Protein AF-A0A7C6BJ25-F1 (afdb_monomer)

Mean predicted aligned error: 17.71 Å

Foldseek 3Di:
DVVVVVVVCCVVCVPPPDDPVNVVVVVPVVVDDDDDDDDDDPVVVVVVVVVVVPDDPPPPQCPFLLSLLVVQLLVVLQVDPDQKDALVSLVVSQVVCVVNVHHFDLLVNLACNQVSMGGSLVSSLRRLCVPQNNDLQLGALVSLQSSLVSVCSSPVLFDRFRDAQDPPFDHPVRLVVLQLVVCCVVVVDNDPLVPVQFWRKGKTWTWFDAFLVDIATKMWIKTQTLDLLDKIWIFIAHSRNHTPDIDICVCCSPPNQLQSSLVSSVVSLCVNCCVVQPDPLLDDLVSLQVNQVVNVVSVDPAYPPLQNRLSVQKHQDDDPLFDDQVLLQLLLLVVQCVPVVDDSVVLQPLSYDDDHSSQQWGWTWIDHPHFTWIWIDGHQFWTWTAGRRPRDTDDTDTHDCDQDVCPSPGPPVSPDPSSVDDDDDPPPPQPPVRVVVCQVPDDQQDDDVLAHNRVQSVLLVVVVDTPVCVSSVVSVCRRNTNDDLLNGDLSVQQSCCCVPVVDDRWDKGFTDDDPLWADPVLLQVVLLVVQVVDPPPPDDPVNSVQWDWRWTWMAQPVTHRWIKIKTFTWHCPPPVVTDGQKIWIAGRNVRHTPDIDGDDPDDPDPPQPPPAWAPADPLQFHPCQPPPLDDPVFNVVCCVQVVHDVSLVVVLVVQCVVPNPDLQAGPQVSVQSCCRTHPHYPVVDDPPDDDKGFTDQDPQWDDPVRLVVLLVVVLCVVCPPVDDPVQQVQWDKGWTWIQDPLAPRRIKIKIFGAGVVVVRQWTQKIWIARGRPRHTSDIDRDIDRD

Sequence (786 aa):
MRKHIERAIDNNLSSLSVTGTLHQRILNDIQGGTPVKKKMSLALVIALSLLLITAVALAAVILGGKDVVEQVIAPMAVKTDTDRFTKEEVEEILELAKKHGITLDPHFESRVRAEGSYFKDELAMLFAKDQLGGQPGTWDVEDQHWLARLWHQMNPELPIYAALPEEGELSQQEIEQAAAQYIKQQTGQDEDLFNLEAYRIYRSFRQIRQNPYHVIREWSVSFDPRKPDLPMFRLSLTPQGEVTDYWTDLRTLLHGTKEEKARLLTGRFHNIHGNIYGSQDAWAQETWQDLKDRLNALGLQQSELREIKYILQQNYTPPESAITKEEAIRIAAQAVSTHFKVDKDSLLDTSVGKFAPETKVFAIYLASGGQQRYKVSFEYDYLVEVDAITGDVLITDVYSPGNDFFRRYALDSLIPADKRAYATPRPTPMSDEEMFEKAQNTEFFPVNEELAPAWFFEKLQAIGYNGNTATGIFNMLYSQYGDDSRYWPILYQAMYEVKEHRPEPGTTFAGLPADSDMQQEEAVQLAFTSARQIPGSHLTDADWEQLKPIISFYFNLYGEGSRTWQIDLTDFQENHHGTQVAAVRIDAITGKVRSASLTREREETPVRDEDAWSTMGADGRPVVWRHKNAPDSFWELMEAKYNDRETVEKALKKWAEEYGEREGFWPPEPAAVVALWRYHDTESFGEEYVPSFEGIPGPDDLTQERAEEIAWQAVKEAAGDKYTQADYDSVRLKFIFRYDQRGSDGTLWWIEFSDERLNYNTSLADIMLDGKTGEILEINTDVGNG

pLDDT: mean 82.42, std 17.03, range [29.67, 98.31]

Structure (mmCIF, N/CA/C/O backbone):
data_AF-A0A7C6BJ25-F1
#
_entry.id   AF-A0A7C6BJ25-F1
#
loop_
_atom_site.group_PDB
_atom_site.id
_atom_site.type_symbol
_atom_site.label_atom_id
_atom_site.label_alt_id
_atom_site.label_comp_id
_atom_site.label_asym_id
_atom_site.label_entity_id
_atom_site.label_seq_id
_atom_site.pdbx_PDB_ins_code
_atom_site.Cartn_x
_atom_site.Cartn_y
_atom_site.Cartn_z
_atom_site.occupancy
_atom_site.B_iso_or_equiv
_atom_site.auth_seq_id
_atom_site.auth_comp_id
_atom_site.auth_asym_id
_atom_site.auth_atom_id
_atom_site.pdbx_PDB_model_num
ATOM 1 N N . MET A 1 1 ? 45.507 12.149 5.063 1.00 33.41 1 MET A N 1
ATOM 2 C CA . MET A 1 1 ? 44.063 12.462 5.125 1.00 33.41 1 MET A CA 1
ATOM 3 C C . MET A 1 1 ? 43.559 13.029 3.799 1.00 33.41 1 MET A C 1
ATOM 5 O O . MET A 1 1 ? 42.909 12.287 3.085 1.00 33.41 1 MET A O 1
ATOM 9 N N . ARG A 1 2 ? 43.972 14.237 3.374 1.00 29.67 2 ARG A N 1
ATOM 10 C CA . ARG A 1 2 ? 43.554 14.846 2.087 1.00 29.67 2 ARG A CA 1
ATOM 11 C C . ARG A 1 2 ? 43.805 13.962 0.845 1.00 29.67 2 ARG A C 1
ATOM 13 O O . ARG A 1 2 ? 42.877 13.696 0.102 1.00 29.67 2 ARG A O 1
ATOM 20 N N . LYS A 1 3 ? 45.002 13.366 0.730 1.00 33.84 3 LYS A N 1
ATOM 21 C CA . LYS A 1 3 ? 45.358 12.423 -0.356 1.00 33.84 3 LYS A CA 1
ATOM 22 C C . LYS A 1 3 ? 44.654 11.054 -0.310 1.00 33.84 3 LYS A C 1
ATOM 24 O O . LYS A 1 3 ? 44.718 10.317 -1.284 1.00 33.84 3 LYS A O 1
ATOM 29 N N . HIS A 1 4 ? 44.054 10.672 0.822 1.00 34.69 4 HIS A N 1
ATOM 30 C CA . HIS A 1 4 ? 43.279 9.424 0.928 1.00 34.69 4 HIS A CA 1
ATOM 31 C C . HIS A 1 4 ? 41.813 9.647 0.572 1.00 34.69 4 HIS A C 1
ATOM 33 O O . HIS A 1 4 ? 41.214 8.777 -0.042 1.00 34.69 4 HIS A O 1
ATOM 39 N N . ILE A 1 5 ? 41.286 10.831 0.885 1.00 37.81 5 ILE A N 1
ATOM 40 C CA . ILE A 1 5 ? 39.953 11.267 0.467 1.00 37.81 5 ILE A CA 1
ATOM 41 C C . ILE A 1 5 ? 39.932 11.512 -1.047 1.00 37.81 5 ILE A C 1
ATOM 43 O O . ILE A 1 5 ? 39.062 10.977 -1.714 1.00 37.81 5 ILE A O 1
ATOM 47 N N . GLU A 1 6 ? 40.938 12.194 -1.612 1.00 37.59 6 GLU A N 1
ATOM 48 C CA . GLU A 1 6 ? 41.074 12.356 -3.075 1.00 37.59 6 GLU A CA 1
ATOM 49 C C . GLU A 1 6 ? 41.108 11.002 -3.797 1.00 37.59 6 GLU A C 1
ATOM 51 O O . GLU A 1 6 ? 40.376 10.794 -4.751 1.00 37.59 6 GLU A O 1
ATOM 56 N N . ARG A 1 7 ? 41.866 10.027 -3.279 1.00 38.62 7 ARG A N 1
ATOM 57 C CA . ARG A 1 7 ? 41.973 8.694 -3.892 1.00 38.62 7 ARG A CA 1
ATOM 58 C C . ARG A 1 7 ? 40.698 7.846 -3.740 1.00 38.62 7 ARG A C 1
ATOM 60 O O . ARG A 1 7 ? 40.426 7.014 -4.595 1.00 38.62 7 ARG A O 1
ATOM 67 N N . ALA A 1 8 ? 39.928 8.039 -2.668 1.00 37.03 8 ALA A N 1
ATOM 68 C CA . ALA A 1 8 ? 38.633 7.383 -2.473 1.00 37.03 8 ALA A CA 1
ATOM 69 C C . ALA A 1 8 ? 37.533 8.011 -3.344 1.00 37.03 8 ALA A C 1
ATOM 71 O O . ALA A 1 8 ? 36.640 7.305 -3.796 1.00 37.03 8 ALA A O 1
ATOM 72 N N . ILE A 1 9 ? 37.617 9.315 -3.608 1.00 40.06 9 ILE A N 1
ATOM 73 C CA . ILE A 1 9 ? 36.724 10.031 -4.523 1.00 40.06 9 ILE A CA 1
ATOM 74 C C . ILE A 1 9 ? 37.043 9.648 -5.976 1.00 40.06 9 ILE A C 1
ATOM 76 O O . ILE A 1 9 ? 36.138 9.261 -6.705 1.00 40.06 9 ILE A O 1
ATOM 80 N N . ASP A 1 10 ? 38.319 9.638 -6.371 1.00 43.12 10 ASP A N 1
ATOM 81 C CA . ASP A 1 10 ? 38.740 9.255 -7.728 1.00 43.12 10 ASP A CA 1
ATOM 82 C C . ASP A 1 10 ? 38.404 7.788 -8.057 1.00 43.12 10 ASP A C 1
ATOM 84 O O . ASP A 1 10 ? 38.044 7.479 -9.188 1.00 43.12 10 ASP A O 1
ATOM 88 N N . ASN A 1 11 ? 38.465 6.882 -7.071 1.00 41.06 11 ASN A N 1
ATOM 89 C CA . ASN A 1 11 ? 38.101 5.472 -7.255 1.00 41.06 11 ASN A CA 1
ATOM 90 C C . ASN A 1 11 ? 36.584 5.234 -7.349 1.00 41.06 11 ASN A C 1
ATOM 92 O O . ASN A 1 11 ? 36.181 4.259 -7.972 1.00 41.06 11 ASN A O 1
ATOM 96 N N . ASN A 1 12 ? 35.762 6.089 -6.729 1.00 36.06 12 ASN A N 1
ATOM 97 C CA . ASN A 1 12 ? 34.299 5.951 -6.717 1.00 36.06 12 ASN A CA 1
ATOM 98 C C . ASN A 1 12 ? 33.595 6.808 -7.785 1.00 36.06 12 ASN A C 1
ATOM 100 O O . ASN A 1 12 ? 32.400 6.642 -8.005 1.00 36.06 12 ASN A O 1
ATOM 104 N N . LEU A 1 13 ? 34.315 7.721 -8.445 1.00 39.12 13 LEU A N 1
ATOM 105 C CA . LEU A 1 13 ? 33.793 8.581 -9.515 1.00 39.12 13 LEU A CA 1
ATOM 106 C C . LEU A 1 13 ? 34.434 8.294 -10.884 1.00 39.12 13 LEU A C 1
ATOM 108 O O . LEU A 1 13 ? 34.168 9.015 -11.842 1.00 39.12 13 LEU A O 1
ATOM 112 N N . SER A 1 14 ? 35.266 7.253 -10.999 1.00 40.41 14 SER A N 1
ATOM 113 C CA . SER A 1 14 ? 35.984 6.893 -12.234 1.00 40.41 14 SER A CA 1
ATOM 114 C C . SER A 1 14 ? 35.070 6.476 -13.394 1.00 40.41 14 SER A C 1
ATOM 116 O O . SER A 1 14 ? 35.494 6.549 -14.546 1.00 40.41 14 SER A O 1
ATOM 118 N N . SER A 1 15 ? 33.822 6.096 -13.108 1.00 34.25 15 SER A N 1
ATOM 119 C CA . SER A 1 15 ? 32.786 5.754 -14.093 1.00 34.25 15 SER A CA 1
ATOM 120 C C . SER A 1 15 ? 31.959 6.956 -14.571 1.00 34.25 15 SER A C 1
ATOM 122 O O . SER A 1 15 ? 31.152 6.830 -15.492 1.00 34.25 15 SER A O 1
ATOM 124 N N . LEU A 1 16 ? 32.158 8.147 -13.994 1.00 34.97 16 LEU A N 1
ATOM 125 C CA . LEU A 1 16 ? 31.485 9.370 -14.422 1.00 34.97 16 LEU A CA 1
ATOM 126 C C . LEU A 1 16 ? 32.414 10.160 -15.348 1.00 34.97 16 LEU A C 1
ATOM 128 O O . LEU A 1 16 ? 33.453 10.673 -14.934 1.00 34.97 16 LEU A O 1
ATOM 132 N N . SER A 1 17 ? 32.019 10.313 -16.612 1.00 35.66 17 SER A N 1
ATOM 133 C CA . SER A 1 17 ? 32.631 11.263 -17.548 1.00 35.66 17 SER A CA 1
ATOM 134 C C . SER A 1 17 ? 32.393 12.704 -17.060 1.00 35.66 17 SER A C 1
ATOM 136 O O . SER A 1 17 ? 31.491 13.409 -17.517 1.00 35.66 17 SER A O 1
ATOM 138 N N . VAL A 1 18 ? 33.198 13.161 -16.102 1.00 42.47 18 VAL A N 1
ATOM 139 C CA . VAL A 1 18 ? 33.156 14.529 -15.580 1.00 42.47 18 VAL A CA 1
ATOM 140 C C . VAL A 1 18 ? 34.075 15.397 -16.434 1.00 42.47 18 VAL A C 1
ATOM 142 O O . VAL A 1 18 ? 35.299 15.349 -16.326 1.00 42.47 18 VAL A O 1
ATOM 145 N N . THR A 1 19 ? 33.489 16.230 -17.294 1.00 46.78 19 THR A N 1
ATOM 146 C CA . THR A 1 19 ? 34.237 17.293 -17.987 1.00 46.78 19 THR A CA 1
ATOM 147 C C . THR A 1 19 ? 34.972 18.195 -16.981 1.00 46.78 19 THR A C 1
ATOM 149 O O . THR A 1 19 ? 34.449 18.499 -15.905 1.00 46.78 19 THR A O 1
ATOM 152 N N . GLY A 1 20 ? 36.170 18.684 -17.332 1.00 40.09 20 GLY A N 1
ATOM 153 C CA . GLY A 1 20 ? 36.996 19.511 -16.433 1.00 40.09 20 GLY A CA 1
ATOM 154 C C . GLY A 1 20 ? 36.301 20.777 -15.902 1.00 40.09 20 GLY A C 1
ATOM 155 O O . GLY A 1 20 ? 36.655 21.287 -14.840 1.00 40.09 20 GLY A O 1
ATOM 156 N N . THR A 1 21 ? 35.263 21.250 -16.593 1.00 45.22 21 THR A N 1
ATOM 157 C CA . THR A 1 21 ? 34.435 22.397 -16.199 1.00 45.22 21 THR A CA 1
ATOM 158 C C . THR A 1 21 ? 33.518 22.088 -15.009 1.00 45.22 21 THR A C 1
ATOM 160 O O . THR A 1 21 ? 33.310 22.950 -14.156 1.00 45.22 21 THR A O 1
ATOM 163 N N . LEU A 1 22 ? 33.001 20.858 -14.911 1.00 45.00 22 LEU A N 1
ATOM 164 C CA . LEU A 1 22 ? 32.114 20.429 -13.825 1.00 45.00 22 LEU A CA 1
ATOM 165 C C . LEU A 1 22 ? 32.900 20.183 -12.525 1.00 45.00 22 LEU A C 1
ATOM 167 O O . LEU A 1 22 ? 32.455 20.580 -11.450 1.00 45.00 22 LEU A O 1
ATOM 171 N N . HIS A 1 23 ? 34.126 19.660 -12.635 1.00 44.62 23 HIS A N 1
ATOM 172 C CA . HIS A 1 23 ? 35.048 19.500 -11.503 1.00 44.62 23 HIS A CA 1
ATOM 173 C C . HIS A 1 23 ? 35.429 20.852 -10.863 1.00 44.62 23 HIS A C 1
ATOM 175 O O . HIS A 1 23 ? 35.451 20.994 -9.641 1.00 44.62 23 HIS A O 1
ATOM 181 N N . GLN A 1 24 ? 35.666 21.881 -11.685 1.00 44.00 24 GLN A N 1
ATOM 182 C CA . GLN A 1 24 ? 35.935 23.251 -11.224 1.00 44.00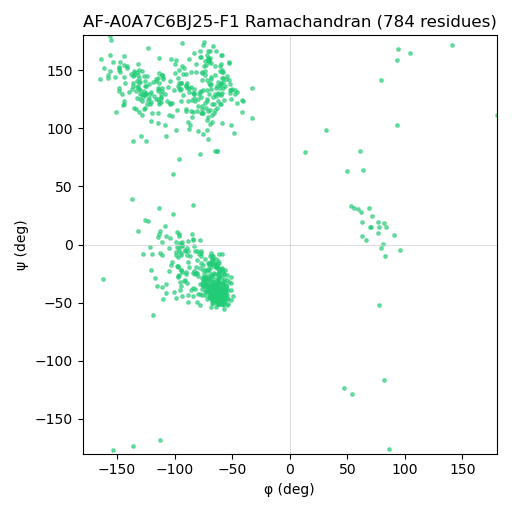 24 GLN A CA 1
ATOM 183 C C . GLN A 1 24 ? 34.725 23.904 -10.539 1.00 44.00 24 GLN A C 1
ATOM 185 O O . GLN A 1 24 ? 34.904 24.650 -9.578 1.00 44.00 24 GLN A O 1
ATOM 190 N N . ARG A 1 25 ? 33.498 23.617 -10.996 1.00 47.53 25 ARG A N 1
ATOM 191 C CA . ARG A 1 25 ? 32.269 24.154 -10.389 1.00 47.53 25 ARG A CA 1
ATOM 192 C C . ARG A 1 25 ? 32.031 23.559 -8.995 1.00 47.53 25 ARG A C 1
ATOM 194 O O . ARG A 1 25 ? 31.865 24.315 -8.046 1.00 47.53 25 ARG A O 1
ATOM 201 N N . ILE A 1 26 ? 32.172 22.241 -8.852 1.00 47.72 26 ILE A N 1
ATOM 202 C CA . ILE A 1 26 ? 32.041 21.538 -7.563 1.00 47.72 26 ILE A CA 1
ATOM 203 C C . ILE A 1 26 ? 33.111 22.003 -6.560 1.00 47.72 26 ILE A C 1
ATOM 205 O O . ILE A 1 26 ? 32.815 22.229 -5.388 1.00 47.72 26 ILE A O 1
ATOM 209 N N . LEU A 1 27 ? 34.354 22.217 -7.009 1.00 46.28 27 LEU A N 1
ATOM 210 C CA . LEU A 1 27 ? 35.414 22.741 -6.139 1.00 46.28 27 LEU A CA 1
ATOM 211 C C . LEU A 1 27 ? 35.181 24.195 -5.700 1.00 46.28 27 LEU A C 1
ATOM 213 O O . LEU A 1 27 ? 35.548 24.540 -4.576 1.00 46.28 27 LEU A O 1
ATOM 217 N N . ASN A 1 28 ? 34.575 25.032 -6.545 1.00 46.69 28 ASN A N 1
ATOM 218 C CA . ASN A 1 28 ? 34.230 26.410 -6.186 1.00 46.69 28 ASN A CA 1
ATOM 219 C C . ASN A 1 28 ? 33.046 26.477 -5.206 1.00 46.69 28 ASN A C 1
ATOM 221 O O . ASN A 1 28 ? 33.070 27.317 -4.304 1.00 46.69 28 ASN A O 1
ATOM 225 N N . ASP A 1 29 ? 32.079 25.562 -5.312 1.00 45.84 29 ASP A N 1
ATOM 226 C CA . ASP A 1 29 ? 30.949 25.470 -4.376 1.00 45.84 29 ASP A CA 1
ATOM 227 C C . ASP A 1 29 ? 31.395 24.960 -2.993 1.00 45.84 29 ASP A C 1
ATOM 229 O O . ASP A 1 29 ? 30.975 25.491 -1.965 1.00 45.84 29 ASP A O 1
ATOM 233 N N . ILE A 1 30 ? 32.342 24.013 -2.945 1.00 42.34 30 ILE A N 1
ATOM 234 C CA . ILE A 1 30 ? 32.931 23.505 -1.690 1.00 42.34 30 ILE A CA 1
ATOM 235 C C . ILE A 1 30 ? 33.822 24.555 -0.997 1.00 42.34 30 ILE A C 1
ATOM 237 O O . ILE A 1 30 ? 33.950 24.550 0.228 1.00 42.34 30 ILE A O 1
ATOM 241 N N . GLN A 1 31 ? 34.459 25.459 -1.750 1.00 40.81 31 GLN A N 1
ATOM 242 C CA . GLN A 1 31 ? 35.381 26.464 -1.196 1.00 40.81 31 GLN A CA 1
ATOM 243 C C . GLN A 1 31 ? 34.730 27.814 -0.864 1.00 40.81 31 GLN A C 1
ATOM 245 O O . GLN A 1 31 ? 35.428 28.707 -0.383 1.00 40.81 31 GLN A O 1
ATOM 250 N N . GLY A 1 32 ? 33.415 27.957 -1.052 1.00 42.34 32 GLY A N 1
ATOM 251 C CA . GLY A 1 32 ? 32.649 29.116 -0.597 1.00 42.34 32 GLY A CA 1
ATOM 252 C C . GLY A 1 32 ? 33.095 30.446 -1.217 1.00 42.34 32 GLY A C 1
ATOM 253 O O . GLY A 1 32 ? 33.762 31.255 -0.571 1.00 42.34 32 GLY A O 1
ATOM 254 N N . GLY A 1 33 ? 32.665 30.732 -2.447 1.00 32.44 33 GLY A N 1
ATOM 255 C CA . GLY A 1 33 ? 32.721 32.082 -3.028 1.00 32.44 33 GLY A CA 1
ATOM 256 C C . GLY A 1 33 ? 31.401 32.411 -3.722 1.00 32.44 33 GLY A C 1
ATOM 257 O O . GLY A 1 33 ? 31.032 31.753 -4.681 1.00 32.44 33 GLY A O 1
ATOM 258 N N . THR A 1 34 ? 30.628 33.420 -3.304 1.00 32.03 34 THR A N 1
ATOM 259 C CA . THR A 1 34 ? 30.928 34.854 -3.511 1.00 32.03 34 THR A CA 1
ATOM 260 C C . THR A 1 34 ? 30.167 35.724 -2.472 1.00 32.03 34 THR A C 1
ATOM 262 O O . THR A 1 34 ? 29.058 35.367 -2.084 1.00 32.03 34 THR A O 1
ATOM 265 N N . PRO A 1 35 ? 30.722 36.855 -1.978 1.00 38.44 35 PRO A N 1
ATOM 266 C CA . PRO A 1 35 ? 30.342 37.447 -0.687 1.00 38.44 35 PRO A CA 1
ATOM 267 C C . PRO A 1 35 ? 29.178 38.452 -0.736 1.00 38.44 35 PRO A C 1
ATOM 269 O O . PRO A 1 35 ? 29.148 39.362 -1.569 1.00 38.44 35 PRO A O 1
ATOM 272 N N . VAL A 1 36 ? 28.285 38.388 0.258 1.00 29.80 36 VAL A N 1
ATOM 273 C CA . VAL A 1 36 ? 27.239 39.399 0.488 1.00 29.80 36 VAL A CA 1
ATOM 274 C C . VAL A 1 36 ? 27.824 40.625 1.203 1.00 29.80 36 VAL A C 1
ATOM 276 O O . VAL A 1 36 ? 28.327 40.559 2.326 1.00 29.80 36 VAL A O 1
ATOM 279 N N . LYS A 1 37 ? 27.755 41.793 0.555 1.00 36.16 37 LYS A N 1
ATOM 280 C CA . LYS A 1 37 ? 28.080 43.093 1.163 1.00 36.16 37 LYS A CA 1
ATOM 281 C C . LYS A 1 37 ? 26.997 43.486 2.177 1.00 36.16 37 LYS A C 1
ATOM 283 O O . LYS A 1 37 ? 25.911 43.857 1.744 1.00 36.16 37 LYS A O 1
ATOM 288 N N . LYS A 1 38 ? 27.338 43.570 3.474 1.00 34.91 38 LYS A N 1
ATOM 289 C CA . LYS A 1 38 ? 27.071 44.740 4.356 1.00 34.91 38 LYS A CA 1
ATOM 290 C C . LYS A 1 38 ? 27.573 44.536 5.802 1.00 34.91 38 LYS A C 1
ATOM 292 O O . LYS A 1 38 ? 27.041 43.758 6.574 1.00 34.91 38 LYS A O 1
ATOM 297 N N . LYS A 1 39 ? 28.603 45.323 6.132 1.00 38.75 39 LYS A N 1
ATOM 298 C CA . LYS A 1 39 ? 29.008 45.914 7.426 1.00 38.75 39 LYS A CA 1
ATOM 299 C C . LYS A 1 39 ? 28.349 45.389 8.727 1.00 38.75 39 LYS A C 1
ATOM 301 O O . LYS A 1 39 ? 27.590 46.110 9.362 1.00 38.75 39 LYS A O 1
ATOM 306 N N . MET A 1 40 ? 28.812 44.248 9.223 1.00 35.94 40 MET A N 1
ATOM 307 C CA . MET A 1 40 ? 29.115 44.061 10.651 1.00 35.94 40 MET A CA 1
ATOM 308 C C . MET A 1 40 ? 30.555 43.558 10.723 1.00 35.94 40 MET A C 1
ATOM 310 O O . MET A 1 40 ? 30.952 42.723 9.912 1.00 35.94 40 MET A O 1
ATOM 314 N N . SER A 1 41 ? 31.392 44.140 11.587 1.00 41.78 41 SER A N 1
ATOM 315 C CA . SER A 1 41 ? 32.805 43.764 11.621 1.00 41.78 41 SER A CA 1
ATOM 316 C C . SER A 1 41 ? 32.920 42.298 12.039 1.00 41.78 41 SER A C 1
ATOM 318 O O . SER A 1 41 ? 32.384 41.888 13.064 1.00 41.78 41 SER A O 1
ATOM 320 N N . LEU A 1 42 ? 33.643 41.506 11.247 1.00 44.59 42 LEU A N 1
ATOM 321 C CA . LEU A 1 42 ? 33.992 40.115 11.551 1.00 44.59 42 LEU A CA 1
ATOM 322 C C . LEU A 1 42 ? 34.603 39.983 12.960 1.00 44.59 42 LEU A C 1
ATOM 324 O O . LEU A 1 42 ? 34.422 38.974 13.623 1.00 44.59 42 LEU A O 1
ATOM 328 N N . ALA A 1 43 ? 35.245 41.044 13.457 1.00 45.06 43 ALA A N 1
ATOM 329 C CA . ALA A 1 43 ? 35.744 41.138 14.824 1.00 45.06 43 ALA A CA 1
ATOM 330 C C . ALA A 1 43 ? 34.637 41.123 15.898 1.00 45.06 43 ALA A C 1
ATOM 332 O O . ALA A 1 43 ? 34.867 40.571 16.965 1.00 45.06 43 ALA A O 1
ATOM 333 N N . LEU A 1 44 ? 33.448 41.684 15.640 1.00 45.50 44 LEU A N 1
ATOM 334 C CA . LEU A 1 44 ? 32.308 41.630 16.565 1.00 45.50 44 LEU A CA 1
ATOM 335 C C . LEU A 1 44 ? 31.629 40.256 16.534 1.00 45.50 44 LEU A C 1
ATOM 337 O O . LEU A 1 44 ? 31.249 39.756 17.585 1.00 45.50 44 LEU A O 1
ATOM 341 N N . VAL A 1 45 ? 31.524 39.632 15.355 1.00 51.97 45 VAL A N 1
ATOM 342 C CA . VAL A 1 45 ? 31.011 38.256 15.219 1.00 51.97 45 VAL A CA 1
ATOM 343 C C . VAL A 1 45 ? 31.952 37.285 15.921 1.00 51.97 45 VAL A C 1
ATOM 345 O O . VAL A 1 45 ? 31.506 36.513 16.753 1.00 51.97 45 VAL A O 1
ATOM 348 N N . ILE A 1 46 ? 33.262 37.402 15.695 1.00 54.81 46 ILE A N 1
ATOM 349 C CA . ILE A 1 46 ? 34.268 36.591 16.385 1.00 54.81 46 ILE A CA 1
ATOM 350 C C . ILE A 1 46 ? 34.308 36.913 17.886 1.00 54.81 46 ILE A C 1
ATOM 352 O O . ILE A 1 46 ? 34.486 35.997 18.675 1.00 54.81 46 ILE A O 1
ATOM 356 N N . ALA A 1 47 ? 34.088 38.160 18.318 1.00 46.59 47 ALA A N 1
ATOM 357 C CA . ALA A 1 47 ? 33.999 38.494 19.743 1.00 46.59 47 ALA A CA 1
ATOM 358 C C . ALA A 1 47 ? 32.727 37.937 20.408 1.00 46.59 47 ALA A C 1
ATOM 360 O O . ALA A 1 47 ? 32.811 37.465 21.535 1.00 46.59 47 ALA A O 1
ATOM 361 N N . LEU A 1 48 ? 31.579 37.934 19.720 1.00 49.75 48 LEU A N 1
ATOM 362 C CA . LEU A 1 48 ? 30.345 37.282 20.179 1.00 49.75 48 LEU A CA 1
ATOM 363 C C . LEU A 1 48 ? 30.506 35.759 20.211 1.00 49.75 48 LEU A C 1
ATOM 365 O O . LEU A 1 48 ? 30.137 35.132 21.197 1.00 49.75 48 LEU A O 1
ATOM 369 N N . SER A 1 49 ? 31.134 35.173 19.190 1.00 47.75 49 SER A N 1
ATOM 370 C CA . SER A 1 49 ? 31.461 33.747 19.147 1.00 47.75 49 SER A CA 1
ATOM 371 C C . SER A 1 49 ? 32.482 33.358 20.222 1.00 47.75 49 SER A C 1
ATOM 373 O O . SER A 1 49 ? 32.323 32.326 20.855 1.00 47.75 49 SER A O 1
ATOM 375 N N . LEU A 1 50 ? 33.492 34.186 20.507 1.00 44.09 50 LEU A N 1
ATOM 376 C CA . LEU A 1 50 ? 34.484 33.917 21.556 1.00 44.09 50 LEU A CA 1
ATOM 377 C C . LEU A 1 50 ? 33.933 34.157 22.970 1.00 44.09 50 LEU A C 1
ATOM 379 O O . LEU A 1 50 ? 34.323 33.436 23.890 1.00 44.09 50 LEU A O 1
ATOM 383 N N . LEU A 1 51 ? 32.995 35.097 23.146 1.00 39.81 51 LEU A N 1
ATOM 384 C CA . LEU A 1 51 ? 32.242 35.267 24.395 1.00 39.81 51 LEU A CA 1
ATOM 385 C C . LEU A 1 51 ? 31.253 34.114 24.633 1.00 39.81 51 LEU A C 1
ATOM 387 O O . LEU A 1 51 ? 31.043 33.746 25.783 1.00 39.81 51 LEU A O 1
ATOM 391 N N . LEU A 1 52 ? 30.716 33.498 23.572 1.00 44.66 52 LEU A N 1
ATOM 392 C CA . LEU A 1 52 ? 29.895 32.280 23.655 1.00 44.66 52 LEU A CA 1
ATOM 393 C C . LEU A 1 52 ? 30.718 31.005 23.915 1.00 44.66 52 LEU A C 1
ATOM 395 O O . LEU A 1 52 ? 30.176 30.031 24.421 1.00 44.66 52 LEU A O 1
ATOM 399 N N . ILE A 1 53 ? 32.021 30.999 23.606 1.00 40.38 53 ILE A N 1
ATOM 400 C CA . ILE A 1 53 ? 32.872 29.798 23.704 1.00 40.38 53 ILE A CA 1
ATOM 401 C C . ILE A 1 53 ? 33.625 29.688 25.047 1.00 40.38 53 ILE A C 1
ATOM 403 O O . ILE A 1 53 ? 34.194 28.639 25.338 1.00 40.38 53 ILE A O 1
ATOM 407 N N . THR A 1 54 ? 33.625 30.710 25.915 1.00 40.53 54 THR A N 1
ATOM 408 C CA . THR A 1 54 ? 34.494 30.709 27.117 1.00 40.53 54 THR A CA 1
ATOM 409 C C . THR A 1 54 ? 33.834 30.583 28.492 1.00 40.53 54 THR A C 1
ATOM 411 O O . THR A 1 54 ? 34.567 30.500 29.474 1.00 40.53 54 THR A O 1
ATOM 414 N N . ALA A 1 55 ? 32.513 30.439 28.621 1.00 34.97 55 ALA A N 1
ATOM 415 C CA . ALA A 1 55 ? 31.917 29.926 29.861 1.00 34.97 55 ALA A CA 1
ATOM 416 C C . ALA A 1 55 ? 30.458 29.508 29.665 1.00 34.97 55 ALA A C 1
ATOM 418 O O . ALA A 1 55 ? 29.690 30.233 29.047 1.00 34.97 55 ALA A O 1
ATOM 419 N N . VAL A 1 56 ? 30.093 28.417 30.345 1.00 38.41 56 VAL A N 1
ATOM 420 C CA . VAL A 1 56 ? 28.770 27.783 30.464 1.00 38.41 56 VAL A CA 1
ATOM 421 C C . VAL A 1 56 ? 28.552 26.678 29.430 1.00 38.41 56 VAL A C 1
ATOM 423 O O . VAL A 1 56 ? 28.238 26.915 28.271 1.00 38.41 56 VAL A O 1
ATOM 426 N N . ALA A 1 57 ? 28.671 25.435 29.909 1.00 42.56 57 ALA A N 1
ATOM 427 C CA . ALA A 1 57 ? 27.830 24.352 29.435 1.00 42.56 57 ALA A CA 1
ATOM 428 C C . ALA A 1 57 ? 26.388 24.869 29.472 1.00 42.56 57 ALA A C 1
ATOM 430 O O . ALA A 1 57 ? 25.776 24.907 30.542 1.00 42.56 57 ALA A O 1
ATOM 431 N N . LEU A 1 58 ? 25.875 25.367 28.342 1.00 39.28 58 LEU A N 1
ATOM 432 C CA . LEU A 1 58 ? 24.440 25.494 28.186 1.00 39.28 58 LEU A CA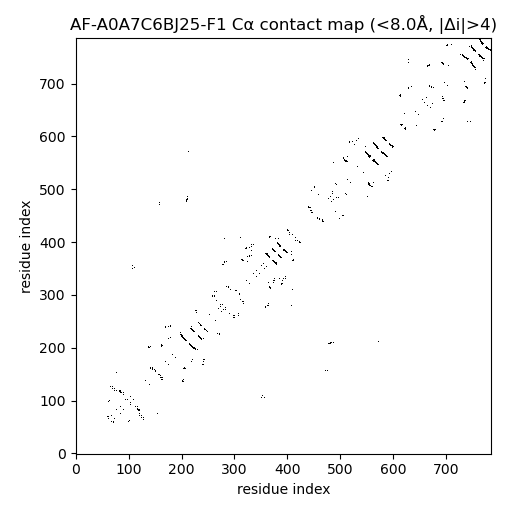 1
ATOM 433 C C . LEU A 1 58 ? 23.938 24.064 28.349 1.00 39.28 58 LEU A C 1
ATOM 435 O O . LEU A 1 58 ? 24.113 23.238 27.458 1.00 39.28 58 LEU A O 1
ATOM 439 N N . ALA A 1 59 ? 23.352 23.759 29.506 1.00 46.22 59 ALA A N 1
ATOM 440 C CA . ALA A 1 59 ? 22.251 22.822 29.508 1.00 46.22 59 ALA A CA 1
ATOM 441 C C . ALA A 1 59 ? 21.309 23.373 28.438 1.00 46.22 59 ALA A C 1
ATOM 443 O O . ALA A 1 59 ? 20.730 24.446 28.633 1.00 46.22 59 ALA A O 1
ATOM 444 N N . ALA A 1 60 ? 21.305 22.752 27.258 1.00 56.19 60 ALA A N 1
ATOM 445 C CA . ALA A 1 60 ? 20.340 23.091 26.237 1.00 56.19 60 ALA A CA 1
ATOM 446 C C . ALA A 1 60 ? 18.976 23.030 26.934 1.00 56.19 60 ALA A C 1
ATOM 448 O O . ALA A 1 60 ? 18.704 22.118 27.720 1.00 56.19 60 ALA A O 1
ATOM 449 N N . VAL A 1 61 ? 18.222 24.123 26.842 1.00 67.12 61 VAL A N 1
ATOM 450 C CA . VAL A 1 61 ? 16.984 24.241 27.602 1.00 67.12 61 VAL A CA 1
ATOM 451 C C . VAL A 1 61 ? 16.022 23.242 26.979 1.00 67.12 61 VAL A C 1
ATOM 453 O O . VAL A 1 61 ? 15.525 23.480 25.886 1.00 67.12 61 VAL A O 1
ATOM 456 N N . ILE A 1 62 ? 15.815 22.112 27.649 1.00 74.19 62 ILE A N 1
ATOM 457 C CA . ILE A 1 62 ? 14.775 21.155 27.291 1.00 74.19 62 ILE A CA 1
ATOM 458 C C . ILE A 1 62 ? 13.442 21.818 27.660 1.00 74.19 62 ILE A C 1
ATOM 460 O O . ILE A 1 62 ? 13.189 22.055 28.845 1.00 74.19 62 ILE A O 1
ATOM 464 N N . LEU A 1 63 ? 12.653 22.200 26.653 1.00 76.56 63 LEU A N 1
ATOM 465 C CA . LEU A 1 63 ? 11.389 22.928 26.806 1.00 76.56 63 LEU A CA 1
ATOM 466 C C . LEU A 1 63 ? 10.166 22.031 26.573 1.00 76.56 63 LEU A C 1
ATOM 468 O O . LEU A 1 63 ? 9.091 22.352 27.076 1.00 76.56 63 LEU A O 1
ATOM 472 N N . GLY A 1 64 ? 10.318 20.920 25.847 1.00 84.69 64 GLY A N 1
ATOM 473 C CA . GLY A 1 64 ? 9.237 19.965 25.596 1.00 84.69 64 GLY A CA 1
ATOM 474 C C . GLY A 1 64 ? 9.711 18.549 25.263 1.00 84.69 64 GLY A C 1
ATOM 475 O O . GLY A 1 64 ? 10.908 18.265 25.206 1.00 84.69 64 GLY A O 1
ATOM 476 N N . GLY A 1 65 ? 8.754 17.646 25.038 1.00 85.12 65 GLY A N 1
ATOM 477 C CA . GLY A 1 65 ? 9.006 16.244 24.700 1.00 85.12 65 GLY A CA 1
ATOM 478 C C . GLY A 1 65 ? 9.909 16.054 23.476 1.00 85.12 65 GLY A C 1
ATOM 479 O O . GLY A 1 65 ? 10.785 15.195 23.506 1.00 85.12 65 GLY A O 1
ATOM 480 N N . LYS A 1 66 ? 9.797 16.902 22.443 1.00 88.81 66 LYS A N 1
ATOM 481 C CA . LYS A 1 66 ? 10.719 16.886 21.291 1.00 88.81 66 LYS A CA 1
ATOM 482 C C . LYS A 1 66 ? 12.174 17.114 21.699 1.00 88.81 66 LYS A C 1
ATOM 484 O O . LYS A 1 66 ? 13.054 16.407 21.219 1.00 88.81 66 LYS A O 1
ATOM 489 N N . ASP A 1 67 ? 12.424 18.057 22.608 1.00 87.50 67 ASP A N 1
ATOM 490 C CA . ASP A 1 67 ? 13.780 18.353 23.079 1.00 87.50 67 ASP A CA 1
ATOM 491 C C . ASP A 1 67 ? 14.347 17.190 23.898 1.00 87.50 67 ASP A C 1
ATOM 493 O O . ASP A 1 67 ? 15.531 16.880 23.780 1.00 87.50 67 ASP A O 1
ATOM 497 N N . VAL A 1 68 ? 13.510 16.512 24.698 1.00 89.19 68 VAL A N 1
ATOM 498 C CA . VAL A 1 68 ? 13.910 15.276 25.399 1.00 89.19 68 VAL A CA 1
ATOM 499 C C . VAL A 1 68 ? 14.339 14.227 24.378 1.00 89.19 68 VAL A C 1
ATOM 501 O O . VAL A 1 68 ? 15.389 13.601 24.526 1.00 89.19 68 VAL A O 1
ATOM 504 N N . VAL A 1 69 ? 13.556 14.065 23.313 1.00 89.88 69 VAL A N 1
ATOM 505 C CA . VAL A 1 69 ? 13.842 13.097 22.260 1.00 89.88 69 VAL A CA 1
ATOM 506 C C . VAL A 1 69 ? 15.161 13.415 21.546 1.00 89.88 69 VAL A C 1
ATOM 508 O O . VAL A 1 69 ? 16.026 12.546 21.454 1.00 89.88 69 VAL A O 1
ATOM 511 N N . GLU A 1 70 ? 15.359 14.651 21.087 1.00 87.31 70 GLU A N 1
ATOM 512 C CA . GLU A 1 70 ? 16.560 15.050 20.338 1.00 87.31 70 GLU A CA 1
ATOM 513 C C . GLU A 1 70 ? 17.833 15.100 21.186 1.00 87.31 70 GLU A C 1
ATOM 515 O O . GLU A 1 70 ? 18.909 14.737 20.714 1.00 87.31 70 GLU A O 1
ATOM 520 N N . GLN A 1 71 ? 17.738 15.606 22.416 1.00 86.44 71 GLN A N 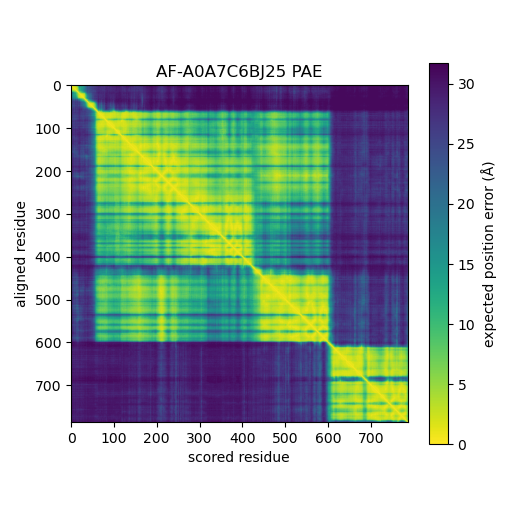1
ATOM 521 C CA . GLN A 1 71 ? 18.914 15.951 23.220 1.00 86.44 71 GLN A CA 1
ATOM 522 C C . GLN A 1 71 ? 19.293 14.850 24.213 1.00 86.44 71 GLN A C 1
ATOM 524 O O . GLN A 1 71 ? 20.434 14.825 24.678 1.00 86.44 71 GLN A O 1
ATOM 529 N N . VAL A 1 72 ? 18.362 13.942 24.533 1.00 88.88 72 VAL A N 1
ATOM 530 C CA . VAL A 1 72 ? 18.576 12.853 25.498 1.00 88.88 72 VAL A CA 1
ATOM 531 C C . VAL A 1 72 ? 18.407 11.492 24.830 1.00 88.88 72 VAL A C 1
ATOM 533 O O . VAL A 1 72 ? 19.368 10.724 24.779 1.00 88.88 72 VAL A O 1
ATOM 536 N N . ILE A 1 73 ? 17.222 11.202 24.279 1.00 89.19 73 ILE A N 1
ATOM 537 C CA . ILE A 1 73 ? 16.873 9.852 23.806 1.00 89.19 73 ILE A CA 1
ATOM 538 C C . ILE A 1 73 ? 17.700 9.457 22.583 1.00 89.19 73 ILE A C 1
ATOM 540 O O . ILE A 1 73 ? 18.355 8.422 22.623 1.00 89.19 73 ILE A O 1
ATOM 544 N N . ALA A 1 74 ? 17.731 10.259 21.516 1.00 87.50 74 ALA A N 1
ATOM 545 C CA . ALA A 1 74 ? 18.481 9.917 20.304 1.00 87.50 74 ALA A CA 1
ATOM 546 C C . ALA A 1 74 ? 20.000 9.766 20.543 1.00 87.50 74 ALA A C 1
ATOM 548 O O . ALA A 1 74 ? 20.566 8.756 20.121 1.00 87.50 74 ALA A O 1
ATOM 549 N N . PRO A 1 75 ? 20.687 10.676 21.266 1.00 87.75 75 PRO A N 1
ATOM 550 C CA . PRO A 1 75 ? 22.105 10.508 21.584 1.00 87.75 75 PRO A CA 1
ATOM 551 C C . PRO A 1 75 ? 22.407 9.272 22.436 1.00 87.75 75 PRO A C 1
ATOM 553 O O . PRO A 1 75 ? 23.511 8.733 22.349 1.00 87.75 75 PRO A O 1
ATOM 556 N N . MET A 1 76 ? 21.465 8.848 23.282 1.00 88.06 76 MET A N 1
ATOM 557 C CA . MET A 1 76 ? 21.577 7.613 24.056 1.00 88.06 76 MET A CA 1
ATOM 558 C C . MET A 1 76 ? 21.309 6.393 23.166 1.00 88.06 76 MET A C 1
ATOM 560 O O . MET A 1 76 ? 22.101 5.460 23.166 1.00 88.06 76 MET A O 1
ATOM 564 N N . ALA A 1 77 ? 20.282 6.451 22.315 1.00 85.88 77 ALA A N 1
ATOM 565 C CA . ALA A 1 77 ? 19.911 5.390 21.385 1.00 85.88 77 ALA A CA 1
ATOM 566 C C . ALA A 1 77 ? 21.052 5.003 20.435 1.00 85.88 77 ALA A C 1
ATOM 568 O O . ALA A 1 77 ? 21.222 3.825 20.145 1.00 85.88 77 ALA A O 1
ATOM 569 N N . VAL A 1 78 ? 21.854 5.969 19.981 1.00 83.50 78 VAL A N 1
ATOM 570 C CA . VAL A 1 78 ? 23.006 5.721 19.092 1.00 83.50 78 VAL A CA 1
ATOM 571 C C . VAL A 1 78 ? 24.168 5.010 19.807 1.00 83.50 78 VAL A C 1
ATOM 573 O O . VAL A 1 78 ? 25.021 4.420 19.151 1.00 83.50 78 VAL A O 1
ATOM 576 N N . LYS A 1 79 ? 24.242 5.061 21.144 1.00 82.62 79 LYS A N 1
ATOM 577 C CA . LYS A 1 79 ? 25.334 4.437 21.920 1.00 82.62 79 LYS A CA 1
ATOM 578 C C . LYS A 1 79 ? 25.069 2.981 22.289 1.00 82.62 79 LYS A C 1
ATOM 580 O O . LYS A 1 79 ? 25.997 2.300 22.719 1.00 82.62 79 LYS A O 1
ATOM 585 N N . THR A 1 80 ? 23.826 2.538 22.169 1.00 76.31 80 THR A N 1
ATOM 586 C CA . THR A 1 80 ? 23.379 1.216 22.603 1.00 76.31 80 THR A CA 1
ATOM 587 C C . THR A 1 80 ? 23.150 0.368 21.361 1.00 76.31 80 THR A C 1
ATOM 589 O O . THR A 1 80 ? 22.359 0.751 20.511 1.00 76.31 80 THR A O 1
ATOM 592 N N . ASP A 1 81 ? 23.799 -0.788 21.237 1.00 70.81 81 ASP A N 1
ATOM 593 C CA . ASP A 1 81 ? 23.715 -1.598 20.006 1.00 70.81 81 ASP A CA 1
ATOM 594 C C . ASP A 1 81 ? 22.397 -2.393 19.872 1.00 70.81 81 ASP A C 1
ATOM 596 O O . ASP A 1 81 ? 22.154 -3.024 18.849 1.00 70.81 81 ASP A O 1
ATOM 600 N N . THR A 1 82 ? 21.529 -2.381 20.890 1.00 77.75 82 THR A N 1
ATOM 601 C CA . THR A 1 82 ? 20.245 -3.107 20.902 1.00 77.75 82 THR A CA 1
ATOM 602 C C . THR A 1 82 ? 19.066 -2.203 20.572 1.00 77.75 82 THR A C 1
ATOM 604 O O . THR A 1 82 ? 19.105 -1.025 20.898 1.00 77.75 82 THR A O 1
ATOM 607 N N . ASP A 1 83 ? 17.952 -2.733 20.061 1.00 75.69 83 ASP A N 1
ATOM 608 C CA . ASP A 1 83 ? 16.734 -1.936 19.779 1.00 75.69 83 ASP A CA 1
ATOM 609 C C . ASP A 1 83 ? 16.018 -1.414 21.035 1.00 75.69 83 ASP A C 1
ATOM 611 O O . ASP A 1 83 ? 15.081 -0.616 20.960 1.00 75.69 83 ASP A O 1
ATOM 615 N N . ARG A 1 84 ? 16.468 -1.855 22.211 1.00 83.31 84 ARG A N 1
ATOM 616 C CA . ARG A 1 84 ? 15.929 -1.486 23.516 1.00 83.31 84 ARG A CA 1
ATOM 617 C C . ARG A 1 84 ? 16.939 -0.685 24.328 1.00 83.31 84 ARG A C 1
ATOM 619 O O . ARG A 1 84 ? 18.140 -0.932 24.246 1.00 83.31 84 ARG A O 1
ATOM 626 N N . PHE A 1 85 ? 16.426 0.221 25.149 1.00 86.75 85 PHE A N 1
ATOM 627 C CA . PHE A 1 85 ? 17.144 0.791 26.281 1.00 86.75 85 PHE A CA 1
ATOM 628 C C . PHE A 1 85 ? 17.196 -0.193 27.450 1.00 86.75 85 PHE A C 1
ATOM 630 O O . PHE A 1 85 ? 16.257 -0.957 27.688 1.00 86.75 85 PHE A O 1
ATOM 637 N N . THR A 1 86 ? 18.277 -0.127 28.214 1.00 87.62 86 THR A N 1
ATOM 638 C CA . THR A 1 86 ? 18.416 -0.758 29.529 1.00 87.62 86 THR A CA 1
ATOM 639 C C . THR A 1 86 ? 17.551 -0.056 30.577 1.00 87.62 86 THR A C 1
ATOM 641 O O . THR A 1 86 ? 17.056 1.053 30.372 1.00 87.62 86 THR A O 1
ATOM 644 N N . LYS A 1 87 ? 17.375 -0.699 31.734 1.00 87.62 87 LYS A N 1
ATOM 645 C CA . LYS A 1 87 ? 16.605 -0.126 32.843 1.00 87.62 87 LYS A CA 1
ATOM 646 C C . LYS A 1 87 ? 17.207 1.156 33.391 1.00 87.62 87 LYS A C 1
ATOM 648 O O . LYS A 1 87 ? 16.484 2.089 33.730 1.00 87.62 87 LYS A O 1
ATOM 653 N N . GLU A 1 88 ? 18.524 1.194 33.463 1.00 89.00 88 GLU A N 1
ATOM 654 C CA . GLU A 1 88 ? 19.284 2.335 33.945 1.00 89.00 88 GLU A CA 1
ATOM 655 C C . GLU A 1 88 ? 19.154 3.525 32.985 1.00 89.00 88 GLU A C 1
ATOM 657 O O . GLU A 1 88 ? 18.920 4.643 33.435 1.00 89.00 88 GLU A O 1
ATOM 662 N N . GLU A 1 89 ? 19.217 3.276 31.674 1.00 90.06 89 GLU A N 1
ATOM 663 C CA . GLU A 1 89 ? 19.014 4.298 30.636 1.00 90.06 89 GLU A CA 1
ATOM 664 C C . GLU A 1 89 ? 17.593 4.870 30.660 1.00 90.06 89 GLU A C 1
ATOM 666 O O . GLU A 1 89 ? 17.409 6.085 30.602 1.00 90.06 89 GLU A O 1
ATOM 671 N N . VAL A 1 90 ? 16.579 4.010 30.796 1.00 90.81 90 VAL A N 1
ATOM 672 C CA . VAL A 1 90 ? 15.182 4.445 30.928 1.00 90.81 90 VAL A CA 1
ATOM 673 C C . VAL A 1 90 ? 14.997 5.338 32.158 1.00 90.81 90 VAL A C 1
ATOM 675 O O . VAL A 1 90 ? 14.361 6.389 32.059 1.00 90.81 90 VAL A O 1
ATOM 678 N N . GLU A 1 91 ? 15.563 4.962 33.308 1.00 90.62 91 GLU A N 1
ATOM 679 C CA . GLU A 1 91 ? 15.495 5.787 34.519 1.00 90.62 91 GLU A CA 1
ATOM 680 C C . GLU A 1 91 ? 16.197 7.135 34.323 1.00 90.62 91 GLU A C 1
ATOM 682 O O . GLU A 1 91 ? 15.629 8.172 34.661 1.00 90.62 91 GLU A O 1
ATOM 687 N N . GLU A 1 92 ? 17.388 7.138 33.718 1.00 90.38 92 GLU A N 1
ATOM 688 C CA . GLU A 1 92 ? 18.135 8.363 33.420 1.00 90.38 92 GLU A CA 1
ATOM 689 C C . GLU A 1 92 ? 17.324 9.310 32.521 1.00 90.38 92 GLU A C 1
ATOM 691 O O . GLU A 1 92 ? 17.230 10.506 32.810 1.00 90.38 92 GLU A O 1
ATOM 696 N N . ILE A 1 93 ? 16.674 8.787 31.474 1.00 91.06 93 ILE A N 1
ATOM 697 C CA . ILE A 1 93 ? 15.797 9.569 30.590 1.00 91.06 93 ILE A CA 1
ATOM 698 C C . ILE A 1 93 ? 14.640 10.194 31.384 1.00 91.06 93 ILE A C 1
ATOM 700 O O . ILE A 1 93 ? 14.384 11.395 31.252 1.00 91.06 93 ILE A O 1
ATOM 704 N N . LEU A 1 94 ? 13.952 9.410 32.223 1.00 90.88 94 LEU A N 1
ATOM 705 C CA . LEU A 1 94 ? 12.821 9.889 33.028 1.00 90.88 94 LEU A CA 1
ATOM 706 C C . LEU A 1 94 ? 13.252 10.940 34.062 1.00 90.88 94 LEU A C 1
ATOM 708 O O . LEU A 1 94 ? 12.572 11.956 34.234 1.00 90.88 94 LEU A O 1
ATOM 712 N N . GLU A 1 95 ? 14.383 10.735 34.741 1.00 89.38 95 GLU A N 1
ATOM 713 C CA . GLU A 1 95 ? 14.932 11.691 35.707 1.00 89.38 95 GLU A CA 1
ATOM 714 C C . GLU A 1 95 ? 15.348 13.007 35.036 1.00 89.38 95 GLU A C 1
ATOM 716 O O . GLU A 1 95 ? 15.051 14.090 35.560 1.00 89.38 95 GLU A O 1
ATOM 721 N N . LEU A 1 96 ? 15.992 12.932 33.866 1.00 88.31 96 LEU A N 1
ATOM 722 C CA . LEU A 1 96 ? 16.374 14.106 33.082 1.00 88.31 96 LEU A CA 1
ATOM 723 C C . LEU A 1 96 ? 15.140 14.875 32.604 1.00 88.31 96 LEU A C 1
ATOM 725 O O . LEU A 1 96 ? 15.070 16.082 32.832 1.00 88.31 96 LEU A O 1
ATOM 729 N N . ALA A 1 97 ? 14.137 14.208 32.031 1.00 88.75 97 ALA A N 1
ATOM 730 C CA . ALA A 1 97 ? 12.893 14.862 31.622 1.00 88.75 97 ALA A CA 1
ATOM 731 C C . ALA A 1 97 ? 12.211 15.568 32.811 1.00 88.75 97 ALA A C 1
ATOM 733 O O . ALA A 1 97 ? 11.905 16.765 32.752 1.00 88.75 97 ALA A O 1
ATOM 734 N N . LYS A 1 98 ? 12.088 14.871 33.947 1.00 89.38 98 LYS A N 1
ATOM 735 C CA . LYS A 1 98 ? 11.460 15.401 35.164 1.00 89.38 98 LYS A CA 1
ATOM 736 C C . LYS A 1 98 ? 12.202 16.603 35.742 1.00 89.38 98 LYS A C 1
ATOM 738 O O . LYS A 1 98 ? 11.565 17.551 36.204 1.00 89.38 98 LYS A O 1
ATOM 743 N N . LYS A 1 99 ? 13.540 16.611 35.697 1.00 87.12 99 LYS A N 1
ATOM 744 C CA . LYS A 1 99 ? 14.367 17.757 36.122 1.00 87.12 99 LYS A CA 1
ATOM 745 C C . LYS A 1 99 ? 14.065 19.024 35.314 1.00 87.12 99 LYS A C 1
ATOM 747 O O . LYS A 1 99 ? 14.227 20.127 35.835 1.00 87.12 99 LYS A O 1
ATOM 752 N N . HIS A 1 100 ? 13.610 18.858 34.077 1.00 85.06 100 HIS A N 1
ATOM 753 C CA . HIS A 1 100 ? 13.198 19.933 33.180 1.00 85.06 100 HIS A CA 1
ATOM 754 C C . HIS A 1 100 ? 11.680 20.196 33.198 1.00 85.06 100 HIS A C 1
ATOM 756 O O . HIS A 1 100 ? 11.189 21.003 32.417 1.00 85.06 100 HIS A O 1
ATOM 762 N N . GLY A 1 101 ? 10.940 19.582 34.130 1.00 85.75 101 GLY A N 1
ATOM 763 C CA . GLY A 1 101 ? 9.498 19.785 34.290 1.00 85.75 101 GLY A CA 1
ATOM 764 C C . GLY A 1 101 ? 8.640 19.038 33.269 1.00 85.75 101 GLY A C 1
ATOM 765 O O . GLY A 1 101 ? 7.459 19.349 33.146 1.00 85.75 101 GLY A O 1
ATOM 766 N N . ILE A 1 102 ? 9.216 18.069 32.556 1.00 87.06 102 ILE A N 1
ATOM 767 C CA . ILE A 1 102 ? 8.531 17.255 31.551 1.00 87.06 102 ILE A CA 1
ATOM 768 C C . ILE A 1 102 ? 8.261 15.887 32.169 1.00 87.06 102 ILE A C 1
ATOM 770 O O . ILE A 1 102 ? 9.181 15.197 32.605 1.00 87.06 102 ILE A O 1
ATOM 774 N N . THR A 1 103 ? 6.993 15.502 32.234 1.00 84.50 103 THR A N 1
ATOM 775 C CA . THR A 1 103 ? 6.556 14.224 32.805 1.00 84.50 103 THR A CA 1
ATOM 776 C C . THR A 1 103 ? 5.606 13.547 31.840 1.00 84.50 103 THR A C 1
ATOM 778 O O . THR A 1 103 ? 4.753 14.217 31.271 1.00 84.50 103 THR A O 1
ATOM 781 N N . LEU A 1 104 ? 5.730 12.230 31.696 1.00 83.06 104 LEU A N 1
ATOM 782 C CA . LEU A 1 104 ? 4.744 11.433 30.976 1.00 83.06 104 LEU A CA 1
ATOM 783 C C . LEU A 1 104 ? 3.456 11.315 31.800 1.00 83.06 104 LEU A C 1
ATOM 785 O O . LEU A 1 104 ? 3.463 11.515 33.018 1.00 83.06 104 LEU A O 1
ATOM 789 N N . ASP A 1 105 ? 2.364 10.928 31.142 1.00 79.44 105 ASP A N 1
ATOM 790 C CA . ASP A 1 105 ? 1.160 10.484 31.843 1.00 79.44 105 ASP A CA 1
ATOM 791 C C . ASP A 1 105 ? 1.511 9.382 32.873 1.00 79.44 105 ASP A C 1
ATOM 793 O O . ASP A 1 105 ? 2.308 8.486 32.553 1.00 79.44 105 ASP A O 1
ATOM 797 N N . PRO A 1 106 ? 0.934 9.406 34.095 1.00 79.38 106 PRO A N 1
ATOM 798 C CA . PRO A 1 106 ? 1.253 8.443 35.148 1.00 79.38 106 PRO A CA 1
ATOM 799 C C . PRO A 1 106 ? 1.138 6.976 34.721 1.00 79.38 106 PRO A C 1
ATOM 801 O O . PRO A 1 106 ? 1.896 6.136 35.213 1.00 79.38 106 PRO A O 1
ATOM 804 N N . HIS A 1 107 ? 0.221 6.653 33.804 1.00 73.69 107 HIS A N 1
ATOM 805 C CA . HIS A 1 107 ? 0.104 5.305 33.265 1.00 73.69 107 HIS A CA 1
ATOM 806 C C . HIS A 1 107 ? 1.331 4.922 32.425 1.00 73.69 107 HIS A C 1
ATOM 808 O O . HIS A 1 107 ? 1.931 3.871 32.665 1.00 73.69 107 HIS A O 1
ATOM 814 N N . PHE A 1 108 ? 1.735 5.772 31.474 1.00 78.06 108 PHE A N 1
ATOM 815 C CA . PHE A 1 108 ? 2.902 5.503 30.628 1.00 78.06 108 PHE A CA 1
ATOM 816 C C . PHE A 1 108 ? 4.195 5.484 31.440 1.00 78.06 108 PHE A C 1
ATOM 818 O O . PHE A 1 108 ? 5.014 4.589 31.238 1.00 78.06 108 PHE A O 1
ATOM 825 N N . GLU A 1 109 ? 4.356 6.397 32.403 1.00 82.12 109 GLU A N 1
ATOM 826 C CA . GLU A 1 109 ? 5.509 6.376 33.308 1.00 82.12 109 GLU A CA 1
ATOM 827 C C . GLU A 1 109 ? 5.565 5.061 34.104 1.00 82.12 109 GLU A C 1
ATOM 829 O O . GLU A 1 109 ? 6.616 4.417 34.163 1.00 82.12 109 GLU A O 1
ATOM 834 N N . SER A 1 110 ? 4.438 4.615 34.675 1.00 75.88 110 SER A N 1
ATOM 835 C CA . SER A 1 110 ? 4.389 3.349 35.420 1.00 75.88 110 SER A CA 1
ATOM 836 C C . SER A 1 110 ? 4.708 2.147 34.534 1.00 75.88 110 SER A C 1
ATOM 838 O O . SER A 1 110 ? 5.410 1.239 34.981 1.00 75.88 110 SER A O 1
ATOM 840 N N . ARG A 1 111 ? 4.224 2.131 33.285 1.00 74.88 111 ARG A N 1
ATOM 841 C CA . ARG A 1 111 ? 4.490 1.036 32.340 1.00 74.88 111 ARG A CA 1
ATOM 842 C C . ARG A 1 111 ? 5.976 0.940 32.023 1.00 74.88 111 ARG A C 1
ATOM 844 O O . ARG A 1 111 ? 6.574 -0.122 32.176 1.00 74.88 111 ARG A O 1
ATOM 851 N N . VAL A 1 112 ? 6.569 2.070 31.646 1.00 80.62 112 VAL A N 1
ATOM 852 C CA . VAL A 1 112 ? 7.988 2.171 31.293 1.00 80.62 112 VAL A CA 1
ATOM 853 C C . VAL A 1 112 ? 8.876 1.709 32.462 1.00 80.62 112 VAL A C 1
ATOM 855 O O . VAL A 1 112 ? 9.819 0.945 32.262 1.00 80.62 112 VAL A O 1
ATOM 858 N N . ARG A 1 113 ? 8.529 2.072 33.706 1.00 79.62 113 ARG A N 1
ATOM 859 C CA . ARG A 1 113 ? 9.258 1.640 34.916 1.00 79.62 113 ARG A CA 1
ATOM 860 C C . ARG A 1 113 ? 9.066 0.162 35.269 1.00 79.62 113 ARG A C 1
ATOM 862 O O . ARG A 1 113 ? 9.996 -0.456 35.789 1.00 79.62 113 ARG A O 1
ATOM 869 N N . ALA A 1 114 ? 7.876 -0.395 35.037 1.00 70.44 114 ALA A N 1
ATOM 870 C CA . ALA A 1 114 ? 7.555 -1.781 35.377 1.00 70.44 114 ALA A CA 1
ATOM 871 C C . ALA A 1 114 ? 8.288 -2.786 34.476 1.00 70.44 114 ALA A C 1
ATOM 873 O O . ALA A 1 114 ? 8.793 -3.793 34.972 1.00 70.44 114 ALA A O 1
ATOM 874 N N . GLU A 1 115 ? 8.376 -2.502 33.175 1.00 69.00 115 GLU A N 1
ATOM 875 C CA . GLU A 1 115 ? 9.090 -3.355 32.214 1.00 69.00 115 GLU A CA 1
ATOM 876 C C . GLU A 1 115 ? 10.613 -3.218 32.343 1.00 69.00 115 GLU A C 1
ATOM 878 O O . GLU A 1 115 ? 11.359 -4.162 32.081 1.00 69.00 115 GLU A O 1
ATOM 883 N N . GLY A 1 116 ? 11.084 -2.050 32.786 1.00 66.38 116 GLY A N 1
ATOM 884 C CA . GLY A 1 116 ? 12.497 -1.739 32.953 1.00 66.38 116 GLY A CA 1
ATOM 885 C C . GLY A 1 116 ? 13.181 -1.415 31.628 1.00 66.38 116 GLY A C 1
ATOM 886 O O . GLY A 1 116 ? 13.788 -0.365 31.523 1.00 66.38 116 GLY A O 1
ATOM 887 N N . SER A 1 117 ? 13.067 -2.254 30.600 1.00 73.19 117 SER A N 1
ATOM 888 C CA . SER A 1 117 ? 13.721 -2.044 29.297 1.00 73.19 117 SER A CA 1
ATOM 889 C C . SER A 1 117 ? 12.704 -1.820 28.184 1.00 73.19 117 SER A C 1
ATOM 891 O O . SER A 1 117 ? 11.762 -2.597 28.043 1.00 73.19 117 SER A O 1
ATOM 893 N N . TYR A 1 118 ? 12.905 -0.785 27.365 1.00 79.88 118 TYR A N 1
ATOM 894 C CA . TYR A 1 118 ? 11.890 -0.307 26.420 1.00 79.88 118 TYR A CA 1
ATOM 895 C C . TYR A 1 118 ? 12.459 -0.110 25.017 1.00 79.88 118 TYR A C 1
ATOM 897 O O . TYR A 1 118 ? 13.621 0.270 24.882 1.00 79.88 118 TYR A O 1
ATOM 905 N N . PHE A 1 119 ? 11.657 -0.360 23.980 1.00 82.00 119 PHE A N 1
ATOM 906 C CA . PHE A 1 119 ? 12.085 -0.107 22.605 1.00 82.00 119 PHE A CA 1
ATOM 907 C C . PHE A 1 119 ? 12.350 1.388 22.389 1.00 82.00 119 PHE A C 1
ATOM 909 O O . PHE A 1 119 ? 11.616 2.251 22.884 1.00 82.00 119 PHE A O 1
ATOM 916 N N . LYS A 1 120 ? 13.450 1.697 21.698 1.00 85.00 120 LYS A N 1
ATOM 917 C CA . LYS A 1 120 ? 13.951 3.070 21.552 1.00 85.00 120 LYS A CA 1
ATOM 918 C C . LYS A 1 120 ? 12.953 3.984 20.849 1.00 85.00 120 LYS A C 1
ATOM 920 O O . LYS A 1 120 ? 12.733 5.118 21.276 1.00 85.00 120 LYS A O 1
ATOM 925 N N . ASP A 1 121 ? 12.350 3.474 19.785 1.00 82.69 121 ASP A N 1
ATOM 926 C CA . ASP A 1 121 ? 11.318 4.138 18.997 1.00 82.69 121 ASP A CA 1
ATOM 927 C C . ASP A 1 121 ? 10.044 4.368 19.816 1.00 82.69 121 ASP A C 1
ATOM 929 O O . ASP A 1 121 ? 9.514 5.480 19.819 1.00 82.69 121 ASP A O 1
ATOM 933 N N . GLU A 1 122 ? 9.586 3.371 20.571 1.00 83.62 122 GLU A N 1
ATOM 934 C CA . GLU A 1 122 ? 8.392 3.509 21.395 1.00 83.62 122 GLU A CA 1
ATOM 935 C C . GLU A 1 122 ? 8.584 4.569 22.496 1.00 83.62 122 GLU A C 1
ATOM 937 O O . GLU A 1 122 ? 7.687 5.391 22.703 1.00 83.62 122 GLU A O 1
ATOM 942 N N . LEU A 1 123 ? 9.745 4.610 23.174 1.00 87.00 123 LEU A N 1
ATOM 943 C CA . LEU A 1 123 ? 10.010 5.624 24.209 1.00 87.00 123 LEU A CA 1
ATOM 944 C C . LEU A 1 123 ? 10.081 7.028 23.603 1.00 87.00 123 LEU A C 1
ATOM 946 O O . LEU A 1 123 ? 9.486 7.962 24.143 1.00 87.00 123 LEU A O 1
ATOM 950 N N . ALA A 1 124 ? 10.766 7.175 22.463 1.00 88.62 124 ALA A N 1
ATOM 951 C CA . ALA A 1 124 ? 10.827 8.441 21.739 1.00 88.62 124 ALA A CA 1
ATOM 952 C C . ALA A 1 124 ? 9.423 8.926 21.338 1.00 88.62 124 ALA A C 1
ATOM 954 O O . ALA A 1 124 ? 9.076 10.094 21.535 1.00 88.62 124 ALA A O 1
ATOM 955 N N . MET A 1 125 ? 8.582 8.015 20.838 1.00 88.62 125 MET A N 1
ATOM 956 C CA . MET A 1 125 ? 7.213 8.329 20.436 1.00 88.62 125 MET A CA 1
ATOM 957 C C . MET A 1 125 ? 6.311 8.716 21.607 1.00 88.62 125 MET A C 1
ATOM 959 O O . MET A 1 125 ? 5.420 9.538 21.403 1.00 88.62 125 MET A O 1
ATOM 963 N N . LEU A 1 126 ? 6.518 8.172 22.811 1.00 87.31 126 LEU A N 1
ATOM 964 C CA . LEU A 1 126 ? 5.751 8.573 23.996 1.00 87.31 126 LEU A CA 1
ATOM 965 C C . LEU A 1 126 ? 5.954 10.060 24.317 1.00 87.31 126 LEU A C 1
ATOM 967 O O . LEU A 1 126 ? 4.974 10.790 24.449 1.00 87.31 126 LEU A O 1
ATOM 971 N N . PHE A 1 127 ? 7.205 10.525 24.357 1.00 88.69 127 PHE A N 1
ATOM 972 C CA . PHE A 1 127 ? 7.511 11.939 24.605 1.00 88.69 127 PHE A CA 1
ATOM 973 C C . PHE A 1 127 ? 7.063 12.851 23.458 1.00 88.69 127 PHE A C 1
ATOM 975 O O . PHE A 1 127 ? 6.530 13.933 23.703 1.00 88.69 127 PHE A O 1
ATOM 982 N N . ALA A 1 128 ? 7.248 12.427 22.205 1.00 89.56 128 ALA A N 1
ATOM 983 C CA . ALA A 1 128 ? 6.815 13.219 21.056 1.00 89.56 128 ALA A CA 1
ATOM 984 C C . ALA A 1 128 ? 5.283 13.384 21.014 1.00 89.56 128 ALA A C 1
ATOM 986 O O . ALA A 1 128 ? 4.791 14.488 20.789 1.00 89.56 128 ALA A O 1
ATOM 987 N N . LYS A 1 129 ? 4.522 12.312 21.284 1.00 87.25 129 LYS A N 1
ATOM 988 C CA . LYS A 1 129 ? 3.047 12.329 21.285 1.00 87.25 129 LYS A CA 1
ATOM 989 C C . LYS A 1 129 ? 2.444 13.145 22.423 1.00 87.25 129 LYS A C 1
ATOM 991 O O . LYS A 1 129 ? 1.380 13.721 22.221 1.00 87.25 129 LYS A O 1
ATOM 996 N N . ASP A 1 130 ? 3.099 13.199 23.580 1.00 82.50 130 ASP A N 1
ATOM 997 C CA . ASP A 1 130 ? 2.656 14.034 24.704 1.00 82.50 130 ASP A CA 1
ATOM 998 C C . ASP A 1 130 ? 2.617 15.523 24.314 1.00 82.50 130 ASP A C 1
ATOM 1000 O O . ASP A 1 130 ? 1.652 16.227 24.600 1.00 82.50 130 ASP A O 1
ATOM 1004 N N . GLN A 1 131 ? 3.618 15.979 23.550 1.00 85.19 131 GLN A N 1
ATOM 1005 C CA . GLN A 1 131 ? 3.693 17.362 23.079 1.00 85.19 131 GLN A CA 1
ATOM 1006 C C . GLN A 1 131 ? 2.877 17.626 21.802 1.00 85.19 131 GLN A C 1
ATOM 1008 O O . GLN A 1 131 ? 2.224 18.662 21.696 1.00 85.19 131 GLN A O 1
ATOM 1013 N N . LEU A 1 132 ? 2.960 16.737 20.808 1.00 87.44 132 LEU A N 1
ATOM 1014 C CA . LEU A 1 132 ? 2.453 16.976 19.447 1.00 87.44 132 LEU A CA 1
ATOM 1015 C C . LEU A 1 132 ? 1.069 16.363 19.187 1.00 87.44 132 LEU A C 1
ATOM 1017 O O . LEU A 1 132 ? 0.466 16.572 18.134 1.00 87.44 132 LEU A O 1
ATOM 1021 N N . GLY A 1 133 ? 0.547 15.597 20.143 1.00 84.62 133 GLY A N 1
ATOM 1022 C CA . GLY A 1 133 ? -0.689 14.836 20.014 1.00 84.62 133 GLY A CA 1
ATOM 1023 C C . GLY A 1 133 ? -0.455 13.398 19.547 1.00 84.62 133 GLY A C 1
ATOM 1024 O O . GLY A 1 133 ? 0.559 13.052 18.944 1.00 84.62 133 GLY A O 1
ATOM 1025 N N . GLY A 1 134 ? -1.429 12.526 19.819 1.00 81.44 134 GLY A N 1
ATOM 1026 C CA . GLY A 1 134 ? -1.262 11.072 19.699 1.00 81.44 134 GLY A CA 1
ATOM 1027 C C . GLY A 1 134 ? -1.074 10.511 18.282 1.00 81.44 134 GLY A C 1
ATOM 1028 O O . GLY A 1 134 ? -0.686 9.347 18.153 1.00 81.44 134 GLY A O 1
ATOM 1029 N N . GLN A 1 135 ? -1.342 11.293 17.230 1.00 85.00 135 GLN A N 1
ATOM 1030 C CA . GLN A 1 135 ? -1.375 10.819 15.842 1.00 85.00 135 GLN A CA 1
ATOM 1031 C C . GLN A 1 135 ? -0.357 11.553 14.956 1.00 85.00 135 GLN A C 1
ATOM 1033 O O . GLN A 1 135 ? -0.611 12.685 14.558 1.00 85.00 135 GLN A O 1
ATOM 1038 N N . PRO A 1 136 ? 0.760 10.905 14.575 1.00 89.69 136 PRO A N 1
ATOM 1039 C CA . PRO A 1 136 ? 1.821 11.564 13.811 1.00 89.69 136 PRO A CA 1
ATOM 1040 C C . PRO A 1 136 ? 1.386 12.152 12.467 1.00 89.69 136 PRO A C 1
ATOM 1042 O O . PRO A 1 136 ? 1.851 13.218 12.086 1.00 89.69 136 PRO A O 1
ATOM 1045 N N . GLY A 1 137 ? 0.439 11.514 11.771 1.00 90.19 137 GLY A N 1
ATOM 1046 C CA . GLY A 1 137 ? -0.089 12.043 10.508 1.00 90.19 137 GLY A CA 1
ATOM 1047 C C . GLY A 1 137 ? -0.930 13.319 10.659 1.00 90.19 137 GLY A C 1
ATOM 1048 O O . GLY A 1 137 ? -1.276 13.942 9.658 1.00 90.19 137 GLY A O 1
ATOM 1049 N N . THR A 1 138 ? -1.277 13.722 11.888 1.00 92.56 138 THR A N 1
ATOM 1050 C CA . THR A 1 138 ? -1.929 15.011 12.150 1.00 92.56 138 THR A CA 1
ATOM 1051 C C . THR A 1 138 ? -0.942 16.100 12.552 1.00 92.56 138 THR A C 1
ATOM 1053 O O . THR A 1 138 ? -1.388 17.229 12.731 1.00 92.56 138 THR A O 1
ATOM 1056 N N . TRP A 1 139 ? 0.341 15.790 12.739 1.00 94.50 139 TRP A N 1
ATOM 1057 C CA . TRP A 1 139 ? 1.359 16.795 13.052 1.00 94.50 139 TRP A CA 1
ATOM 1058 C C . TRP A 1 139 ? 1.645 17.668 11.830 1.00 94.50 139 TRP A C 1
ATOM 1060 O O . TRP A 1 139 ? 1.354 17.263 10.699 1.00 94.50 139 TRP A O 1
ATOM 1070 N N . ASP A 1 140 ? 2.229 18.842 12.054 1.00 95.19 140 ASP A N 1
ATOM 1071 C CA . ASP A 1 140 ? 2.703 19.695 10.965 1.00 95.19 140 ASP A CA 1
ATOM 1072 C C . ASP A 1 140 ? 3.844 19.005 10.200 1.00 95.19 140 ASP A C 1
ATOM 1074 O O . ASP A 1 140 ? 4.557 18.148 10.741 1.00 95.19 140 ASP A O 1
ATOM 1078 N N . VAL A 1 141 ? 4.024 19.342 8.922 1.00 96.44 141 VAL A N 1
ATOM 1079 C CA . VAL A 1 141 ? 5.032 18.675 8.077 1.00 96.44 141 VAL A CA 1
ATOM 1080 C C . VAL A 1 141 ? 6.460 18.878 8.584 1.00 96.44 141 VAL A C 1
ATOM 1082 O O . VAL A 1 141 ? 7.294 17.983 8.433 1.00 96.44 141 VAL A O 1
ATOM 1085 N N . GLU A 1 142 ? 6.737 19.989 9.270 1.00 95.31 142 GLU A N 1
ATOM 1086 C CA . GLU A 1 142 ? 7.996 20.235 9.973 1.00 95.31 142 GLU A CA 1
ATOM 1087 C C . GLU A 1 142 ? 8.272 19.194 11.058 1.00 95.31 142 GLU A C 1
ATOM 1089 O O . GLU A 1 142 ? 9.403 18.713 11.187 1.00 95.31 142 GLU A O 1
ATOM 1094 N N . ASP A 1 143 ? 7.244 18.808 11.811 1.00 95.25 143 ASP A N 1
ATOM 1095 C CA . ASP A 1 143 ? 7.346 17.808 12.869 1.00 95.25 143 ASP A CA 1
ATOM 1096 C C . ASP A 1 143 ? 7.455 16.391 12.302 1.00 95.25 143 ASP A C 1
ATOM 1098 O O . ASP A 1 143 ? 8.215 15.569 12.818 1.00 95.25 143 ASP A O 1
ATOM 1102 N N . GLN A 1 144 ? 6.767 16.103 11.198 1.00 95.12 144 GLN A N 1
ATOM 1103 C CA . GLN A 1 144 ? 6.912 14.822 10.500 1.00 95.12 144 GLN A CA 1
ATOM 1104 C C . GLN A 1 144 ? 8.314 14.663 9.899 1.00 95.12 144 GLN A C 1
ATOM 1106 O O . GLN A 1 144 ? 8.942 13.611 10.045 1.00 95.12 144 GLN A O 1
ATOM 1111 N N . HIS A 1 145 ? 8.841 15.715 9.268 1.00 94.69 145 HIS A N 1
ATOM 1112 C CA . HIS A 1 145 ? 10.202 15.726 8.734 1.00 94.69 145 HIS A CA 1
ATOM 1113 C C . HIS A 1 145 ? 11.250 15.621 9.848 1.00 94.69 145 HIS A C 1
ATOM 1115 O O . HIS A 1 145 ? 12.234 14.888 9.718 1.00 94.69 145 HIS A O 1
ATOM 1121 N N . TRP A 1 146 ? 11.035 16.314 10.968 1.00 94.00 146 TRP A N 1
ATOM 1122 C CA . TRP A 1 146 ? 11.849 16.169 12.172 1.00 94.00 146 TRP A CA 1
ATOM 1123 C C . TRP A 1 146 ? 11.917 14.712 12.645 1.00 94.00 146 TRP A C 1
ATOM 1125 O O . TRP A 1 146 ? 13.017 14.178 12.805 1.00 94.00 146 TRP A O 1
ATOM 1135 N N . LEU A 1 147 ? 10.762 14.061 12.801 1.00 91.19 147 LEU A N 1
ATOM 1136 C CA . LEU A 1 147 ? 10.673 12.678 13.259 1.00 91.19 147 LEU A CA 1
ATOM 1137 C C . LEU A 1 147 ? 11.381 11.713 12.296 1.00 91.19 147 LEU A C 1
ATOM 1139 O O . LEU A 1 147 ? 12.142 10.852 12.732 1.00 91.19 147 LEU A O 1
ATOM 1143 N N . ALA A 1 148 ? 11.201 11.898 10.985 1.00 90.88 148 ALA A N 1
ATOM 1144 C CA . ALA A 1 148 ? 11.873 11.081 9.977 1.00 90.88 148 ALA A CA 1
ATOM 1145 C C . ALA A 1 148 ? 13.405 11.221 10.038 1.00 90.88 148 ALA A C 1
ATOM 1147 O O . ALA A 1 148 ? 14.120 10.218 9.985 1.00 90.88 148 ALA A O 1
ATOM 1148 N N . ARG A 1 149 ? 13.927 12.446 10.212 1.00 90.50 149 ARG A N 1
ATOM 1149 C CA . ARG A 1 149 ? 15.373 12.668 10.395 1.00 90.50 149 ARG A CA 1
ATOM 1150 C C . ARG A 1 149 ? 15.894 12.025 11.673 1.00 90.50 149 ARG A C 1
ATOM 1152 O O . ARG A 1 149 ? 16.981 11.456 11.654 1.00 90.50 149 ARG A O 1
ATOM 1159 N N . LEU A 1 150 ? 15.139 12.110 12.763 1.00 87.50 150 LEU A N 1
ATOM 1160 C CA . LEU A 1 150 ? 15.497 11.488 14.034 1.00 87.50 150 LEU A CA 1
ATOM 1161 C C . LEU A 1 150 ? 15.587 9.960 13.901 1.00 87.50 150 LEU A C 1
ATOM 1163 O O . LEU A 1 150 ? 16.564 9.359 14.344 1.00 87.50 150 LEU A O 1
ATOM 1167 N N . TRP A 1 151 ? 14.604 9.325 13.261 1.00 86.69 151 TRP A N 1
ATOM 1168 C CA . TRP A 1 151 ? 14.642 7.882 13.021 1.00 86.69 151 TRP A CA 1
ATOM 1169 C C . TRP A 1 151 ? 15.819 7.469 12.150 1.00 86.69 151 TRP A C 1
ATOM 1171 O O . TRP A 1 151 ? 16.485 6.497 12.483 1.00 86.69 151 TRP A O 1
ATOM 1181 N N . HIS A 1 152 ? 16.127 8.232 11.102 1.00 86.06 152 HIS A N 1
ATOM 1182 C CA . HIS A 1 152 ? 17.316 7.995 10.287 1.00 86.06 152 HIS A CA 1
ATOM 1183 C C . HIS A 1 152 ? 18.620 8.172 11.084 1.00 86.06 152 HIS A C 1
ATOM 1185 O O . HIS A 1 152 ? 19.571 7.423 10.897 1.00 86.06 152 HIS A O 1
ATOM 1191 N N . GLN A 1 153 ? 18.683 9.129 12.014 1.00 83.75 153 GLN A N 1
ATOM 1192 C CA . GLN A 1 153 ? 19.850 9.290 12.891 1.00 83.75 153 GLN A CA 1
ATOM 1193 C C . GLN A 1 153 ? 20.053 8.091 13.823 1.00 83.75 153 GLN A C 1
ATOM 1195 O O . GLN A 1 153 ? 21.194 7.702 14.063 1.00 83.75 153 GLN A O 1
ATOM 1200 N N . MET A 1 154 ? 18.968 7.521 14.354 1.00 80.25 154 MET A N 1
ATOM 1201 C CA . MET A 1 154 ? 19.033 6.331 15.209 1.00 80.25 154 MET A CA 1
ATOM 1202 C C . MET A 1 154 ? 19.274 5.051 14.398 1.00 80.25 154 MET A C 1
ATOM 1204 O O . MET A 1 154 ? 19.973 4.164 14.872 1.00 80.25 154 MET A O 1
ATOM 1208 N N . ASN A 1 155 ? 18.734 4.985 13.180 1.00 78.56 155 ASN A N 1
ATOM 1209 C CA . ASN A 1 155 ? 18.805 3.850 12.267 1.00 78.56 155 ASN A CA 1
ATOM 1210 C C . ASN A 1 155 ? 19.111 4.356 10.842 1.00 78.56 155 ASN A C 1
ATOM 1212 O O . ASN A 1 155 ? 18.176 4.617 10.079 1.00 78.56 155 ASN A O 1
ATOM 1216 N N . PRO A 1 156 ? 20.395 4.483 10.454 1.00 81.19 156 PRO A N 1
ATOM 1217 C CA . PRO A 1 156 ? 20.799 5.044 9.154 1.00 81.19 156 PRO A CA 1
ATOM 1218 C C . PRO A 1 156 ? 20.243 4.305 7.931 1.00 81.19 156 PRO A C 1
ATOM 1220 O O . PRO A 1 156 ? 20.162 4.869 6.844 1.00 81.19 156 PRO A O 1
ATOM 1223 N N . GLU A 1 157 ? 19.830 3.054 8.119 1.00 78.12 157 GLU A N 1
ATOM 1224 C CA . GLU A 1 157 ? 19.186 2.220 7.106 1.00 78.12 157 GLU A CA 1
ATOM 1225 C C . GLU A 1 157 ? 17.731 2.630 6.810 1.00 78.12 157 GLU A C 1
ATOM 1227 O O . GLU A 1 157 ? 17.137 2.142 5.852 1.00 78.12 157 GLU A O 1
ATOM 1232 N N . LEU A 1 158 ? 17.103 3.484 7.630 1.00 82.50 158 LEU A N 1
ATOM 1233 C CA . LEU A 1 158 ? 15.734 3.947 7.393 1.00 82.50 158 LEU A CA 1
ATOM 1234 C C . LEU A 1 158 ? 15.715 5.119 6.402 1.00 82.50 158 LEU A C 1
ATOM 1236 O O . LEU A 1 158 ? 16.431 6.100 6.602 1.00 82.50 158 LEU A O 1
ATOM 1240 N N . PRO A 1 159 ? 14.873 5.083 5.361 1.00 83.69 159 PRO A N 1
ATOM 1241 C CA . PRO A 1 159 ? 14.764 6.174 4.404 1.00 83.69 159 PRO A CA 1
ATOM 1242 C C . PRO A 1 159 ? 14.020 7.374 5.006 1.00 83.69 159 PRO A C 1
ATOM 1244 O O . PRO A 1 159 ? 13.104 7.230 5.817 1.00 83.69 159 PRO A O 1
ATOM 1247 N N . ILE A 1 160 ? 14.376 8.580 4.558 1.00 88.56 160 ILE A N 1
ATOM 1248 C CA . ILE A 1 160 ? 13.662 9.813 4.907 1.00 88.56 160 ILE A CA 1
ATOM 1249 C C . ILE A 1 160 ? 12.726 10.165 3.752 1.00 88.56 160 ILE A C 1
ATOM 1251 O O . ILE A 1 160 ? 13.154 10.757 2.764 1.00 88.56 160 ILE A O 1
ATOM 1255 N N . TYR A 1 161 ? 11.448 9.807 3.882 1.00 89.75 161 TYR A N 1
ATOM 1256 C CA . TYR A 1 161 ? 10.427 10.171 2.893 1.00 89.75 161 TYR A CA 1
ATOM 1257 C C . TYR A 1 161 ? 9.732 11.495 3.200 1.00 89.75 161 TYR A C 1
ATOM 1259 O O . TYR A 1 161 ? 9.309 12.180 2.275 1.00 89.75 161 TYR A O 1
ATOM 1267 N N . ALA A 1 162 ? 9.594 11.864 4.476 1.00 93.94 162 ALA A N 1
ATOM 1268 C CA . ALA A 1 162 ? 9.002 13.144 4.850 1.00 93.94 162 ALA A CA 1
ATOM 1269 C C . ALA A 1 162 ? 9.921 14.284 4.392 1.00 93.94 162 ALA A C 1
ATOM 1271 O O . ALA A 1 162 ? 11.111 14.288 4.716 1.00 93.94 162 ALA A O 1
ATOM 1272 N N . ALA A 1 163 ? 9.371 15.243 3.659 1.00 94.81 163 ALA A N 1
ATOM 1273 C CA . ALA A 1 163 ? 10.089 16.380 3.096 1.00 94.81 163 ALA A CA 1
ATOM 1274 C C . ALA A 1 163 ? 9.465 17.698 3.565 1.00 94.81 163 ALA A C 1
ATOM 1276 O O . ALA A 1 163 ? 8.375 17.716 4.135 1.00 94.81 163 ALA A O 1
ATOM 1277 N N . LEU A 1 164 ? 10.166 18.802 3.309 1.00 96.12 164 LEU A N 1
ATOM 1278 C CA . LEU A 1 164 ? 9.637 20.150 3.494 1.00 96.12 164 LEU A CA 1
ATOM 1279 C C . LEU A 1 164 ? 9.446 20.823 2.135 1.00 96.12 164 LEU A C 1
ATOM 1281 O O . LEU A 1 164 ? 10.271 20.583 1.245 1.00 96.12 164 LEU A O 1
ATOM 1285 N N . PRO A 1 165 ? 8.410 21.667 1.983 1.00 95.25 165 PRO A N 1
ATOM 1286 C CA . PRO A 1 165 ? 8.242 22.489 0.793 1.00 95.25 165 PRO A CA 1
ATOM 1287 C C . PRO A 1 165 ? 9.468 23.369 0.542 1.00 95.25 165 PRO A C 1
ATOM 1289 O O . PRO A 1 165 ? 10.035 23.955 1.467 1.00 95.25 165 PRO A O 1
ATOM 1292 N N . GLU A 1 166 ? 9.881 23.442 -0.715 1.00 94.00 166 GLU A N 1
ATOM 1293 C CA . GLU A 1 166 ? 10.983 24.272 -1.195 1.00 94.00 166 GLU A CA 1
ATOM 1294 C C . GLU A 1 166 ? 10.484 25.634 -1.706 1.00 94.00 166 GLU A C 1
ATOM 1296 O O . GLU A 1 166 ? 9.286 25.908 -1.787 1.00 94.00 166 GLU A O 1
ATOM 1301 N N . GLU A 1 167 ? 11.416 26.532 -2.038 1.00 91.62 167 GLU A N 1
ATOM 1302 C CA . GLU A 1 167 ? 11.072 27.840 -2.597 1.00 91.62 167 GLU A CA 1
ATOM 1303 C C . GLU A 1 167 ? 10.282 27.678 -3.909 1.00 91.62 167 GLU A C 1
ATOM 1305 O O . GLU A 1 167 ? 10.774 27.098 -4.874 1.00 91.62 167 GLU A O 1
ATOM 1310 N N . GLY A 1 168 ? 9.059 28.218 -3.947 1.00 92.19 168 GLY A N 1
ATOM 1311 C CA . GLY A 1 168 ? 8.153 28.116 -5.097 1.00 92.19 168 GLY A CA 1
ATOM 1312 C C . GLY A 1 168 ? 7.126 26.980 -5.014 1.00 92.19 168 GLY A C 1
ATOM 1313 O O . GLY A 1 168 ? 6.254 26.903 -5.880 1.00 92.19 168 GLY A O 1
ATOM 1314 N N . GLU A 1 169 ? 7.186 26.135 -3.985 1.00 96.88 169 GLU A N 1
ATOM 1315 C CA . GLU A 1 169 ? 6.141 25.161 -3.654 1.00 96.88 169 GLU A CA 1
ATOM 1316 C C . GLU A 1 169 ? 5.169 25.749 -2.620 1.00 96.88 169 GLU A C 1
ATOM 1318 O O . GLU A 1 169 ? 5.522 26.647 -1.851 1.00 96.88 169 GLU A O 1
ATOM 1323 N N . LEU A 1 170 ? 3.928 25.260 -2.606 1.00 97.44 170 LEU A N 1
ATOM 1324 C CA . LEU A 1 170 ? 2.920 25.725 -1.660 1.00 97.44 170 LEU A CA 1
ATOM 1325 C C . LEU A 1 170 ? 3.217 25.228 -0.240 1.00 97.44 170 LEU A C 1
ATOM 1327 O O . LEU A 1 170 ? 3.618 24.083 -0.018 1.00 97.44 170 LEU A O 1
ATOM 1331 N N . SER A 1 171 ? 2.963 26.098 0.734 1.00 97.25 171 SER A N 1
ATOM 1332 C CA . SER A 1 171 ? 3.013 25.765 2.157 1.00 97.25 171 SER A CA 1
ATOM 1333 C C . SER A 1 171 ? 1.874 24.826 2.571 1.00 97.25 171 SER A C 1
ATOM 1335 O O . SER A 1 171 ? 0.868 24.688 1.871 1.00 97.25 171 SER A O 1
ATOM 1337 N N . GLN A 1 172 ? 1.986 24.234 3.767 1.00 96.75 172 GLN A N 1
ATOM 1338 C CA . GLN A 1 172 ? 0.933 23.391 4.349 1.00 96.75 172 GLN A CA 1
ATOM 1339 C C . GLN A 1 172 ? -0.435 24.090 4.340 1.00 96.75 172 GLN A C 1
ATOM 1341 O O . GLN A 1 172 ? -1.423 23.510 3.898 1.00 96.75 172 GLN A O 1
ATOM 1346 N N . GLN A 1 173 ? -0.494 25.348 4.786 1.00 96.38 173 GLN A N 1
ATOM 1347 C CA . GLN A 1 173 ? -1.750 26.093 4.863 1.00 96.38 173 GLN A CA 1
ATOM 1348 C C . GLN A 1 173 ? -2.359 26.343 3.476 1.00 96.38 173 GLN A C 1
ATOM 1350 O O . GLN A 1 173 ? -3.574 26.238 3.307 1.00 96.38 173 GLN A O 1
ATOM 1355 N N . GLU A 1 174 ? -1.531 26.671 2.484 1.00 97.88 174 GLU A N 1
ATOM 1356 C CA . GLU A 1 174 ? -1.984 26.907 1.110 1.00 97.88 174 GLU A CA 1
ATOM 1357 C C . GLU A 1 174 ? -2.518 25.620 0.469 1.00 97.88 174 GLU A C 1
ATOM 1359 O O . GLU A 1 174 ? -3.549 25.653 -0.201 1.00 97.88 174 GLU A O 1
ATOM 1364 N N . ILE A 1 175 ? -1.883 24.475 0.733 1.00 97.88 175 ILE A N 1
ATOM 1365 C CA . ILE A 1 175 ? -2.327 23.166 0.238 1.00 97.88 175 ILE A CA 1
ATOM 1366 C C . ILE A 1 175 ? -3.624 22.710 0.898 1.00 97.88 175 ILE A C 1
ATOM 1368 O O . ILE A 1 175 ? -4.527 22.240 0.206 1.00 97.88 175 ILE A O 1
ATOM 1372 N N . GLU A 1 176 ? -3.764 22.875 2.215 1.00 97.38 176 GLU A N 1
ATOM 1373 C CA . GLU A 1 176 ? -5.018 22.554 2.903 1.00 97.38 176 GLU A CA 1
ATOM 1374 C C . GLU A 1 176 ? -6.177 23.417 2.368 1.00 97.38 176 GLU A C 1
ATOM 1376 O O . GLU A 1 176 ? -7.289 22.919 2.175 1.00 97.38 176 GLU A O 1
ATOM 1381 N N . GLN A 1 177 ? -5.920 24.696 2.062 1.00 96.94 177 GLN A N 1
ATOM 1382 C CA . GLN A 1 177 ? -6.899 25.585 1.426 1.00 96.94 177 GLN A CA 1
ATOM 1383 C C . GLN A 1 177 ? -7.225 25.167 -0.012 1.00 96.94 177 GLN A C 1
ATOM 1385 O O . GLN A 1 177 ? -8.404 25.145 -0.375 1.00 96.94 177 GLN A O 1
ATOM 1390 N N . ALA A 1 178 ? -6.221 24.807 -0.816 1.00 97.25 178 ALA A N 1
ATOM 1391 C CA . ALA A 1 178 ? -6.418 24.310 -2.177 1.00 97.25 178 ALA A CA 1
ATOM 1392 C C . ALA A 1 178 ? -7.271 23.029 -2.184 1.00 97.25 178 ALA A C 1
ATOM 1394 O O . ALA A 1 178 ? -8.237 22.930 -2.944 1.00 97.25 178 ALA A O 1
ATOM 1395 N N . ALA A 1 179 ? -6.989 22.096 -1.269 1.00 97.56 179 ALA A N 1
ATOM 1396 C CA . ALA A 1 179 ? -7.766 20.874 -1.089 1.00 97.56 179 ALA A CA 1
ATOM 1397 C C . ALA A 1 179 ? -9.221 21.174 -0.690 1.00 97.56 179 ALA A C 1
ATOM 1399 O O . ALA A 1 179 ? -10.153 20.649 -1.304 1.00 97.56 179 ALA A O 1
ATOM 1400 N N . ALA A 1 180 ? -9.440 22.063 0.285 1.00 96.19 180 ALA A N 1
ATOM 1401 C CA . ALA A 1 180 ? -10.783 22.470 0.702 1.00 96.19 180 ALA A CA 1
ATOM 1402 C C . ALA A 1 180 ? -11.569 23.146 -0.436 1.00 96.19 180 ALA A C 1
ATOM 1404 O O . ALA A 1 180 ? -12.751 22.859 -0.647 1.00 96.19 180 ALA A O 1
ATOM 1405 N N . GLN A 1 181 ? -10.911 24.010 -1.213 1.00 95.75 181 GLN A N 1
ATOM 1406 C CA . GLN A 1 181 ? -11.513 24.659 -2.375 1.00 95.75 181 GLN A CA 1
ATOM 1407 C C . GLN A 1 181 ? -11.885 23.643 -3.462 1.00 95.75 181 GLN A C 1
ATOM 1409 O O . GLN A 1 181 ? -12.974 23.744 -4.033 1.00 95.75 181 GLN A O 1
ATOM 1414 N N . TYR A 1 182 ? -11.024 22.660 -3.727 1.00 96.75 182 TYR A N 1
ATOM 1415 C CA . TYR A 1 182 ? -11.314 21.582 -4.669 1.00 96.75 182 TYR A CA 1
ATOM 1416 C C . TYR A 1 182 ? -12.523 20.753 -4.215 1.00 96.75 182 TYR A C 1
ATOM 1418 O O . TYR A 1 182 ? -13.454 20.557 -4.994 1.00 96.75 182 TYR A O 1
ATOM 1426 N N . ILE A 1 183 ? -12.579 20.349 -2.939 1.00 96.25 183 ILE A N 1
ATOM 1427 C CA . ILE A 1 183 ? -13.726 19.615 -2.373 1.00 96.25 183 ILE A CA 1
ATOM 1428 C C . ILE A 1 183 ? -15.024 20.411 -2.552 1.00 96.25 183 ILE A C 1
ATOM 1430 O O . ILE A 1 183 ? -16.029 19.855 -3.000 1.00 96.25 183 ILE A O 1
ATOM 1434 N N . LYS A 1 184 ? -15.010 21.716 -2.258 1.00 94.81 184 LYS A N 1
ATOM 1435 C CA . LYS A 1 184 ? -16.176 22.589 -2.445 1.00 94.81 184 LYS A CA 1
ATOM 1436 C C . LYS A 1 184 ? -16.637 22.635 -3.903 1.00 94.81 184 LYS A C 1
ATOM 1438 O O . LYS A 1 184 ? -17.837 22.611 -4.165 1.00 94.81 184 LYS A O 1
ATOM 1443 N N . GLN A 1 185 ? -15.703 22.680 -4.854 1.00 94.25 185 GLN A N 1
ATOM 1444 C CA . GLN A 1 185 ? -16.018 22.657 -6.286 1.00 94.25 185 GLN A CA 1
ATOM 1445 C C . GLN A 1 185 ? -16.603 21.312 -6.731 1.00 94.25 185 GLN A C 1
ATOM 1447 O O . GLN A 1 185 ? -17.587 21.307 -7.467 1.00 94.25 185 GLN A O 1
ATOM 1452 N N . GLN A 1 186 ? -16.040 20.191 -6.269 1.00 93.00 186 GLN A N 1
ATOM 1453 C CA . GLN A 1 186 ? -16.491 18.849 -6.656 1.00 93.00 186 GLN A CA 1
ATOM 1454 C C . GLN A 1 186 ? -17.842 18.469 -6.045 1.00 93.00 186 GLN A C 1
ATOM 1456 O O . GLN A 1 186 ? -18.676 17.847 -6.697 1.00 93.00 186 GLN A O 1
ATOM 1461 N N . THR A 1 187 ? -18.068 18.828 -4.782 1.00 90.38 187 THR A N 1
ATOM 1462 C CA . THR A 1 187 ? -19.262 18.399 -4.036 1.00 90.38 187 THR A CA 1
ATOM 1463 C C . THR A 1 187 ? -20.401 19.414 -4.092 1.00 90.38 187 THR A C 1
ATOM 1465 O O . THR A 1 187 ? -21.552 19.061 -3.837 1.00 90.38 187 THR A O 1
ATOM 1468 N N . GLY A 1 188 ? -20.096 20.686 -4.373 1.00 86.56 188 GLY A N 1
ATOM 1469 C CA . GLY A 1 188 ? -21.030 21.803 -4.220 1.00 86.56 188 GLY A CA 1
ATOM 1470 C C . GLY A 1 188 ? -21.426 22.095 -2.765 1.00 86.56 188 GLY A C 1
ATOM 1471 O O . GLY A 1 188 ? -22.271 22.961 -2.536 1.00 86.56 188 GLY A O 1
ATOM 1472 N N . GLN A 1 189 ? -20.848 21.386 -1.788 1.00 80.12 189 GLN A N 1
ATOM 1473 C CA . GLN A 1 189 ? -21.112 21.557 -0.361 1.00 80.12 189 GLN A CA 1
ATOM 1474 C C . GLN A 1 189 ? -20.076 22.499 0.259 1.00 80.12 189 GLN A C 1
ATOM 1476 O O . GLN A 1 189 ? -18.889 22.436 -0.056 1.00 80.12 189 GLN A O 1
ATOM 1481 N N . ASP A 1 190 ? -20.535 23.384 1.144 1.00 81.19 190 ASP A N 1
ATOM 1482 C CA . ASP A 1 190 ? -19.686 24.322 1.887 1.00 81.19 190 ASP A CA 1
ATOM 1483 C C . ASP A 1 190 ? -19.470 23.803 3.313 1.00 81.19 190 ASP A C 1
ATOM 1485 O O . ASP A 1 190 ? -19.921 24.399 4.292 1.00 81.19 190 ASP A O 1
ATOM 1489 N N . GLU A 1 191 ? -18.868 22.618 3.409 1.00 83.44 191 GLU A N 1
ATOM 1490 C CA . GLU A 1 191 ? -18.486 22.015 4.685 1.00 83.44 191 GLU A CA 1
ATOM 1491 C C . GLU A 1 191 ? -17.350 22.826 5.325 1.00 83.44 191 GLU A C 1
ATOM 1493 O O . GLU A 1 191 ? -16.360 23.156 4.668 1.00 83.44 191 GLU A O 1
ATOM 1498 N N . ASP A 1 192 ? -17.454 23.119 6.624 1.00 91.88 192 ASP A N 1
ATOM 1499 C CA . ASP A 1 192 ? -16.362 23.744 7.379 1.00 91.88 192 ASP A CA 1
ATOM 1500 C C . ASP A 1 192 ? -15.301 22.689 7.731 1.00 91.88 192 ASP A C 1
ATOM 1502 O O . ASP A 1 192 ? -15.242 22.163 8.845 1.00 91.88 192 ASP A O 1
ATOM 1506 N N . LEU A 1 193 ? -14.476 22.345 6.739 1.00 93.94 193 LEU A N 1
ATOM 1507 C CA . LEU A 1 193 ? -13.431 21.319 6.833 1.00 93.94 193 LEU A CA 1
ATOM 1508 C C . LEU A 1 193 ? -12.336 21.650 7.863 1.00 93.94 193 LEU A C 1
ATOM 1510 O O . LEU A 1 193 ? -11.608 20.758 8.297 1.00 93.94 193 LEU A O 1
ATOM 1514 N N . PHE A 1 194 ? -12.239 22.914 8.283 1.00 95.00 194 PHE A N 1
ATOM 1515 C CA . PHE A 1 194 ? -11.290 23.380 9.297 1.00 95.00 194 PHE A CA 1
ATOM 1516 C C . PHE A 1 194 ? -11.876 23.384 10.716 1.00 95.00 194 PHE A C 1
ATOM 1518 O O . PHE A 1 194 ? -11.173 23.701 11.679 1.00 95.00 194 PHE A O 1
ATOM 1525 N N . ASN A 1 195 ? -13.139 22.980 10.883 1.00 95.44 195 ASN A N 1
ATOM 1526 C CA . ASN A 1 195 ? -13.715 22.725 12.193 1.00 95.44 195 ASN A CA 1
ATOM 1527 C C . ASN A 1 195 ? -13.128 21.438 12.794 1.00 95.44 195 ASN A C 1
ATOM 1529 O O . ASN A 1 195 ? -13.595 20.334 12.513 1.00 95.44 195 ASN A O 1
ATOM 1533 N N . LEU A 1 196 ? -12.141 21.586 13.678 1.00 91.50 196 LEU A N 1
ATOM 1534 C CA . LEU A 1 196 ? -11.416 20.462 14.286 1.00 91.50 196 LEU A CA 1
ATOM 1535 C C . LEU A 1 196 ? -12.264 19.576 15.223 1.00 91.50 196 LEU A C 1
ATOM 1537 O O . LEU A 1 196 ? -11.847 18.469 15.571 1.00 91.50 196 LEU A O 1
ATOM 1541 N N . GLU A 1 197 ? -13.463 20.025 15.611 1.00 91.50 197 GLU A N 1
ATOM 1542 C CA . GLU A 1 197 ? -14.452 19.202 16.326 1.00 91.50 197 GLU A CA 1
ATOM 1543 C C . GLU A 1 197 ? -15.248 18.296 15.372 1.00 91.50 197 GLU A C 1
ATOM 1545 O O . GLU A 1 197 ? -15.790 17.266 15.776 1.00 91.50 197 GLU A O 1
ATOM 1550 N N . ALA A 1 198 ? -15.341 18.679 14.097 1.00 92.69 198 ALA A N 1
ATOM 1551 C CA . ALA A 1 198 ? -16.025 17.929 13.049 1.00 92.69 198 ALA A CA 1
ATOM 1552 C C . ALA A 1 198 ? -15.057 17.042 12.259 1.00 92.69 198 ALA A C 1
ATOM 1554 O O . ALA A 1 198 ? -15.393 15.896 11.964 1.00 92.69 198 ALA A O 1
ATOM 1555 N N . TYR A 1 199 ? -13.853 17.540 11.983 1.00 94.00 199 TYR A N 1
ATOM 1556 C CA . TYR A 1 199 ? -12.847 16.875 11.168 1.00 94.00 199 TYR A CA 1
ATOM 1557 C C . TYR A 1 199 ? -11.509 16.766 11.889 1.00 94.00 199 TYR A C 1
ATOM 1559 O O . TYR A 1 199 ? -11.076 17.628 12.648 1.00 94.00 199 TYR A O 1
ATOM 1567 N N . ARG A 1 200 ? -10.820 15.668 11.628 1.00 93.25 200 ARG A N 1
ATOM 1568 C CA . ARG A 1 200 ? -9.402 15.501 11.878 1.00 93.25 200 ARG A CA 1
ATOM 1569 C C . ARG A 1 200 ? -8.703 15.604 10.534 1.00 93.25 200 ARG A C 1
ATOM 1571 O O . ARG A 1 200 ? -8.983 14.831 9.626 1.00 93.25 200 ARG A O 1
ATOM 1578 N N . ILE A 1 201 ? -7.787 16.550 10.433 1.00 95.56 201 ILE A N 1
ATOM 1579 C CA . ILE A 1 201 ? -6.990 16.721 9.229 1.00 95.56 201 ILE A CA 1
ATOM 1580 C C . ILE A 1 201 ? -5.766 15.809 9.365 1.00 95.56 201 ILE A C 1
ATOM 1582 O O . ILE A 1 201 ? -5.129 15.789 10.416 1.00 95.56 201 ILE A O 1
ATOM 1586 N N . TYR A 1 202 ? -5.462 15.024 8.343 1.00 96.38 202 TYR A N 1
ATOM 1587 C CA . TYR A 1 202 ? -4.165 14.381 8.180 1.00 96.38 202 TYR A CA 1
ATOM 1588 C C . TYR A 1 202 ? -3.462 15.043 7.013 1.00 96.38 202 TYR A C 1
ATOM 1590 O O . TYR A 1 202 ? -4.096 15.379 6.013 1.00 96.38 202 TYR A O 1
ATOM 1598 N N . ARG A 1 203 ? -2.152 15.203 7.139 1.00 96.62 203 ARG A N 1
ATOM 1599 C CA . ARG A 1 203 ? -1.322 15.775 6.089 1.00 96.62 203 ARG A CA 1
ATOM 1600 C C . ARG A 1 203 ? 0.005 15.052 6.029 1.00 96.62 203 ARG A C 1
ATOM 1602 O O . ARG A 1 203 ? 0.463 14.528 7.037 1.00 96.62 203 ARG A O 1
ATOM 1609 N N . SER A 1 204 ? 0.637 15.055 4.872 1.00 97.19 204 SER A N 1
ATOM 1610 C CA . SER A 1 204 ? 2.051 14.721 4.739 1.00 97.19 204 SER A CA 1
ATOM 1611 C C . SER A 1 204 ? 2.578 15.322 3.452 1.00 97.19 204 SER A C 1
ATOM 1613 O O . SER A 1 204 ? 1.876 15.285 2.440 1.00 97.19 204 SER A O 1
ATOM 1615 N N . PHE A 1 205 ? 3.817 15.795 3.475 1.00 97.75 205 PHE A N 1
ATOM 1616 C CA . PHE A 1 205 ? 4.552 16.135 2.267 1.00 97.75 205 PHE A CA 1
ATOM 1617 C C . PHE A 1 205 ? 5.719 15.169 2.122 1.00 97.75 205 PHE A C 1
ATOM 1619 O O . PHE A 1 205 ? 6.521 15.003 3.048 1.00 97.75 205 PHE A O 1
ATOM 1626 N N . ARG A 1 206 ? 5.767 14.459 0.996 1.00 95.06 206 ARG A N 1
ATOM 1627 C CA . ARG A 1 206 ? 6.716 13.365 0.792 1.00 95.06 206 ARG A CA 1
ATOM 1628 C C . ARG A 1 206 ? 7.549 13.598 -0.448 1.00 95.06 206 ARG A C 1
ATOM 1630 O O . ARG A 1 206 ? 7.051 14.093 -1.451 1.00 95.06 206 ARG A O 1
ATOM 1637 N N . GLN A 1 207 ? 8.801 13.168 -0.368 1.00 92.94 207 GLN A N 1
ATOM 1638 C CA . GLN A 1 207 ? 9.685 13.018 -1.508 1.00 92.94 207 GLN A CA 1
ATOM 1639 C C . GLN A 1 207 ? 10.008 11.534 -1.678 1.00 92.94 207 GLN A C 1
ATOM 1641 O O . GLN A 1 207 ? 10.666 10.931 -0.828 1.00 92.94 207 GLN A O 1
ATOM 1646 N N . ILE A 1 208 ? 9.542 10.945 -2.774 1.00 88.81 208 ILE A N 1
ATOM 1647 C CA . ILE A 1 208 ? 9.672 9.515 -3.051 1.00 88.81 208 ILE A CA 1
ATOM 1648 C C . ILE A 1 208 ? 10.390 9.346 -4.380 1.00 88.81 208 ILE A C 1
ATOM 1650 O O . ILE A 1 208 ? 9.972 9.864 -5.415 1.00 88.81 208 ILE A O 1
ATOM 1654 N N . ARG A 1 209 ? 11.488 8.595 -4.355 1.00 88.12 209 ARG A N 1
ATOM 1655 C CA . ARG A 1 209 ? 12.149 8.164 -5.578 1.00 88.12 209 ARG A CA 1
ATOM 1656 C C . ARG A 1 209 ? 11.338 7.030 -6.200 1.00 88.12 209 ARG A C 1
ATOM 1658 O O . ARG A 1 209 ? 11.227 5.975 -5.594 1.00 88.12 209 ARG A O 1
ATOM 1665 N N . GLN A 1 210 ? 10.803 7.257 -7.395 1.00 85.44 210 GLN A N 1
ATOM 1666 C CA . GLN A 1 210 ? 10.127 6.216 -8.178 1.00 85.44 210 GLN A CA 1
ATOM 1667 C C . GLN A 1 210 ? 11.140 5.364 -8.941 1.00 85.44 210 GLN A C 1
ATOM 1669 O O . GLN A 1 210 ? 10.990 4.158 -9.057 1.00 85.44 210 GLN A O 1
ATOM 1674 N N . ASN A 1 211 ? 12.194 6.004 -9.452 1.00 88.44 211 ASN A N 1
ATOM 1675 C CA . ASN A 1 211 ? 13.308 5.346 -10.127 1.00 88.44 211 ASN A CA 1
ATOM 1676 C C . ASN A 1 211 ? 14.579 6.224 -10.034 1.00 88.44 211 ASN A C 1
ATOM 1678 O O . ASN A 1 211 ? 14.526 7.348 -9.519 1.00 88.44 211 ASN A O 1
ATOM 1682 N N . PRO A 1 212 ? 15.754 5.779 -10.515 1.00 88.44 212 PRO A N 1
ATOM 1683 C CA . PRO A 1 212 ? 16.991 6.560 -10.435 1.00 88.44 212 PRO A CA 1
ATOM 1684 C C . PRO A 1 212 ? 16.905 7.938 -11.105 1.00 88.44 212 PRO A C 1
ATOM 1686 O O . PRO A 1 212 ? 17.661 8.845 -10.750 1.00 88.44 212 PRO A O 1
ATOM 1689 N N . TYR A 1 213 ? 15.975 8.111 -12.044 1.00 87.06 213 TYR A N 1
ATOM 1690 C CA . TYR A 1 213 ? 15.846 9.292 -12.893 1.00 87.06 213 TYR A CA 1
ATOM 1691 C C . TYR A 1 213 ? 14.708 10.223 -12.470 1.00 87.06 213 TYR A C 1
ATOM 1693 O O . TYR A 1 213 ? 14.722 11.392 -12.850 1.00 87.06 213 TYR A O 1
ATOM 1701 N N . HIS A 1 214 ? 13.763 9.741 -11.659 1.00 85.06 214 HIS A N 1
ATOM 1702 C CA . HIS A 1 214 ? 12.578 10.491 -11.274 1.00 85.06 214 HIS A CA 1
ATOM 1703 C C . HIS A 1 214 ? 12.290 10.426 -9.770 1.00 85.06 214 HIS A C 1
ATOM 1705 O O . HIS A 1 214 ? 12.257 9.362 -9.142 1.00 85.06 214 HIS A O 1
ATOM 1711 N N . VAL A 1 215 ? 12.034 11.602 -9.201 1.00 87.75 215 VAL A N 1
ATOM 1712 C CA . VAL A 1 215 ? 11.642 11.794 -7.807 1.00 87.75 215 VAL A CA 1
ATOM 1713 C C . VAL A 1 215 ? 10.323 12.552 -7.797 1.00 87.75 215 VAL A C 1
ATOM 1715 O O . VAL A 1 215 ? 10.252 13.670 -8.302 1.00 87.75 215 VAL A O 1
ATOM 1718 N N . ILE A 1 216 ? 9.301 11.947 -7.199 1.00 88.19 216 ILE A N 1
ATOM 1719 C CA . ILE A 1 216 ? 8.011 12.587 -6.966 1.00 88.19 216 ILE A CA 1
ATOM 1720 C C . ILE A 1 216 ? 8.091 13.360 -5.657 1.00 88.19 216 ILE A C 1
ATOM 1722 O O . ILE A 1 216 ? 8.583 12.852 -4.646 1.00 88.19 216 ILE A O 1
ATOM 1726 N N . ARG A 1 217 ? 7.572 14.585 -5.679 1.00 93.38 217 ARG A N 1
ATOM 1727 C CA . ARG A 1 217 ? 7.248 15.364 -4.488 1.00 93.38 217 ARG A CA 1
ATOM 1728 C C . ARG A 1 217 ? 5.748 15.580 -4.491 1.00 93.38 217 ARG A C 1
ATOM 1730 O O . ARG A 1 217 ? 5.210 16.054 -5.485 1.00 93.38 217 ARG A O 1
ATOM 1737 N N . GLU A 1 218 ? 5.074 15.200 -3.419 1.00 95.56 218 GLU A N 1
ATOM 1738 C CA . GLU A 1 218 ? 3.614 15.243 -3.370 1.00 95.56 218 GLU A CA 1
ATOM 1739 C C . GLU A 1 218 ? 3.096 15.527 -1.965 1.00 95.56 218 GLU A C 1
ATOM 1741 O O . GLU A 1 218 ? 3.692 15.151 -0.948 1.00 95.56 218 GLU A O 1
ATOM 1746 N N . TRP A 1 219 ? 1.939 16.171 -1.936 1.00 98.06 219 TRP A N 1
ATOM 1747 C CA . TRP A 1 219 ? 1.113 16.342 -0.760 1.00 98.06 219 TRP A CA 1
ATOM 1748 C C . TRP A 1 219 ? 0.055 15.252 -0.703 1.00 98.06 219 TRP A C 1
ATOM 1750 O O . TRP A 1 219 ? -0.583 14.950 -1.703 1.00 98.06 219 TRP A O 1
ATOM 1760 N N . SER A 1 220 ? -0.192 14.729 0.492 1.00 97.81 220 SER A N 1
ATOM 1761 C CA . SER A 1 220 ? -1.399 13.967 0.805 1.00 97.81 220 SER A CA 1
ATOM 1762 C C . SER A 1 220 ? -2.152 14.715 1.894 1.00 97.81 220 SER A C 1
ATOM 1764 O O . SER A 1 220 ? -1.568 15.022 2.934 1.00 97.81 220 SER A O 1
ATOM 1766 N N . VAL A 1 221 ? -3.442 14.977 1.683 1.00 98.31 221 VAL A N 1
ATOM 1767 C CA . VAL A 1 221 ? -4.332 15.626 2.658 1.00 98.31 221 VAL A CA 1
ATOM 1768 C C . VAL A 1 221 ? -5.591 14.782 2.828 1.00 98.31 221 VAL A C 1
ATOM 1770 O O . VAL A 1 221 ? -6.233 14.409 1.849 1.00 98.31 221 VAL A O 1
ATOM 1773 N N . SER A 1 222 ? -5.960 14.483 4.073 1.00 97.62 222 SER A N 1
ATOM 1774 C CA . SER A 1 222 ? -7.215 13.807 4.409 1.00 97.62 222 SER A CA 1
ATOM 1775 C C . SER A 1 222 ? -8.014 14.624 5.410 1.00 97.62 222 SER A C 1
ATOM 1777 O O . SER A 1 222 ? -7.465 15.093 6.403 1.00 97.62 222 SER A O 1
ATOM 1779 N N . PHE A 1 223 ? -9.317 14.737 5.188 1.00 96.88 223 PHE A N 1
ATOM 1780 C CA . PHE A 1 223 ? -10.278 15.256 6.153 1.00 96.88 223 PHE A CA 1
ATOM 1781 C C . PHE A 1 223 ? -11.106 14.075 6.661 1.00 96.88 223 PHE A C 1
ATOM 1783 O O . PHE A 1 223 ? -12.099 13.676 6.048 1.00 96.88 223 PHE A O 1
ATOM 1790 N N . ASP A 1 224 ? -10.666 13.489 7.773 1.00 94.00 224 ASP A N 1
ATOM 1791 C CA . ASP A 1 224 ? -11.322 12.354 8.417 1.00 94.00 224 ASP A CA 1
ATOM 1792 C C . ASP A 1 224 ? -12.376 12.871 9.401 1.00 94.00 224 ASP A C 1
ATOM 1794 O O . ASP A 1 224 ? -12.049 13.623 10.322 1.00 94.00 224 ASP A O 1
ATOM 1798 N N . PRO A 1 225 ? -13.645 12.479 9.279 1.00 93.31 225 PRO A N 1
ATOM 1799 C CA . PRO A 1 225 ? -14.673 13.005 10.153 1.00 93.31 225 PRO A CA 1
ATOM 1800 C C . PRO A 1 225 ? -14.610 12.383 11.547 1.00 93.31 225 PRO A C 1
ATOM 1802 O O . PRO A 1 225 ? -14.419 11.180 11.734 1.00 93.31 225 PRO A O 1
ATOM 1805 N N . ARG A 1 226 ? -14.865 13.224 12.546 1.00 90.88 226 ARG A N 1
ATOM 1806 C CA . ARG A 1 226 ? -15.027 12.849 13.957 1.00 90.88 226 ARG A CA 1
ATOM 1807 C C . ARG A 1 226 ? -16.472 12.513 14.319 1.00 90.88 226 ARG A C 1
ATOM 1809 O O . ARG A 1 226 ? -16.744 12.128 15.453 1.00 90.88 226 ARG A O 1
ATOM 1816 N N . LYS A 1 227 ? -17.394 12.663 13.366 1.00 90.12 227 LYS A N 1
ATOM 1817 C CA . LYS A 1 227 ? -18.816 12.346 13.511 1.00 90.12 227 LYS A CA 1
ATOM 1818 C C . LYS A 1 227 ? -19.247 11.380 12.405 1.00 90.12 227 LYS A C 1
ATOM 1820 O O . LYS A 1 227 ? -18.784 11.512 11.274 1.00 90.12 227 LYS A O 1
ATOM 1825 N N . PRO A 1 228 ? -20.108 10.395 12.705 1.00 89.25 228 PRO A N 1
ATOM 1826 C CA . PRO A 1 228 ? -20.421 9.309 11.775 1.00 89.25 228 PRO A CA 1
ATOM 1827 C C . PRO A 1 228 ? -21.215 9.747 10.534 1.00 89.25 228 PRO A C 1
ATOM 1829 O O . PRO A 1 228 ? -21.250 9.018 9.548 1.00 89.25 228 PRO A O 1
ATOM 1832 N N . ASP A 1 229 ? -21.867 10.905 10.588 1.00 89.31 229 ASP A N 1
ATOM 1833 C CA . ASP A 1 229 ? -22.730 11.477 9.553 1.00 89.31 229 ASP A CA 1
ATOM 1834 C C . ASP A 1 229 ? -22.002 12.399 8.565 1.00 89.31 229 ASP A C 1
ATOM 1836 O O . ASP A 1 229 ? -22.599 12.817 7.574 1.00 89.31 229 ASP A O 1
ATOM 1840 N N . LEU A 1 230 ? -20.721 12.684 8.800 1.00 92.81 230 LEU A N 1
ATOM 1841 C CA . LEU A 1 230 ? -19.915 13.528 7.925 1.00 92.81 230 LEU A CA 1
ATOM 1842 C C . LEU A 1 230 ? -19.144 12.695 6.875 1.00 92.81 230 LEU A C 1
ATOM 1844 O O . LEU A 1 230 ? -18.737 11.553 7.153 1.00 92.81 230 LEU A O 1
ATOM 1848 N N . PRO A 1 231 ? -18.934 13.245 5.664 1.00 93.81 231 PRO A N 1
ATOM 1849 C CA . PRO A 1 231 ? -18.103 12.627 4.632 1.00 93.81 231 PRO A CA 1
ATOM 1850 C C . PRO A 1 231 ? -16.619 12.621 4.999 1.00 93.81 231 PRO A C 1
ATOM 1852 O O . PRO A 1 231 ? -16.176 13.364 5.861 1.00 93.81 231 PRO A O 1
ATOM 1855 N N . MET A 1 232 ? -15.846 11.760 4.344 1.00 94.56 232 MET A N 1
ATOM 1856 C CA . MET A 1 232 ? -14.384 11.769 4.368 1.00 94.56 232 MET A CA 1
ATOM 1857 C C . MET A 1 232 ? -13.877 12.175 3.000 1.00 94.56 232 MET A C 1
ATOM 1859 O O . MET A 1 232 ? -14.464 11.817 1.975 1.00 94.56 232 MET A O 1
ATOM 1863 N N . PHE A 1 233 ? -12.762 12.891 2.999 1.00 96.44 233 PHE A N 1
ATOM 1864 C CA . PHE A 1 233 ? -12.096 13.335 1.784 1.00 96.44 233 PHE A CA 1
ATOM 1865 C C . PHE A 1 233 ? -10.620 12.991 1.871 1.00 96.44 233 PHE A C 1
ATOM 1867 O O . PHE A 1 233 ? -10.005 13.254 2.898 1.00 96.44 233 PHE A O 1
ATOM 1874 N N . ARG A 1 234 ? -10.060 12.423 0.804 1.00 97.62 234 ARG A N 1
ATOM 1875 C CA . ARG A 1 234 ? -8.629 12.142 0.652 1.00 97.62 234 ARG A CA 1
ATOM 1876 C C . ARG A 1 234 ? -8.165 12.676 -0.686 1.00 97.62 234 ARG A C 1
ATOM 1878 O O . ARG A 1 234 ? -8.841 12.459 -1.689 1.00 97.62 234 ARG A O 1
ATOM 1885 N N . LEU A 1 235 ? -7.050 13.390 -0.673 1.00 98.12 235 LEU A N 1
ATOM 1886 C CA . LEU A 1 235 ? -6.488 14.041 -1.842 1.00 98.12 235 LEU A CA 1
ATOM 1887 C C . LEU A 1 235 ? -4.984 13.821 -1.885 1.00 98.12 235 LEU A C 1
ATOM 1889 O O . LEU A 1 235 ? -4.316 13.984 -0.860 1.00 98.12 235 LEU A O 1
ATOM 1893 N N . SER A 1 236 ? -4.481 13.552 -3.083 1.00 97.38 236 SER A N 1
ATOM 1894 C CA . SER A 1 236 ? -3.070 13.718 -3.424 1.00 97.38 236 SER A CA 1
ATOM 1895 C C . SER A 1 236 ? -2.932 14.952 -4.309 1.00 97.38 236 SER A C 1
ATOM 1897 O O . SER A 1 236 ? -3.751 15.170 -5.206 1.00 97.38 236 SER A O 1
ATOM 1899 N N . LEU A 1 237 ? -1.937 15.793 -4.030 1.00 97.62 237 LEU A N 1
ATOM 1900 C CA . LEU A 1 237 ? -1.692 17.029 -4.767 1.00 97.62 237 LEU A CA 1
ATOM 1901 C C . LEU A 1 237 ? -0.215 17.168 -5.142 1.00 97.62 237 LEU A C 1
ATOM 1903 O O . LEU A 1 237 ? 0.675 16.762 -4.391 1.00 97.62 237 LEU A O 1
ATOM 1907 N N . THR A 1 238 ? 0.051 17.811 -6.276 1.00 95.88 238 THR A N 1
ATOM 1908 C CA . THR A 1 238 ? 1.400 18.263 -6.640 1.00 95.88 238 THR A CA 1
ATOM 1909 C C . THR A 1 238 ? 1.904 19.322 -5.646 1.00 95.88 238 THR A C 1
ATOM 1911 O O . THR A 1 238 ? 1.109 19.904 -4.896 1.00 95.88 238 THR A O 1
ATOM 1914 N N . PRO A 1 239 ? 3.207 19.662 -5.643 1.00 96.50 239 PRO A N 1
ATOM 1915 C CA . PRO A 1 239 ? 3.730 20.738 -4.800 1.00 96.50 239 PRO A CA 1
ATOM 1916 C C . PRO A 1 239 ? 3.115 22.117 -5.103 1.00 96.50 239 PRO A C 1
ATOM 1918 O O . PRO A 1 239 ? 3.216 23.029 -4.286 1.00 96.50 239 PRO A O 1
ATOM 1921 N N . GLN A 1 240 ? 2.461 22.273 -6.259 1.00 97.06 240 GLN A N 1
ATOM 1922 C CA . GLN A 1 240 ? 1.761 23.486 -6.694 1.00 97.06 240 GLN A CA 1
ATOM 1923 C C . GLN A 1 240 ? 0.253 23.458 -6.382 1.00 97.06 240 GLN A C 1
ATOM 1925 O O . GLN A 1 240 ? -0.451 24.415 -6.698 1.00 97.06 240 GLN A O 1
ATOM 1930 N N . GLY A 1 241 ? -0.248 22.391 -5.748 1.00 95.69 241 GLY A N 1
ATOM 1931 C CA . GLY A 1 241 ? -1.651 22.261 -5.347 1.00 95.69 241 GLY A CA 1
ATOM 1932 C C . GLY A 1 241 ? -2.593 21.758 -6.439 1.00 95.69 241 GLY A C 1
ATOM 1933 O O . GLY A 1 241 ? -3.809 21.867 -6.285 1.00 95.69 241 GLY A O 1
ATOM 1934 N N . GLU A 1 242 ? -2.067 21.198 -7.529 1.00 96.00 242 GLU A N 1
ATOM 1935 C CA . GLU A 1 242 ? -2.891 20.509 -8.526 1.00 96.00 242 GLU A CA 1
ATOM 1936 C C . GLU A 1 242 ? -3.278 19.129 -7.990 1.00 96.00 242 GLU A C 1
ATOM 1938 O O . GLU A 1 242 ? -2.414 18.366 -7.566 1.00 96.00 242 GLU A O 1
ATOM 1943 N N . VAL A 1 243 ? -4.571 18.806 -7.983 1.00 95.25 243 VAL A N 1
ATOM 1944 C CA . VAL A 1 243 ? -5.065 17.522 -7.465 1.00 95.25 243 VAL A CA 1
ATOM 1945 C C . VAL A 1 243 ? -4.787 16.415 -8.477 1.00 95.25 243 VAL A C 1
ATOM 1947 O O . VAL A 1 243 ? -5.293 16.465 -9.597 1.00 95.25 243 VAL A O 1
ATOM 1950 N N . THR A 1 244 ? -4.005 15.416 -8.069 1.00 93.00 244 THR A N 1
ATOM 1951 C CA . THR A 1 244 ? -3.661 14.237 -8.879 1.00 93.00 244 THR A CA 1
ATOM 1952 C C . THR A 1 244 ? -4.542 13.033 -8.561 1.00 93.00 244 THR A C 1
ATOM 1954 O O . THR A 1 244 ? -4.787 12.217 -9.444 1.00 93.00 244 THR A O 1
ATOM 1957 N N . ASP A 1 245 ? -5.052 12.940 -7.330 1.00 95.62 245 ASP A N 1
ATOM 1958 C CA . ASP A 1 245 ? -5.998 11.905 -6.906 1.00 95.62 245 ASP A CA 1
ATOM 1959 C C . ASP A 1 245 ? -7.022 12.472 -5.911 1.00 95.62 245 ASP A C 1
ATOM 1961 O O . ASP A 1 245 ? -6.698 13.334 -5.087 1.00 95.62 245 ASP A O 1
ATOM 1965 N N . TYR A 1 246 ? -8.264 11.992 -5.990 1.00 95.75 246 TYR A N 1
ATOM 1966 C CA . TYR A 1 246 ? -9.380 12.417 -5.145 1.00 95.75 246 TYR A CA 1
ATOM 1967 C C . TYR A 1 246 ? -10.293 11.239 -4.815 1.00 95.75 246 TYR A C 1
ATOM 1969 O O . TYR A 1 246 ? -10.893 10.616 -5.692 1.00 95.75 246 TYR A O 1
ATOM 1977 N N . TRP A 1 247 ? -10.490 11.005 -3.521 1.00 96.38 247 TRP A N 1
ATOM 1978 C CA . TRP A 1 247 ? -11.405 9.992 -3.020 1.00 96.38 247 TRP A CA 1
ATOM 1979 C C . TRP A 1 247 ? -12.348 10.568 -1.960 1.00 96.38 247 TRP A C 1
ATOM 1981 O O . TRP A 1 247 ? -11.949 11.340 -1.082 1.00 96.38 247 TRP A O 1
ATOM 1991 N N . THR A 1 248 ? -13.616 10.155 -2.009 1.00 94.94 248 THR A N 1
ATOM 1992 C CA . THR A 1 248 ? -14.619 10.476 -0.989 1.00 94.94 248 THR A CA 1
ATOM 1993 C C . THR A 1 248 ? -15.655 9.366 -0.835 1.00 94.94 248 THR A C 1
ATOM 1995 O O . THR A 1 248 ? -15.995 8.673 -1.794 1.00 94.94 248 THR A O 1
ATOM 1998 N N . ASP A 1 249 ? -16.224 9.242 0.364 1.00 94.44 249 ASP A N 1
ATOM 1999 C CA . ASP A 1 249 ? -17.384 8.386 0.642 1.00 94.44 249 ASP A CA 1
ATOM 2000 C C . ASP A 1 249 ? -18.732 9.132 0.599 1.00 94.44 249 ASP A C 1
ATOM 2002 O O . ASP A 1 249 ? -19.778 8.535 0.877 1.00 94.44 249 ASP A O 1
ATOM 2006 N N . LEU A 1 250 ? -18.747 10.405 0.181 1.00 92.94 250 LEU A N 1
ATOM 2007 C CA . LEU A 1 250 ? -19.962 11.224 0.105 1.00 92.94 250 LEU A CA 1
ATOM 2008 C C . LEU A 1 250 ? -21.061 10.574 -0.752 1.00 92.94 250 LEU A C 1
ATOM 2010 O O . LEU A 1 250 ? -22.231 10.557 -0.363 1.00 92.94 250 LEU A O 1
ATOM 2014 N N . ARG A 1 251 ? -20.697 9.975 -1.896 1.00 91.50 251 ARG A N 1
ATOM 2015 C CA . ARG A 1 251 ? -21.656 9.253 -2.752 1.00 91.50 251 ARG A CA 1
ATOM 2016 C C . ARG A 1 251 ? -22.318 8.103 -1.995 1.00 91.50 251 ARG A C 1
ATOM 2018 O O . ARG A 1 251 ? -23.528 7.926 -2.111 1.00 91.50 251 ARG A O 1
ATOM 2025 N N . THR A 1 252 ? -21.555 7.354 -1.205 1.00 93.56 252 THR A N 1
ATOM 2026 C CA . THR A 1 252 ? -22.078 6.252 -0.391 1.00 93.56 252 THR A CA 1
ATOM 2027 C C . THR A 1 252 ? -22.996 6.775 0.712 1.00 93.56 252 THR A C 1
ATOM 2029 O O . THR A 1 252 ? -24.087 6.236 0.895 1.00 93.56 252 THR A O 1
ATOM 2032 N N . LEU A 1 253 ? -22.627 7.866 1.392 1.00 91.12 253 LEU A N 1
ATOM 2033 C CA . LEU A 1 253 ? -23.471 8.501 2.415 1.00 91.12 253 LEU A CA 1
ATOM 2034 C C . LEU A 1 253 ? -24.823 8.960 1.860 1.00 91.12 253 LEU A C 1
ATOM 2036 O O . LEU A 1 253 ? -25.869 8.705 2.467 1.00 91.12 253 LEU A O 1
ATOM 2040 N N . LEU A 1 254 ? -24.824 9.601 0.691 1.00 89.69 254 LEU A N 1
ATOM 2041 C CA . LEU A 1 254 ? -26.035 10.159 0.091 1.00 89.69 254 LEU A CA 1
ATOM 2042 C C . LEU A 1 254 ? -26.858 9.088 -0.636 1.00 89.69 254 LEU A C 1
ATOM 2044 O O . LEU A 1 254 ? -28.051 8.926 -0.361 1.00 89.69 254 LEU A O 1
ATOM 2048 N N . HIS A 1 255 ? -26.218 8.299 -1.494 1.00 91.75 255 HIS A N 1
ATOM 2049 C CA . HIS A 1 255 ? -26.875 7.455 -2.498 1.00 91.75 255 HIS A CA 1
ATOM 2050 C C . HIS A 1 255 ? -26.570 5.959 -2.377 1.00 91.75 255 HIS A C 1
ATOM 2052 O O . HIS A 1 255 ? -27.120 5.180 -3.151 1.00 91.75 255 HIS A O 1
ATOM 2058 N N . GLY A 1 256 ? -25.729 5.546 -1.425 1.00 92.81 256 GLY A N 1
ATOM 2059 C CA . GLY A 1 256 ? -25.423 4.134 -1.208 1.00 92.81 256 GLY A CA 1
ATOM 2060 C C . GLY A 1 256 ? -26.662 3.308 -0.858 1.00 92.81 256 GLY A C 1
ATOM 2061 O O . GLY A 1 256 ? -27.648 3.796 -0.292 1.00 92.81 256 GLY A O 1
ATOM 2062 N N . THR A 1 257 ? -26.605 2.021 -1.165 1.00 94.25 257 THR A N 1
ATOM 2063 C CA . THR A 1 257 ? -27.556 1.033 -0.659 1.00 94.25 257 THR A CA 1
ATOM 2064 C C . THR A 1 257 ? -27.515 0.981 0.872 1.00 94.25 257 THR A C 1
ATOM 2066 O O . THR A 1 257 ? -26.571 1.442 1.519 1.00 94.25 257 THR A O 1
ATOM 2069 N N . LYS A 1 258 ? -28.544 0.389 1.487 1.00 94.06 258 LYS A N 1
ATOM 2070 C CA . LYS A 1 258 ? -28.586 0.215 2.949 1.00 94.06 258 LYS A CA 1
ATOM 2071 C C . LYS A 1 258 ? -27.366 -0.545 3.477 1.00 94.06 258 LYS A C 1
ATOM 2073 O O . LYS A 1 258 ? -26.844 -0.175 4.521 1.00 94.06 258 LYS A O 1
ATOM 2078 N N . GLU A 1 259 ? -26.910 -1.561 2.744 1.00 93.88 259 GLU A N 1
ATOM 2079 C CA . GLU A 1 259 ? -25.749 -2.375 3.117 1.00 93.88 259 GLU A CA 1
ATOM 2080 C C . GLU A 1 259 ? -24.445 -1.570 3.026 1.00 93.88 259 GLU A C 1
ATOM 2082 O O . GLU A 1 259 ? -23.636 -1.589 3.952 1.00 93.88 259 GLU A O 1
ATOM 2087 N N . GLU A 1 260 ? -24.256 -0.794 1.954 1.00 94.50 260 GLU A N 1
ATOM 2088 C CA . GLU A 1 260 ? -23.073 0.065 1.800 1.00 94.50 260 GLU A CA 1
ATOM 2089 C C . GLU A 1 260 ? -23.017 1.152 2.879 1.00 94.50 260 GLU A C 1
ATOM 2091 O O . GLU A 1 260 ? -21.966 1.368 3.486 1.00 94.50 260 GLU A O 1
ATOM 2096 N N . LYS A 1 261 ? -24.156 1.792 3.181 1.00 95.00 261 LYS A N 1
ATOM 2097 C CA . LYS A 1 261 ? -24.260 2.777 4.269 1.00 95.00 261 LYS A CA 1
ATOM 2098 C C . LYS A 1 261 ? -23.984 2.150 5.632 1.00 95.00 261 LYS A C 1
ATOM 2100 O O . LYS A 1 261 ? -23.317 2.768 6.456 1.00 95.00 261 LYS A O 1
ATOM 2105 N N . ALA A 1 262 ? -24.460 0.929 5.866 1.00 95.19 262 ALA A N 1
ATOM 2106 C CA . ALA A 1 262 ? -24.210 0.203 7.104 1.00 95.19 262 ALA A CA 1
ATOM 2107 C C . ALA A 1 262 ? -22.724 -0.145 7.265 1.00 95.19 262 ALA A C 1
ATOM 2109 O O . ALA A 1 262 ? -22.151 0.107 8.322 1.00 95.19 262 ALA A O 1
ATOM 2110 N N . ARG A 1 263 ? -22.070 -0.625 6.200 1.00 94.88 263 ARG A N 1
ATOM 2111 C CA . ARG A 1 263 ? -20.622 -0.888 6.187 1.00 94.88 263 ARG A CA 1
ATOM 2112 C C . ARG A 1 263 ? -19.811 0.371 6.479 1.00 94.88 263 ARG A C 1
ATOM 2114 O O . ARG A 1 263 ? -18.889 0.330 7.293 1.00 94.88 263 ARG A O 1
ATOM 2121 N N . LEU A 1 264 ? -20.168 1.483 5.836 1.00 94.81 264 LEU A N 1
ATOM 2122 C CA . LEU A 1 264 ? -19.521 2.772 6.057 1.00 94.81 264 LEU A CA 1
ATOM 2123 C C . LEU A 1 264 ? -19.699 3.248 7.504 1.00 94.81 264 LEU A C 1
ATOM 2125 O O . LEU A 1 264 ? -18.725 3.635 8.145 1.00 94.81 264 LEU A O 1
ATOM 2129 N N . LEU A 1 265 ? -20.919 3.168 8.038 1.00 95.00 265 LEU A N 1
ATOM 2130 C CA . LEU A 1 265 ? -21.239 3.548 9.413 1.00 95.00 265 LEU A CA 1
ATOM 2131 C C . LEU A 1 265 ? -20.454 2.717 10.439 1.00 95.00 265 LEU A C 1
ATOM 2133 O O . LEU A 1 265 ? -19.859 3.280 11.356 1.00 95.00 265 LEU A O 1
ATOM 2137 N N . THR A 1 266 ? -20.404 1.394 10.278 1.00 93.06 266 THR A N 1
ATOM 2138 C CA . THR A 1 266 ? -19.611 0.519 11.153 1.00 93.06 266 THR A CA 1
ATOM 2139 C C . THR A 1 266 ? -18.123 0.882 11.087 1.00 93.06 266 THR A C 1
ATOM 2141 O O . THR A 1 266 ? -17.489 1.078 12.123 1.00 93.06 266 THR A O 1
ATOM 2144 N N . GLY A 1 267 ? -17.580 1.102 9.882 1.00 91.94 267 GLY A N 1
ATOM 2145 C CA . GLY A 1 267 ? -16.203 1.576 9.702 1.00 91.94 267 GLY A CA 1
ATOM 2146 C C . GLY A 1 267 ? -15.927 2.942 10.349 1.00 91.94 267 GLY A C 1
ATOM 2147 O O . GLY A 1 267 ? -14.863 3.143 10.937 1.00 91.94 267 GLY A O 1
ATOM 2148 N N . ARG A 1 268 ? -16.892 3.872 10.313 1.00 91.06 268 ARG A N 1
ATOM 2149 C CA . ARG A 1 268 ? -16.810 5.175 10.998 1.00 91.06 268 ARG A CA 1
ATOM 2150 C C . ARG A 1 268 ? -16.703 5.016 12.504 1.00 91.06 268 ARG A C 1
ATOM 2152 O O . ARG A 1 268 ? -15.840 5.643 13.110 1.00 91.06 268 ARG A O 1
ATOM 2159 N N . PHE A 1 269 ? -17.529 4.161 13.098 1.00 92.31 269 PHE A N 1
ATOM 2160 C CA . PHE A 1 269 ? -17.443 3.878 14.527 1.00 92.31 269 PHE A CA 1
ATOM 2161 C C . PHE A 1 269 ? -16.087 3.256 14.892 1.00 92.31 269 PHE A C 1
ATOM 2163 O O . PHE A 1 269 ? -15.497 3.663 15.892 1.00 92.31 269 PHE A O 1
ATOM 2170 N N . HIS A 1 270 ? -15.534 2.368 14.052 1.00 88.38 270 HIS A N 1
ATOM 2171 C CA . HIS A 1 270 ? -14.169 1.845 14.240 1.00 88.38 270 HIS A CA 1
ATOM 2172 C C . HIS A 1 270 ? -13.125 2.954 14.260 1.00 88.38 270 HIS A C 1
ATOM 2174 O O . HIS A 1 270 ? -12.303 2.995 15.170 1.00 88.38 270 HIS A O 1
ATOM 2180 N N . ASN A 1 271 ? -13.172 3.880 13.305 1.00 85.38 271 ASN A N 1
ATOM 2181 C CA . ASN A 1 271 ? -12.209 4.975 13.250 1.00 85.38 271 ASN A CA 1
ATOM 2182 C C . ASN A 1 271 ? -12.375 5.949 14.438 1.00 85.38 271 ASN A C 1
ATOM 2184 O O . ASN A 1 271 ? -11.397 6.273 15.116 1.00 85.38 271 ASN A O 1
ATOM 2188 N N . ILE A 1 272 ? -13.606 6.374 14.736 1.00 86.12 272 ILE A N 1
ATOM 2189 C CA . ILE A 1 272 ? -13.893 7.372 15.778 1.00 86.12 272 ILE A CA 1
ATOM 2190 C C . ILE A 1 272 ? -13.582 6.812 17.170 1.00 86.12 272 ILE A C 1
ATOM 2192 O O . ILE A 1 272 ? -12.866 7.449 17.942 1.00 86.12 272 ILE A O 1
ATOM 2196 N N . HIS A 1 273 ? -14.086 5.617 17.487 1.00 83.50 273 HIS A N 1
ATOM 2197 C CA . HIS A 1 273 ? -14.020 5.053 18.837 1.00 83.50 273 HIS A CA 1
ATOM 2198 C C . HIS A 1 273 ? -12.846 4.103 19.050 1.00 83.50 273 HIS A C 1
ATOM 2200 O O . HIS A 1 273 ? -12.356 4.012 20.174 1.00 83.50 273 HIS A O 1
ATOM 2206 N N . GLY A 1 274 ? -12.339 3.450 18.000 1.00 72.62 274 GLY A N 1
ATOM 2207 C CA . GLY A 1 274 ? -11.136 2.620 18.107 1.00 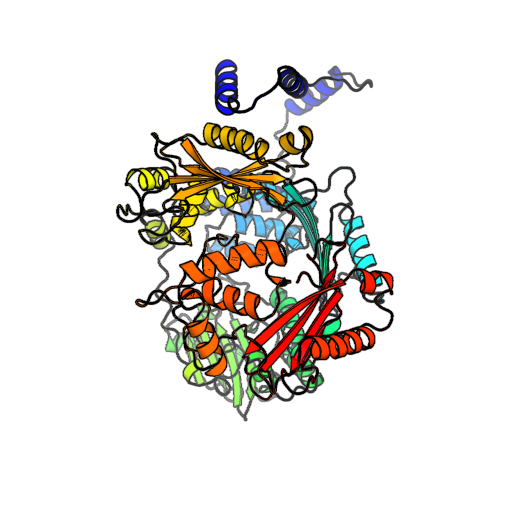72.62 274 GLY A CA 1
ATOM 2208 C C . GLY A 1 274 ? -9.906 3.429 18.525 1.00 72.62 274 GLY A C 1
ATOM 2209 O O . GLY A 1 274 ? -9.080 2.960 19.297 1.00 72.62 274 GLY A O 1
ATOM 2210 N N . ASN A 1 275 ? -9.834 4.698 18.118 1.00 63.12 275 ASN A N 1
ATOM 2211 C CA . ASN A 1 275 ? -8.781 5.615 18.561 1.00 63.12 275 ASN A CA 1
ATOM 2212 C C . ASN A 1 275 ? -8.913 6.058 20.031 1.00 63.12 275 ASN A C 1
ATOM 2214 O O . ASN A 1 275 ? -7.926 6.501 20.608 1.00 63.12 275 ASN A O 1
ATOM 2218 N N . ILE A 1 276 ? -10.115 5.994 20.614 1.00 62.31 276 ILE A N 1
ATOM 2219 C CA . ILE A 1 276 ? -10.393 6.467 21.981 1.00 62.31 276 ILE A CA 1
ATOM 2220 C C . ILE A 1 276 ? -10.268 5.319 22.984 1.00 62.31 276 ILE A C 1
ATOM 2222 O O . ILE A 1 276 ? -9.679 5.494 24.042 1.00 62.31 276 ILE A O 1
ATOM 2226 N N . TYR A 1 277 ? -10.823 4.154 22.648 1.00 57.66 277 TYR A N 1
ATOM 2227 C CA . TYR A 1 277 ? -10.933 3.015 23.561 1.00 57.66 277 TYR A CA 1
ATOM 2228 C C . TYR A 1 277 ? -10.038 1.827 23.163 1.00 57.66 277 TYR A C 1
ATOM 2230 O O . TYR A 1 277 ? -9.909 0.874 23.923 1.00 57.66 277 TYR A O 1
ATOM 2238 N N . GLY A 1 278 ? -9.416 1.843 21.979 1.00 69.38 278 GLY A N 1
ATOM 2239 C CA . GLY A 1 278 ? -8.672 0.701 21.446 1.00 69.38 278 GLY A CA 1
ATOM 2240 C C . GLY A 1 278 ? -9.589 -0.328 20.778 1.00 69.38 278 GLY A C 1
ATOM 2241 O O . GLY A 1 278 ? -10.222 -0.047 19.761 1.00 69.38 278 GLY A O 1
ATOM 2242 N N . SER A 1 279 ? -9.640 -1.546 21.319 1.00 71.25 279 SER A N 1
ATOM 2243 C CA . SER A 1 279 ? -10.469 -2.632 20.775 1.00 71.25 279 SER A CA 1
ATOM 2244 C C . SER A 1 279 ? -11.972 -2.373 20.985 1.00 71.25 279 SER A C 1
ATOM 2246 O O . SER A 1 279 ? -12.373 -1.608 21.856 1.00 71.25 279 SER A O 1
ATOM 2248 N N . GLN A 1 280 ? -12.840 -2.985 20.176 1.00 79.56 280 GLN A N 1
ATOM 2249 C CA . GLN A 1 280 ? -14.286 -2.699 20.186 1.00 79.56 280 GLN A CA 1
ATOM 2250 C C . GLN A 1 280 ? -14.990 -3.152 21.478 1.00 79.56 280 GLN A C 1
ATOM 2252 O O . GLN A 1 280 ? -16.009 -2.593 21.877 1.00 79.56 280 GLN A O 1
ATOM 2257 N N . ASP A 1 281 ? -14.444 -4.152 22.167 1.00 74.69 281 ASP A N 1
ATOM 2258 C CA . ASP A 1 281 ? -14.897 -4.585 23.495 1.00 74.69 281 ASP A CA 1
ATOM 2259 C C . ASP A 1 281 ? -14.622 -3.547 24.597 1.00 74.69 281 ASP A C 1
ATOM 2261 O O . ASP A 1 281 ? -15.266 -3.589 25.646 1.00 74.69 281 ASP A O 1
ATOM 2265 N N . ALA A 1 282 ? -13.740 -2.581 24.333 1.00 75.38 282 ALA A N 1
ATOM 2266 C CA . ALA A 1 282 ? -13.487 -1.430 25.192 1.00 75.38 282 ALA A CA 1
ATOM 2267 C C . ALA A 1 282 ? -14.512 -0.307 25.051 1.00 75.38 282 ALA A C 1
ATOM 2269 O O . ALA A 1 282 ? -14.526 0.626 25.856 1.00 75.38 282 ALA A O 1
ATOM 2270 N N . TRP A 1 283 ? -15.349 -0.348 24.016 1.00 85.25 283 TRP A N 1
ATOM 2271 C CA . TRP A 1 283 ? -16.309 0.717 23.786 1.00 85.25 283 TRP A CA 1
ATOM 2272 C C . TRP A 1 283 ? -17.333 0.792 24.911 1.00 85.25 283 TRP A C 1
ATOM 2274 O O . TRP A 1 283 ? -17.774 -0.218 25.466 1.00 85.25 283 TRP A O 1
ATOM 2284 N N . ALA A 1 284 ? -17.760 2.018 25.205 1.00 86.06 284 ALA A N 1
ATOM 2285 C CA . ALA A 1 284 ? -18.858 2.255 26.122 1.00 86.06 284 ALA A CA 1
ATOM 2286 C C . ALA A 1 284 ? -20.145 1.561 25.636 1.00 86.06 284 ALA A C 1
ATOM 2288 O O . ALA A 1 284 ? -20.378 1.397 24.432 1.00 86.06 284 ALA A O 1
ATOM 2289 N N . GLN A 1 285 ? -21.003 1.167 26.579 1.00 89.00 285 GLN A N 1
ATOM 2290 C CA . GLN A 1 285 ? -22.257 0.474 26.277 1.00 89.00 285 GLN A CA 1
ATOM 2291 C C . GLN A 1 285 ? -23.168 1.344 25.393 1.00 89.00 285 GLN A C 1
ATOM 2293 O O . GLN A 1 285 ? -23.833 0.850 24.482 1.00 89.00 285 GLN A O 1
ATOM 2298 N N . GLU A 1 286 ? -23.149 2.654 25.635 1.00 91.75 286 GLU A N 1
ATOM 2299 C CA . GLU A 1 286 ? -23.889 3.671 24.895 1.00 91.75 286 GLU A CA 1
ATOM 2300 C C . GLU A 1 286 ? -23.405 3.784 23.446 1.00 91.75 286 GLU A C 1
ATOM 2302 O O . GLU A 1 286 ? -24.221 3.978 22.552 1.00 91.75 286 GLU A O 1
ATOM 2307 N N . THR A 1 287 ? -22.105 3.598 23.192 1.00 91.88 287 THR A N 1
ATOM 2308 C CA . THR A 1 287 ? -21.531 3.611 21.838 1.00 91.88 287 THR A CA 1
ATOM 2309 C C . THR A 1 287 ? -22.048 2.441 21.006 1.00 91.88 287 THR A C 1
ATOM 2311 O O . THR A 1 287 ? -22.449 2.620 19.857 1.00 91.88 287 THR A O 1
ATOM 2314 N N . TRP A 1 288 ? -22.084 1.239 21.588 1.00 92.62 288 TRP A N 1
ATOM 2315 C CA . TRP A 1 288 ? -22.665 0.071 20.926 1.00 92.62 288 TRP A CA 1
ATOM 2316 C C . TRP A 1 288 ? -24.160 0.242 20.657 1.00 92.62 288 TRP A C 1
ATOM 2318 O O . TRP A 1 288 ? -24.645 -0.122 19.582 1.00 92.62 288 TRP A O 1
ATOM 2328 N N . GLN A 1 289 ? -24.884 0.819 21.618 1.00 94.31 289 GLN A N 1
ATOM 2329 C CA . GLN A 1 289 ? -26.304 1.108 21.465 1.00 94.31 289 GLN A CA 1
ATOM 2330 C C . GLN A 1 289 ? -26.554 2.155 20.364 1.00 94.31 289 GLN A C 1
ATOM 2332 O O . GLN A 1 289 ? -27.421 1.928 19.524 1.00 94.31 289 GLN A O 1
ATOM 2337 N N . ASP A 1 290 ? -25.755 3.226 20.284 1.00 94.50 290 ASP A N 1
ATOM 2338 C CA . ASP A 1 290 ? -25.855 4.239 19.218 1.00 94.50 290 ASP A CA 1
ATOM 2339 C C . ASP A 1 290 ? -25.575 3.638 17.832 1.00 94.50 290 ASP A C 1
ATOM 2341 O O . ASP A 1 290 ? -26.343 3.854 16.891 1.00 94.50 290 ASP A O 1
ATOM 2345 N N . LEU A 1 291 ? -24.532 2.806 17.698 1.00 94.31 291 LEU A N 1
ATOM 2346 C CA . LEU A 1 291 ? -24.259 2.097 16.443 1.00 94.31 291 LEU A CA 1
ATOM 2347 C C . LEU A 1 291 ? -25.459 1.240 16.026 1.00 94.31 291 LEU A C 1
ATOM 2349 O O . LEU A 1 291 ? -25.904 1.310 14.877 1.00 94.31 291 LEU A O 1
ATOM 2353 N N . LYS A 1 292 ? -26.020 0.462 16.960 1.00 93.94 292 LYS A N 1
ATOM 2354 C CA . LYS A 1 292 ? -27.207 -0.355 16.699 1.00 93.94 292 LYS A CA 1
ATOM 2355 C C . LYS A 1 292 ? -28.401 0.492 16.259 1.00 93.94 292 LYS A C 1
ATOM 2357 O O . LYS A 1 292 ? -29.065 0.144 15.281 1.00 93.94 292 LYS A O 1
ATOM 2362 N N . ASP A 1 293 ? -28.694 1.577 16.965 1.00 94.81 293 ASP A N 1
ATOM 2363 C CA . ASP A 1 293 ? -29.858 2.417 16.679 1.00 94.81 293 ASP A CA 1
ATOM 2364 C C . ASP A 1 293 ? -29.742 3.087 15.309 1.00 94.81 293 ASP A C 1
ATOM 2366 O O . ASP A 1 293 ? -30.712 3.124 14.546 1.00 94.81 293 ASP A O 1
ATOM 2370 N N . ARG A 1 294 ? -28.535 3.513 14.930 1.00 95.06 294 ARG A N 1
ATOM 2371 C CA . ARG A 1 294 ? -28.257 4.057 13.596 1.00 95.06 294 ARG A CA 1
ATOM 2372 C C . ARG A 1 294 ? -28.356 2.999 12.499 1.00 95.06 294 ARG A C 1
ATOM 2374 O O . ARG A 1 294 ? -28.946 3.277 11.457 1.00 95.06 294 ARG A O 1
ATOM 2381 N N . LEU A 1 295 ? -27.857 1.782 12.728 1.00 94.50 295 LEU A N 1
ATOM 2382 C CA . LEU A 1 295 ? -28.028 0.666 11.788 1.00 94.50 295 LEU A CA 1
ATOM 2383 C C . LEU A 1 295 ? -29.515 0.318 11.591 1.00 94.50 295 LEU A C 1
ATOM 2385 O O . LEU A 1 295 ? -29.963 0.132 10.458 1.00 94.50 295 LEU A O 1
ATOM 2389 N N . ASN A 1 296 ? -30.305 0.313 12.669 1.00 93.38 296 ASN A N 1
ATOM 2390 C CA . ASN A 1 296 ? -31.758 0.138 12.596 1.00 93.38 296 ASN A CA 1
ATOM 2391 C C . ASN A 1 296 ? -32.439 1.278 11.822 1.00 93.38 296 ASN A C 1
ATOM 2393 O O . ASN A 1 296 ? -33.351 1.023 11.033 1.00 93.38 296 ASN A O 1
ATOM 2397 N N . ALA A 1 297 ? -31.990 2.525 12.004 1.00 94.69 297 ALA A N 1
ATOM 2398 C CA . ALA A 1 297 ? -32.535 3.695 11.313 1.00 94.69 297 ALA A CA 1
ATOM 2399 C C . ALA A 1 297 ? -32.307 3.665 9.789 1.00 94.69 297 ALA A C 1
ATOM 2401 O O . ALA A 1 297 ? -33.118 4.213 9.043 1.00 94.69 297 ALA A O 1
ATOM 2402 N N . LEU A 1 298 ? -31.278 2.956 9.303 1.00 93.31 298 LEU A N 1
ATOM 2403 C CA . LEU A 1 298 ? -31.103 2.669 7.868 1.00 93.31 298 LEU A CA 1
ATOM 2404 C C . LEU A 1 298 ? -32.191 1.724 7.314 1.00 93.31 298 LEU A C 1
ATOM 2406 O O . LEU A 1 298 ? -32.303 1.526 6.100 1.00 93.31 298 LEU A O 1
ATOM 2410 N N . GLY A 1 299 ? -33.006 1.124 8.185 1.00 89.38 299 GLY A N 1
ATOM 2411 C CA . GLY A 1 299 ? -34.029 0.151 7.822 1.00 89.38 299 GLY A CA 1
ATOM 2412 C C . GLY A 1 299 ? -33.428 -1.163 7.326 1.00 89.38 299 GLY A C 1
ATOM 2413 O O . GLY A 1 299 ? -34.016 -1.794 6.437 1.00 89.38 299 GLY A O 1
ATOM 2414 N N . LEU A 1 300 ? -32.251 -1.529 7.843 1.00 83.69 300 LEU A N 1
ATOM 2415 C CA . LEU A 1 300 ? -31.572 -2.792 7.576 1.00 83.69 300 LEU A CA 1
ATOM 2416 C C . LEU A 1 300 ? -32.134 -3.865 8.519 1.00 83.69 300 LEU A C 1
ATOM 2418 O O . LEU A 1 300 ? -32.004 -3.763 9.731 1.00 83.69 300 LEU A O 1
ATOM 2422 N N . GLN A 1 301 ? -32.813 -4.871 7.965 1.00 76.44 301 GLN A N 1
ATOM 2423 C CA . GLN A 1 301 ? -33.420 -5.957 8.755 1.00 76.44 301 GLN A CA 1
ATOM 2424 C C . GLN A 1 301 ? -32.458 -7.136 8.958 1.00 76.44 301 GLN A C 1
ATOM 2426 O O . GLN A 1 301 ? -32.590 -7.905 9.905 1.00 76.44 301 GLN A O 1
ATOM 2431 N N . GLN A 1 302 ? -31.508 -7.293 8.039 1.00 80.50 302 GLN A N 1
ATOM 2432 C CA . GLN A 1 302 ? -30.510 -8.355 7.997 1.00 80.50 302 GLN A CA 1
ATOM 2433 C C . GLN A 1 302 ? -29.364 -7.897 7.089 1.00 80.50 302 GLN A C 1
ATOM 2435 O O . GLN A 1 302 ? -29.585 -7.074 6.203 1.00 80.50 302 GLN A O 1
ATOM 2440 N N . SER A 1 303 ? -28.162 -8.408 7.348 1.00 88.06 303 SER A N 1
ATOM 2441 C CA . SER A 1 303 ? -26.925 -8.062 6.645 1.00 88.06 303 SER A CA 1
ATOM 2442 C C . SER A 1 303 ? -26.147 -9.339 6.338 1.00 88.06 303 SER A C 1
ATOM 2444 O O . SER A 1 303 ? -26.164 -10.285 7.135 1.00 88.06 303 SER A O 1
ATOM 2446 N N . GLU A 1 304 ? -25.457 -9.349 5.199 1.00 86.69 304 GLU A N 1
ATOM 2447 C CA . GLU A 1 304 ? -24.527 -10.423 4.825 1.00 86.69 304 GLU A CA 1
ATOM 2448 C C . GLU A 1 304 ? -23.185 -10.273 5.568 1.00 86.69 304 GLU A C 1
ATOM 2450 O O . GLU A 1 304 ? -22.435 -11.238 5.751 1.00 86.69 304 GLU A O 1
ATOM 2455 N N . LEU A 1 305 ? -22.890 -9.070 6.074 1.00 88.31 305 LEU A N 1
ATOM 2456 C CA . LEU A 1 305 ? -21.730 -8.804 6.917 1.00 88.31 305 LEU A CA 1
ATOM 2457 C C . LEU A 1 305 ? -21.979 -9.327 8.337 1.00 88.31 305 LEU A C 1
ATOM 2459 O O . LEU A 1 305 ? -22.810 -8.812 9.086 1.00 88.31 305 LEU A O 1
ATOM 2463 N N . ARG A 1 306 ? -21.207 -10.350 8.727 1.00 88.50 306 ARG A N 1
ATOM 2464 C CA . ARG A 1 306 ? -21.327 -11.043 10.027 1.00 88.50 306 ARG A CA 1
ATOM 2465 C C . ARG A 1 306 ? -21.367 -10.097 11.226 1.00 88.50 306 ARG A C 1
ATOM 2467 O O . ARG A 1 306 ? -22.202 -10.276 12.102 1.00 88.50 306 ARG A O 1
ATOM 2474 N N . GLU A 1 307 ? -20.497 -9.095 11.241 1.00 90.19 307 GLU A N 1
ATOM 2475 C CA . GLU A 1 307 ? -20.438 -8.086 12.299 1.00 90.19 307 GLU A CA 1
ATOM 2476 C C . GLU A 1 307 ? -21.769 -7.351 12.475 1.00 90.19 307 GLU A C 1
ATOM 2478 O O . GLU A 1 307 ? -22.364 -7.362 13.551 1.00 90.19 307 GLU A O 1
ATOM 2483 N N . ILE A 1 308 ? -22.270 -6.766 11.386 1.00 93.31 308 ILE A N 1
ATOM 2484 C CA . ILE A 1 308 ? -23.510 -5.988 11.364 1.00 93.31 308 ILE A CA 1
ATOM 2485 C C . ILE A 1 308 ? -24.692 -6.883 11.725 1.00 93.31 308 ILE A C 1
ATOM 2487 O O . ILE A 1 308 ? -25.562 -6.489 12.503 1.00 93.31 308 ILE A O 1
ATOM 2491 N N . LYS A 1 309 ? -24.696 -8.121 11.221 1.00 91.94 309 LYS A N 1
ATOM 2492 C CA . LYS A 1 309 ? -25.685 -9.133 11.588 1.00 91.94 309 LYS A CA 1
ATOM 2493 C C . LYS A 1 309 ? -25.717 -9.372 13.099 1.00 91.94 309 LYS A C 1
ATOM 2495 O O . LYS A 1 309 ? -26.805 -9.354 13.671 1.00 91.94 309 LYS A O 1
ATOM 2500 N N . TYR A 1 310 ? -24.569 -9.570 13.747 1.00 91.94 310 TYR A N 1
ATOM 2501 C CA . TYR A 1 310 ? -24.522 -9.769 15.197 1.00 91.94 310 TYR A CA 1
ATOM 2502 C C . TYR A 1 310 ? -25.030 -8.534 15.949 1.00 91.94 310 TYR A C 1
ATOM 2504 O O . TYR A 1 310 ? -25.882 -8.681 16.824 1.00 91.94 310 TYR A O 1
ATOM 2512 N N . ILE A 1 311 ? -24.605 -7.328 15.551 1.00 93.06 311 ILE A N 1
ATOM 2513 C CA . ILE A 1 311 ? -25.033 -6.061 16.170 1.00 93.06 311 ILE A CA 1
ATOM 2514 C C . ILE A 1 311 ? -26.558 -5.887 16.104 1.00 93.06 311 ILE A C 1
ATOM 2516 O O . ILE A 1 311 ? -27.198 -5.568 17.108 1.00 93.06 311 ILE A O 1
ATOM 2520 N N . LEU A 1 312 ? -27.168 -6.139 14.943 1.00 92.88 312 LEU A N 1
ATOM 2521 C CA . LEU A 1 312 ? -28.620 -6.029 14.765 1.00 92.88 312 LEU A CA 1
ATOM 2522 C C . LEU A 1 312 ? -29.394 -7.063 15.603 1.00 92.88 312 LEU A C 1
ATOM 2524 O O . LEU A 1 312 ? -30.469 -6.762 16.129 1.00 92.88 312 LEU A O 1
ATOM 2528 N N . GLN A 1 313 ? -28.840 -8.268 15.770 1.00 92.81 313 GLN A N 1
ATOM 2529 C CA . GLN A 1 313 ? -29.487 -9.391 16.458 1.00 92.81 313 GLN A CA 1
ATOM 2530 C C . GLN A 1 313 ? -29.440 -9.323 17.989 1.00 92.81 313 GLN A C 1
ATOM 2532 O O . GLN A 1 313 ? -30.106 -10.131 18.643 1.00 92.81 313 GLN A O 1
ATOM 2537 N N . GLN A 1 314 ? -28.698 -8.386 18.581 1.00 93.12 314 GLN A N 1
ATOM 2538 C CA . GLN A 1 314 ? -28.495 -8.324 20.031 1.00 93.12 314 GLN A CA 1
ATOM 2539 C C . GLN A 1 314 ? -28.746 -6.932 20.610 1.00 93.12 314 GLN A C 1
ATOM 2541 O O . GLN A 1 314 ? -28.574 -5.930 19.932 1.00 93.12 314 GLN A O 1
ATOM 2546 N N . ASN A 1 315 ? -29.190 -6.849 21.860 1.00 93.00 315 ASN A N 1
ATOM 2547 C CA . ASN A 1 315 ? -29.431 -5.607 22.592 1.00 93.00 315 ASN A CA 1
ATOM 2548 C C . ASN A 1 315 ? -28.278 -5.290 23.536 1.00 93.00 315 ASN A C 1
ATOM 2550 O O . ASN A 1 315 ? -27.698 -6.200 24.127 1.00 93.00 315 ASN A O 1
ATOM 2554 N N . TYR A 1 316 ? -28.037 -3.995 23.720 1.00 94.00 316 TYR A N 1
ATOM 2555 C CA . TYR A 1 316 ? -26.937 -3.471 24.521 1.00 94.00 316 TYR A CA 1
ATOM 2556 C C . TYR A 1 316 ? -27.422 -2.765 25.796 1.00 94.00 316 TYR A C 1
ATOM 2558 O O . TYR A 1 316 ? -26.616 -2.443 26.655 1.00 94.00 316 TYR A O 1
ATOM 2566 N N . THR A 1 317 ? -28.722 -2.550 25.990 1.00 92.50 317 THR A N 1
ATOM 2567 C CA . THR A 1 317 ? -29.232 -1.927 27.223 1.00 92.50 317 THR A CA 1
ATOM 2568 C C . THR A 1 317 ? -29.546 -2.976 28.301 1.00 92.50 317 THR A C 1
ATOM 2570 O O . THR A 1 317 ? -30.445 -3.798 28.082 1.00 92.50 317 THR A O 1
ATOM 2573 N N . PRO A 1 318 ? -28.862 -2.965 29.463 1.00 92.12 318 PRO A N 1
ATOM 2574 C CA . PRO A 1 318 ? -29.198 -3.847 30.577 1.00 92.12 318 PRO A CA 1
ATOM 2575 C C . PRO A 1 318 ? -30.537 -3.446 31.227 1.00 92.12 318 PRO A C 1
ATOM 2577 O O . PRO A 1 318 ? -30.797 -2.253 31.396 1.00 92.12 318 PRO A O 1
ATOM 2580 N N . PRO A 1 319 ? -31.406 -4.404 31.606 1.00 92.12 319 PRO A N 1
ATOM 2581 C CA . PRO A 1 319 ? -32.600 -4.114 32.399 1.00 92.12 319 PRO A CA 1
ATOM 2582 C C . PRO A 1 319 ? -32.224 -3.731 33.837 1.00 92.12 319 PRO A C 1
ATOM 2584 O O . PRO A 1 319 ? -31.176 -4.133 34.332 1.00 92.12 319 PRO A O 1
ATOM 2587 N N . GLU A 1 320 ? -33.121 -3.046 34.556 1.00 92.12 320 GLU A N 1
ATOM 2588 C CA . GLU A 1 320 ? -32.910 -2.682 35.974 1.00 92.12 320 GLU A CA 1
ATOM 2589 C C . GLU A 1 320 ? -32.641 -3.889 36.887 1.00 92.12 320 GLU A C 1
ATOM 2591 O O . GLU A 1 320 ? -32.018 -3.755 37.935 1.00 92.12 320 GLU A O 1
ATOM 2596 N N . SER A 1 321 ? -33.120 -5.074 36.499 1.00 92.88 321 SER A N 1
ATOM 2597 C CA . SER A 1 321 ? -32.915 -6.323 37.232 1.00 92.88 321 SER A CA 1
ATOM 2598 C C . SER A 1 321 ? -31.550 -6.972 36.992 1.00 92.88 321 SER A C 1
ATOM 2600 O O . SER A 1 321 ? -31.285 -8.014 37.587 1.00 92.88 321 SER A O 1
ATOM 2602 N N . ALA A 1 322 ? -30.730 -6.439 36.084 1.00 95.62 322 ALA A N 1
ATOM 2603 C CA . ALA A 1 322 ? -29.411 -6.991 35.825 1.00 95.62 322 ALA A CA 1
ATOM 2604 C C . ALA A 1 322 ? -28.441 -6.675 36.972 1.00 95.62 322 ALA A C 1
ATOM 2606 O O . ALA A 1 322 ? -28.500 -5.604 37.579 1.00 95.62 322 ALA A O 1
ATOM 2607 N N . ILE A 1 323 ? -27.517 -7.596 37.249 1.00 96.94 323 ILE A N 1
ATOM 2608 C CA . ILE A 1 323 ? -26.358 -7.319 38.099 1.00 96.94 323 ILE A CA 1
ATOM 2609 C C . ILE A 1 323 ? -25.530 -6.182 37.492 1.00 96.94 323 ILE A C 1
ATOM 2611 O O . ILE A 1 323 ? -25.570 -5.943 36.287 1.00 96.94 323 ILE A O 1
ATOM 2615 N N . THR A 1 324 ? -24.763 -5.473 38.317 1.00 94.75 324 THR A N 1
ATOM 2616 C CA . THR A 1 324 ? -23.935 -4.376 37.807 1.00 94.75 324 THR A CA 1
ATOM 2617 C C . THR A 1 324 ? -22.764 -4.904 36.978 1.00 94.75 324 THR A C 1
ATOM 2619 O O . THR A 1 324 ? -22.319 -6.045 37.146 1.00 94.75 324 THR A O 1
ATOM 2622 N N . LYS A 1 325 ? -22.216 -4.041 36.113 1.00 91.44 325 LYS A N 1
ATOM 2623 C CA . LYS A 1 325 ? -21.005 -4.329 35.333 1.00 91.44 325 LYS A CA 1
ATOM 2624 C C . LYS A 1 325 ? -19.848 -4.758 36.244 1.00 91.44 325 LYS A C 1
ATOM 2626 O O . LYS A 1 325 ? -19.158 -5.732 35.954 1.00 91.44 325 LYS A O 1
ATOM 2631 N N . GLU A 1 326 ? -19.667 -4.065 37.364 1.00 92.50 326 GLU A N 1
ATOM 2632 C CA . GLU A 1 326 ? -18.602 -4.326 38.336 1.00 92.50 326 GLU A CA 1
ATOM 2633 C C . GLU A 1 326 ? -18.781 -5.688 39.011 1.00 92.50 326 GLU A C 1
ATOM 2635 O O . GLU A 1 326 ? -17.802 -6.406 39.216 1.00 92.50 326 GLU A O 1
ATOM 2640 N N . GLU A 1 327 ? -20.020 -6.081 39.321 1.00 95.62 327 GLU A N 1
ATOM 2641 C CA . GLU A 1 327 ? -20.278 -7.391 39.915 1.00 95.62 327 GLU A CA 1
ATOM 2642 C C . GLU A 1 327 ? -20.044 -8.519 38.905 1.00 95.62 327 GLU A C 1
ATOM 2644 O O . GLU A 1 327 ? -19.409 -9.518 39.249 1.00 95.62 327 GLU A O 1
ATOM 2649 N N . ALA A 1 328 ? -20.448 -8.336 37.644 1.00 96.06 328 ALA A N 1
ATOM 2650 C CA . ALA A 1 328 ? -20.152 -9.288 36.574 1.00 96.06 328 ALA A CA 1
ATOM 2651 C C . ALA A 1 328 ? -18.637 -9.486 36.383 1.00 96.06 328 ALA A C 1
ATOM 2653 O O . ALA A 1 328 ? -18.174 -10.625 36.299 1.00 96.06 328 ALA A O 1
ATOM 2654 N N . ILE A 1 329 ? -17.853 -8.401 36.397 1.00 94.81 329 ILE A N 1
ATOM 2655 C CA . ILE A 1 329 ? -16.381 -8.452 36.346 1.00 94.81 329 ILE A CA 1
ATOM 2656 C C . ILE A 1 329 ? -15.819 -9.272 37.511 1.00 94.81 329 ILE A C 1
ATOM 2658 O O . ILE A 1 329 ? -14.961 -10.138 37.328 1.00 94.81 329 ILE A O 1
ATOM 2662 N N . ARG A 1 330 ? -16.318 -9.030 38.724 1.00 95.38 330 ARG A N 1
ATOM 2663 C CA . ARG A 1 330 ? -15.826 -9.677 39.944 1.00 95.38 330 ARG A CA 1
ATOM 2664 C C . ARG A 1 330 ? -16.138 -11.178 39.973 1.00 95.38 330 ARG A C 1
ATOM 2666 O O . ARG A 1 330 ? -15.300 -11.966 40.426 1.00 95.38 330 ARG A O 1
ATOM 2673 N N . ILE A 1 331 ? -17.316 -11.563 39.475 1.00 97.38 331 ILE A N 1
ATOM 2674 C CA . ILE A 1 331 ? -17.733 -12.957 39.261 1.00 97.38 331 ILE A CA 1
ATOM 2675 C C . ILE A 1 331 ? -16.842 -13.616 38.204 1.00 97.38 331 ILE A C 1
ATOM 2677 O O . ILE A 1 331 ? -16.309 -14.702 38.436 1.00 97.38 331 ILE A O 1
ATOM 2681 N N . ALA A 1 332 ? -16.618 -12.941 37.077 1.00 96.12 332 ALA A N 1
ATOM 2682 C CA . ALA A 1 332 ? -15.787 -13.451 35.996 1.00 96.12 332 ALA A CA 1
ATOM 2683 C C . ALA A 1 332 ? -14.328 -13.668 36.428 1.00 96.12 332 ALA A C 1
ATOM 2685 O O . ALA A 1 332 ? -13.767 -14.733 36.173 1.00 96.12 332 ALA A O 1
ATOM 2686 N N . ALA A 1 333 ? -13.739 -12.730 37.173 1.00 95.25 333 ALA A N 1
ATOM 2687 C CA . ALA A 1 333 ? -12.378 -12.869 37.695 1.00 95.25 333 ALA A CA 1
ATOM 2688 C C . ALA A 1 333 ? -12.268 -14.064 38.655 1.00 95.25 333 ALA A C 1
ATOM 2690 O O . ALA A 1 333 ? -11.306 -14.832 38.609 1.00 95.25 333 ALA A O 1
ATOM 2691 N N . GLN A 1 334 ? -13.291 -14.278 39.495 1.00 96.62 334 GLN A N 1
ATOM 2692 C CA . GLN A 1 334 ? -13.362 -15.462 40.353 1.00 96.62 334 GLN A CA 1
ATOM 2693 C C . GLN A 1 334 ? -13.435 -16.756 39.533 1.00 96.62 334 GLN A C 1
ATOM 2695 O O . GLN A 1 334 ? -12.799 -17.748 39.900 1.00 96.62 334 GLN A O 1
ATOM 2700 N N . ALA A 1 335 ? -14.197 -16.759 38.439 1.00 95.94 335 ALA A N 1
ATOM 2701 C CA . ALA A 1 335 ? -14.337 -17.914 37.565 1.00 95.94 335 ALA A CA 1
ATOM 2702 C C . ALA A 1 335 ? -13.012 -18.280 36.885 1.00 95.94 335 ALA A C 1
ATOM 2704 O O . ALA A 1 335 ? -12.593 -19.436 36.967 1.00 95.94 335 ALA A O 1
ATOM 2705 N N . VAL A 1 336 ? -12.326 -17.296 36.293 1.00 93.94 336 VAL A N 1
ATOM 2706 C CA . VAL A 1 336 ? -11.007 -17.469 35.658 1.00 93.94 336 VAL A CA 1
ATOM 2707 C C . VAL A 1 336 ? -9.988 -17.966 36.677 1.00 93.94 336 VAL A C 1
ATOM 2709 O O . VAL A 1 336 ? -9.351 -18.993 36.449 1.00 93.94 336 VAL A O 1
ATOM 2712 N N . SER A 1 337 ? -9.895 -17.314 37.840 1.00 94.31 337 SER A N 1
ATOM 2713 C CA . SER A 1 337 ? -8.981 -17.727 38.911 1.00 94.31 337 SER A CA 1
ATOM 2714 C C . SER A 1 337 ? -9.240 -19.168 39.367 1.00 94.31 337 SER A C 1
ATOM 2716 O O . SER A 1 337 ? -8.321 -19.976 39.511 1.00 94.31 337 SER A O 1
ATOM 2718 N N . THR A 1 338 ? -10.511 -19.551 39.512 1.00 93.69 338 THR A N 1
ATOM 2719 C CA . THR A 1 338 ? -10.885 -20.910 39.928 1.00 93.69 338 THR A CA 1
ATOM 2720 C C . THR A 1 338 ? -10.552 -21.948 38.858 1.00 93.69 338 THR A C 1
ATOM 2722 O O . THR A 1 338 ? -10.055 -23.030 39.197 1.00 93.69 338 THR A O 1
ATOM 2725 N N . HIS A 1 339 ? -10.829 -21.636 37.590 1.00 91.06 339 HIS A N 1
ATOM 2726 C CA . HIS A 1 339 ? -10.696 -22.560 36.467 1.00 91.06 339 HIS A CA 1
ATOM 2727 C C . HIS A 1 339 ? -9.235 -22.722 36.024 1.00 91.06 339 HIS A C 1
ATOM 2729 O O . HIS A 1 339 ? -8.729 -23.842 35.992 1.00 91.06 339 HIS A O 1
ATOM 2735 N N . PHE A 1 340 ? -8.542 -21.610 35.768 1.00 89.88 340 PHE A N 1
ATOM 2736 C CA . PHE A 1 340 ? -7.181 -21.578 35.220 1.00 89.88 340 PHE A CA 1
ATOM 2737 C C . PHE A 1 340 ? -6.080 -21.432 36.278 1.00 89.88 340 PHE A C 1
ATOM 2739 O O . PHE A 1 340 ? -4.903 -21.483 35.939 1.00 89.88 340 PHE A O 1
ATOM 2746 N N . LYS A 1 341 ? -6.439 -21.293 37.563 1.00 90.81 341 LYS A N 1
ATOM 2747 C CA . LYS A 1 341 ? -5.490 -21.132 38.686 1.00 90.81 341 LYS A CA 1
ATOM 2748 C C . LYS A 1 341 ? -4.621 -19.874 38.591 1.00 90.81 341 LYS A C 1
ATOM 2750 O O . LYS A 1 341 ? -3.520 -19.846 39.132 1.00 90.81 341 LYS A O 1
ATOM 2755 N N . VAL A 1 342 ? -5.139 -18.838 37.937 1.00 87.94 342 VAL A N 1
ATOM 2756 C CA . VAL A 1 342 ? -4.534 -17.501 37.885 1.00 87.94 342 VAL A CA 1
ATOM 2757 C C . VAL A 1 342 ? -4.887 -16.739 39.162 1.00 87.94 342 VAL A C 1
ATOM 2759 O O . VAL A 1 342 ? -5.953 -16.960 39.748 1.00 87.94 342 VAL A O 1
ATOM 2762 N N . ASP A 1 343 ? -4.001 -15.856 39.615 1.00 89.38 343 ASP A N 1
ATOM 2763 C CA . ASP A 1 343 ? -4.307 -14.981 40.742 1.00 89.38 343 ASP A CA 1
ATOM 2764 C C . ASP A 1 343 ? -5.466 -14.030 40.397 1.00 89.38 343 ASP A C 1
ATOM 2766 O O . ASP A 1 343 ? -5.546 -13.471 39.305 1.00 89.38 343 ASP A O 1
ATOM 2770 N N . LYS A 1 344 ? -6.421 -13.891 41.319 1.00 90.31 344 LYS A N 1
ATOM 2771 C CA . LYS A 1 344 ? -7.614 -13.073 41.075 1.00 90.31 344 LYS A CA 1
ATOM 2772 C C . LYS A 1 344 ? -7.277 -11.590 41.111 1.00 90.31 344 LYS A C 1
ATOM 2774 O O . LYS A 1 344 ? -7.819 -10.831 40.310 1.00 90.31 344 LYS A O 1
ATOM 2779 N N . ASP A 1 345 ? -6.423 -11.195 42.048 1.00 87.44 345 ASP A N 1
ATOM 2780 C CA . ASP A 1 345 ? -6.069 -9.795 42.230 1.00 87.44 345 ASP A CA 1
ATOM 2781 C C . ASP A 1 345 ? -5.252 -9.313 41.028 1.00 87.44 345 ASP A C 1
ATOM 2783 O O . ASP A 1 345 ? -5.529 -8.232 40.518 1.00 87.44 345 ASP A O 1
ATOM 2787 N N . SER A 1 346 ? -4.384 -10.158 40.460 1.00 83.44 346 SER A N 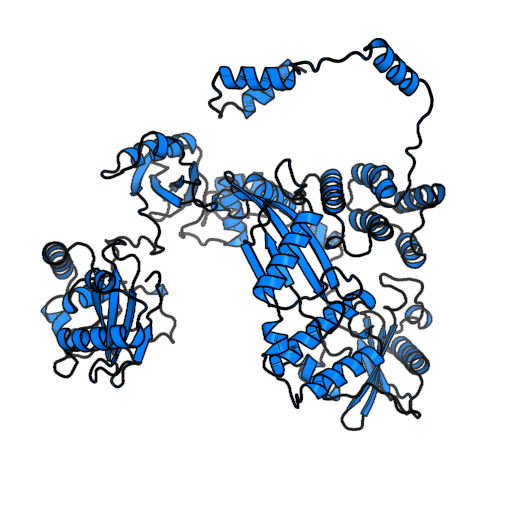1
ATOM 2788 C CA . SER A 1 346 ? -3.672 -9.838 39.218 1.00 83.44 346 SER A CA 1
ATOM 2789 C C . SER A 1 346 ? -4.586 -9.629 38.003 1.00 83.44 346 SER A C 1
ATOM 2791 O O . SER A 1 346 ? -4.248 -8.841 37.131 1.00 83.44 346 SER A O 1
ATOM 2793 N N . LEU A 1 347 ? -5.735 -10.316 37.915 1.00 85.00 347 LEU A N 1
ATOM 2794 C CA . LEU A 1 347 ? -6.710 -10.111 36.826 1.00 85.00 347 LEU A CA 1
ATOM 2795 C C . LEU A 1 347 ? -7.448 -8.770 36.939 1.00 85.00 347 LEU A C 1
ATOM 2797 O O . LEU A 1 347 ? -7.949 -8.252 35.944 1.00 85.00 347 LEU A O 1
ATOM 2801 N N . LEU A 1 348 ? -7.572 -8.246 38.159 1.00 87.00 348 LEU A N 1
ATOM 2802 C CA . LEU A 1 348 ? -8.270 -6.994 38.457 1.00 87.00 348 LEU A CA 1
ATOM 2803 C C . LEU A 1 348 ? -7.311 -5.810 38.613 1.00 87.00 348 LEU A C 1
ATOM 2805 O O . LEU A 1 348 ? -7.763 -4.667 38.702 1.00 87.00 348 LEU A O 1
ATOM 2809 N N . ASP A 1 349 ? -6.006 -6.067 38.657 1.00 80.44 349 ASP A N 1
ATOM 2810 C CA . ASP A 1 349 ? -4.991 -5.039 38.799 1.00 80.44 349 ASP A CA 1
ATOM 2811 C C . ASP A 1 349 ? -4.793 -4.287 37.481 1.00 80.44 349 ASP A C 1
ATOM 2813 O O . ASP A 1 349 ? -4.017 -4.659 36.599 1.00 80.44 349 ASP A O 1
ATOM 2817 N N . THR A 1 350 ? -5.488 -3.160 37.354 1.00 74.00 350 THR A N 1
ATOM 2818 C CA . THR A 1 350 ? -5.357 -2.308 36.176 1.00 74.00 350 THR A CA 1
ATOM 2819 C C . THR A 1 350 ? -4.080 -1.457 36.191 1.00 74.00 350 THR A C 1
ATOM 2821 O O . THR A 1 350 ? -3.772 -0.820 35.180 1.00 74.00 350 THR A O 1
ATOM 2824 N N . SER A 1 351 ? -3.310 -1.448 37.289 1.00 66.94 351 SER A N 1
ATOM 2825 C CA . SER A 1 351 ? -2.127 -0.590 37.472 1.00 66.94 351 SER A CA 1
ATOM 2826 C C . SER A 1 351 ? -0.846 -1.130 36.817 1.00 66.94 351 SER A C 1
ATOM 2828 O O . SER A 1 351 ? 0.056 -0.353 36.513 1.00 66.94 351 SER A O 1
ATOM 2830 N N . VAL A 1 352 ? -0.788 -2.431 36.510 1.00 58.59 352 VAL A N 1
ATOM 2831 C CA . VAL A 1 352 ? 0.388 -3.118 35.928 1.00 58.59 352 VAL A CA 1
ATOM 2832 C C . VAL A 1 352 ? 0.020 -3.882 34.662 1.00 58.59 352 VAL A C 1
ATOM 2834 O O . VAL A 1 352 ? -0.982 -4.584 34.648 1.00 58.59 352 VAL A O 1
ATOM 2837 N N . GLY A 1 353 ? 0.756 -3.692 33.560 1.00 57.66 353 GLY A N 1
ATOM 2838 C CA . GLY A 1 353 ? 0.516 -4.371 32.271 1.00 57.66 353 GLY A CA 1
ATOM 2839 C C . GLY A 1 353 ? 0.718 -3.473 31.041 1.00 57.66 353 GLY A C 1
ATOM 2840 O O . GLY A 1 353 ? 0.907 -2.265 31.183 1.00 57.66 353 GLY A O 1
ATOM 2841 N N . LYS A 1 354 ? 0.675 -4.072 29.839 1.00 55.41 354 LYS A N 1
ATOM 2842 C CA . LYS A 1 354 ? 1.032 -3.417 28.559 1.00 55.41 354 LYS A CA 1
ATOM 2843 C C . LYS A 1 354 ? 0.002 -2.392 28.073 1.00 55.41 354 LYS A C 1
ATOM 2845 O O . LYS A 1 354 ? 0.358 -1.425 27.395 1.00 55.41 354 LYS A O 1
ATOM 2850 N N . PHE A 1 355 ? -1.264 -2.615 28.414 1.00 60.97 355 PHE A N 1
ATOM 2851 C CA . PHE A 1 355 ? -2.397 -1.818 27.955 1.00 60.97 355 PHE A CA 1
ATOM 2852 C C . PHE A 1 355 ? -2.843 -0.779 28.995 1.00 60.97 355 PHE A C 1
ATOM 2854 O O . PHE A 1 355 ? -2.570 -0.928 30.191 1.00 60.97 355 PHE A O 1
ATOM 2861 N N . ALA A 1 356 ? -3.549 0.259 28.537 1.00 61.44 356 ALA A N 1
ATOM 2862 C CA . ALA A 1 356 ? -4.129 1.280 29.405 1.00 61.44 356 ALA A CA 1
ATOM 2863 C C . ALA A 1 356 ? -5.107 0.657 30.421 1.00 61.44 356 ALA A C 1
ATOM 2865 O O . ALA A 1 356 ? -5.729 -0.362 30.099 1.00 61.44 356 ALA A O 1
ATOM 2866 N N . PRO A 1 357 ? -5.261 1.203 31.643 1.00 65.56 357 PRO A N 1
ATOM 2867 C CA . PRO A 1 357 ? -6.077 0.600 32.700 1.00 65.56 357 PRO A CA 1
ATOM 2868 C C . PRO A 1 357 ? -7.516 0.297 32.257 1.00 65.56 357 PRO A C 1
ATOM 2870 O O . PRO A 1 357 ? -8.052 -0.770 32.555 1.00 65.56 357 PRO A O 1
ATOM 2873 N N . GLU A 1 358 ? -8.107 1.199 31.475 1.00 62.34 358 GLU A N 1
ATOM 2874 C CA . GLU A 1 358 ? -9.440 1.091 30.877 1.00 62.34 358 GLU A CA 1
ATOM 2875 C C . GLU A 1 358 ? -9.556 -0.006 29.809 1.00 62.34 358 GLU A C 1
ATOM 2877 O O . GLU A 1 358 ? -10.665 -0.375 29.428 1.00 62.34 358 GLU A O 1
ATOM 2882 N N . THR A 1 359 ? -8.422 -0.551 29.359 1.00 64.94 359 THR A N 1
ATOM 2883 C CA . THR A 1 359 ? -8.332 -1.577 28.314 1.00 64.94 359 THR A CA 1
ATOM 2884 C C . THR A 1 359 ? -7.961 -2.980 28.803 1.00 64.94 359 THR A C 1
ATOM 2886 O O . THR A 1 359 ? -7.727 -3.881 28.000 1.00 64.94 359 THR A O 1
ATOM 2889 N N . LYS A 1 360 ? -7.901 -3.189 30.123 1.00 74.19 360 LYS A N 1
ATOM 2890 C CA . LYS A 1 360 ? -7.517 -4.489 30.700 1.00 74.19 360 LYS A CA 1
ATOM 2891 C C . LYS A 1 360 ? -8.681 -5.388 31.047 1.00 74.19 360 LYS A C 1
ATOM 2893 O O . LYS A 1 360 ? -8.580 -6.604 30.913 1.00 74.19 360 LYS A O 1
ATOM 2898 N N . VAL A 1 361 ? -9.780 -4.799 31.497 1.00 85.06 361 VAL A N 1
ATOM 2899 C CA . VAL A 1 361 ? -10.973 -5.549 31.870 1.00 85.06 361 VAL A CA 1
ATOM 2900 C C . VAL A 1 361 ? -12.164 -4.956 31.153 1.00 85.06 361 VAL A C 1
ATOM 2902 O O . VAL A 1 361 ? -12.605 -3.842 31.437 1.00 85.06 361 VAL A O 1
ATOM 2905 N N . PHE A 1 362 ? -12.700 -5.734 30.225 1.00 85.25 362 PHE A N 1
ATOM 2906 C CA . PHE A 1 362 ? -13.856 -5.355 29.437 1.00 85.25 362 PHE A CA 1
ATOM 2907 C C . PHE A 1 362 ? -15.075 -6.083 29.936 1.00 85.25 362 PHE A C 1
ATOM 2909 O O . PHE A 1 362 ? -15.000 -7.260 30.263 1.00 85.25 362 PHE A O 1
ATOM 2916 N N . ALA A 1 363 ? -16.204 -5.390 29.974 1.00 89.81 363 ALA A N 1
ATOM 2917 C CA . ALA A 1 363 ? -17.484 -6.010 30.242 1.00 89.81 363 ALA A CA 1
ATOM 2918 C C . ALA A 1 363 ? -18.558 -5.310 29.421 1.00 89.81 363 ALA A C 1
ATOM 2920 O O . ALA A 1 363 ? -18.772 -4.105 29.582 1.00 89.81 363 ALA A O 1
ATOM 2921 N N . ILE A 1 364 ? -19.225 -6.083 28.567 1.00 91.38 364 ILE A N 1
ATOM 2922 C CA . ILE A 1 364 ? -20.315 -5.626 27.710 1.00 91.38 364 ILE A CA 1
ATOM 2923 C C . ILE A 1 364 ? -21.574 -6.433 28.007 1.00 91.38 364 ILE A C 1
ATOM 2925 O O . ILE A 1 364 ? -21.550 -7.666 28.046 1.00 91.38 364 ILE A O 1
ATOM 2929 N N . TYR A 1 365 ? -22.683 -5.733 28.228 1.00 94.81 365 TYR A N 1
ATOM 2930 C CA . TYR A 1 365 ? -23.993 -6.364 28.306 1.00 94.81 365 TYR A CA 1
ATOM 2931 C C . TYR A 1 365 ? -24.498 -6.687 26.899 1.00 94.81 365 TYR A C 1
ATOM 2933 O O . TYR A 1 365 ? -24.504 -5.817 26.026 1.00 94.81 365 TYR A O 1
ATOM 2941 N N . LEU A 1 366 ? -24.965 -7.918 26.706 1.00 95.19 366 LEU A N 1
ATOM 2942 C CA . LEU A 1 366 ? -25.519 -8.422 25.458 1.00 95.19 366 LEU A CA 1
ATOM 2943 C C . LEU A 1 366 ? -26.793 -9.227 25.735 1.00 95.19 366 LEU A C 1
ATOM 2945 O O . LEU A 1 366 ? -26.823 -10.079 26.626 1.00 95.19 366 LEU A O 1
ATOM 2949 N N . ALA A 1 367 ? -27.837 -9.019 24.932 1.00 94.81 367 ALA A N 1
ATOM 2950 C CA . ALA A 1 367 ? -29.051 -9.827 25.019 1.00 94.81 367 ALA A CA 1
ATOM 2951 C C . ALA A 1 367 ? -29.646 -10.198 23.659 1.00 94.81 367 ALA A C 1
ATOM 2953 O O . ALA A 1 367 ? -29.870 -9.338 22.815 1.00 94.81 367 ALA A O 1
ATOM 2954 N N . SER A 1 368 ? -29.968 -11.475 23.463 1.00 93.81 368 SER A N 1
ATOM 2955 C CA . SER A 1 368 ? -30.650 -11.977 22.265 1.00 93.81 368 SER A CA 1
ATOM 2956 C C . SER A 1 368 ? -31.383 -13.280 22.570 1.00 93.81 368 SER A C 1
ATOM 2958 O O . SER A 1 368 ? -30.969 -14.037 23.446 1.00 93.81 368 SER A O 1
ATOM 2960 N N . GLY A 1 369 ? -32.496 -13.545 21.879 1.00 87.56 369 GLY A N 1
ATOM 2961 C CA . GLY A 1 369 ? -33.222 -14.817 22.003 1.00 87.56 369 GLY A CA 1
ATOM 2962 C C . GLY A 1 369 ? -33.644 -15.185 23.435 1.00 87.56 369 GLY A C 1
ATOM 2963 O O . GLY A 1 369 ? -33.667 -16.362 23.778 1.00 87.56 369 GLY A O 1
ATOM 2964 N N . GLY A 1 370 ? -33.927 -14.191 24.287 1.00 86.69 370 GLY A N 1
ATOM 2965 C CA . GLY A 1 370 ? -34.276 -14.391 25.702 1.00 86.69 370 GLY A CA 1
ATOM 2966 C C . GLY A 1 370 ? -33.087 -14.613 26.646 1.00 86.69 370 GLY A C 1
ATOM 2967 O O . GLY A 1 370 ? -33.297 -14.759 27.844 1.00 86.69 370 GLY A O 1
ATOM 2968 N N . GLN A 1 371 ? -31.855 -14.609 26.137 1.00 91.19 371 GLN A N 1
ATOM 2969 C CA . GLN A 1 371 ? -30.632 -14.673 26.937 1.00 91.19 371 GLN A CA 1
ATOM 2970 C C . GLN A 1 371 ? -30.170 -13.256 27.283 1.00 91.19 371 GLN A C 1
ATOM 2972 O O . GLN A 1 371 ? -30.169 -12.391 26.407 1.00 91.19 371 GLN A O 1
ATOM 2977 N N . GLN A 1 372 ? -29.756 -13.030 28.532 1.00 94.81 372 GLN A N 1
ATOM 2978 C CA . GLN A 1 372 ? -29.072 -11.809 28.963 1.00 94.81 372 GLN A CA 1
ATOM 2979 C C . GLN A 1 372 ? -27.715 -12.182 29.565 1.00 94.81 372 GLN A C 1
ATOM 2981 O O . GLN A 1 372 ? -27.637 -13.038 30.454 1.00 94.81 372 GLN A O 1
ATOM 2986 N N . ARG A 1 373 ? -26.639 -11.579 29.057 1.00 95.19 373 ARG A N 1
ATOM 2987 C CA . ARG A 1 373 ? -25.263 -11.916 29.434 1.00 95.19 373 ARG A CA 1
ATOM 2988 C C . ARG A 1 373 ? -24.422 -10.664 29.612 1.00 95.19 373 ARG A C 1
ATOM 2990 O O . ARG A 1 373 ? -24.568 -9.710 28.855 1.00 95.19 373 ARG A O 1
ATOM 2997 N N . TYR A 1 374 ? -23.484 -10.723 30.544 1.00 94.81 374 TYR A N 1
ATOM 2998 C CA . TYR A 1 374 ? -22.263 -9.935 30.470 1.00 94.81 374 TYR A CA 1
ATOM 2999 C C . TYR A 1 374 ? -21.175 -10.782 29.816 1.00 94.81 374 TYR A C 1
ATOM 3001 O O . TYR A 1 374 ? -20.871 -11.873 30.304 1.00 94.81 374 TYR A O 1
ATOM 3009 N N . LYS A 1 375 ? -20.586 -10.279 28.728 1.00 92.12 375 LYS A N 1
ATOM 3010 C CA . LYS A 1 375 ? -19.315 -10.786 28.202 1.00 92.12 375 LYS A CA 1
ATOM 3011 C C . LYS A 1 375 ? -18.183 -10.018 28.849 1.00 92.12 375 LYS A C 1
ATOM 3013 O O . LYS A 1 375 ? -18.086 -8.811 28.646 1.00 92.12 375 LYS A O 1
ATOM 3018 N N . VAL A 1 376 ? -17.375 -10.719 29.639 1.00 91.38 376 VAL A N 1
ATOM 3019 C CA . VAL A 1 376 ? -16.243 -10.149 30.365 1.00 91.38 376 VAL A CA 1
ATOM 3020 C C . VAL A 1 376 ? -14.941 -10.687 29.790 1.00 91.38 376 VAL A C 1
ATOM 3022 O O . VAL A 1 376 ? -14.738 -11.899 29.783 1.00 91.38 376 VAL A O 1
ATOM 3025 N N . SER A 1 377 ? -14.060 -9.799 29.342 1.00 87.81 377 SER A N 1
ATOM 3026 C CA . SER A 1 377 ? -12.732 -10.154 28.836 1.00 87.81 377 SER A CA 1
ATOM 3027 C C . SER A 1 377 ? -11.652 -9.612 29.764 1.00 87.81 377 SER A C 1
ATOM 3029 O O . SER A 1 377 ? -11.741 -8.468 30.211 1.00 87.81 377 SER A O 1
ATOM 3031 N N . PHE A 1 378 ? -10.619 -10.415 30.007 1.00 85.38 378 PHE A N 1
ATOM 3032 C CA . PHE A 1 378 ? -9.392 -9.998 30.685 1.00 85.38 378 PHE A CA 1
ATOM 3033 C C . PHE A 1 378 ? -8.277 -9.951 29.638 1.00 85.38 378 PHE A C 1
ATOM 3035 O O . PHE A 1 378 ? -7.800 -10.993 29.182 1.00 85.38 378 PHE A O 1
ATOM 3042 N N . GLU A 1 379 ? -7.945 -8.735 29.206 1.00 77.75 379 GLU A N 1
ATOM 3043 C CA . GLU A 1 379 ? -7.019 -8.430 28.113 1.00 77.75 379 GLU A CA 1
ATOM 3044 C C . GLU A 1 379 ? -7.284 -9.279 26.848 1.00 77.75 379 GLU A C 1
ATOM 3046 O O . GLU A 1 379 ? -8.386 -9.284 26.279 1.00 77.75 379 GLU A O 1
ATOM 3051 N N . TYR A 1 380 ? -6.260 -10.007 26.390 1.00 70.25 380 TYR A N 1
ATOM 3052 C CA . TYR A 1 380 ? -6.317 -10.976 25.302 1.00 70.25 380 TYR A CA 1
ATOM 3053 C C . TYR A 1 380 ? -6.216 -12.429 25.748 1.00 70.25 380 TYR A C 1
ATOM 3055 O O . TYR A 1 380 ? -6.069 -13.306 24.901 1.00 70.25 380 TYR A O 1
ATOM 3063 N N . ASP A 1 381 ? -6.407 -12.689 27.040 1.00 78.19 381 ASP A N 1
ATOM 3064 C CA . ASP A 1 381 ? -6.108 -13.997 27.614 1.00 78.19 381 ASP A CA 1
ATOM 3065 C C . ASP A 1 381 ? -7.366 -14.790 27.954 1.00 78.19 381 ASP A C 1
ATOM 3067 O O . ASP A 1 381 ? -7.434 -15.985 27.670 1.00 78.19 381 ASP A O 1
ATOM 3071 N N . TYR A 1 382 ? -8.393 -14.143 28.516 1.00 86.31 382 TYR A N 1
ATOM 3072 C CA . TYR A 1 382 ? -9.575 -14.848 29.021 1.00 86.31 382 TYR A CA 1
ATOM 3073 C C . TYR A 1 382 ? -10.884 -14.171 28.626 1.00 86.31 382 TYR A C 1
ATOM 3075 O O . TYR A 1 382 ? -10.967 -12.945 28.543 1.00 86.31 382 TYR A O 1
ATOM 3083 N N . LEU A 1 383 ? -11.921 -14.988 28.431 1.00 88.44 383 LEU A N 1
ATOM 3084 C CA . LEU A 1 383 ? -13.294 -14.568 28.158 1.00 88.44 383 LEU A CA 1
ATOM 3085 C C . LEU A 1 383 ? -14.259 -15.341 29.064 1.00 88.44 383 LEU A C 1
ATOM 3087 O O . LEU A 1 383 ? -14.152 -16.559 29.211 1.00 88.44 383 LEU A O 1
ATOM 3091 N N . VAL A 1 384 ? -15.230 -14.641 29.643 1.00 91.25 384 VAL A N 1
ATOM 3092 C CA . VAL A 1 384 ? -16.270 -15.220 30.497 1.00 91.25 384 VAL A CA 1
ATOM 3093 C C . VAL A 1 384 ? -17.641 -14.709 30.066 1.00 91.25 384 VAL A C 1
ATOM 3095 O O . VAL A 1 384 ? -17.815 -13.513 29.837 1.00 91.25 384 VAL A O 1
ATOM 3098 N N . GLU A 1 385 ? -18.632 -15.599 29.999 1.00 93.00 385 GLU A N 1
ATOM 3099 C CA . GLU A 1 385 ? -20.046 -15.208 29.944 1.00 93.00 385 GLU A CA 1
ATOM 3100 C C . GLU A 1 385 ? -20.696 -15.406 31.315 1.00 93.00 385 GLU A C 1
ATOM 3102 O O . GLU A 1 385 ? -20.739 -16.523 31.842 1.00 93.00 385 GLU A O 1
ATOM 3107 N N . VAL A 1 386 ? -21.236 -14.319 31.865 1.00 96.38 386 VAL A N 1
ATOM 3108 C CA . VAL A 1 386 ? -21.987 -14.300 33.126 1.00 96.38 386 VAL A CA 1
ATOM 3109 C C . VAL A 1 386 ? -23.454 -14.013 32.819 1.00 96.38 386 VAL A C 1
ATOM 3111 O O . VAL A 1 386 ? -23.758 -13.091 32.060 1.00 96.38 386 VAL A O 1
ATOM 3114 N N . ASP A 1 387 ? -24.379 -14.788 33.384 1.00 96.56 387 ASP A N 1
ATOM 3115 C CA . ASP A 1 387 ? -25.812 -14.499 33.320 1.00 96.56 387 ASP A CA 1
ATOM 3116 C C . ASP A 1 387 ? -26.085 -13.141 33.973 1.00 96.56 387 ASP A C 1
ATOM 3118 O O . ASP A 1 387 ? -25.770 -12.925 35.143 1.00 96.56 387 ASP A O 1
ATOM 3122 N N . ALA A 1 388 ? -26.655 -12.210 33.210 1.00 96.12 388 ALA A N 1
ATOM 3123 C CA . ALA A 1 388 ? -26.827 -10.848 33.691 1.00 96.12 388 ALA A CA 1
ATOM 3124 C C . ALA A 1 388 ? -27.899 -10.726 34.785 1.00 96.12 388 ALA A C 1
ATOM 3126 O O . ALA A 1 388 ? -27.926 -9.708 35.461 1.00 96.12 388 ALA A O 1
ATOM 3127 N N . ILE A 1 389 ? -28.778 -11.714 34.971 1.00 96.19 389 ILE A N 1
ATOM 3128 C CA . ILE A 1 389 ? -29.847 -11.682 35.978 1.00 96.19 389 ILE A CA 1
ATOM 3129 C C . ILE A 1 389 ? -29.446 -12.463 37.227 1.00 96.19 389 ILE A C 1
ATOM 3131 O O . ILE A 1 389 ? -29.657 -11.986 38.341 1.00 96.19 389 ILE A O 1
ATOM 3135 N N . THR A 1 390 ? -28.889 -13.664 37.062 1.00 95.69 390 THR A N 1
ATOM 3136 C CA . THR A 1 390 ? -28.570 -14.543 38.200 1.00 95.69 390 THR A CA 1
ATOM 3137 C C . THR A 1 390 ? -27.140 -14.385 38.704 1.00 95.69 390 THR A C 1
ATOM 3139 O O . THR A 1 390 ? -26.872 -14.693 39.864 1.00 95.69 390 THR A O 1
ATOM 3142 N N . GLY A 1 391 ? -26.223 -13.905 37.858 1.00 95.12 391 GLY A N 1
ATOM 3143 C CA . GLY A 1 391 ? -24.787 -13.916 38.130 1.00 95.12 391 GLY A CA 1
ATOM 3144 C C . GLY A 1 391 ? -24.130 -15.286 37.942 1.00 95.12 391 GLY A C 1
ATOM 3145 O O . GLY A 1 391 ? -22.967 -15.458 38.305 1.00 95.12 391 GLY A O 1
ATOM 3146 N N . ASP A 1 392 ? -24.838 -16.268 37.379 1.00 96.88 392 ASP A N 1
ATOM 3147 C CA . ASP A 1 392 ? -24.261 -17.585 37.109 1.00 96.88 392 ASP A CA 1
ATOM 3148 C C . ASP A 1 392 ? -23.197 -17.507 36.010 1.00 96.88 392 ASP A C 1
ATOM 3150 O O . ASP A 1 392 ? -23.374 -16.856 34.980 1.00 96.88 392 ASP A O 1
ATOM 3154 N N . VAL A 1 393 ? -22.089 -18.217 36.207 1.00 95.31 393 VAL A N 1
ATOM 3155 C CA . VAL A 1 393 ? -21.034 -18.345 35.198 1.00 95.31 393 VAL A CA 1
ATOM 3156 C C . VAL A 1 393 ? -21.415 -19.449 34.223 1.00 95.31 393 VAL A C 1
ATOM 3158 O O . VAL A 1 393 ? -21.665 -20.585 34.626 1.00 95.31 393 VAL A O 1
ATOM 3161 N N . LEU A 1 394 ? -21.429 -19.123 32.937 1.00 91.44 394 LEU A N 1
ATOM 3162 C CA . LEU A 1 394 ? -21.920 -20.018 31.887 1.00 91.44 394 LEU A CA 1
ATOM 3163 C C . LEU A 1 394 ? -20.793 -20.512 30.997 1.00 91.44 394 LEU A C 1
ATOM 3165 O O . LEU A 1 394 ? -20.806 -21.658 30.551 1.00 91.44 394 LEU A O 1
ATOM 3169 N N . ILE A 1 395 ? -19.830 -19.629 30.740 1.00 88.19 395 ILE A N 1
ATOM 3170 C CA . ILE A 1 395 ? -18.644 -19.895 29.936 1.00 88.19 395 ILE A CA 1
ATOM 3171 C C . ILE A 1 395 ? -17.462 -19.272 30.664 1.00 88.19 395 ILE A C 1
ATOM 3173 O O . ILE A 1 395 ? -17.545 -18.117 31.067 1.00 88.19 395 ILE A O 1
ATOM 3177 N N . THR A 1 396 ? -16.374 -20.025 30.782 1.00 89.38 396 THR A N 1
ATOM 3178 C CA . THR A 1 396 ? -15.053 -19.541 31.195 1.00 89.38 396 THR A CA 1
ATOM 3179 C C . THR A 1 396 ? -14.060 -20.131 30.210 1.00 89.38 396 THR A C 1
ATOM 3181 O O . THR A 1 396 ? -13.963 -21.354 30.119 1.00 89.38 396 THR A O 1
ATOM 3184 N N . ASP A 1 397 ? -13.373 -19.288 29.448 1.00 83.69 397 ASP A N 1
ATOM 3185 C CA . ASP A 1 397 ? -12.586 -19.728 28.295 1.00 83.69 397 ASP A CA 1
ATOM 3186 C C . ASP A 1 397 ? -11.296 -18.909 28.128 1.00 83.69 397 ASP A C 1
ATOM 3188 O O . ASP A 1 397 ? -11.164 -17.811 28.679 1.00 83.69 397 ASP A O 1
ATOM 3192 N N . VAL A 1 398 ? -10.350 -19.453 27.357 1.00 79.75 398 VAL A N 1
ATOM 3193 C CA . VAL A 1 398 ? -9.147 -18.736 26.903 1.00 79.75 398 VAL A CA 1
ATOM 3194 C C . VAL A 1 398 ? -9.483 -18.005 25.610 1.00 79.75 398 VAL A C 1
ATOM 3196 O O . VAL A 1 398 ? -10.081 -18.577 24.695 1.00 79.75 398 VAL A O 1
ATOM 3199 N N . TYR A 1 399 ? -9.084 -16.742 25.499 1.00 67.56 399 TYR A N 1
ATOM 3200 C CA . TYR A 1 399 ? -9.251 -16.004 24.260 1.00 67.56 399 TYR A CA 1
ATOM 3201 C C . TYR A 1 399 ? -8.117 -16.322 23.276 1.00 67.56 399 TYR A C 1
ATOM 3203 O O . TYR A 1 399 ? -6.946 -16.108 23.561 1.00 67.56 399 TYR A O 1
ATOM 3211 N N . SER A 1 400 ? -8.471 -16.793 22.076 1.00 58.56 400 SER A N 1
ATOM 3212 C CA . SER A 1 400 ? -7.539 -16.915 20.952 1.00 58.56 400 SER A CA 1
ATOM 3213 C C . SER A 1 400 ? -8.104 -16.172 19.735 1.00 58.56 400 SER A C 1
ATOM 3215 O O . SER A 1 400 ? -9.183 -16.536 19.250 1.00 58.56 400 SER A O 1
ATOM 3217 N N . PRO A 1 401 ? -7.427 -15.124 19.224 1.00 50.81 401 PRO A N 1
ATOM 3218 C CA . PRO A 1 401 ? -7.827 -14.447 17.995 1.00 50.81 401 PRO A CA 1
ATOM 3219 C C . PRO A 1 401 ? -7.545 -15.382 16.811 1.00 50.81 401 PRO A C 1
ATOM 3221 O O . PRO A 1 401 ? -6.431 -15.420 16.288 1.00 50.81 401 PRO A O 1
ATOM 3224 N N . GLY A 1 402 ? -8.541 -16.190 16.442 1.00 49.59 402 GLY A N 1
ATOM 3225 C CA . GLY A 1 402 ? -8.413 -17.180 15.369 1.00 49.59 402 GLY A CA 1
ATOM 3226 C C . GLY A 1 402 ? -9.721 -17.727 14.789 1.00 49.59 402 GLY A C 1
ATOM 3227 O O . GLY A 1 402 ? -9.738 -18.031 13.602 1.00 49.59 402 GLY A O 1
ATOM 3228 N N . ASN A 1 403 ? -10.824 -17.806 15.555 1.00 63.59 403 ASN A N 1
ATOM 3229 C CA . ASN A 1 403 ? -11.993 -18.600 15.116 1.00 63.59 403 ASN A CA 1
ATOM 3230 C C . ASN A 1 403 ? -13.288 -17.807 14.846 1.00 63.59 403 ASN A C 1
ATOM 3232 O O . ASN A 1 403 ? -13.975 -18.078 13.861 1.00 63.59 403 ASN A O 1
ATOM 3236 N N . ASP A 1 404 ? -13.582 -16.756 15.612 1.00 73.75 404 ASP A N 1
ATOM 3237 C CA . ASP A 1 404 ? -14.470 -15.674 15.171 1.00 73.75 404 ASP A CA 1
ATOM 3238 C C . ASP A 1 404 ? -14.040 -14.379 15.873 1.00 73.75 404 ASP A C 1
ATOM 3240 O O . ASP A 1 404 ? -14.119 -14.271 17.098 1.00 73.75 404 ASP A O 1
ATOM 3244 N N . PHE A 1 405 ? -13.549 -13.409 15.096 1.00 74.50 405 PHE A N 1
ATOM 3245 C CA . PHE A 1 405 ? -13.054 -12.124 15.603 1.00 74.50 405 PHE A CA 1
ATOM 3246 C C . PHE A 1 405 ? -14.124 -11.368 16.412 1.00 74.50 405 PHE A C 1
ATOM 3248 O O . PHE A 1 405 ? -13.800 -10.679 17.376 1.00 74.50 405 PHE A O 1
ATOM 3255 N N . PHE A 1 406 ? -15.406 -11.572 16.086 1.00 83.31 406 PHE A N 1
ATOM 3256 C CA . PHE A 1 406 ? -16.529 -10.879 16.715 1.00 83.31 406 PHE A CA 1
ATOM 3257 C C . PHE A 1 406 ? -16.957 -11.512 18.057 1.00 83.31 406 PHE A C 1
ATOM 3259 O O . PHE A 1 406 ? -17.803 -10.958 18.761 1.00 83.31 406 PHE A O 1
ATOM 3266 N N . ARG A 1 407 ? -16.376 -12.656 18.466 1.00 83.06 407 ARG A N 1
ATOM 3267 C CA . ARG A 1 407 ? -16.793 -13.410 19.671 1.00 83.06 407 ARG A CA 1
ATOM 3268 C C . ARG A 1 407 ? -16.691 -12.614 20.973 1.00 83.06 407 ARG A C 1
ATOM 3270 O O . ARG A 1 407 ? -17.380 -12.946 21.928 1.00 83.06 407 ARG A O 1
ATOM 3277 N N . ARG A 1 408 ? -15.891 -11.551 21.048 1.00 81.06 408 ARG A N 1
ATOM 3278 C CA . ARG A 1 408 ? -15.780 -10.712 22.261 1.00 81.06 408 ARG A CA 1
ATOM 3279 C C . ARG A 1 408 ? -17.015 -9.871 22.547 1.00 81.06 408 ARG A C 1
ATOM 3281 O O . ARG A 1 408 ? -17.303 -9.575 23.699 1.00 81.06 408 ARG A O 1
ATOM 3288 N N . TYR A 1 409 ? -17.740 -9.506 21.501 1.00 86.25 409 TYR A N 1
ATOM 3289 C CA . TYR A 1 409 ? -18.851 -8.564 21.575 1.00 86.25 409 TYR A CA 1
ATOM 3290 C C . TYR A 1 409 ? -20.101 -9.083 20.861 1.00 86.25 409 TYR A C 1
ATOM 3292 O O . TYR A 1 409 ? -21.055 -8.335 20.694 1.00 86.25 409 TYR A O 1
ATOM 3300 N N . ALA A 1 410 ? -20.133 -10.363 20.487 1.00 89.62 410 ALA A N 1
ATOM 3301 C CA . ALA A 1 410 ? -21.323 -11.079 20.039 1.00 89.62 410 ALA A CA 1
ATOM 3302 C C . ALA A 1 410 ? -21.608 -12.254 20.976 1.00 89.62 410 ALA A C 1
ATOM 3304 O O . ALA A 1 410 ? -20.675 -12.933 21.392 1.00 89.62 410 ALA A O 1
ATOM 3305 N N . LEU A 1 411 ? -22.872 -12.526 21.306 1.00 89.06 411 LEU A N 1
ATOM 3306 C CA . LEU A 1 411 ? -23.241 -13.698 22.118 1.00 89.06 411 LEU A CA 1
ATOM 3307 C C . LEU A 1 411 ? -22.804 -15.004 21.442 1.00 89.06 411 LEU A C 1
ATOM 3309 O O . LEU A 1 411 ? -23.029 -15.172 20.242 1.00 89.06 411 LEU A O 1
ATOM 3313 N N . ASP A 1 412 ? -22.266 -15.968 22.202 1.00 85.31 412 ASP A N 1
ATOM 3314 C CA . ASP A 1 412 ? -21.864 -17.263 21.627 1.00 85.31 412 ASP A CA 1
ATOM 3315 C C . ASP A 1 412 ? -23.041 -17.973 20.938 1.00 85.31 412 ASP A C 1
ATOM 3317 O O . ASP A 1 412 ? -22.856 -18.638 19.919 1.00 85.31 412 ASP A O 1
ATOM 3321 N N . SER A 1 413 ? -24.273 -17.782 21.424 1.00 85.50 413 SER A N 1
ATOM 3322 C CA . SER A 1 413 ? -25.485 -18.340 20.812 1.00 85.50 413 SER A CA 1
ATOM 3323 C C . SER A 1 413 ? -25.751 -17.859 19.379 1.00 85.50 413 SER A C 1
ATOM 3325 O O . SER A 1 413 ? -26.403 -18.586 18.629 1.00 85.50 413 SER A O 1
ATOM 3327 N N . LEU A 1 414 ? -25.212 -16.702 18.977 1.00 88.69 414 LEU A N 1
ATOM 3328 C CA . LEU A 1 414 ? -25.329 -16.150 17.620 1.00 88.69 414 LEU A CA 1
ATOM 3329 C C . LEU A 1 414 ? -24.230 -16.647 16.667 1.00 88.69 414 LEU A C 1
ATOM 3331 O O . LEU A 1 414 ? -24.396 -16.589 15.448 1.00 88.69 414 LEU A O 1
ATOM 3335 N N . ILE A 1 415 ? -23.124 -17.162 17.203 1.00 87.31 415 ILE A N 1
ATOM 3336 C CA . ILE A 1 415 ? -21.953 -17.599 16.433 1.00 87.31 415 ILE A CA 1
ATOM 3337 C C . ILE A 1 415 ? -22.123 -19.078 16.055 1.00 87.31 415 ILE A C 1
ATOM 3339 O O . ILE A 1 415 ? -22.547 -19.854 16.907 1.00 87.31 415 ILE A O 1
ATOM 3343 N N . PRO A 1 416 ? -21.815 -19.533 14.828 1.00 84.31 416 PRO A N 1
ATOM 3344 C CA . PRO A 1 416 ? -21.855 -20.958 14.471 1.00 84.31 416 PRO A CA 1
ATOM 3345 C C . PRO A 1 416 ? -20.945 -21.825 15.358 1.00 84.31 416 PRO A C 1
ATOM 3347 O O . PRO A 1 416 ? -19.840 -21.412 15.694 1.00 84.31 416 PRO A O 1
ATOM 3350 N N . ALA A 1 417 ? -21.389 -23.025 15.753 1.00 80.44 417 ALA A N 1
ATOM 3351 C CA . ALA A 1 417 ? -20.678 -23.858 16.734 1.00 80.44 417 ALA A CA 1
ATOM 3352 C C . ALA A 1 417 ? -19.256 -24.265 16.298 1.00 80.44 417 ALA A C 1
ATOM 3354 O O . ALA A 1 417 ? -18.350 -24.306 17.127 1.00 80.44 417 ALA A O 1
ATOM 3355 N N . ASP A 1 418 ? -19.051 -24.499 15.003 1.00 75.75 418 ASP A N 1
ATOM 3356 C CA . ASP A 1 418 ? -17.750 -24.756 14.371 1.00 75.75 418 ASP A CA 1
ATOM 3357 C C . ASP A 1 418 ? -16.783 -23.568 14.493 1.00 75.75 418 ASP A C 1
ATOM 3359 O O . ASP A 1 418 ? -15.571 -23.761 14.546 1.00 75.75 418 ASP A O 1
ATOM 3363 N N . LYS A 1 419 ? -17.316 -22.348 14.629 1.00 73.12 419 LYS A N 1
ATOM 3364 C CA . LYS A 1 419 ? -16.552 -21.107 14.829 1.00 73.12 419 LYS A CA 1
ATOM 3365 C C . LYS A 1 419 ? -16.382 -20.718 16.300 1.00 73.12 419 LYS A C 1
ATOM 3367 O O . LYS A 1 419 ? -15.639 -19.790 16.602 1.00 73.12 419 LYS A O 1
ATOM 3372 N N . ARG A 1 420 ? -17.051 -21.426 17.222 1.00 72.88 420 ARG A N 1
ATOM 3373 C CA . ARG A 1 420 ? -16.883 -21.258 18.681 1.00 72.88 420 ARG A CA 1
ATOM 3374 C C . ARG A 1 420 ? -15.691 -22.044 19.233 1.00 72.88 420 ARG A C 1
ATOM 3376 O O . ARG A 1 420 ? -15.222 -21.720 20.318 1.00 72.88 420 ARG A O 1
ATOM 3383 N N . ALA A 1 421 ? -15.251 -23.095 18.532 1.00 59.56 421 ALA A N 1
ATOM 3384 C CA . ALA A 1 421 ? -14.165 -23.970 18.973 1.00 59.56 421 ALA A CA 1
ATOM 3385 C C . ALA A 1 421 ? -12.807 -23.243 19.003 1.00 59.56 421 ALA A C 1
ATOM 3387 O O . ALA A 1 421 ? -12.693 -22.117 18.531 1.00 59.56 421 ALA A O 1
ATOM 3388 N N . TYR A 1 422 ? -11.782 -23.888 19.558 1.00 58.09 422 TYR A N 1
ATOM 3389 C CA . TYR A 1 422 ? -10.439 -23.343 19.770 1.00 58.09 422 TYR A CA 1
ATOM 3390 C C . TYR A 1 422 ? -9.660 -23.136 18.468 1.00 58.09 422 TYR A C 1
ATOM 3392 O O . TYR A 1 422 ? -9.606 -24.032 17.625 1.00 58.09 422 TYR A O 1
ATOM 3400 N N . ALA A 1 423 ? -8.956 -22.011 18.339 1.00 48.47 423 ALA A N 1
ATOM 3401 C CA . ALA A 1 423 ? -7.633 -22.101 17.743 1.00 48.47 423 ALA A CA 1
ATOM 3402 C C . ALA A 1 423 ? -6.779 -22.779 18.816 1.00 48.47 423 ALA A C 1
ATOM 3404 O O . ALA A 1 423 ? -6.793 -22.338 19.969 1.00 48.47 423 ALA A O 1
ATOM 3405 N N . THR A 1 424 ? -6.112 -23.880 18.463 1.00 48.00 424 THR A N 1
ATOM 3406 C CA . THR A 1 424 ? -5.029 -24.492 19.247 1.00 48.00 424 THR A CA 1
ATOM 3407 C C . THR A 1 424 ? -4.268 -23.380 19.972 1.00 48.00 424 THR A C 1
ATOM 3409 O O . THR A 1 424 ? -4.021 -22.359 19.314 1.00 48.00 424 THR A O 1
ATOM 3412 N N . PRO A 1 425 ? -3.930 -23.519 21.277 1.00 46.25 425 PRO A N 1
ATOM 3413 C CA . PRO A 1 425 ? -3.092 -22.538 21.963 1.00 46.25 425 PRO A CA 1
ATOM 3414 C C . PRO A 1 425 ? -1.998 -22.138 20.992 1.00 46.25 425 PRO A C 1
ATOM 3416 O O . PRO A 1 425 ? -1.380 -23.045 20.417 1.00 46.25 425 PRO A O 1
ATOM 3419 N N . ARG A 1 426 ? -1.864 -20.832 20.701 1.00 43.41 426 ARG A N 1
ATOM 3420 C CA . ARG A 1 426 ? -0.814 -20.379 19.784 1.00 43.41 426 ARG A CA 1
ATOM 3421 C C . ARG A 1 426 ? 0.445 -21.111 20.242 1.00 43.41 426 ARG A C 1
ATOM 3423 O O . ARG A 1 426 ? 0.723 -21.037 21.445 1.00 43.41 426 ARG A O 1
ATOM 3430 N N . PRO A 1 427 ? 1.109 -21.903 19.373 1.00 48.38 427 PRO A N 1
ATOM 3431 C CA . PRO A 1 427 ? 2.346 -22.554 19.776 1.00 48.38 427 PRO A CA 1
ATOM 3432 C C . PRO A 1 427 ? 3.185 -21.471 20.427 1.00 48.38 427 PRO A C 1
ATOM 3434 O O . PRO A 1 427 ? 3.183 -20.353 19.899 1.00 48.38 427 PRO A O 1
ATOM 3437 N N . THR A 1 428 ? 3.761 -21.763 21.600 1.00 53.34 428 THR A N 1
ATOM 3438 C CA . THR A 1 428 ? 4.566 -20.793 22.343 1.00 53.34 428 THR A CA 1
ATOM 3439 C C . THR A 1 428 ? 5.419 -20.075 21.311 1.00 53.34 428 THR A C 1
ATOM 3441 O O . THR A 1 428 ? 6.168 -20.767 20.609 1.00 53.34 428 THR A O 1
ATOM 3444 N N . PRO A 1 429 ? 5.200 -18.762 21.088 1.00 55.09 429 PRO A N 1
ATOM 3445 C CA . PRO A 1 429 ? 5.986 -18.037 20.113 1.00 55.09 429 PRO A CA 1
ATOM 3446 C C . PRO A 1 429 ? 7.436 -18.342 20.440 1.00 55.09 429 PRO A C 1
ATOM 3448 O O . PRO A 1 429 ? 7.786 -18.345 21.625 1.00 55.09 429 PRO A O 1
ATOM 3451 N N . MET A 1 430 ? 8.236 -18.664 19.420 1.00 57.97 430 MET A N 1
ATOM 3452 C CA . MET A 1 430 ? 9.681 -18.691 19.613 1.00 57.97 430 MET A CA 1
ATOM 3453 C C . MET A 1 430 ? 10.034 -17.413 20.370 1.00 57.97 430 MET A C 1
ATOM 3455 O O . MET A 1 430 ? 9.509 -16.345 20.027 1.00 57.97 430 MET A O 1
ATOM 3459 N N . SER A 1 431 ? 10.818 -17.530 21.439 1.00 67.06 431 SER A N 1
ATOM 3460 C CA . SER A 1 431 ? 11.264 -16.343 22.165 1.00 67.06 431 SER A CA 1
ATOM 3461 C C . SER A 1 431 ? 11.911 -15.365 21.176 1.00 67.06 431 SER A C 1
ATOM 3463 O O . SER A 1 431 ? 12.381 -15.780 20.115 1.00 67.06 431 SER A O 1
ATOM 3465 N N . ASP A 1 432 ? 11.950 -14.068 21.493 1.00 56.97 432 ASP A N 1
ATOM 3466 C CA . ASP A 1 432 ? 12.642 -13.092 20.636 1.00 56.97 432 ASP A CA 1
ATOM 3467 C C . ASP A 1 432 ? 14.080 -13.561 20.325 1.00 56.97 432 ASP A C 1
ATOM 3469 O O . ASP A 1 432 ? 14.564 -13.390 19.211 1.00 56.97 432 ASP A O 1
ATOM 3473 N N . GLU A 1 433 ? 14.713 -14.254 21.279 1.00 64.38 433 GLU A N 1
ATOM 3474 C CA . GLU A 1 433 ? 16.024 -14.893 21.149 1.00 64.38 433 GLU A CA 1
ATOM 3475 C C . GLU A 1 433 ? 16.012 -16.096 20.187 1.00 64.38 433 GLU A C 1
ATOM 3477 O O . GLU A 1 433 ? 16.856 -16.165 19.304 1.00 64.38 433 GLU A O 1
ATOM 3482 N N . GLU A 1 434 ? 15.028 -16.998 20.258 1.00 70.69 434 GLU A N 1
ATOM 3483 C CA . GLU A 1 434 ? 14.884 -18.132 19.327 1.00 70.69 434 GLU A CA 1
ATOM 3484 C C . GLU A 1 434 ? 14.510 -17.681 17.902 1.00 70.69 434 GLU A C 1
ATOM 3486 O O . GLU A 1 434 ? 14.992 -18.245 16.917 1.00 70.69 434 GLU A O 1
ATOM 3491 N N . MET A 1 435 ? 13.657 -16.658 17.770 1.00 63.81 435 MET A N 1
ATOM 3492 C CA . MET A 1 435 ? 13.331 -16.010 16.493 1.00 63.81 435 MET A CA 1
ATOM 3493 C C . MET A 1 435 ? 14.585 -15.395 15.877 1.00 63.81 435 MET A C 1
ATOM 3495 O O . MET A 1 435 ? 14.852 -15.601 14.691 1.00 63.81 435 MET A O 1
ATOM 3499 N N . PHE A 1 436 ? 15.356 -14.671 16.689 1.00 64.69 436 PHE A N 1
ATOM 3500 C CA . PHE A 1 436 ? 16.609 -14.047 16.292 1.00 64.69 436 PHE A CA 1
ATOM 3501 C C . PHE A 1 436 ? 17.658 -15.093 15.900 1.00 64.69 436 PHE A C 1
ATOM 3503 O O . PHE A 1 436 ? 18.205 -15.016 14.802 1.00 64.69 436 PHE A O 1
ATOM 3510 N N . GLU A 1 437 ? 17.873 -16.131 16.711 1.00 68.38 437 GLU A N 1
ATOM 3511 C CA . GLU A 1 437 ? 18.785 -17.237 16.397 1.00 68.38 437 GLU A CA 1
ATOM 3512 C C . GLU A 1 437 ? 18.371 -17.966 15.116 1.00 68.38 437 GLU A C 1
ATOM 3514 O O . GLU A 1 437 ? 19.209 -18.268 14.266 1.00 68.38 437 GLU A O 1
ATOM 3519 N N . LYS A 1 438 ? 17.077 -18.236 14.923 1.00 70.12 438 LYS A N 1
ATOM 3520 C CA . LYS A 1 438 ? 16.585 -18.869 13.695 1.00 70.12 438 LYS A CA 1
ATOM 3521 C C . LYS A 1 438 ? 16.795 -17.972 12.476 1.00 70.12 438 LYS A C 1
ATOM 3523 O O . LYS A 1 438 ? 17.200 -18.469 11.426 1.00 70.12 438 LYS A O 1
ATOM 3528 N N . ALA A 1 439 ? 16.539 -16.673 12.601 1.00 63.34 439 ALA A N 1
ATOM 3529 C CA . ALA A 1 439 ? 16.766 -15.704 11.533 1.00 63.34 439 ALA A CA 1
ATOM 3530 C C . ALA A 1 439 ? 18.261 -15.562 11.190 1.00 63.34 439 ALA A C 1
ATOM 3532 O O . ALA A 1 439 ? 18.601 -15.431 10.014 1.00 63.34 439 ALA A O 1
ATOM 3533 N N . GLN A 1 440 ? 19.147 -15.652 12.188 1.00 64.12 440 GLN A N 1
ATOM 3534 C CA . GLN A 1 440 ? 20.601 -15.651 12.003 1.00 64.12 440 GLN A CA 1
ATOM 3535 C C . GLN A 1 440 ? 21.126 -16.935 11.352 1.00 64.12 440 GLN A C 1
ATOM 3537 O O . GLN A 1 440 ? 22.063 -16.878 10.560 1.00 64.12 440 GLN A O 1
ATOM 3542 N N . ASN A 1 441 ? 20.526 -18.081 11.676 1.00 64.88 441 ASN A N 1
ATOM 3543 C CA . ASN A 1 441 ? 20.978 -19.395 11.214 1.00 64.88 441 ASN A CA 1
ATOM 3544 C C . ASN A 1 441 ? 20.274 -19.879 9.936 1.00 64.88 441 ASN A C 1
ATOM 3546 O O . ASN A 1 441 ? 20.562 -20.975 9.457 1.00 64.88 441 ASN A O 1
ATOM 3550 N N . THR A 1 442 ? 19.332 -19.105 9.388 1.00 71.00 442 THR A N 1
ATOM 3551 C CA . THR A 1 442 ? 18.701 -19.438 8.107 1.00 71.00 442 THR A CA 1
ATOM 3552 C C . THR A 1 442 ? 19.705 -19.183 6.988 1.00 71.00 442 THR A C 1
ATOM 3554 O O . THR A 1 442 ? 20.133 -18.052 6.780 1.00 71.00 442 THR A O 1
ATOM 3557 N N . GLU A 1 443 ? 20.083 -20.233 6.260 1.00 69.44 443 GLU A N 1
ATOM 3558 C CA . GLU A 1 443 ? 20.911 -20.098 5.065 1.00 69.44 443 GLU A CA 1
ATOM 3559 C C . GLU A 1 443 ? 20.074 -19.471 3.944 1.00 69.44 443 GLU A C 1
ATOM 3561 O O . GLU A 1 443 ? 19.159 -20.089 3.394 1.00 69.44 443 GLU A O 1
ATOM 3566 N N . PHE A 1 444 ? 20.360 -18.208 3.636 1.00 76.88 444 PHE A N 1
ATOM 3567 C CA . PHE A 1 444 ? 19.765 -17.518 2.501 1.00 76.88 444 PHE A CA 1
ATOM 3568 C C . PHE A 1 444 ? 20.569 -17.855 1.241 1.00 76.88 444 PHE A C 1
ATOM 3570 O O . PHE A 1 444 ? 21.794 -17.756 1.239 1.00 76.88 444 PHE A O 1
ATOM 3577 N N . PHE A 1 445 ? 19.866 -18.252 0.176 1.00 87.94 445 PHE A N 1
ATOM 3578 C CA . PHE A 1 445 ? 20.444 -18.693 -1.103 1.00 87.94 445 PHE A CA 1
ATOM 3579 C C . PHE A 1 445 ? 21.289 -19.978 -0.998 1.00 87.94 445 PHE A C 1
ATOM 3581 O O . PHE A 1 445 ? 22.497 -19.943 -1.254 1.00 87.94 445 PHE A O 1
ATOM 3588 N N . PRO A 1 446 ? 20.678 -21.126 -0.639 1.00 87.81 446 PRO A N 1
ATOM 3589 C CA . PRO A 1 446 ? 21.375 -22.407 -0.700 1.00 87.81 446 PRO A CA 1
ATOM 3590 C C . PRO A 1 446 ? 21.828 -22.691 -2.138 1.00 87.81 446 PRO A C 1
ATOM 3592 O O . PRO A 1 446 ? 21.088 -22.435 -3.092 1.00 87.81 446 PRO A O 1
ATOM 3595 N N . VAL A 1 447 ? 23.042 -23.223 -2.293 1.00 91.81 447 VAL A N 1
ATOM 3596 C CA . VAL A 1 447 ? 23.611 -23.538 -3.611 1.00 91.81 447 VAL A CA 1
ATOM 3597 C C . VAL A 1 447 ? 22.747 -24.587 -4.314 1.00 91.81 447 VAL A C 1
ATOM 3599 O O . VAL A 1 447 ? 22.555 -25.687 -3.796 1.00 91.81 447 VAL A O 1
ATOM 3602 N N . ASN A 1 448 ? 22.261 -24.258 -5.513 1.00 92.19 448 ASN A N 1
ATOM 3603 C CA . ASN A 1 448 ? 21.527 -25.172 -6.385 1.00 92.19 448 ASN A CA 1
ATOM 3604 C C . ASN A 1 448 ? 22.130 -25.162 -7.799 1.00 92.19 448 ASN A C 1
ATOM 3606 O O . ASN A 1 448 ? 21.752 -24.347 -8.641 1.00 92.19 448 ASN A O 1
ATOM 3610 N N . GLU A 1 449 ? 23.053 -26.088 -8.062 1.00 93.06 449 GLU A N 1
ATOM 3611 C CA . GLU A 1 449 ? 23.755 -26.189 -9.351 1.00 93.06 449 GLU A CA 1
ATOM 3612 C C . GLU A 1 449 ? 22.857 -26.599 -10.530 1.00 93.06 449 GLU A C 1
ATOM 3614 O O . GLU A 1 449 ? 23.247 -26.399 -11.678 1.00 93.06 449 GLU A O 1
ATOM 3619 N N . GLU A 1 450 ? 21.653 -27.124 -10.272 1.00 92.19 450 GLU A N 1
ATOM 3620 C CA . GLU A 1 450 ? 20.660 -27.373 -11.327 1.00 92.19 450 GLU A CA 1
ATOM 3621 C C . GLU A 1 450 ? 20.037 -26.064 -11.831 1.00 92.19 450 GLU A C 1
ATOM 3623 O O . GLU A 1 450 ? 19.640 -25.970 -12.989 1.00 92.19 450 GLU A O 1
ATOM 3628 N N . LEU A 1 451 ? 19.974 -25.040 -10.975 1.00 92.56 451 LEU A N 1
ATOM 3629 C CA . LEU A 1 451 ? 19.417 -23.733 -11.314 1.00 92.56 451 LEU A CA 1
ATOM 3630 C C . LEU A 1 451 ? 20.472 -22.794 -11.918 1.00 92.56 451 LEU A C 1
ATOM 3632 O O . LEU A 1 451 ? 20.226 -22.158 -12.943 1.00 92.56 451 LEU A O 1
ATOM 3636 N N . ALA A 1 452 ? 21.634 -22.672 -11.270 1.00 94.69 452 ALA A N 1
ATOM 3637 C CA . ALA A 1 452 ? 22.710 -21.775 -11.690 1.00 94.69 452 ALA A CA 1
ATOM 3638 C C . ALA A 1 452 ? 24.088 -22.273 -11.215 1.00 94.69 452 ALA A C 1
ATOM 3640 O O . ALA A 1 452 ? 24.176 -22.989 -10.221 1.00 94.69 452 ALA A O 1
ATOM 3641 N N . PRO A 1 453 ? 25.198 -21.867 -11.858 1.00 94.06 453 PRO A N 1
ATOM 3642 C CA . PRO A 1 453 ? 26.538 -22.243 -11.404 1.00 94.06 453 PRO A CA 1
ATOM 3643 C C . PRO A 1 453 ? 26.830 -21.814 -9.956 1.00 94.06 453 PRO A C 1
ATOM 3645 O O . PRO A 1 453 ? 26.400 -20.746 -9.535 1.00 94.06 453 PRO A O 1
ATOM 3648 N N . ALA A 1 454 ? 27.651 -22.570 -9.219 1.00 94.62 454 ALA A N 1
ATOM 3649 C CA . ALA A 1 454 ? 27.964 -22.281 -7.810 1.00 94.62 454 ALA A CA 1
ATOM 3650 C C . ALA A 1 454 ? 28.417 -20.826 -7.543 1.00 94.62 454 ALA A C 1
ATOM 3652 O O . ALA A 1 454 ? 27.961 -20.202 -6.587 1.00 94.62 454 ALA A O 1
ATOM 3653 N N . TRP A 1 455 ? 29.225 -20.240 -8.437 1.00 95.19 455 TRP A N 1
ATOM 3654 C CA . TRP A 1 455 ? 29.702 -18.855 -8.309 1.00 95.19 455 TRP A CA 1
ATOM 3655 C C . TRP A 1 455 ? 28.572 -17.809 -8.308 1.00 95.19 455 TRP A C 1
ATOM 3657 O O . TRP A 1 455 ? 28.749 -16.713 -7.779 1.00 95.19 455 TRP A O 1
ATOM 3667 N N . PHE A 1 456 ? 27.410 -18.113 -8.897 1.00 96.50 456 PHE A N 1
ATOM 3668 C CA . PHE A 1 456 ? 26.242 -17.232 -8.861 1.00 96.50 456 PHE A CA 1
ATOM 3669 C C . PHE A 1 456 ? 25.725 -17.102 -7.425 1.00 96.50 456 PHE A C 1
ATOM 3671 O O . PHE A 1 456 ? 25.545 -15.989 -6.932 1.00 96.50 456 PHE A O 1
ATOM 3678 N N . PHE A 1 457 ? 25.576 -18.230 -6.726 1.00 95.38 457 PHE A N 1
ATOM 3679 C CA . PHE A 1 457 ? 25.151 -18.250 -5.327 1.00 95.38 457 PHE A CA 1
ATOM 3680 C C . PHE A 1 457 ? 26.208 -17.649 -4.404 1.00 95.38 457 PHE A C 1
ATOM 3682 O O . PHE A 1 457 ? 25.846 -16.917 -3.491 1.00 95.38 457 PHE A O 1
ATOM 3689 N N . GLU A 1 458 ? 27.500 -17.853 -4.678 1.00 93.75 458 GLU A N 1
ATOM 3690 C CA . GLU A 1 458 ? 28.576 -17.176 -3.937 1.00 93.75 458 GLU A CA 1
ATOM 3691 C C . GLU A 1 458 ? 28.448 -15.644 -4.022 1.00 93.75 458 GLU A C 1
ATOM 3693 O O . GLU A 1 458 ? 28.591 -14.954 -3.010 1.00 93.75 458 GLU A O 1
ATOM 3698 N N . LYS A 1 459 ? 28.115 -15.096 -5.205 1.00 94.75 459 LYS A N 1
ATOM 3699 C CA . LYS A 1 459 ? 27.861 -13.654 -5.379 1.00 94.75 459 LYS A CA 1
ATOM 3700 C C . LYS A 1 459 ? 26.626 -13.191 -4.593 1.00 94.75 459 LYS A C 1
ATOM 3702 O O . LYS A 1 459 ? 26.682 -12.123 -3.986 1.00 94.75 459 LYS A O 1
ATOM 3707 N N . LEU A 1 460 ? 25.545 -13.978 -4.554 1.00 94.75 460 LEU A N 1
ATOM 3708 C CA . LEU A 1 460 ? 24.353 -13.653 -3.753 1.00 94.75 460 LEU A CA 1
ATOM 3709 C C . LEU A 1 460 ? 24.631 -13.716 -2.245 1.00 94.75 460 LEU A C 1
ATOM 3711 O O . LEU A 1 460 ? 24.243 -12.818 -1.502 1.00 94.75 460 LEU A O 1
ATOM 3715 N N . GLN A 1 461 ? 25.348 -14.738 -1.786 1.00 91.94 461 GLN A N 1
ATOM 3716 C CA . GLN A 1 461 ? 25.739 -14.889 -0.384 1.00 91.94 461 GLN A CA 1
ATOM 3717 C C . GLN A 1 461 ? 26.672 -13.754 0.068 1.00 91.94 461 GLN A C 1
ATOM 3719 O O . GLN A 1 461 ? 26.563 -13.280 1.199 1.00 91.94 461 GLN A O 1
ATOM 3724 N N . ALA A 1 462 ? 27.532 -13.248 -0.824 1.00 92.62 462 ALA A N 1
ATOM 3725 C CA . ALA A 1 462 ? 28.416 -12.114 -0.552 1.00 92.62 462 ALA A CA 1
ATOM 3726 C C . ALA A 1 462 ? 27.681 -10.781 -0.304 1.00 92.62 462 ALA A C 1
ATOM 3728 O O . ALA A 1 462 ? 28.276 -9.873 0.276 1.00 92.62 462 ALA A O 1
ATOM 3729 N N . ILE A 1 463 ? 26.397 -10.666 -0.676 1.00 91.25 463 ILE A N 1
ATOM 3730 C CA . ILE A 1 463 ? 25.538 -9.529 -0.288 1.00 91.25 463 ILE A CA 1
ATOM 3731 C C . ILE A 1 463 ? 25.397 -9.466 1.242 1.00 91.25 463 ILE A C 1
ATOM 3733 O O . ILE A 1 463 ? 25.185 -8.398 1.811 1.00 91.25 463 ILE A O 1
ATOM 3737 N N . GLY A 1 464 ? 25.510 -10.614 1.919 1.00 88.50 464 GLY A N 1
ATOM 3738 C CA . GLY A 1 464 ? 25.270 -10.722 3.351 1.00 88.50 464 GLY A CA 1
ATOM 3739 C C . GLY A 1 464 ? 23.792 -10.598 3.707 1.00 88.50 464 GLY A C 1
ATOM 3740 O O . GLY A 1 464 ? 23.485 -10.208 4.831 1.00 88.50 464 GLY A O 1
ATOM 3741 N N . TYR A 1 465 ? 22.884 -10.902 2.771 1.00 88.00 465 TYR A N 1
ATOM 3742 C CA . TYR A 1 465 ? 21.438 -10.896 2.995 1.00 88.00 465 TYR A CA 1
ATOM 3743 C C . TYR A 1 465 ? 21.052 -11.952 4.039 1.00 88.00 465 TYR A C 1
ATOM 3745 O O . TYR A 1 465 ? 21.256 -13.149 3.841 1.00 88.00 465 TYR A O 1
ATOM 3753 N N . ASN A 1 466 ? 20.499 -11.498 5.158 1.00 84.00 466 ASN A N 1
ATOM 3754 C CA . ASN A 1 466 ? 19.988 -12.328 6.241 1.00 84.00 466 ASN A CA 1
ATOM 3755 C C . ASN A 1 466 ? 18.881 -11.585 7.002 1.00 84.00 466 ASN A C 1
ATOM 3757 O O . ASN A 1 466 ? 18.527 -10.460 6.645 1.00 84.00 466 ASN A O 1
ATOM 3761 N N . GLY A 1 467 ? 18.346 -12.184 8.069 1.00 74.75 467 GLY A N 1
ATOM 3762 C CA . GLY A 1 467 ? 17.286 -11.565 8.872 1.00 74.75 467 GLY A CA 1
ATOM 3763 C C . GLY A 1 467 ? 17.612 -10.165 9.418 1.00 74.75 467 GLY A C 1
ATOM 3764 O O . GLY A 1 467 ? 16.694 -9.372 9.596 1.00 74.75 467 GLY A O 1
ATOM 3765 N N . ASN A 1 468 ? 18.892 -9.832 9.619 1.00 74.69 468 ASN A N 1
ATOM 3766 C CA . ASN A 1 468 ? 19.325 -8.541 10.163 1.00 74.69 468 ASN A CA 1
ATOM 3767 C C . ASN A 1 468 ? 19.606 -7.493 9.077 1.00 74.69 468 ASN A C 1
ATOM 3769 O O . ASN A 1 468 ? 19.439 -6.301 9.313 1.00 74.69 468 ASN A O 1
ATOM 3773 N N . THR A 1 469 ? 20.053 -7.912 7.893 1.00 82.31 469 THR A N 1
ATOM 3774 C CA . THR A 1 469 ? 20.446 -6.993 6.809 1.00 82.31 469 THR A CA 1
ATOM 3775 C C . THR A 1 469 ? 19.347 -6.781 5.773 1.00 82.31 469 THR A C 1
ATOM 3777 O O . THR A 1 469 ? 19.390 -5.785 5.053 1.00 82.31 469 THR A O 1
ATOM 3780 N N . ALA A 1 470 ? 18.348 -7.670 5.703 1.00 85.44 470 ALA A N 1
ATOM 3781 C CA . ALA A 1 470 ? 17.295 -7.631 4.689 1.00 85.44 470 ALA A CA 1
ATOM 3782 C C . ALA A 1 470 ? 16.587 -6.270 4.628 1.00 85.44 470 ALA A C 1
ATOM 3784 O O . ALA A 1 470 ? 16.506 -5.671 3.558 1.00 85.44 470 ALA A O 1
ATOM 3785 N N . THR A 1 471 ? 16.128 -5.751 5.771 1.00 84.44 471 THR A N 1
ATOM 3786 C CA . THR A 1 471 ? 15.428 -4.459 5.839 1.00 84.44 471 THR A CA 1
ATOM 3787 C C . THR A 1 471 ? 16.304 -3.307 5.350 1.00 84.44 471 THR A C 1
ATOM 3789 O O . THR A 1 471 ? 15.838 -2.487 4.564 1.00 84.44 471 THR A O 1
ATOM 3792 N N . GLY A 1 472 ? 17.576 -3.256 5.763 1.00 86.62 472 GLY A N 1
ATOM 3793 C CA . GLY A 1 472 ? 18.492 -2.196 5.333 1.00 86.62 472 GLY A CA 1
ATOM 3794 C C . GLY A 1 472 ? 18.806 -2.255 3.841 1.00 86.62 472 GLY A C 1
ATOM 3795 O O . GLY A 1 472 ? 18.736 -1.237 3.156 1.00 86.62 472 GLY A O 1
ATOM 3796 N N . ILE A 1 473 ? 19.017 -3.460 3.300 1.00 90.31 473 ILE A N 1
ATOM 3797 C CA . ILE A 1 473 ? 19.206 -3.668 1.859 1.00 90.31 473 ILE A CA 1
ATOM 3798 C C . ILE A 1 473 ? 17.987 -3.167 1.074 1.00 90.31 473 ILE A C 1
ATOM 3800 O O . ILE A 1 473 ? 18.150 -2.379 0.148 1.00 90.31 473 ILE A O 1
ATOM 3804 N N . PHE A 1 474 ? 16.766 -3.564 1.443 1.00 91.25 474 PHE A N 1
ATOM 3805 C CA . PHE A 1 474 ? 15.565 -3.112 0.729 1.00 91.25 474 PHE A CA 1
ATOM 3806 C C . PHE A 1 474 ? 15.340 -1.604 0.851 1.00 91.25 474 PHE A C 1
ATOM 3808 O O . PHE A 1 474 ? 15.066 -0.947 -0.147 1.00 91.25 474 PHE A O 1
ATOM 3815 N N . ASN A 1 475 ? 15.518 -1.023 2.036 1.00 90.12 475 ASN A N 1
ATOM 3816 C CA . ASN A 1 475 ? 15.385 0.422 2.223 1.00 90.12 475 ASN A CA 1
ATOM 3817 C C . ASN A 1 475 ? 16.408 1.222 1.405 1.00 90.12 475 ASN A C 1
ATOM 3819 O O . ASN A 1 475 ? 16.081 2.259 0.816 1.00 90.12 475 ASN A O 1
ATOM 3823 N N . MET A 1 476 ? 17.649 0.738 1.341 1.00 90.19 476 MET A N 1
ATOM 3824 C CA . MET A 1 476 ? 18.686 1.287 0.474 1.00 90.19 476 MET A CA 1
ATOM 3825 C C . MET A 1 476 ? 18.255 1.211 -0.996 1.00 90.19 476 MET A C 1
ATOM 3827 O O . MET A 1 476 ? 18.343 2.215 -1.703 1.00 90.19 476 MET A O 1
ATOM 3831 N N . LEU A 1 477 ? 17.729 0.068 -1.441 1.00 92.31 477 LEU A N 1
ATOM 3832 C CA . LEU A 1 477 ? 17.257 -0.111 -2.813 1.00 92.31 477 LEU A CA 1
ATOM 3833 C C . LEU A 1 477 ? 16.098 0.832 -3.147 1.00 92.31 477 LEU A C 1
ATOM 3835 O O . LEU A 1 477 ? 16.187 1.580 -4.118 1.00 92.31 477 LEU A O 1
ATOM 3839 N N . TYR A 1 478 ? 15.075 0.899 -2.295 1.00 90.56 478 TYR A N 1
ATOM 3840 C CA . TYR A 1 478 ? 13.934 1.795 -2.481 1.00 90.56 478 TYR A CA 1
ATOM 3841 C C . TYR A 1 478 ? 14.343 3.271 -2.494 1.00 90.56 478 TYR A C 1
ATOM 3843 O O . TYR A 1 478 ? 13.872 4.046 -3.323 1.00 90.56 478 TYR A O 1
ATOM 3851 N N . SER A 1 479 ? 15.253 3.684 -1.609 1.00 86.69 479 SER A N 1
ATOM 3852 C CA . SER A 1 479 ? 15.696 5.084 -1.541 1.00 86.69 479 SER A CA 1
ATOM 3853 C C . SER A 1 479 ? 16.583 5.507 -2.719 1.00 86.69 479 SER A C 1
ATOM 3855 O O . SER A 1 479 ? 16.522 6.665 -3.149 1.00 86.69 479 SER A O 1
ATOM 3857 N N . GLN A 1 480 ? 17.401 4.595 -3.253 1.00 88.88 480 GLN A N 1
ATOM 3858 C CA . GLN A 1 480 ? 18.364 4.896 -4.319 1.00 88.88 480 GLN A CA 1
ATOM 3859 C C . GLN A 1 480 ? 17.840 4.598 -5.724 1.00 88.88 480 GLN A C 1
ATOM 3861 O O . GLN A 1 480 ? 18.192 5.317 -6.661 1.00 88.88 480 GLN A O 1
ATOM 3866 N N . TYR A 1 481 ? 16.985 3.588 -5.867 1.00 91.38 481 TYR A N 1
ATOM 3867 C CA . TYR A 1 481 ? 16.556 3.062 -7.161 1.00 91.38 481 TYR A CA 1
ATOM 3868 C C . TYR A 1 481 ? 15.037 2.979 -7.332 1.00 91.38 481 TYR A C 1
ATOM 3870 O O . TYR A 1 481 ? 14.606 2.755 -8.455 1.00 91.38 481 TYR A O 1
ATOM 3878 N N . GLY A 1 482 ? 14.236 3.211 -6.288 1.00 89.81 482 GLY A N 1
ATOM 3879 C CA . GLY A 1 482 ? 12.777 3.075 -6.348 1.00 89.81 482 GLY A CA 1
ATOM 3880 C C . GLY A 1 482 ? 12.278 1.655 -6.077 1.00 89.81 482 GLY A C 1
ATOM 3881 O O . GLY A 1 482 ? 13.057 0.772 -5.714 1.00 89.81 482 GLY A O 1
ATOM 3882 N N . ASP A 1 483 ? 10.969 1.450 -6.191 1.00 87.75 483 ASP A N 1
ATOM 3883 C CA . ASP A 1 483 ? 10.272 0.197 -5.860 1.00 87.75 483 ASP A CA 1
ATOM 3884 C C . ASP A 1 483 ? 10.281 -0.843 -6.986 1.00 87.75 483 ASP A C 1
ATOM 3886 O O . ASP A 1 483 ? 10.216 -2.041 -6.713 1.00 87.75 483 ASP A O 1
ATOM 3890 N N . ASP A 1 484 ? 10.432 -0.410 -8.232 1.00 89.00 484 ASP A N 1
ATOM 3891 C CA . ASP A 1 484 ? 10.565 -1.301 -9.378 1.00 89.00 484 ASP A CA 1
ATOM 3892 C C . ASP A 1 484 ? 11.983 -1.894 -9.463 1.00 89.00 484 ASP A C 1
ATOM 3894 O O . ASP A 1 484 ? 12.977 -1.209 -9.744 1.00 89.00 484 ASP A O 1
ATOM 3898 N N . SER A 1 485 ? 12.070 -3.211 -9.250 1.00 91.88 485 SER A N 1
ATOM 3899 C CA . SER A 1 485 ? 13.333 -3.945 -9.208 1.00 91.88 485 SER A CA 1
ATOM 3900 C C . SER A 1 485 ? 14.124 -3.878 -10.512 1.00 91.88 485 SER A C 1
ATOM 3902 O O . SER A 1 485 ? 15.339 -4.058 -10.482 1.00 91.88 485 SER A O 1
ATOM 3904 N N . ARG A 1 486 ? 13.500 -3.564 -11.656 1.00 90.56 486 ARG A N 1
ATOM 3905 C CA . ARG A 1 486 ? 14.204 -3.416 -12.947 1.00 90.56 486 ARG A CA 1
ATOM 3906 C C . ARG A 1 486 ? 15.249 -2.300 -12.930 1.00 90.56 486 ARG A C 1
ATOM 3908 O O . ARG A 1 486 ? 16.203 -2.340 -13.705 1.00 90.56 486 ARG A O 1
ATOM 3915 N N . TYR A 1 487 ? 15.099 -1.319 -12.041 1.00 92.50 487 TYR A N 1
ATOM 3916 C CA . TYR A 1 487 ? 16.068 -0.235 -11.870 1.00 92.50 487 TYR A CA 1
ATOM 3917 C C . TYR A 1 487 ? 17.200 -0.564 -10.898 1.00 92.50 487 TYR A C 1
ATOM 3919 O O . TYR A 1 487 ? 18.159 0.206 -10.784 1.00 92.50 487 TYR A O 1
ATOM 3927 N N . TRP A 1 488 ? 17.098 -1.672 -10.165 1.00 95.06 488 TRP A N 1
ATOM 3928 C CA . TRP A 1 488 ? 18.097 -2.046 -9.173 1.00 95.06 488 TRP A CA 1
ATOM 3929 C C . TRP A 1 488 ? 19.370 -2.543 -9.857 1.00 95.06 488 TRP A C 1
ATOM 3931 O O . TRP A 1 488 ? 19.323 -3.015 -10.994 1.00 95.06 488 TRP A O 1
ATOM 3941 N N . PRO A 1 489 ? 20.532 -2.505 -9.186 1.00 96.38 489 PRO A N 1
ATOM 3942 C CA . PRO A 1 489 ? 21.714 -3.185 -9.694 1.00 96.38 489 PRO A CA 1
ATOM 3943 C C . PRO A 1 489 ? 21.420 -4.672 -9.937 1.00 96.38 489 PRO A C 1
ATOM 3945 O O . PRO A 1 489 ? 20.741 -5.307 -9.130 1.00 96.38 489 PRO A O 1
ATOM 3948 N N . ILE A 1 490 ? 21.975 -5.249 -11.006 1.00 97.12 490 ILE A N 1
ATOM 3949 C CA . ILE A 1 490 ? 21.685 -6.633 -11.431 1.00 97.12 490 ILE A CA 1
ATOM 3950 C C . ILE A 1 490 ? 21.904 -7.681 -10.325 1.00 97.12 490 ILE A C 1
ATOM 3952 O O . ILE A 1 490 ? 21.185 -8.673 -10.263 1.00 97.12 490 ILE A O 1
ATOM 3956 N N . LEU A 1 491 ? 22.843 -7.430 -9.401 1.00 97.00 491 LEU A N 1
ATOM 3957 C CA . LEU A 1 491 ? 23.063 -8.261 -8.214 1.00 97.00 491 LEU A CA 1
ATOM 3958 C C . LEU A 1 491 ? 21.804 -8.375 -7.345 1.00 97.00 491 LEU A C 1
ATOM 3960 O O . LEU A 1 491 ? 21.446 -9.464 -6.905 1.00 97.00 491 LEU A O 1
ATOM 3964 N N . TYR A 1 492 ? 21.116 -7.256 -7.133 1.00 97.19 492 TYR A N 1
ATOM 3965 C CA . TYR A 1 492 ? 19.902 -7.192 -6.329 1.00 97.19 492 TYR A CA 1
ATOM 3966 C C . TYR A 1 492 ? 18.653 -7.612 -7.110 1.00 97.19 492 TYR A C 1
ATOM 3968 O O . TYR A 1 492 ? 17.728 -8.135 -6.496 1.00 97.19 492 TYR A O 1
ATOM 3976 N N . GLN A 1 493 ? 18.646 -7.479 -8.444 1.00 96.94 493 GLN A N 1
ATOM 3977 C CA . GLN A 1 493 ? 17.626 -8.110 -9.296 1.00 96.94 493 GLN A CA 1
ATOM 3978 C C . GLN A 1 493 ? 17.656 -9.636 -9.136 1.00 96.94 493 GLN A C 1
ATOM 3980 O O . GLN A 1 493 ? 16.639 -10.242 -8.814 1.00 96.94 493 GLN A O 1
ATOM 3985 N N . ALA A 1 494 ? 18.836 -10.252 -9.272 1.00 96.62 494 ALA A N 1
ATOM 3986 C CA . ALA A 1 494 ? 19.011 -11.695 -9.098 1.00 96.62 494 ALA A CA 1
ATOM 3987 C C . ALA A 1 494 ? 18.693 -12.158 -7.664 1.00 96.62 494 ALA A C 1
ATOM 3989 O O . ALA A 1 494 ? 18.052 -13.190 -7.466 1.00 96.62 494 ALA A O 1
ATOM 3990 N N . MET A 1 495 ? 19.101 -11.378 -6.655 1.00 95.56 495 MET A N 1
ATOM 3991 C CA . MET A 1 495 ? 18.744 -11.622 -5.253 1.00 95.56 495 MET A CA 1
ATOM 3992 C C . MET A 1 495 ? 17.222 -11.662 -5.060 1.00 95.56 495 MET A C 1
ATOM 3994 O O . MET A 1 495 ? 16.708 -12.597 -4.445 1.00 95.56 495 MET A O 1
ATOM 3998 N N . TYR A 1 496 ? 16.515 -10.651 -5.575 1.00 94.50 496 TYR A N 1
ATOM 3999 C CA . TYR A 1 496 ? 15.061 -10.538 -5.474 1.00 94.50 496 TYR A CA 1
ATOM 4000 C C . TYR A 1 496 ? 14.361 -11.707 -6.172 1.00 94.50 496 TYR A C 1
ATOM 4002 O O . TYR A 1 496 ? 13.499 -12.348 -5.576 1.00 94.50 496 TYR A O 1
ATOM 4010 N N . GLU A 1 497 ? 14.810 -12.056 -7.376 1.00 93.38 497 GLU A N 1
ATOM 4011 C CA . GLU A 1 497 ? 14.264 -13.155 -8.171 1.00 93.38 497 GLU A CA 1
ATOM 4012 C C . GLU A 1 497 ? 14.349 -14.506 -7.448 1.00 93.38 497 GLU A C 1
ATOM 4014 O O . GLU A 1 497 ? 13.347 -15.202 -7.279 1.00 93.38 497 GLU A O 1
ATOM 4019 N N . VAL A 1 498 ? 15.530 -14.867 -6.938 1.00 92.62 498 VAL A N 1
ATOM 4020 C CA . VAL A 1 498 ? 15.711 -16.137 -6.215 1.00 92.62 498 VAL A CA 1
ATOM 4021 C C . VAL A 1 498 ? 14.891 -16.163 -4.922 1.00 92.62 498 VAL A C 1
ATOM 4023 O O . VAL A 1 498 ? 14.385 -17.213 -4.519 1.00 92.62 498 VAL A O 1
ATOM 4026 N N . LYS A 1 499 ? 14.750 -15.010 -4.261 1.00 89.06 499 LYS A N 1
ATOM 4027 C CA . LYS A 1 499 ? 14.099 -14.896 -2.955 1.00 89.06 499 LYS A CA 1
ATOM 4028 C C . LYS A 1 499 ? 12.566 -14.886 -3.032 1.00 89.06 499 LYS A C 1
ATOM 4030 O O . LYS A 1 499 ? 11.925 -15.513 -2.177 1.00 89.06 499 LYS A O 1
ATOM 4035 N N . GLU A 1 500 ? 11.999 -14.166 -3.995 1.00 88.62 500 GLU A N 1
ATOM 4036 C CA . GLU A 1 500 ? 10.553 -13.947 -4.122 1.00 88.62 500 GLU A CA 1
ATOM 4037 C C . GLU A 1 500 ? 9.915 -14.851 -5.184 1.00 88.62 500 GLU A C 1
ATOM 4039 O O . GLU A 1 500 ? 8.869 -15.440 -4.912 1.00 88.62 500 GLU A O 1
ATOM 4044 N N . HIS A 1 501 ? 10.565 -15.054 -6.336 1.00 87.81 501 HIS A N 1
ATOM 4045 C CA . HIS A 1 501 ? 9.998 -15.828 -7.450 1.00 87.81 501 HIS A CA 1
ATOM 4046 C C . HIS A 1 501 ? 10.415 -17.302 -7.469 1.00 87.81 501 HIS A C 1
ATOM 4048 O O . HIS A 1 501 ? 9.682 -18.122 -8.013 1.00 87.81 501 HIS A O 1
ATOM 4054 N N . ARG A 1 502 ? 11.533 -17.664 -6.819 1.00 89.12 502 ARG A N 1
ATOM 4055 C CA . ARG A 1 502 ? 12.009 -19.059 -6.661 1.00 89.12 502 ARG A CA 1
ATOM 4056 C C . ARG A 1 502 ? 12.031 -19.828 -7.997 1.00 89.12 502 ARG A C 1
ATOM 4058 O O . ARG A 1 502 ? 11.300 -20.809 -8.142 1.00 89.12 502 ARG A O 1
ATOM 4065 N N . PRO A 1 503 ? 12.854 -19.388 -8.962 1.00 89.88 503 PRO A N 1
ATOM 4066 C CA . PRO A 1 503 ? 12.848 -19.938 -10.311 1.00 89.88 503 PRO A CA 1
ATOM 4067 C C . PRO A 1 503 ? 13.189 -21.433 -10.331 1.00 89.88 503 PRO A C 1
ATOM 4069 O O . PRO A 1 503 ? 13.956 -21.930 -9.498 1.00 89.88 503 PRO A O 1
ATOM 4072 N N . GLU A 1 504 ? 12.627 -22.138 -11.310 1.00 91.00 504 GLU A N 1
ATOM 4073 C CA . GLU A 1 504 ? 12.871 -23.560 -11.540 1.00 91.00 504 GLU A CA 1
ATOM 4074 C C . GLU A 1 504 ? 14.029 -23.769 -12.537 1.00 91.00 504 GLU A C 1
ATOM 4076 O O . GLU A 1 504 ? 14.274 -22.925 -13.404 1.00 91.00 504 GLU A O 1
ATOM 4081 N N . PRO A 1 505 ? 14.769 -24.890 -12.456 1.00 88.19 505 PRO A N 1
ATOM 4082 C CA . PRO A 1 505 ? 15.796 -25.224 -13.438 1.00 88.19 505 PRO A CA 1
ATOM 4083 C C . PRO A 1 505 ? 15.289 -25.147 -14.886 1.00 88.19 505 PRO A C 1
ATOM 4085 O O . PRO A 1 505 ? 14.234 -25.680 -15.223 1.00 88.19 505 PRO A O 1
ATOM 4088 N N . GLY A 1 506 ? 16.063 -24.496 -15.755 1.00 83.94 506 GLY A N 1
ATOM 4089 C CA . GLY A 1 506 ? 15.749 -24.350 -17.180 1.00 83.94 506 GLY A CA 1
ATOM 4090 C C . GLY A 1 506 ? 14.783 -23.213 -17.533 1.00 83.94 506 GLY A C 1
ATOM 4091 O O . GLY A 1 506 ? 14.674 -22.880 -18.714 1.00 83.94 506 GLY A O 1
ATOM 4092 N N . THR A 1 507 ? 14.135 -22.562 -16.559 1.00 88.56 507 THR A N 1
ATOM 4093 C CA . THR A 1 507 ? 13.298 -21.383 -16.836 1.00 88.56 507 THR A CA 1
ATOM 4094 C C . THR A 1 507 ? 14.151 -20.139 -17.076 1.00 88.56 507 THR A C 1
ATOM 4096 O O . THR A 1 507 ? 15.335 -20.089 -16.729 1.00 88.56 507 THR A O 1
ATOM 4099 N N . THR A 1 508 ? 13.553 -19.118 -17.696 1.00 92.50 508 THR A N 1
ATOM 4100 C CA . THR A 1 508 ? 14.169 -17.788 -17.785 1.00 92.50 508 THR A CA 1
ATOM 4101 C C . THR A 1 508 ? 14.045 -17.084 -16.441 1.00 92.50 508 THR A C 1
ATOM 4103 O O . THR A 1 508 ? 12.959 -17.063 -15.870 1.00 92.50 508 THR A O 1
ATOM 4106 N N . PHE A 1 509 ? 15.136 -16.499 -15.949 1.00 93.62 509 PHE A N 1
ATOM 4107 C CA . PHE A 1 509 ? 15.131 -15.712 -14.713 1.00 93.62 509 PHE A CA 1
ATOM 4108 C C . PHE A 1 509 ? 16.292 -14.711 -14.676 1.00 93.62 509 PHE A C 1
ATOM 4110 O O . PHE A 1 509 ? 17.254 -14.827 -15.447 1.00 93.62 509 PHE A O 1
ATOM 4117 N N . ALA A 1 510 ? 16.199 -13.720 -13.783 1.00 96.12 510 ALA A N 1
ATOM 4118 C CA . ALA A 1 510 ? 17.243 -12.718 -13.581 1.00 96.12 510 ALA A CA 1
ATOM 4119 C C . ALA A 1 510 ? 18.531 -13.364 -13.034 1.00 96.12 510 ALA A C 1
ATOM 4121 O O . ALA A 1 510 ? 18.565 -13.908 -11.930 1.00 96.12 510 ALA A O 1
ATOM 4122 N N . GLY A 1 511 ? 19.599 -13.303 -13.828 1.00 95.88 511 GLY A N 1
ATOM 4123 C CA . GLY A 1 511 ? 20.892 -13.919 -13.544 1.00 95.88 511 GLY A CA 1
ATOM 4124 C C . GLY A 1 511 ? 22.002 -12.899 -13.288 1.00 95.88 511 GLY A C 1
ATOM 4125 O O . GLY A 1 511 ? 21.771 -11.698 -13.165 1.00 95.88 511 GLY A O 1
ATOM 4126 N N . LEU A 1 512 ? 23.245 -13.383 -13.270 1.00 97.25 512 LEU A N 1
ATOM 4127 C CA . LEU A 1 512 ? 24.447 -12.543 -13.236 1.00 97.25 512 LEU A CA 1
ATOM 4128 C C . LEU A 1 512 ? 25.409 -12.952 -14.353 1.00 97.25 512 LEU A C 1
ATOM 4130 O O . LEU A 1 512 ? 25.454 -14.134 -14.694 1.00 97.25 512 LEU A O 1
ATOM 4134 N N . PRO A 1 513 ? 26.210 -12.023 -14.903 1.00 96.88 513 PRO A N 1
ATOM 4135 C CA . PRO A 1 513 ? 27.273 -12.377 -15.830 1.00 96.88 513 PRO A CA 1
ATOM 4136 C C . PRO A 1 513 ? 28.388 -13.148 -15.114 1.00 96.88 513 PRO A C 1
ATOM 4138 O O . PRO A 1 513 ? 28.769 -12.842 -13.972 1.00 96.88 513 PRO A O 1
ATOM 4141 N N . ALA A 1 514 ? 28.944 -14.136 -15.811 1.00 94.69 514 ALA A N 1
ATOM 4142 C CA . ALA A 1 514 ? 30.225 -14.713 -15.433 1.00 94.69 514 ALA A CA 1
ATOM 4143 C C . ALA A 1 514 ? 31.347 -13.707 -15.716 1.00 94.69 514 ALA A C 1
ATOM 4145 O O . ALA A 1 514 ? 31.224 -12.838 -16.576 1.00 94.69 514 ALA A O 1
ATOM 4146 N N . ASP A 1 515 ? 32.489 -13.868 -15.054 1.00 93.75 515 ASP A N 1
ATOM 4147 C CA . ASP A 1 515 ? 33.633 -12.965 -15.245 1.00 93.75 515 ASP A CA 1
ATOM 4148 C C . ASP A 1 515 ? 34.221 -13.040 -16.672 1.00 93.75 515 ASP A C 1
ATOM 4150 O O . ASP A 1 515 ? 34.942 -12.143 -17.100 1.00 93.75 515 ASP A O 1
ATOM 4154 N N . SER A 1 516 ? 33.916 -14.111 -17.414 1.00 94.75 516 SER A N 1
ATOM 4155 C CA . SER A 1 516 ? 34.280 -14.291 -18.823 1.00 94.75 516 SER A CA 1
ATOM 4156 C C . SER A 1 516 ? 33.249 -13.755 -19.819 1.00 94.75 516 SER A C 1
ATOM 4158 O O . SER A 1 516 ? 33.538 -13.740 -21.015 1.00 94.75 516 SER A O 1
ATOM 4160 N N . ASP A 1 517 ? 32.065 -13.351 -19.357 1.00 97.44 517 ASP A N 1
ATOM 4161 C CA . ASP A 1 517 ? 31.036 -12.769 -20.216 1.00 97.44 517 ASP A CA 1
ATOM 4162 C C . ASP A 1 517 ? 31.354 -11.303 -20.535 1.00 97.44 517 ASP A C 1
ATOM 4164 O O . ASP A 1 517 ? 32.130 -10.636 -19.842 1.00 97.44 517 ASP A O 1
ATOM 4168 N N . MET A 1 518 ? 30.720 -10.785 -21.588 1.00 97.19 518 MET A N 1
ATOM 4169 C CA . MET A 1 518 ? 30.706 -9.358 -21.902 1.00 97.19 518 MET A CA 1
ATOM 4170 C C . MET A 1 518 ? 30.265 -8.557 -20.675 1.00 97.19 518 MET A C 1
ATOM 4172 O O . MET A 1 518 ? 29.259 -8.881 -20.039 1.00 97.19 518 MET A O 1
ATOM 4176 N N . GLN A 1 519 ? 31.006 -7.496 -20.365 1.00 96.94 519 GLN A N 1
ATOM 4177 C CA . GLN A 1 519 ? 30.748 -6.671 -19.189 1.00 96.94 519 GLN A CA 1
ATOM 4178 C C . GLN A 1 519 ? 29.628 -5.656 -19.447 1.00 96.94 519 GLN A C 1
ATOM 4180 O O . GLN A 1 519 ? 29.382 -5.247 -20.581 1.00 96.94 519 GLN A O 1
ATOM 4185 N N . GLN A 1 520 ? 28.966 -5.217 -18.374 1.00 97.00 520 GLN A N 1
ATOM 4186 C CA . GLN A 1 520 ? 27.790 -4.344 -18.439 1.00 97.00 520 GLN A CA 1
ATOM 4187 C C . GLN A 1 520 ? 28.030 -3.060 -19.252 1.00 97.00 520 GLN A C 1
ATOM 4189 O O . GLN A 1 520 ? 27.208 -2.700 -20.090 1.00 97.00 520 GLN A O 1
ATOM 4194 N N . GLU A 1 521 ? 29.149 -2.365 -19.025 1.00 97.06 521 GLU A N 1
ATOM 4195 C CA . GLU A 1 521 ? 29.462 -1.109 -19.724 1.00 97.06 521 GLU A CA 1
ATOM 4196 C C . GLU A 1 521 ? 29.615 -1.316 -21.238 1.00 97.06 521 GLU A C 1
ATOM 4198 O O . GLU A 1 521 ? 29.112 -0.518 -22.031 1.00 97.06 521 GLU A O 1
ATOM 4203 N N . GLU A 1 522 ? 30.253 -2.417 -21.643 1.00 97.44 522 GLU A N 1
ATOM 4204 C CA . GLU A 1 522 ? 30.412 -2.793 -23.050 1.00 97.44 522 GLU A CA 1
ATOM 4205 C C . GLU A 1 522 ? 29.061 -3.148 -23.682 1.00 97.44 522 GLU A C 1
ATOM 4207 O O . GLU A 1 522 ? 28.763 -2.705 -24.793 1.00 97.44 522 GLU A O 1
ATOM 4212 N N . ALA A 1 523 ? 28.211 -3.884 -22.956 1.00 98.06 523 ALA A N 1
ATOM 4213 C CA . ALA A 1 523 ? 26.865 -4.232 -23.404 1.00 98.06 523 ALA A CA 1
ATOM 4214 C C . ALA A 1 523 ? 25.987 -2.984 -23.604 1.00 98.06 523 ALA A C 1
ATOM 4216 O O . ALA A 1 523 ? 25.308 -2.871 -24.623 1.00 98.06 523 ALA A O 1
ATOM 4217 N N . VAL A 1 524 ? 26.045 -2.009 -22.689 1.00 97.88 524 VAL A N 1
ATOM 4218 C CA . VAL A 1 524 ? 25.313 -0.735 -22.817 1.00 97.88 524 VAL A CA 1
ATOM 4219 C C . VAL A 1 524 ? 25.803 0.063 -24.030 1.00 97.88 524 VAL A C 1
ATOM 4221 O O . VAL A 1 524 ? 24.989 0.542 -24.820 1.00 97.88 524 VAL A O 1
ATOM 4224 N N . GLN A 1 525 ? 27.119 0.183 -24.234 1.00 97.31 525 GLN A N 1
ATOM 4225 C CA . GLN A 1 525 ? 27.671 0.882 -25.404 1.00 97.31 525 GLN A CA 1
ATOM 4226 C C . GLN A 1 525 ? 27.266 0.208 -26.722 1.00 97.31 525 GLN A C 1
ATOM 4228 O O . GLN A 1 525 ? 26.895 0.887 -27.690 1.00 97.31 525 GLN A O 1
ATOM 4233 N N . LEU A 1 526 ? 27.308 -1.126 -26.759 1.00 97.38 526 LEU A N 1
ATOM 4234 C CA . LEU A 1 526 ? 26.870 -1.904 -27.911 1.00 97.38 526 LEU A CA 1
ATOM 4235 C C . LEU A 1 526 ? 25.365 -1.739 -28.153 1.00 97.38 526 LEU A C 1
ATOM 4237 O O . LEU A 1 526 ? 24.961 -1.602 -29.308 1.00 97.38 526 LEU A O 1
ATOM 4241 N N . ALA A 1 527 ? 24.551 -1.675 -27.098 1.00 96.94 527 ALA A N 1
ATOM 4242 C CA . ALA A 1 527 ? 23.118 -1.427 -27.201 1.00 96.94 527 ALA A CA 1
ATOM 4243 C C . ALA A 1 527 ? 22.814 -0.067 -27.840 1.00 96.94 527 ALA A C 1
ATOM 4245 O O . ALA A 1 527 ? 22.116 -0.022 -28.851 1.00 96.94 527 ALA A O 1
ATOM 4246 N N . PHE A 1 528 ? 23.410 1.025 -27.350 1.00 95.62 528 PHE A N 1
ATOM 4247 C CA . PHE A 1 528 ? 23.250 2.353 -27.962 1.00 95.62 528 PHE A CA 1
ATOM 4248 C C . PHE A 1 528 ? 23.705 2.383 -29.425 1.00 95.62 528 PHE A C 1
ATOM 4250 O O . PHE A 1 528 ? 23.022 2.943 -30.283 1.00 95.62 528 PHE A O 1
ATOM 4257 N N . THR A 1 529 ? 24.848 1.762 -29.727 1.00 94.75 529 THR A N 1
ATOM 4258 C CA . THR A 1 529 ? 25.377 1.706 -31.098 1.00 94.75 529 THR A CA 1
ATOM 4259 C C . THR A 1 529 ? 24.435 0.947 -32.029 1.00 94.75 529 THR A C 1
ATOM 4261 O O . THR A 1 529 ? 24.189 1.392 -33.147 1.00 94.75 529 THR A O 1
ATOM 4264 N N . SER A 1 530 ? 23.891 -0.176 -31.563 1.00 93.44 530 SER A N 1
ATOM 4265 C CA . SER A 1 530 ? 23.001 -1.032 -32.351 1.00 93.44 530 SER A CA 1
ATOM 4266 C C . SER A 1 530 ? 21.630 -0.391 -32.541 1.00 93.44 530 SER A C 1
ATOM 4268 O O . SER A 1 530 ? 21.104 -0.406 -33.649 1.00 93.44 530 SER A O 1
ATOM 4270 N N . ALA A 1 531 ? 21.084 0.241 -31.499 1.00 91.44 531 ALA A N 1
ATOM 4271 C CA . ALA A 1 531 ? 19.800 0.931 -31.561 1.00 91.44 531 ALA A CA 1
ATOM 4272 C C . ALA A 1 531 ? 19.823 2.110 -32.552 1.00 91.44 531 ALA A C 1
ATOM 4274 O O . ALA A 1 531 ? 18.905 2.255 -33.356 1.00 91.44 531 ALA A O 1
ATOM 4275 N N . ARG A 1 532 ? 20.917 2.888 -32.588 1.00 90.81 532 ARG A N 1
ATOM 4276 C CA . ARG A 1 532 ? 21.122 3.978 -33.567 1.00 90.81 532 ARG A CA 1
ATOM 4277 C C . ARG A 1 532 ? 21.219 3.507 -35.020 1.00 90.81 532 ARG A C 1
ATOM 4279 O O . ARG A 1 532 ? 21.087 4.315 -35.933 1.00 90.81 532 ARG A O 1
ATOM 4286 N N . GLN A 1 533 ? 21.504 2.226 -35.245 1.00 88.62 533 GLN A N 1
ATOM 4287 C CA . GLN A 1 533 ? 21.607 1.640 -36.582 1.00 88.62 533 GLN A CA 1
ATOM 4288 C C . GLN A 1 533 ? 20.277 1.062 -37.080 1.00 88.62 533 GLN A C 1
ATOM 4290 O O . GLN A 1 533 ? 20.212 0.636 -38.235 1.00 88.62 533 GLN A O 1
ATOM 4295 N N . ILE A 1 534 ? 19.226 1.049 -36.249 1.00 83.38 534 ILE A N 1
ATOM 4296 C CA . ILE A 1 534 ? 17.909 0.552 -36.648 1.00 83.38 534 ILE A CA 1
ATOM 4297 C C . ILE A 1 534 ? 17.316 1.505 -37.704 1.00 83.38 534 ILE A C 1
ATOM 4299 O O . ILE A 1 534 ? 17.139 2.697 -37.432 1.00 83.38 534 ILE A O 1
ATOM 4303 N N . PRO A 1 535 ? 16.996 1.016 -38.917 1.00 68.75 535 PRO A N 1
ATOM 4304 C CA . PRO A 1 535 ? 16.388 1.844 -39.953 1.00 68.75 535 PRO A CA 1
ATOM 4305 C C . PRO A 1 535 ? 15.040 2.414 -39.497 1.00 68.75 535 PRO A C 1
ATOM 4307 O O . PRO A 1 535 ? 14.219 1.695 -38.937 1.00 68.75 535 PRO A O 1
ATOM 4310 N N . GLY A 1 536 ? 14.787 3.694 -39.779 1.00 61.84 536 GLY A N 1
ATOM 4311 C CA . GLY A 1 536 ? 13.505 4.335 -39.463 1.00 61.84 536 GLY A CA 1
ATOM 4312 C C . GLY A 1 536 ? 13.423 5.007 -38.090 1.00 61.84 536 GLY A C 1
ATOM 4313 O O . GLY A 1 536 ? 12.349 5.485 -37.734 1.00 61.84 536 GLY A O 1
ATOM 4314 N N . SER A 1 537 ? 14.524 5.120 -37.333 1.00 64.31 537 SER A N 1
ATOM 4315 C CA . SER A 1 537 ? 14.538 5.997 -36.156 1.00 64.31 537 SER A CA 1
ATOM 4316 C C . SER A 1 537 ? 14.397 7.459 -36.598 1.00 64.31 537 SER A C 1
ATOM 4318 O O . SER A 1 537 ? 15.306 8.013 -37.218 1.00 64.31 537 SER A O 1
ATOM 4320 N N . HIS A 1 538 ? 13.281 8.106 -36.264 1.00 69.31 538 HIS A N 1
ATOM 4321 C CA . HIS A 1 538 ? 13.108 9.555 -36.445 1.00 69.31 538 HIS A CA 1
ATOM 4322 C C . HIS A 1 538 ? 13.814 10.385 -35.354 1.00 69.31 538 HIS A C 1
ATOM 4324 O O . HIS A 1 538 ? 13.703 11.607 -35.347 1.00 69.31 538 HIS A O 1
ATOM 4330 N N . LEU A 1 539 ? 14.544 9.717 -34.455 1.00 79.88 539 LEU A N 1
ATOM 4331 C CA . LEU A 1 539 ? 15.242 10.304 -33.318 1.00 79.88 539 LEU A CA 1
ATOM 4332 C C . LEU A 1 539 ? 16.473 11.096 -33.766 1.00 79.88 539 LEU A C 1
ATOM 4334 O O . LEU A 1 539 ? 17.296 10.618 -34.554 1.00 79.88 539 LEU A O 1
ATOM 4338 N N . THR A 1 540 ? 16.607 12.302 -33.231 1.00 83.56 540 THR A N 1
ATOM 4339 C CA . THR A 1 540 ? 17.780 13.163 -33.380 1.00 83.56 540 THR A CA 1
ATOM 4340 C C . THR A 1 540 ? 18.918 12.716 -32.456 1.00 83.56 540 THR A C 1
ATOM 4342 O O . THR A 1 540 ? 18.719 11.939 -31.524 1.00 83.56 540 THR A O 1
ATOM 4345 N N . ASP A 1 541 ? 20.136 13.226 -32.672 1.00 84.62 541 ASP A N 1
ATOM 4346 C CA . ASP A 1 541 ? 21.265 12.950 -31.768 1.00 84.62 541 ASP A CA 1
ATOM 4347 C C . ASP A 1 541 ? 20.969 13.384 -30.321 1.00 84.62 541 ASP A C 1
ATOM 4349 O O . ASP A 1 541 ? 21.358 12.691 -29.383 1.00 84.62 541 ASP A O 1
ATOM 4353 N N . ALA A 1 542 ? 20.231 14.487 -30.144 1.00 84.19 542 ALA A N 1
ATOM 4354 C CA . ALA A 1 542 ? 19.801 14.964 -28.832 1.00 84.19 542 ALA A CA 1
ATOM 4355 C C . ALA A 1 542 ? 18.826 13.981 -28.158 1.00 84.19 542 ALA A C 1
ATOM 4357 O O . ALA A 1 542 ? 18.982 13.689 -26.971 1.00 84.19 542 ALA A O 1
ATOM 4358 N N . ASP A 1 543 ? 17.894 13.403 -28.925 1.00 85.56 543 ASP A N 1
ATOM 4359 C CA . ASP A 1 543 ? 16.951 12.396 -28.420 1.00 85.56 543 ASP A CA 1
ATOM 4360 C C . ASP A 1 543 ? 17.677 11.114 -27.989 1.00 85.56 543 ASP A C 1
ATOM 4362 O O . ASP A 1 543 ? 17.295 10.466 -27.022 1.00 85.56 543 ASP A O 1
ATOM 4366 N N . TRP A 1 544 ? 18.780 10.748 -28.648 1.00 88.06 544 TRP A N 1
ATOM 4367 C CA . TRP A 1 544 ? 19.594 9.611 -28.210 1.00 88.06 544 TRP A CA 1
ATOM 4368 C C . TRP A 1 544 ? 20.423 9.902 -26.955 1.00 88.06 544 TRP A C 1
ATOM 4370 O O . TRP A 1 544 ? 20.715 8.978 -26.198 1.00 88.06 544 TRP A O 1
ATOM 4380 N N . GLU A 1 545 ? 20.856 11.146 -26.744 1.00 87.50 545 GLU A N 1
ATOM 4381 C CA . GLU A 1 545 ? 21.650 11.541 -25.571 1.00 87.50 545 GLU A CA 1
ATOM 4382 C C . GLU A 1 545 ? 20.813 11.624 -24.283 1.00 87.50 545 GLU A C 1
ATOM 4384 O O . GLU A 1 545 ? 21.354 11.454 -23.183 1.00 87.50 545 GLU A O 1
ATOM 4389 N N . GLN A 1 546 ? 19.501 11.854 -24.392 1.00 88.62 546 GLN A N 1
ATOM 4390 C CA . GLN A 1 546 ? 18.611 11.901 -23.228 1.00 88.62 546 GLN A CA 1
ATOM 4391 C C . GLN A 1 546 ? 18.209 10.518 -22.702 1.00 88.62 546 GLN A C 1
ATOM 4393 O O . GLN A 1 546 ? 17.984 10.401 -21.492 1.00 88.62 546 GLN A O 1
ATOM 4398 N N . LEU A 1 547 ? 18.186 9.483 -23.556 1.00 91.50 547 LEU A N 1
ATOM 4399 C CA . LEU A 1 547 ? 17.767 8.136 -23.156 1.00 91.50 547 LEU A CA 1
ATOM 4400 C C . LEU A 1 547 ? 18.615 7.590 -22.005 1.00 91.50 547 LEU A C 1
ATOM 4402 O O . LEU A 1 547 ? 19.834 7.786 -21.931 1.00 91.50 547 LEU A O 1
ATOM 4406 N N . LYS A 1 548 ? 17.958 6.856 -21.111 1.00 93.88 548 LYS A N 1
ATOM 4407 C CA . LYS A 1 548 ? 18.583 6.166 -19.987 1.00 93.88 548 LYS A CA 1
ATOM 4408 C C . LYS A 1 548 ? 18.474 4.654 -20.172 1.00 93.88 548 LYS A C 1
ATOM 4410 O O . LYS A 1 548 ? 17.398 4.175 -20.528 1.00 93.88 548 LYS A O 1
ATOM 4415 N N . PRO A 1 549 ? 19.564 3.898 -19.958 1.00 95.19 549 PRO A N 1
ATOM 4416 C CA . PRO A 1 549 ? 19.518 2.449 -20.047 1.00 95.19 549 PRO A CA 1
ATOM 4417 C C . PRO A 1 549 ? 18.929 1.855 -18.763 1.00 95.19 549 PRO A C 1
ATOM 4419 O O . PRO A 1 549 ? 19.451 2.085 -17.673 1.00 95.19 549 PRO A O 1
ATOM 4422 N N . ILE A 1 550 ? 17.891 1.041 -18.906 1.00 94.94 550 ILE A N 1
ATOM 4423 C CA . ILE A 1 550 ? 17.451 0.076 -17.896 1.00 94.94 550 ILE A CA 1
ATOM 4424 C C . ILE A 1 550 ? 18.144 -1.245 -18.234 1.00 94.94 550 ILE A C 1
ATOM 4426 O O . ILE A 1 550 ? 18.164 -1.667 -19.391 1.00 94.94 550 ILE A O 1
ATOM 4430 N N . ILE A 1 551 ? 18.799 -1.847 -17.244 1.00 97.19 551 ILE A N 1
ATOM 4431 C CA . ILE A 1 551 ? 19.772 -2.919 -17.459 1.00 97.19 551 ILE A CA 1
ATOM 4432 C C . ILE A 1 551 ? 19.300 -4.165 -16.725 1.00 97.19 551 ILE A C 1
ATOM 4434 O O . ILE A 1 551 ? 19.181 -4.154 -15.501 1.00 97.19 551 ILE A O 1
ATOM 4438 N N . SER A 1 552 ? 19.131 -5.254 -17.467 1.00 97.69 552 SER A N 1
ATOM 4439 C CA . SER A 1 552 ? 18.824 -6.569 -16.913 1.00 97.69 552 SER A CA 1
ATOM 4440 C C . SER A 1 552 ? 19.729 -7.637 -17.514 1.00 97.69 552 SER A C 1
ATOM 4442 O O . SER A 1 552 ? 20.258 -7.503 -18.623 1.00 97.69 552 SER A O 1
ATOM 4444 N N . PHE A 1 553 ? 19.906 -8.721 -16.768 1.00 98.25 553 PHE A N 1
ATOM 4445 C CA . PHE A 1 553 ? 20.660 -9.883 -17.207 1.00 98.25 553 PHE A CA 1
ATOM 4446 C C . PHE A 1 553 ? 19.836 -11.138 -16.958 1.00 98.25 553 PHE A C 1
ATOM 4448 O O . PHE A 1 553 ? 19.354 -11.343 -15.848 1.00 98.25 553 PHE A O 1
ATOM 4455 N N . TYR A 1 554 ? 19.702 -11.987 -17.970 1.00 96.94 554 TYR A N 1
ATOM 4456 C CA . TYR A 1 554 ? 18.874 -13.185 -17.901 1.00 96.94 554 TYR A CA 1
ATOM 4457 C C . TYR A 1 554 ? 19.681 -14.444 -18.194 1.00 96.94 554 TYR A C 1
ATOM 4459 O O . TYR A 1 554 ? 20.480 -14.489 -19.139 1.00 96.94 554 TYR A O 1
ATOM 4467 N N . PHE A 1 555 ? 19.413 -15.489 -17.413 1.00 95.06 555 PHE A N 1
ATOM 4468 C CA . PHE A 1 555 ? 19.702 -16.859 -17.816 1.00 95.06 555 PHE A CA 1
ATOM 4469 C C . PHE A 1 555 ? 18.539 -17.422 -18.631 1.00 95.06 555 PHE A C 1
ATOM 4471 O O . PHE A 1 555 ? 17.387 -17.051 -18.432 1.00 95.06 555 PHE A O 1
ATOM 4478 N N . ASN A 1 556 ? 18.866 -18.309 -19.568 1.00 90.12 556 ASN A N 1
ATOM 4479 C CA . ASN A 1 556 ? 17.943 -19.133 -20.350 1.00 90.12 556 ASN A CA 1
ATOM 4480 C C . ASN A 1 556 ? 16.948 -18.406 -21.281 1.00 90.12 556 ASN A C 1
ATOM 4482 O O . ASN A 1 556 ? 16.140 -19.076 -21.919 1.00 90.12 556 ASN A O 1
ATOM 4486 N N . LEU A 1 557 ? 17.054 -17.080 -21.451 1.00 87.75 557 LEU A N 1
ATOM 4487 C CA . LEU A 1 557 ? 16.141 -16.287 -22.294 1.00 87.75 557 LEU A CA 1
ATOM 4488 C C . LEU A 1 557 ? 16.030 -16.791 -23.748 1.00 87.75 557 LEU A C 1
ATOM 4490 O O . LEU A 1 557 ? 14.966 -16.715 -24.350 1.00 87.75 557 LEU A O 1
ATOM 4494 N N . TYR A 1 558 ? 17.120 -17.311 -24.318 1.00 85.06 558 TYR A N 1
ATOM 4495 C CA . TYR A 1 558 ? 17.165 -17.881 -25.673 1.00 85.06 558 TYR A CA 1
ATOM 4496 C C . TYR A 1 558 ? 17.430 -19.395 -25.660 1.00 85.06 558 TYR A C 1
ATOM 4498 O O . TYR A 1 558 ? 18.074 -19.933 -26.565 1.00 85.06 558 TYR A O 1
ATOM 4506 N N . GLY A 1 559 ? 16.960 -20.075 -24.614 1.00 82.50 559 GLY A N 1
ATOM 4507 C CA . GLY A 1 559 ? 17.163 -21.503 -24.380 1.00 82.50 559 GLY A CA 1
ATOM 4508 C C . GLY A 1 559 ? 18.205 -21.792 -23.303 1.00 82.50 559 GLY A C 1
ATOM 4509 O O . GLY A 1 559 ? 18.986 -20.919 -22.918 1.00 82.50 559 GLY A O 1
ATOM 4510 N N . GLU A 1 560 ? 18.204 -23.034 -22.820 1.00 84.25 560 GLU A N 1
ATOM 4511 C CA . GLU A 1 560 ? 19.023 -23.499 -21.698 1.00 84.25 560 GLU A CA 1
ATOM 4512 C C . GLU A 1 560 ? 20.517 -23.164 -21.873 1.00 84.25 560 GLU A C 1
ATOM 4514 O O . GLU A 1 560 ? 21.116 -23.384 -22.929 1.00 84.25 560 GLU A O 1
ATOM 4519 N N . GLY A 1 561 ? 21.119 -22.584 -20.834 1.00 82.62 561 GLY A N 1
ATOM 4520 C CA . GLY A 1 561 ? 22.517 -22.156 -20.810 1.00 82.62 561 GLY A CA 1
ATOM 4521 C C . GLY A 1 561 ? 22.798 -20.824 -21.516 1.00 82.62 561 GLY A C 1
ATOM 4522 O O . GLY A 1 561 ? 23.942 -20.353 -21.490 1.00 82.62 561 GLY A O 1
ATOM 4523 N N . SER A 1 562 ? 21.795 -20.188 -22.134 1.00 90.06 562 SER A N 1
ATOM 4524 C CA . SER A 1 562 ? 21.961 -18.840 -22.684 1.00 90.06 562 SER A CA 1
ATOM 4525 C C . SER A 1 562 ? 22.143 -17.802 -21.573 1.00 90.06 562 SER A C 1
ATOM 4527 O O . SER A 1 562 ? 21.575 -17.900 -20.486 1.00 90.06 562 SER A O 1
ATOM 4529 N N . ARG A 1 563 ? 22.979 -16.800 -21.854 1.00 96.12 563 ARG A N 1
ATOM 4530 C CA . ARG A 1 563 ? 23.343 -15.709 -20.944 1.00 96.12 563 ARG A CA 1
ATOM 4531 C C . ARG A 1 563 ? 23.190 -14.407 -21.706 1.00 96.12 563 ARG A C 1
ATOM 4533 O O . ARG A 1 563 ? 23.892 -14.209 -22.700 1.00 96.12 563 ARG A O 1
ATOM 4540 N N . THR A 1 564 ? 22.238 -13.574 -21.300 1.00 97.12 564 THR A N 1
ATOM 4541 C CA . THR A 1 564 ? 21.758 -12.474 -22.144 1.00 97.12 564 THR A CA 1
ATOM 4542 C C . THR A 1 564 ? 21.689 -11.167 -21.378 1.00 97.12 564 THR A C 1
ATOM 4544 O O . THR A 1 564 ? 21.006 -11.077 -20.361 1.00 97.12 564 THR A O 1
ATOM 4547 N N . TRP A 1 565 ? 22.336 -10.135 -21.915 1.00 98.25 565 TRP A N 1
ATOM 4548 C CA . TRP A 1 565 ? 22.057 -8.754 -21.539 1.00 98.25 565 TRP A CA 1
ATOM 4549 C C . TRP A 1 565 ? 20.788 -8.290 -22.241 1.00 98.25 565 TRP A C 1
ATOM 4551 O O . TRP A 1 565 ? 20.695 -8.414 -23.463 1.00 98.25 565 TRP A O 1
ATOM 4561 N N . GLN A 1 566 ? 19.848 -7.721 -21.494 1.00 97.19 566 GLN A N 1
ATOM 4562 C CA . GLN A 1 566 ? 18.747 -6.936 -22.041 1.00 97.19 566 GLN A CA 1
ATOM 4563 C C . GLN A 1 566 ? 18.928 -5.484 -21.599 1.00 97.19 566 GLN A C 1
ATOM 4565 O O . GLN A 1 566 ? 18.998 -5.206 -20.402 1.00 97.19 566 GLN A O 1
ATOM 4570 N N . ILE A 1 567 ? 19.038 -4.582 -22.573 1.00 97.94 567 ILE A N 1
ATOM 4571 C CA . ILE A 1 567 ? 19.219 -3.149 -22.353 1.00 97.94 567 ILE A CA 1
ATOM 4572 C C . ILE A 1 567 ? 18.045 -2.410 -22.986 1.00 97.94 567 ILE A C 1
ATOM 4574 O O . ILE A 1 567 ? 17.916 -2.368 -24.213 1.00 97.94 567 ILE A O 1
ATOM 4578 N N . ASP A 1 568 ? 17.229 -1.802 -22.135 1.00 94.88 568 ASP A N 1
ATOM 4579 C CA . ASP A 1 568 ? 16.048 -1.046 -22.530 1.00 94.88 568 ASP A CA 1
ATOM 4580 C C . ASP A 1 568 ? 16.377 0.453 -22.466 1.00 94.88 568 ASP A C 1
ATOM 4582 O O . ASP A 1 568 ? 16.618 1.019 -21.400 1.00 94.88 568 ASP A O 1
ATOM 4586 N N . LEU A 1 569 ? 16.450 1.108 -23.624 1.00 94.31 569 LEU A N 1
ATOM 4587 C CA . LEU A 1 569 ? 16.752 2.533 -23.745 1.00 94.31 569 LEU A CA 1
ATOM 4588 C C . LEU A 1 569 ? 15.455 3.321 -23.605 1.00 94.31 569 LEU A C 1
ATOM 4590 O O . LEU A 1 569 ? 14.565 3.191 -24.441 1.00 94.31 569 LEU A O 1
ATOM 4594 N N . THR A 1 570 ? 15.355 4.119 -22.549 1.00 90.81 570 THR A N 1
ATOM 4595 C CA . THR A 1 570 ? 14.087 4.687 -22.079 1.00 90.81 570 THR A CA 1
ATOM 4596 C C . THR A 1 570 ? 14.172 6.205 -21.972 1.00 90.81 570 THR A C 1
ATOM 4598 O O . THR A 1 570 ? 15.168 6.740 -21.481 1.00 90.81 570 THR A O 1
ATOM 4601 N N . ASP A 1 571 ? 13.131 6.897 -22.424 1.00 88.44 571 ASP A N 1
ATOM 4602 C CA . ASP A 1 571 ? 12.961 8.339 -22.261 1.00 88.44 571 ASP A CA 1
ATOM 4603 C C . ASP A 1 571 ? 12.095 8.643 -21.031 1.00 88.44 571 ASP A C 1
ATOM 4605 O O . ASP A 1 571 ? 11.041 8.047 -20.855 1.00 88.44 571 ASP A O 1
ATOM 4609 N N . PHE A 1 572 ? 12.519 9.580 -20.187 1.00 82.94 572 PHE A N 1
ATOM 4610 C CA . PHE A 1 572 ? 11.822 9.973 -18.957 1.00 82.94 572 PHE A CA 1
ATOM 4611 C C . PHE A 1 572 ? 11.283 11.413 -18.998 1.00 82.94 572 PHE A C 1
ATOM 4613 O O . PHE A 1 572 ? 10.867 11.927 -17.961 1.00 82.94 572 PHE A O 1
ATOM 4620 N N . GLN A 1 573 ? 11.314 12.098 -20.151 1.00 77.44 573 GLN A N 1
ATOM 4621 C CA . GLN A 1 573 ? 10.882 13.500 -20.227 1.00 77.44 573 GLN A CA 1
ATOM 4622 C C . GLN A 1 573 ? 9.375 13.691 -20.008 1.00 77.44 573 GLN A C 1
ATOM 4624 O O . GLN A 1 573 ? 8.981 14.575 -19.252 1.00 77.44 573 GLN A O 1
ATOM 4629 N N . GLU A 1 574 ? 8.538 12.877 -20.655 1.00 64.94 574 GLU A N 1
ATOM 4630 C CA . GLU A 1 574 ? 7.075 13.054 -20.631 1.00 64.94 574 GLU A CA 1
ATOM 4631 C C . GLU A 1 574 ? 6.371 12.172 -19.592 1.00 64.94 574 GLU A C 1
ATOM 4633 O O . GLU A 1 574 ? 5.304 12.519 -19.089 1.00 64.94 574 GLU A O 1
ATOM 4638 N N . ASN A 1 575 ? 6.973 11.031 -19.250 1.00 70.44 575 ASN A N 1
ATOM 4639 C CA . ASN A 1 575 ? 6.402 10.039 -18.349 1.00 70.44 575 ASN A CA 1
ATOM 4640 C C . ASN A 1 575 ? 7.416 9.665 -17.265 1.00 70.44 575 ASN A C 1
ATOM 4642 O O . ASN A 1 575 ? 8.519 9.203 -17.557 1.00 70.44 575 ASN A O 1
ATOM 4646 N N . HIS A 1 576 ? 7.016 9.799 -16.002 1.00 69.38 576 HIS A N 1
ATOM 4647 C CA . HIS A 1 576 ? 7.859 9.463 -14.859 1.00 69.38 576 HIS A CA 1
ATOM 4648 C C . HIS A 1 576 ? 8.182 7.966 -14.757 1.00 69.38 576 HIS A C 1
ATOM 4650 O O . HIS A 1 576 ? 9.229 7.616 -14.213 1.00 69.38 576 HIS A O 1
ATOM 4656 N N . HIS A 1 577 ? 7.343 7.089 -15.320 1.00 69.81 577 HIS A N 1
ATOM 4657 C CA . HIS A 1 577 ? 7.632 5.654 -15.438 1.00 69.81 577 HIS A CA 1
ATOM 4658 C C . HIS A 1 577 ? 8.621 5.320 -16.562 1.00 69.81 577 HIS A C 1
ATOM 4660 O O . HIS A 1 577 ? 9.103 4.191 -16.628 1.00 69.81 577 HIS A O 1
ATOM 4666 N N . GLY A 1 578 ? 8.938 6.297 -17.413 1.00 77.44 578 GLY A N 1
ATOM 4667 C CA . GLY A 1 578 ? 9.744 6.108 -18.604 1.00 77.44 578 GLY A CA 1
ATOM 4668 C C . GLY A 1 578 ? 8.948 5.511 -19.765 1.00 77.44 578 GLY A C 1
ATOM 4669 O O . GLY A 1 578 ? 8.095 4.641 -19.595 1.00 77.44 578 GLY A O 1
ATOM 4670 N N . THR A 1 579 ? 9.237 5.981 -20.969 1.00 83.31 579 THR A N 1
ATOM 4671 C CA . THR A 1 579 ? 8.771 5.410 -22.230 1.00 83.31 579 THR A CA 1
ATOM 4672 C C . THR A 1 579 ? 9.946 4.676 -22.850 1.00 83.31 579 THR A C 1
ATOM 4674 O O . THR A 1 579 ? 10.939 5.297 -23.229 1.00 83.31 579 THR A O 1
ATOM 4677 N N . GLN A 1 580 ? 9.882 3.345 -22.915 1.00 86.25 580 GLN A N 1
ATOM 4678 C CA . GLN A 1 580 ? 10.907 2.577 -23.615 1.00 86.25 580 GLN A CA 1
ATOM 4679 C C . GLN A 1 580 ? 10.899 3.002 -25.088 1.00 86.25 580 GLN A C 1
ATOM 4681 O O . GLN A 1 580 ? 9.845 3.047 -25.712 1.00 86.25 580 GLN A O 1
ATOM 4686 N N . VAL A 1 581 ? 12.070 3.332 -25.619 1.00 87.19 581 VAL A N 1
ATOM 4687 C CA . VAL A 1 581 ? 12.285 3.790 -26.999 1.00 87.19 581 VAL A CA 1
ATOM 4688 C C . VAL A 1 581 ? 12.963 2.707 -27.829 1.00 87.19 581 VAL A C 1
ATOM 4690 O O . VAL A 1 581 ? 12.701 2.575 -29.023 1.00 87.19 581 VAL A O 1
ATOM 4693 N N . ALA A 1 582 ? 13.838 1.915 -27.213 1.00 90.50 582 ALA A N 1
ATOM 4694 C CA . ALA A 1 582 ? 14.452 0.768 -27.861 1.00 90.50 582 ALA A CA 1
ATOM 4695 C C . ALA A 1 582 ? 14.745 -0.348 -26.860 1.00 90.50 582 ALA A C 1
ATOM 4697 O O . ALA A 1 582 ? 15.028 -0.085 -25.692 1.00 90.50 582 ALA A O 1
ATOM 4698 N N . ALA A 1 583 ? 14.761 -1.582 -27.348 1.00 92.94 583 ALA A N 1
ATOM 4699 C CA . ALA A 1 583 ? 15.191 -2.756 -26.601 1.00 92.94 583 ALA A CA 1
ATOM 4700 C C . ALA A 1 583 ? 16.301 -3.464 -27.378 1.00 92.94 583 ALA A C 1
ATOM 4702 O O . ALA A 1 583 ? 16.160 -3.737 -28.575 1.00 92.94 583 ALA A O 1
ATOM 4703 N N . VAL A 1 584 ? 17.411 -3.774 -26.710 1.00 95.50 584 VAL A N 1
ATOM 4704 C CA . VAL A 1 584 ? 18.524 -4.512 -27.316 1.00 95.50 584 VAL A CA 1
ATOM 4705 C C . VAL A 1 584 ? 18.880 -5.709 -26.451 1.00 95.50 584 VAL A C 1
ATOM 4707 O O . VAL A 1 584 ? 19.156 -5.568 -25.261 1.00 95.50 584 VAL A O 1
ATOM 4710 N N . ARG A 1 585 ? 18.912 -6.894 -27.066 1.00 97.31 585 ARG A N 1
ATOM 4711 C CA . ARG A 1 585 ? 19.323 -8.140 -26.415 1.00 97.31 585 ARG A CA 1
ATOM 4712 C C . ARG A 1 585 ? 20.644 -8.617 -26.995 1.00 97.31 585 ARG A C 1
ATOM 4714 O O . ARG A 1 585 ? 20.790 -8.749 -28.212 1.00 97.31 585 ARG A O 1
ATOM 4721 N N . ILE A 1 586 ? 21.614 -8.877 -26.126 1.00 97.81 586 ILE A N 1
ATOM 4722 C CA . ILE A 1 586 ? 22.990 -9.219 -26.495 1.00 97.81 586 ILE A CA 1
ATOM 4723 C C . ILE A 1 586 ? 23.364 -10.534 -25.823 1.00 97.81 586 ILE A C 1
ATOM 4725 O O . ILE A 1 586 ? 23.233 -10.692 -24.611 1.00 97.81 586 ILE A O 1
ATOM 4729 N N . ASP A 1 587 ? 23.869 -11.471 -26.616 1.00 96.81 587 ASP A N 1
ATOM 4730 C CA . ASP A 1 587 ? 24.457 -12.705 -26.116 1.00 96.81 587 ASP A CA 1
ATOM 4731 C C . ASP A 1 587 ? 25.753 -12.380 -25.371 1.00 96.81 587 ASP A C 1
ATOM 4733 O O . ASP A 1 587 ? 26.741 -11.955 -25.975 1.00 96.81 587 ASP A O 1
ATOM 4737 N N . ALA A 1 588 ? 25.746 -12.569 -24.055 1.00 97.75 588 ALA A N 1
ATOM 4738 C CA . ALA A 1 588 ? 26.847 -12.176 -23.190 1.00 97.75 588 ALA A CA 1
ATOM 4739 C C . ALA A 1 588 ? 28.097 -13.050 -23.394 1.00 97.75 588 ALA A C 1
ATOM 4741 O O . ALA A 1 588 ? 29.203 -12.603 -23.111 1.00 97.75 588 ALA A O 1
ATOM 4742 N N . ILE A 1 589 ? 27.947 -14.266 -23.932 1.00 95.56 589 ILE A N 1
ATOM 4743 C CA . ILE A 1 589 ? 29.052 -15.208 -24.166 1.00 95.56 589 ILE A CA 1
ATOM 4744 C C . ILE A 1 589 ? 29.841 -14.809 -25.415 1.00 95.56 589 ILE A C 1
ATOM 4746 O O . ILE A 1 589 ? 31.067 -14.885 -25.455 1.00 95.56 589 ILE A O 1
ATOM 4750 N N . THR A 1 590 ? 29.124 -14.430 -26.472 1.00 95.06 590 THR A N 1
ATOM 4751 C CA . THR A 1 590 ? 29.704 -14.158 -27.796 1.00 95.06 590 THR A CA 1
ATOM 4752 C C . THR A 1 590 ? 29.845 -12.673 -28.108 1.00 95.06 590 THR A C 1
ATOM 4754 O O . THR A 1 590 ? 30.528 -12.323 -29.071 1.00 95.06 590 THR A O 1
ATOM 4757 N N . GLY A 1 591 ? 29.177 -11.810 -27.342 1.00 92.69 591 GLY A N 1
ATOM 4758 C CA . GLY A 1 591 ? 29.085 -10.374 -27.588 1.00 92.69 591 GLY A CA 1
ATOM 4759 C C . GLY A 1 591 ? 28.253 -9.996 -28.814 1.00 92.69 591 GLY A C 1
ATOM 4760 O O . GLY A 1 591 ? 28.365 -8.878 -29.313 1.00 92.69 591 GLY A O 1
ATOM 4761 N N . LYS A 1 592 ? 27.453 -10.924 -29.354 1.00 93.62 592 LYS A N 1
ATOM 4762 C CA . LYS A 1 592 ? 26.628 -10.679 -30.542 1.00 93.62 592 LYS A CA 1
ATOM 4763 C C . LYS A 1 592 ? 25.259 -10.134 -30.157 1.00 93.62 592 LYS A C 1
ATOM 4765 O O . LYS A 1 592 ? 24.582 -10.693 -29.298 1.00 93.62 592 LYS A O 1
ATOM 4770 N N . VAL A 1 593 ? 24.821 -9.097 -30.865 1.00 93.19 593 VAL A N 1
ATOM 4771 C CA . VAL A 1 593 ? 23.443 -8.598 -30.791 1.00 93.19 593 VAL A CA 1
ATOM 4772 C C . VAL A 1 593 ? 22.510 -9.674 -31.341 1.00 93.19 593 VAL A C 1
ATOM 4774 O O . VAL A 1 593 ? 22.669 -10.115 -32.481 1.00 93.19 593 VAL A O 1
ATOM 4777 N N . ARG A 1 594 ? 21.571 -10.127 -30.511 1.00 89.94 594 ARG A N 1
ATOM 4778 C CA . ARG A 1 594 ? 20.541 -11.109 -30.870 1.00 89.94 594 ARG A CA 1
ATOM 4779 C C . ARG A 1 594 ? 19.314 -10.418 -31.446 1.00 89.94 594 ARG A C 1
ATOM 4781 O O . ARG A 1 594 ? 18.805 -10.864 -32.466 1.00 89.94 594 ARG A O 1
ATOM 4788 N N . SER A 1 595 ? 18.895 -9.316 -30.831 1.00 89.56 595 SER A N 1
ATOM 4789 C CA . SER A 1 595 ? 17.818 -8.463 -31.330 1.00 89.56 595 SER A CA 1
ATOM 4790 C C . SER A 1 595 ? 18.074 -7.004 -30.962 1.00 89.56 595 SER A C 1
ATOM 4792 O O . SER A 1 595 ? 18.665 -6.711 -29.922 1.00 89.56 595 SER A O 1
ATOM 4794 N N . ALA A 1 596 ? 17.626 -6.093 -31.820 1.00 89.25 596 ALA A N 1
ATOM 4795 C CA . ALA A 1 596 ? 17.571 -4.661 -31.558 1.00 89.25 596 ALA A CA 1
ATOM 4796 C C . ALA A 1 596 ? 16.306 -4.117 -32.229 1.00 89.25 596 ALA A C 1
ATOM 4798 O O . ALA A 1 596 ? 16.147 -4.267 -33.441 1.00 89.25 596 ALA A O 1
ATOM 4799 N N . SER A 1 597 ? 15.407 -3.525 -31.451 1.00 85.25 597 SER A N 1
ATOM 4800 C CA . SER A 1 597 ? 14.118 -3.022 -31.933 1.00 85.25 597 SER A CA 1
ATOM 4801 C C . SER A 1 597 ? 13.829 -1.642 -31.357 1.00 85.25 597 SER A C 1
ATOM 4803 O O . SER A 1 597 ? 14.186 -1.362 -30.213 1.00 85.25 597 SER A O 1
ATOM 4805 N N . LEU A 1 598 ? 13.175 -0.786 -32.146 1.00 82.75 598 LEU A N 1
ATOM 4806 C CA . LEU A 1 598 ? 12.569 0.443 -31.641 1.00 82.75 598 LEU A CA 1
ATOM 4807 C C . LEU A 1 598 ? 11.198 0.095 -31.073 1.00 82.75 598 LEU A C 1
ATOM 4809 O O . LEU A 1 598 ? 10.390 -0.552 -31.741 1.00 82.75 598 LEU A O 1
ATOM 4813 N N . THR A 1 599 ? 10.943 0.536 -29.854 1.00 70.81 599 THR A N 1
ATOM 4814 C CA . THR A 1 599 ? 9.634 0.448 -29.229 1.00 70.81 599 THR A CA 1
ATOM 4815 C C . THR A 1 599 ? 8.818 1.605 -29.803 1.00 70.81 599 THR A C 1
ATOM 4817 O O . THR A 1 599 ? 9.000 2.759 -29.419 1.00 70.81 599 THR A O 1
ATOM 4820 N N . ARG A 1 600 ? 7.986 1.342 -30.819 1.00 51.59 600 ARG A N 1
ATOM 4821 C CA . ARG A 1 600 ? 6.968 2.323 -31.231 1.00 51.59 600 ARG A CA 1
ATOM 4822 C C . ARG A 1 600 ? 6.059 2.597 -30.031 1.00 51.59 600 ARG A C 1
ATOM 4824 O O . ARG A 1 600 ? 5.804 1.680 -29.257 1.00 51.59 600 ARG A O 1
ATOM 4831 N N . GLU A 1 601 ? 5.633 3.853 -29.889 1.00 38.66 601 GLU A N 1
ATOM 4832 C CA . GLU A 1 601 ? 4.730 4.346 -28.843 1.00 38.66 601 GLU A CA 1
ATOM 4833 C C . GLU A 1 601 ? 3.701 3.289 -28.423 1.00 38.66 601 GLU A C 1
ATOM 4835 O O . GLU A 1 601 ? 2.816 2.934 -29.194 1.00 38.66 601 GLU A O 1
ATOM 4840 N N . ARG A 1 602 ? 3.902 2.784 -27.201 1.00 33.34 602 ARG A N 1
ATOM 4841 C CA . ARG A 1 602 ? 2.931 2.174 -26.292 1.00 33.34 602 ARG A CA 1
ATOM 4842 C C . ARG A 1 602 ? 1.770 1.423 -26.959 1.00 33.34 602 ARG A C 1
ATOM 4844 O O . ARG A 1 602 ? 0.721 1.999 -27.203 1.00 33.34 602 ARG A O 1
ATOM 4851 N N . GLU A 1 603 ? 1.909 0.106 -27.037 1.00 32.31 603 GLU A N 1
ATOM 4852 C CA . GLU A 1 603 ? 0.835 -0.775 -26.586 1.00 32.31 603 GLU A CA 1
ATOM 4853 C C . GLU A 1 603 ? 1.419 -2.074 -26.042 1.00 32.31 603 GLU A C 1
ATOM 4855 O O . GLU A 1 603 ? 2.313 -2.690 -26.624 1.00 32.31 603 GLU A O 1
ATOM 4860 N N . GLU A 1 604 ? 0.928 -2.441 -24.864 1.00 35.12 604 GLU A N 1
ATOM 4861 C CA . GLU A 1 604 ? 1.075 -3.750 -24.255 1.00 35.12 604 GLU A CA 1
ATOM 4862 C C . GLU A 1 604 ? 0.372 -4.776 -25.144 1.00 35.12 604 GLU A C 1
ATOM 4864 O O . GLU A 1 604 ? -0.744 -5.214 -24.900 1.00 35.12 604 GLU A O 1
ATOM 4869 N N . THR A 1 605 ? 1.044 -5.196 -26.199 1.00 30.09 605 THR A N 1
ATOM 4870 C CA . THR A 1 605 ? 0.952 -6.580 -26.636 1.00 30.09 605 THR A CA 1
ATOM 4871 C C . THR A 1 605 ? 2.335 -7.144 -26.355 1.00 30.09 605 THR A C 1
ATOM 4873 O O . THR A 1 605 ? 3.319 -6.492 -26.723 1.00 30.09 605 THR A O 1
ATOM 4876 N N . PRO A 1 606 ? 2.490 -8.296 -25.672 1.00 30.56 606 PRO A N 1
ATOM 4877 C CA . PRO A 1 606 ? 3.784 -8.959 -25.685 1.00 30.56 606 PRO A CA 1
ATOM 4878 C C . PRO A 1 606 ? 4.221 -8.995 -27.149 1.00 30.56 606 PRO A C 1
ATOM 4880 O O . PRO A 1 606 ? 3.411 -9.361 -28.004 1.00 30.56 606 PRO A O 1
ATOM 4883 N N . VAL A 1 607 ? 5.449 -8.553 -27.444 1.00 36.94 607 VAL A N 1
ATOM 4884 C CA . VAL A 1 607 ? 6.077 -8.805 -28.745 1.00 36.94 607 VAL A CA 1
ATOM 4885 C C . VAL A 1 607 ? 6.210 -10.319 -28.827 1.00 36.94 607 VAL A C 1
ATOM 4887 O O . VAL A 1 607 ? 7.218 -10.912 -28.443 1.00 36.94 607 VAL A O 1
ATOM 4890 N N . ARG A 1 608 ? 5.103 -10.954 -29.190 1.00 44.31 608 ARG A N 1
ATOM 4891 C CA . ARG A 1 608 ? 5.006 -12.350 -29.529 1.00 44.31 608 ARG A CA 1
ATOM 4892 C C . ARG A 1 608 ? 5.656 -12.391 -30.891 1.00 44.31 608 ARG A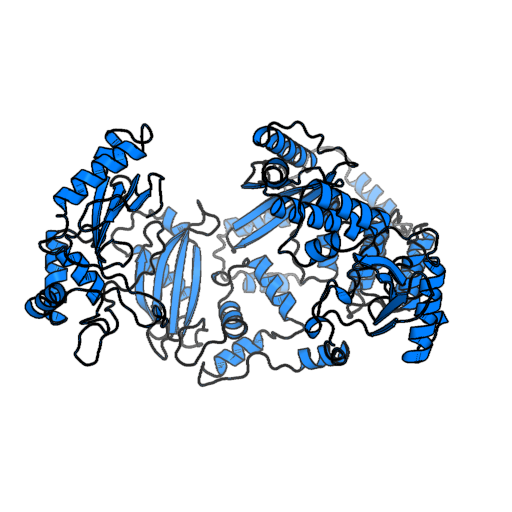 C 1
ATOM 4894 O O . ARG A 1 608 ? 5.299 -11.605 -31.764 1.00 44.31 608 ARG A O 1
ATOM 4901 N N . ASP A 1 609 ? 6.699 -13.203 -30.979 1.00 45.03 609 ASP A N 1
ATOM 4902 C CA . ASP A 1 609 ? 7.485 -13.376 -32.188 1.00 45.03 609 ASP A CA 1
ATOM 4903 C C . ASP A 1 609 ? 6.515 -13.440 -33.377 1.00 45.03 609 ASP A C 1
ATOM 4905 O O . ASP A 1 609 ? 5.584 -14.244 -33.351 1.00 45.03 609 ASP A O 1
ATOM 4909 N N . GLU A 1 610 ? 6.660 -12.583 -34.389 1.00 45.72 610 GLU A N 1
ATOM 4910 C CA . GLU A 1 610 ? 5.802 -12.644 -35.587 1.00 45.72 610 GLU A CA 1
ATOM 4911 C C . GLU A 1 610 ? 5.978 -13.995 -36.320 1.00 45.72 610 GLU A C 1
ATOM 4913 O O . GLU A 1 610 ? 5.215 -14.332 -37.226 1.00 45.72 610 GLU A O 1
ATOM 4918 N N . ASP A 1 611 ? 6.960 -14.795 -35.883 1.00 54.75 611 ASP A N 1
ATOM 4919 C CA . ASP A 1 611 ? 7.229 -16.179 -36.258 1.00 54.75 611 ASP A CA 1
ATOM 4920 C C . ASP A 1 611 ? 6.698 -17.234 -35.256 1.00 54.75 611 ASP A C 1
ATOM 4922 O O . ASP A 1 611 ? 6.905 -18.435 -35.472 1.00 54.75 611 ASP A O 1
ATOM 4926 N N . ALA A 1 612 ? 6.014 -16.838 -34.177 1.00 66.06 612 ALA A 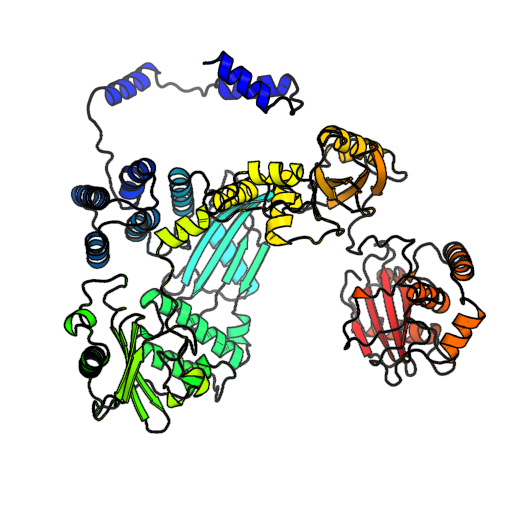N 1
ATOM 4927 C CA . ALA A 1 612 ? 5.433 -17.750 -33.194 1.00 66.06 612 ALA A CA 1
ATOM 4928 C C . ALA A 1 612 ? 4.221 -18.480 -33.785 1.00 66.06 612 ALA A C 1
ATOM 4930 O O . ALA A 1 612 ? 3.247 -17.885 -34.246 1.00 66.06 612 ALA A O 1
ATOM 4931 N N . TRP A 1 613 ? 4.291 -19.807 -33.754 1.00 82.75 613 TRP A N 1
ATOM 4932 C CA . TRP A 1 613 ? 3.194 -20.685 -34.139 1.00 82.75 613 TRP A CA 1
ATOM 4933 C C . TRP A 1 613 ? 2.436 -21.109 -32.893 1.00 82.75 613 TRP A C 1
ATOM 4935 O O . TRP A 1 613 ? 3.030 -21.259 -31.828 1.00 82.75 613 TRP A O 1
ATOM 4945 N N . SER A 1 614 ? 1.141 -21.365 -33.062 1.00 84.56 614 SER A N 1
ATOM 4946 C CA . SER A 1 614 ? 0.324 -22.025 -32.048 1.00 84.56 614 SER A CA 1
ATOM 4947 C C . SER A 1 614 ? 0.971 -23.335 -31.612 1.00 84.56 614 SER A C 1
ATOM 4949 O O . SER A 1 614 ? 1.724 -23.959 -32.367 1.00 84.56 614 SER A O 1
ATOM 4951 N N . THR A 1 615 ? 0.637 -23.804 -30.413 1.00 82.88 615 THR A N 1
ATOM 4952 C CA . THR A 1 615 ? 1.115 -25.107 -29.953 1.00 82.88 615 THR A CA 1
ATOM 4953 C C . THR A 1 615 ? 0.683 -26.195 -30.940 1.00 82.88 615 THR A C 1
ATOM 4955 O O . THR A 1 615 ? -0.501 -26.339 -31.255 1.00 82.88 615 THR A O 1
ATOM 4958 N N . MET A 1 616 ? 1.651 -26.959 -31.448 1.00 85.12 616 MET A N 1
ATOM 4959 C CA . MET A 1 616 ? 1.438 -27.935 -32.517 1.00 85.12 616 MET A CA 1
ATOM 4960 C C . MET A 1 616 ? 1.249 -29.348 -31.954 1.00 85.12 616 MET A C 1
ATOM 4962 O O . MET A 1 616 ? 1.993 -29.793 -31.081 1.00 85.12 616 MET A O 1
ATOM 4966 N N . GLY A 1 617 ? 0.272 -30.078 -32.484 1.00 81.88 617 GLY A N 1
ATOM 4967 C CA . GLY A 1 617 ? 0.065 -31.500 -32.250 1.00 81.88 617 GLY A CA 1
ATOM 4968 C C . GLY A 1 617 ? 1.069 -32.379 -33.002 1.00 81.88 617 GLY A C 1
ATOM 4969 O O . GLY A 1 617 ? 1.833 -31.931 -33.859 1.00 81.88 617 GLY A O 1
ATOM 4970 N N . ALA A 1 618 ? 1.044 -33.679 -32.699 1.00 82.25 618 ALA A N 1
ATOM 4971 C CA . ALA A 1 618 ? 1.941 -34.667 -33.307 1.00 82.25 618 ALA A CA 1
ATOM 4972 C C . ALA A 1 618 ? 1.757 -34.826 -34.831 1.00 82.25 618 ALA A C 1
ATOM 4974 O O . ALA A 1 618 ? 2.639 -35.357 -35.503 1.00 82.25 618 ALA A O 1
ATOM 4975 N N . ASP A 1 619 ? 0.623 -34.383 -35.376 1.00 84.56 619 ASP A N 1
ATOM 4976 C CA . ASP A 1 619 ? 0.316 -34.380 -36.807 1.00 84.56 619 ASP A CA 1
ATOM 4977 C C . ASP A 1 619 ? 0.789 -33.104 -37.530 1.00 84.56 619 ASP A C 1
ATOM 4979 O O . ASP A 1 619 ? 0.581 -32.975 -38.736 1.00 84.56 619 ASP A O 1
ATOM 4983 N N . GLY A 1 620 ? 1.457 -32.185 -36.822 1.00 84.25 620 GLY A N 1
ATOM 4984 C CA . GLY A 1 620 ? 1.984 -30.948 -37.396 1.00 84.25 620 GLY A CA 1
ATOM 4985 C C . GLY A 1 620 ? 0.920 -29.879 -37.646 1.00 84.25 620 GLY A C 1
ATOM 4986 O O . GLY A 1 620 ? 1.173 -28.957 -38.421 1.00 84.25 620 GLY A O 1
ATOM 4987 N N . ARG A 1 621 ? -0.243 -29.980 -36.990 1.00 89.88 621 ARG A N 1
ATOM 4988 C CA . ARG A 1 621 ? -1.320 -28.974 -36.980 1.00 89.88 621 ARG A CA 1
ATOM 4989 C C . ARG A 1 621 ? -1.490 -28.374 -35.578 1.00 89.88 621 ARG A C 1
ATOM 4991 O O . ARG A 1 621 ? -1.046 -29.003 -34.621 1.00 89.88 621 ARG A O 1
ATOM 4998 N N . PRO A 1 622 ? -2.118 -27.197 -35.414 1.00 89.12 622 PRO A N 1
ATOM 4999 C CA . PRO A 1 622 ? -2.430 -26.650 -34.092 1.00 89.12 622 PRO A CA 1
ATOM 5000 C C . PRO A 1 622 ? -3.192 -27.653 -33.211 1.00 89.12 622 PRO A C 1
ATOM 5002 O O . PRO A 1 622 ? -4.078 -28.352 -33.697 1.00 89.12 622 PRO A O 1
ATOM 5005 N N . VAL A 1 623 ? -2.904 -27.718 -31.907 1.00 84.94 623 VAL A N 1
ATOM 5006 C CA . VAL A 1 623 ? -3.548 -28.675 -30.972 1.00 84.94 623 VAL A CA 1
ATOM 5007 C C . VAL A 1 623 ? -5.074 -28.543 -30.905 1.00 84.94 623 VAL A C 1
ATOM 5009 O O . VAL A 1 623 ? -5.763 -29.494 -30.546 1.00 84.94 623 VAL A O 1
ATOM 5012 N N . VAL A 1 624 ? -5.604 -27.379 -31.280 1.00 84.19 624 VAL A N 1
ATOM 5013 C CA . VAL A 1 624 ? -7.040 -27.076 -31.339 1.00 84.19 624 VAL A CA 1
ATOM 5014 C C . VAL A 1 624 ? -7.716 -27.521 -32.647 1.00 84.19 624 VAL A C 1
ATOM 5016 O O . VAL A 1 624 ? -8.891 -27.227 -32.867 1.00 84.19 624 VAL A O 1
ATOM 5019 N N . TRP A 1 625 ? -7.006 -28.214 -33.543 1.00 89.19 625 TRP A N 1
ATOM 5020 C CA . TRP A 1 625 ? -7.567 -28.684 -34.813 1.00 89.19 625 TRP A CA 1
ATOM 5021 C C . TRP A 1 625 ? -8.796 -29.583 -34.597 1.00 89.19 625 TRP A C 1
ATOM 5023 O O . TRP A 1 625 ? -8.774 -30.485 -33.759 1.00 89.19 625 TRP A O 1
ATOM 5033 N N . ARG A 1 626 ? -9.872 -29.366 -35.372 1.00 88.31 626 ARG A N 1
ATOM 5034 C CA . ARG A 1 626 ? -11.175 -30.056 -35.223 1.00 88.31 626 ARG A CA 1
ATOM 5035 C C . ARG A 1 626 ? -11.853 -29.862 -33.859 1.00 88.31 626 ARG A C 1
ATOM 5037 O O . ARG A 1 626 ? -12.608 -30.724 -33.403 1.00 88.31 626 ARG A O 1
ATOM 5044 N N . HIS A 1 627 ? -11.636 -28.722 -33.208 1.00 86.06 627 HIS A N 1
ATOM 5045 C CA . HIS A 1 627 ? -12.385 -28.379 -32.005 1.00 86.06 627 HIS A CA 1
ATOM 5046 C C . HIS A 1 627 ? -13.895 -28.248 -32.287 1.00 86.06 627 HIS A C 1
ATOM 5048 O O . HIS A 1 627 ? -14.317 -27.659 -33.281 1.00 86.06 627 HIS A O 1
ATOM 5054 N N . LYS A 1 628 ? -14.716 -28.745 -31.352 1.00 83.44 628 LYS A N 1
ATOM 5055 C CA . LYS A 1 628 ? -16.185 -28.857 -31.463 1.00 83.44 628 LYS A CA 1
ATOM 5056 C C . LYS A 1 628 ? -16.954 -27.534 -31.610 1.00 83.44 628 LYS A C 1
ATOM 5058 O O . LYS A 1 628 ? -18.146 -27.570 -31.885 1.00 83.44 628 LYS A O 1
ATOM 5063 N N . ASN A 1 629 ? -16.308 -26.397 -31.348 1.00 80.62 629 ASN A N 1
ATOM 5064 C CA . ASN A 1 629 ? -16.954 -25.080 -31.396 1.00 80.62 629 ASN A CA 1
ATOM 5065 C C . ASN A 1 629 ? -17.059 -24.535 -32.826 1.00 80.62 629 ASN A C 1
ATOM 5067 O O . ASN A 1 629 ? -17.939 -23.726 -33.084 1.00 80.62 629 ASN A O 1
ATOM 5071 N N . ALA A 1 630 ? -16.197 -24.978 -33.745 1.00 86.19 630 ALA A N 1
ATOM 5072 C CA . ALA A 1 630 ? -16.284 -24.606 -35.152 1.00 86.19 630 ALA A CA 1
ATOM 5073 C C . ALA A 1 630 ? -17.012 -25.707 -35.953 1.00 86.19 630 ALA A C 1
ATOM 5075 O O . ALA A 1 630 ? -16.825 -26.893 -35.659 1.00 86.19 630 ALA A O 1
ATOM 5076 N N . PRO A 1 631 ? -17.832 -25.345 -36.957 1.00 88.06 631 PRO A N 1
ATOM 5077 C CA . PRO A 1 631 ? -18.607 -26.297 -37.746 1.00 88.06 631 PRO A CA 1
ATOM 5078 C C . PRO A 1 631 ? -17.717 -27.143 -38.666 1.00 88.06 631 PRO A C 1
ATOM 5080 O O . PRO A 1 631 ? -16.635 -26.720 -39.071 1.00 88.06 631 PRO A O 1
ATOM 5083 N N . ASP A 1 632 ? -18.204 -28.316 -39.079 1.00 89.81 632 ASP A N 1
ATOM 5084 C CA . ASP A 1 632 ? -17.469 -29.207 -39.994 1.00 89.81 632 ASP A CA 1
ATOM 5085 C C . ASP A 1 632 ? -17.069 -28.505 -41.301 1.00 89.81 632 ASP A C 1
ATOM 5087 O O . ASP A 1 632 ? -15.961 -28.706 -41.792 1.00 89.81 632 ASP A O 1
ATOM 5091 N N . SER A 1 633 ? -17.912 -27.606 -41.819 1.00 88.81 633 SER A N 1
ATOM 5092 C CA . SER A 1 633 ? -17.624 -26.827 -43.030 1.00 88.81 633 SER A CA 1
ATOM 5093 C C . SER A 1 633 ? -16.387 -25.931 -42.902 1.00 88.81 633 SER A C 1
ATOM 5095 O O . SER A 1 633 ? -15.678 -25.718 -43.885 1.00 88.81 633 SER A O 1
ATOM 5097 N N . PHE A 1 634 ? -16.107 -25.411 -41.702 1.00 91.81 634 PHE A N 1
ATOM 5098 C CA . PHE A 1 634 ? -14.891 -24.645 -41.432 1.00 91.81 634 PHE A CA 1
ATOM 5099 C C . PHE A 1 634 ? -13.662 -25.554 -41.511 1.00 91.81 634 PHE A C 1
ATOM 5101 O O . PHE A 1 634 ? -12.695 -25.246 -42.208 1.00 91.81 634 PHE A O 1
ATOM 5108 N N . TRP A 1 635 ? -13.720 -26.715 -40.856 1.00 92.88 635 TRP A N 1
ATOM 5109 C CA . TRP A 1 635 ? -12.612 -27.669 -40.847 1.00 92.88 635 TRP A CA 1
ATOM 5110 C C . TRP A 1 635 ? -12.341 -28.270 -42.225 1.00 92.88 635 TRP A C 1
ATOM 5112 O O . TRP A 1 635 ? -11.181 -28.400 -42.607 1.00 92.88 635 TRP A O 1
ATOM 5122 N N . GLU A 1 636 ? -13.382 -28.568 -43.004 1.00 93.38 636 GLU A N 1
ATOM 5123 C CA . GLU A 1 636 ? -13.248 -29.021 -44.392 1.00 93.38 636 GLU A CA 1
ATOM 5124 C C . GLU A 1 636 ? -12.506 -27.992 -45.259 1.00 93.38 636 GLU A C 1
ATOM 5126 O O . GLU A 1 636 ? -11.654 -28.367 -46.067 1.00 93.38 636 GLU A O 1
ATOM 5131 N N . LEU A 1 637 ? -12.766 -26.694 -45.064 1.00 92.19 637 LEU A N 1
ATOM 5132 C CA . LEU A 1 637 ? -12.046 -25.627 -45.760 1.00 92.19 637 LEU A CA 1
ATOM 5133 C C . LEU A 1 637 ? -10.575 -25.554 -45.327 1.00 92.19 637 LEU A C 1
ATOM 5135 O O . LEU A 1 637 ? -9.690 -25.483 -46.185 1.00 92.19 637 LEU A O 1
ATOM 5139 N N . MET A 1 638 ? -10.315 -25.588 -44.016 1.00 94.31 638 MET A N 1
ATOM 5140 C CA . MET A 1 638 ? -8.955 -25.546 -43.468 1.00 94.31 638 MET A CA 1
ATOM 5141 C C . MET A 1 638 ? -8.128 -26.744 -43.946 1.00 94.31 638 MET A C 1
ATOM 5143 O O . MET A 1 638 ? -6.986 -26.578 -44.362 1.00 94.31 638 MET A O 1
ATOM 5147 N N . GLU A 1 639 ? -8.715 -27.939 -44.002 1.00 94.62 639 GLU A N 1
ATOM 5148 C CA . GLU A 1 639 ? -8.057 -29.146 -44.519 1.00 94.62 639 GLU A CA 1
ATOM 5149 C C . GLU A 1 639 ? -7.871 -29.129 -46.042 1.00 94.62 639 GLU A C 1
ATOM 5151 O O . GLU A 1 639 ? -6.917 -29.717 -46.554 1.00 94.62 639 GLU A O 1
ATOM 5156 N N . ALA A 1 640 ? -8.749 -28.455 -46.786 1.00 94.50 640 ALA A N 1
ATOM 5157 C CA . ALA A 1 640 ? -8.625 -28.344 -48.236 1.00 94.50 640 ALA A CA 1
ATOM 5158 C C . ALA A 1 640 ? -7.574 -27.311 -48.674 1.00 94.50 640 ALA A C 1
ATOM 5160 O O . ALA A 1 640 ? -6.939 -27.498 -49.715 1.00 94.50 640 ALA A O 1
ATOM 5161 N N . LYS A 1 641 ? -7.408 -26.216 -47.920 1.00 94.31 641 LYS A N 1
ATOM 5162 C CA . LYS A 1 641 ? -6.596 -25.056 -48.334 1.00 94.31 641 LYS A CA 1
ATOM 5163 C C . LYS A 1 641 ? -5.379 -24.763 -47.457 1.00 94.31 641 LYS A C 1
ATOM 5165 O O . LYS A 1 641 ? -4.411 -24.216 -47.970 1.00 94.31 641 LYS A O 1
ATOM 5170 N N . TYR A 1 642 ? -5.419 -25.102 -46.171 1.00 94.81 642 TYR A N 1
ATOM 5171 C CA . TYR A 1 642 ? -4.472 -24.635 -45.147 1.00 94.81 642 TYR A CA 1
ATOM 5172 C C . TYR A 1 642 ? -4.048 -25.776 -44.217 1.00 94.81 642 TYR A C 1
ATOM 5174 O O . TYR A 1 642 ? -3.955 -25.616 -43.007 1.00 94.81 642 TYR A O 1
ATOM 5182 N N . ASN A 1 643 ? -3.848 -26.962 -44.789 1.00 92.44 643 ASN A N 1
ATOM 5183 C CA . ASN A 1 643 ? -3.702 -28.209 -44.042 1.00 92.44 643 ASN A CA 1
ATOM 5184 C C . ASN A 1 643 ? -2.326 -28.404 -43.389 1.00 92.44 643 ASN A C 1
ATOM 5186 O O . ASN A 1 643 ? -2.146 -29.302 -42.564 1.00 92.44 643 ASN A O 1
ATOM 5190 N N . ASP A 1 644 ? -1.346 -27.620 -43.829 1.00 91.62 644 ASP A N 1
ATOM 5191 C CA . ASP A 1 644 ? 0.048 -27.712 -43.435 1.00 91.62 644 ASP A CA 1
ATOM 5192 C C . ASP A 1 644 ? 0.678 -26.319 -43.342 1.00 91.62 644 ASP A C 1
ATOM 5194 O O . ASP A 1 644 ? 0.267 -25.366 -44.013 1.00 91.62 644 ASP A O 1
ATOM 5198 N N . ARG A 1 645 ? 1.722 -26.233 -42.518 1.00 88.75 645 ARG A N 1
ATOM 5199 C CA . ARG A 1 645 ? 2.423 -24.988 -42.213 1.00 88.75 645 ARG A CA 1
ATOM 5200 C C . ARG A 1 645 ? 3.043 -24.319 -43.441 1.00 88.75 645 ARG A C 1
ATOM 5202 O O . ARG A 1 645 ? 2.999 -23.100 -43.535 1.00 88.75 645 ARG A O 1
ATOM 5209 N N . GLU A 1 646 ? 3.610 -25.075 -44.381 1.00 89.38 646 GLU A N 1
ATOM 5210 C CA . GLU A 1 646 ? 4.282 -24.489 -45.552 1.00 89.38 646 GLU A CA 1
ATOM 5211 C C . GLU A 1 646 ? 3.273 -23.762 -46.451 1.00 89.38 646 GLU A C 1
ATOM 5213 O O . GLU A 1 646 ? 3.539 -22.669 -46.964 1.00 89.38 646 GLU A O 1
ATOM 5218 N N . THR A 1 647 ? 2.093 -24.357 -46.626 1.00 92.12 647 THR A N 1
ATOM 5219 C CA . THR A 1 647 ? 0.985 -23.745 -47.359 1.00 92.12 647 THR A CA 1
ATOM 5220 C C . THR A 1 647 ? 0.496 -22.474 -46.663 1.00 92.12 647 THR A C 1
ATOM 5222 O O . THR A 1 647 ? 0.295 -21.455 -47.329 1.00 92.12 647 THR A O 1
ATOM 5225 N N . VAL A 1 648 ? 0.381 -22.495 -45.332 1.00 93.12 648 VAL A N 1
ATOM 5226 C CA . VAL A 1 648 ? -0.012 -21.322 -44.534 1.00 93.12 648 VAL A CA 1
ATOM 5227 C C . VAL A 1 648 ? 1.035 -20.214 -44.612 1.00 93.12 648 VAL A C 1
ATOM 5229 O O . VAL A 1 648 ? 0.684 -19.081 -44.914 1.00 93.12 648 VAL A O 1
ATOM 5232 N N . GLU A 1 649 ? 2.325 -20.513 -44.459 1.00 88.88 649 GLU A N 1
ATOM 5233 C CA . GLU A 1 649 ? 3.407 -19.522 -44.579 1.00 88.88 649 GLU A CA 1
ATOM 5234 C C . GLU A 1 649 ? 3.392 -18.795 -45.932 1.00 88.88 649 GLU A C 1
ATOM 5236 O O . GLU A 1 649 ? 3.613 -17.583 -46.002 1.00 88.88 649 GLU A O 1
ATOM 5241 N N . LYS A 1 650 ? 3.114 -19.519 -47.024 1.00 90.81 650 LYS A N 1
ATOM 5242 C CA . LYS A 1 650 ? 2.964 -18.917 -48.358 1.00 90.81 650 LYS A CA 1
ATOM 5243 C C . LYS A 1 650 ? 1.718 -18.039 -48.449 1.00 90.81 650 LYS A C 1
ATOM 5245 O O . LYS A 1 650 ? 1.780 -16.979 -49.071 1.00 90.81 650 LYS A O 1
ATOM 5250 N N . ALA A 1 651 ? 0.608 -18.472 -47.852 1.00 92.19 651 ALA A N 1
ATOM 5251 C CA . ALA A 1 651 ? -0.636 -17.710 -47.827 1.00 92.19 651 ALA A CA 1
ATOM 5252 C C . ALA A 1 651 ? -0.483 -16.406 -47.029 1.00 92.19 651 ALA A C 1
ATOM 5254 O O . ALA A 1 651 ? -0.830 -15.350 -47.549 1.00 92.19 651 ALA A O 1
ATOM 5255 N N . LEU A 1 652 ? 0.134 -16.459 -45.844 1.00 89.00 652 LEU A N 1
ATOM 5256 C CA . LEU A 1 652 ? 0.393 -15.292 -44.994 1.00 89.00 652 LEU A CA 1
ATOM 5257 C C . LEU A 1 652 ? 1.238 -14.235 -45.713 1.00 89.00 652 LEU A C 1
ATOM 5259 O O . LEU A 1 652 ? 0.875 -13.063 -45.726 1.00 89.00 652 LEU A O 1
ATOM 5263 N N . LYS A 1 653 ? 2.319 -14.647 -46.392 1.00 87.19 653 LYS A N 1
ATOM 5264 C CA . LYS A 1 653 ? 3.150 -13.727 -47.190 1.00 87.19 653 LYS A CA 1
ATOM 5265 C C . LYS A 1 653 ? 2.352 -13.062 -48.307 1.00 87.19 653 LYS A C 1
ATOM 5267 O O . LYS A 1 653 ? 2.444 -11.855 -48.495 1.00 87.19 653 LYS A O 1
ATOM 5272 N N . LYS A 1 654 ? 1.539 -13.845 -49.020 1.00 92.25 654 LYS A N 1
ATOM 5273 C CA . LYS A 1 654 ? 0.674 -13.318 -50.077 1.00 92.25 654 LYS A CA 1
ATOM 5274 C C . LYS A 1 654 ? -0.356 -12.326 -49.520 1.00 92.25 654 LYS A C 1
ATOM 5276 O O . LYS A 1 654 ? -0.590 -11.296 -50.137 1.00 92.25 654 LYS A O 1
ATOM 5281 N N . TRP A 1 655 ? -0.970 -12.614 -48.375 1.00 93.12 655 TRP A N 1
ATOM 5282 C CA . TRP A 1 655 ? -1.967 -11.730 -47.767 1.00 93.12 655 TRP A CA 1
ATOM 5283 C C . TRP A 1 655 ? -1.370 -10.454 -47.192 1.00 93.12 655 TRP A C 1
ATOM 5285 O O . TRP A 1 655 ? -1.985 -9.405 -47.336 1.00 93.12 655 TRP A O 1
ATOM 5295 N N . ALA A 1 656 ? -0.156 -10.503 -46.645 1.00 84.19 656 ALA A N 1
ATOM 5296 C CA . ALA A 1 656 ? 0.566 -9.295 -46.262 1.00 84.19 656 ALA A CA 1
ATOM 5297 C C . ALA A 1 656 ? 0.825 -8.380 -47.477 1.00 84.19 656 ALA A C 1
ATOM 5299 O O . ALA A 1 656 ? 0.665 -7.165 -47.378 1.00 84.19 656 ALA A O 1
ATOM 5300 N N . GLU A 1 657 ? 1.147 -8.953 -48.645 1.00 85.06 657 GLU A N 1
ATOM 5301 C CA . GLU A 1 657 ? 1.273 -8.201 -49.905 1.00 85.06 657 GLU A CA 1
ATOM 5302 C C . GLU A 1 657 ? -0.079 -7.667 -50.421 1.00 85.06 657 GLU A C 1
ATOM 5304 O O . GLU A 1 657 ? -0.132 -6.582 -51.000 1.00 85.06 657 GLU A O 1
ATOM 5309 N N . GLU A 1 658 ? -1.167 -8.421 -50.235 1.00 89.81 658 GLU A N 1
ATOM 5310 C CA . GLU A 1 658 ? -2.498 -8.116 -50.783 1.00 89.81 658 GLU A CA 1
ATOM 5311 C C . GLU A 1 658 ? -3.307 -7.135 -49.912 1.00 89.81 658 GLU A C 1
ATOM 5313 O O . GLU A 1 658 ? -4.002 -6.268 -50.444 1.00 89.81 658 GLU A O 1
ATOM 5318 N N . TYR A 1 659 ? -3.198 -7.238 -48.584 1.00 85.25 659 TYR A N 1
ATOM 5319 C CA . TYR A 1 659 ? -4.025 -6.514 -47.608 1.00 85.25 659 TYR A CA 1
ATOM 5320 C C . TYR A 1 659 ? -3.223 -5.603 -46.661 1.00 85.25 659 TYR A C 1
ATOM 5322 O O . TYR A 1 659 ? -3.817 -4.799 -45.935 1.00 85.25 659 TYR A O 1
ATOM 5330 N N . GLY A 1 660 ? -1.888 -5.677 -46.698 1.00 81.81 660 GLY A N 1
ATOM 5331 C CA . GLY A 1 660 ? -0.974 -4.947 -45.817 1.00 81.81 660 GLY A CA 1
ATOM 5332 C C . GLY A 1 660 ? -0.555 -5.749 -44.580 1.00 81.81 660 GLY A C 1
ATOM 5333 O O . GLY A 1 660 ? -1.134 -6.782 -44.264 1.00 81.81 660 GLY A O 1
ATOM 5334 N N . GLU A 1 661 ? 0.451 -5.255 -43.856 1.00 76.69 661 GLU A N 1
ATOM 5335 C CA . GLU A 1 661 ? 1.086 -5.968 -42.727 1.00 76.69 661 GLU A CA 1
ATOM 5336 C C . GLU A 1 661 ? 0.193 -6.100 -41.479 1.00 76.69 661 GLU A C 1
ATOM 5338 O O . GLU A 1 661 ? 0.450 -6.935 -40.621 1.00 76.69 661 GLU A O 1
ATOM 5343 N N . ARG A 1 662 ? -0.872 -5.297 -41.358 1.00 77.38 662 ARG A N 1
ATOM 5344 C CA . ARG A 1 662 ? -1.764 -5.327 -40.190 1.00 77.38 662 ARG A CA 1
ATOM 5345 C C . ARG A 1 662 ? -2.876 -6.362 -40.355 1.00 77.38 662 ARG A C 1
ATOM 5347 O O . ARG A 1 662 ? -3.905 -6.074 -40.969 1.00 77.38 662 ARG A O 1
ATOM 5354 N N . GLU A 1 663 ? -2.683 -7.521 -39.731 1.00 82.56 663 GLU A N 1
ATOM 5355 C CA . GLU A 1 663 ? -3.588 -8.680 -39.782 1.00 82.56 663 GLU A CA 1
ATOM 5356 C C . GLU A 1 663 ? -5.026 -8.368 -39.323 1.00 82.56 663 GLU A C 1
ATOM 5358 O O . GLU A 1 663 ? -5.978 -8.899 -39.885 1.00 82.56 663 GLU A O 1
ATOM 5363 N N . GLY A 1 664 ? -5.217 -7.438 -38.376 1.00 82.00 664 GLY A N 1
ATOM 5364 C CA . GLY A 1 664 ? -6.549 -7.054 -37.877 1.00 82.00 664 GLY A CA 1
ATOM 5365 C C . GLY A 1 664 ? -7.480 -6.403 -38.914 1.00 82.00 664 GLY A C 1
ATOM 5366 O O . GLY A 1 664 ? -8.675 -6.273 -38.664 1.00 82.00 664 GLY A O 1
ATOM 5367 N N . PHE A 1 665 ? -6.960 -6.001 -40.079 1.00 87.00 665 PHE A N 1
ATOM 5368 C CA . PHE A 1 665 ? -7.762 -5.487 -41.200 1.00 87.00 665 PHE A CA 1
ATOM 5369 C C . PHE A 1 665 ? -7.935 -6.500 -42.331 1.00 87.00 665 PHE A C 1
ATOM 5371 O O . PHE A 1 665 ? -8.429 -6.146 -43.408 1.00 87.00 665 PHE A O 1
ATOM 5378 N N . TRP A 1 666 ? -7.467 -7.731 -42.141 1.00 89.44 666 TRP A N 1
ATOM 5379 C CA . TRP A 1 666 ? -7.604 -8.757 -43.156 1.00 89.44 666 TRP A CA 1
ATOM 5380 C C . TRP A 1 666 ? -9.049 -9.268 -43.222 1.00 89.44 666 TRP A C 1
ATOM 5382 O O . TRP A 1 666 ? -9.778 -9.214 -42.232 1.00 89.44 666 TRP A O 1
ATOM 5392 N N . PRO A 1 667 ? -9.488 -9.781 -44.385 1.00 90.25 667 PRO A N 1
ATOM 5393 C CA . PRO A 1 667 ? -10.789 -10.426 -44.497 1.00 90.25 667 PRO A CA 1
ATOM 5394 C C . PRO A 1 667 ? -10.936 -11.634 -43.544 1.00 90.25 667 PRO A C 1
ATOM 5396 O O . PRO A 1 667 ? -9.928 -12.207 -43.119 1.00 90.25 667 PRO A O 1
ATOM 5399 N N . PRO A 1 668 ? -12.172 -12.102 -43.283 1.00 90.44 668 PRO A N 1
ATOM 5400 C CA . PRO A 1 668 ? -12.437 -13.174 -42.319 1.00 90.44 668 PRO A CA 1
ATOM 5401 C C . PRO A 1 668 ? -11.671 -14.485 -42.562 1.00 90.44 668 PRO A C 1
ATOM 5403 O O . PRO A 1 668 ? -11.223 -15.111 -41.610 1.00 90.44 668 PRO A O 1
ATOM 5406 N N . GLU A 1 669 ? -11.485 -14.914 -43.820 1.00 91.94 669 GLU A N 1
ATOM 5407 C CA . GLU A 1 669 ? -10.746 -16.157 -44.120 1.00 91.94 669 GLU A CA 1
ATOM 5408 C C . GLU A 1 669 ? -9.261 -16.070 -43.700 1.00 91.94 669 GLU A C 1
ATOM 5410 O O . GLU A 1 669 ? -8.830 -16.920 -42.920 1.00 91.94 669 GLU A O 1
ATOM 5415 N N . PRO A 1 670 ? -8.478 -15.063 -44.136 1.00 91.75 670 PRO A N 1
ATOM 5416 C CA . PRO A 1 670 ? -7.126 -14.842 -43.621 1.00 91.75 670 PRO A CA 1
ATOM 5417 C C . PRO A 1 670 ? -7.045 -14.663 -42.100 1.00 91.75 670 PRO A C 1
ATOM 5419 O O . PRO A 1 670 ? -6.166 -15.260 -41.481 1.00 91.75 670 PRO A O 1
ATOM 5422 N N . ALA A 1 671 ? -7.956 -13.889 -41.496 1.00 89.00 671 ALA A N 1
ATOM 5423 C CA . ALA A 1 671 ? -7.977 -13.658 -40.049 1.00 89.00 671 ALA A CA 1
ATOM 5424 C C . ALA A 1 671 ? -8.173 -14.971 -39.270 1.00 89.00 671 ALA A C 1
ATOM 5426 O O . ALA A 1 671 ? -7.397 -15.288 -38.370 1.00 89.00 671 ALA A O 1
ATOM 5427 N N . ALA A 1 672 ? -9.123 -15.810 -39.699 1.00 90.69 672 ALA A N 1
ATOM 5428 C CA . ALA A 1 672 ? -9.357 -17.117 -39.093 1.00 90.69 672 ALA A CA 1
ATOM 5429 C C . ALA A 1 672 ? -8.150 -18.065 -39.227 1.00 90.69 672 ALA A C 1
ATOM 5431 O O . ALA A 1 672 ? -7.848 -18.825 -38.305 1.00 90.69 672 ALA A O 1
ATOM 5432 N N . VAL A 1 673 ? -7.432 -18.021 -40.357 1.00 92.38 673 VAL A N 1
ATOM 5433 C CA . VAL A 1 673 ? -6.208 -18.818 -40.554 1.00 92.38 673 VAL A CA 1
ATOM 5434 C C . VAL A 1 673 ? -5.091 -18.342 -39.630 1.00 92.38 673 VAL A C 1
ATOM 5436 O O . VAL A 1 673 ? -4.443 -19.168 -38.990 1.00 92.38 673 VAL A O 1
ATOM 5439 N N . VAL A 1 674 ? -4.877 -17.031 -39.531 1.00 89.00 674 VAL A N 1
ATOM 5440 C CA . VAL A 1 674 ? -3.899 -16.443 -38.609 1.00 89.00 674 VAL A CA 1
ATOM 5441 C C . VAL A 1 674 ? -4.216 -16.860 -37.176 1.00 89.00 674 VAL A C 1
ATOM 5443 O O . VAL A 1 674 ? -3.351 -17.426 -36.510 1.00 89.00 674 VAL A O 1
ATOM 5446 N N . ALA A 1 675 ? -5.453 -16.659 -36.720 1.00 87.06 675 ALA A N 1
ATOM 5447 C CA . ALA A 1 675 ? -5.856 -17.000 -35.362 1.00 87.06 675 ALA A CA 1
ATOM 5448 C C . ALA A 1 675 ? -5.623 -18.475 -35.036 1.00 87.06 675 ALA A C 1
ATOM 5450 O O . ALA A 1 675 ? -4.997 -18.795 -34.024 1.00 87.06 675 ALA A O 1
ATOM 5451 N N . LEU A 1 676 ? -6.027 -19.366 -35.945 1.00 88.50 676 LEU A N 1
ATOM 5452 C CA . LEU A 1 676 ? -5.851 -20.805 -35.788 1.00 88.50 676 LEU A CA 1
ATOM 5453 C C . LEU A 1 676 ? -4.373 -21.219 -35.700 1.00 88.50 676 LEU A C 1
ATOM 5455 O O . LEU A 1 676 ? -4.035 -22.114 -34.926 1.00 88.50 676 LEU A O 1
ATOM 5459 N N . TRP A 1 677 ? -3.504 -20.608 -36.508 1.00 89.38 677 TRP A N 1
ATOM 5460 C CA . TRP A 1 677 ? -2.110 -21.034 -36.655 1.00 89.38 677 TRP A CA 1
ATOM 5461 C C . TRP A 1 677 ? -1.114 -20.255 -35.793 1.00 89.38 677 TRP A C 1
ATOM 5463 O O . TRP A 1 677 ? -0.026 -20.775 -35.547 1.00 89.38 677 TRP A O 1
ATOM 5473 N N . ARG A 1 678 ? -1.461 -19.068 -35.280 1.00 83.62 678 ARG A N 1
ATOM 5474 C CA . ARG A 1 678 ? -0.554 -18.188 -34.513 1.00 83.62 678 ARG A CA 1
ATOM 5475 C C . ARG A 1 678 ? -1.013 -17.867 -33.088 1.00 83.62 678 ARG A C 1
ATOM 5477 O O . ARG A 1 678 ? -0.166 -17.549 -32.260 1.00 83.62 678 ARG A O 1
ATOM 5484 N N . TYR A 1 679 ? -2.306 -17.981 -32.767 1.00 75.75 679 TYR A N 1
ATOM 5485 C CA . TYR A 1 679 ? -2.851 -17.415 -31.524 1.00 75.75 679 TYR A CA 1
ATOM 5486 C C . TYR A 1 679 ? -3.346 -18.420 -30.465 1.00 75.75 679 TYR A C 1
ATOM 5488 O O . TYR A 1 679 ? -3.890 -17.987 -29.450 1.00 75.75 679 TYR A O 1
ATOM 5496 N N . HIS A 1 680 ? -3.070 -19.727 -30.588 1.00 71.50 680 HIS A N 1
ATOM 5497 C CA . HIS A 1 680 ? -3.461 -20.743 -29.592 1.00 71.50 680 HIS A CA 1
ATOM 5498 C C . HIS A 1 680 ? -2.262 -21.409 -28.874 1.00 71.50 680 HIS A C 1
ATOM 5500 O O . HIS A 1 680 ? -1.632 -22.307 -29.433 1.00 71.50 680 HIS A O 1
ATOM 5506 N N . ASP A 1 681 ? -2.000 -21.040 -27.607 1.00 61.16 681 ASP A N 1
ATOM 5507 C CA . ASP A 1 681 ? -0.971 -21.666 -26.745 1.00 61.16 681 ASP A CA 1
ATOM 5508 C C . ASP A 1 681 ? -1.550 -22.398 -25.530 1.00 61.16 681 ASP A C 1
ATOM 5510 O O . ASP A 1 681 ? -2.508 -21.944 -24.911 1.00 61.16 681 ASP A O 1
ATOM 5514 N N . THR A 1 682 ? -0.946 -23.530 -25.154 1.00 51.12 682 THR A N 1
ATOM 5515 C CA . THR A 1 682 ? -1.467 -24.444 -24.119 1.00 51.12 682 THR A CA 1
ATOM 5516 C C . THR A 1 682 ? -1.563 -23.869 -22.703 1.00 51.12 682 THR A C 1
ATOM 5518 O O . THR A 1 682 ? -2.322 -24.409 -21.903 1.00 51.12 682 THR A O 1
ATOM 5521 N N . GLU A 1 683 ? -0.843 -22.793 -22.373 1.00 48.31 683 GLU A N 1
ATOM 5522 C CA . GLU A 1 683 ? -0.870 -22.188 -21.027 1.00 48.31 683 GLU A CA 1
ATOM 5523 C C . GLU A 1 683 ? -2.146 -21.380 -20.737 1.00 48.31 683 GLU A C 1
ATOM 5525 O O . GLU A 1 683 ? -2.484 -21.150 -19.579 1.00 48.31 683 GLU A O 1
ATOM 5530 N N . SER A 1 684 ? -2.908 -20.995 -21.764 1.00 46.09 684 SER A N 1
ATOM 5531 C CA . SER A 1 684 ? -4.126 -20.186 -21.605 1.00 46.09 684 SER A CA 1
ATOM 5532 C C . SER A 1 684 ? -5.385 -20.996 -21.259 1.00 46.09 684 SER A C 1
ATOM 5534 O O . SER A 1 684 ? -6.475 -20.428 -21.194 1.00 46.09 684 SER A O 1
ATOM 5536 N N . PHE A 1 685 ? -5.281 -22.314 -21.048 1.00 50.62 685 PHE A N 1
ATOM 5537 C CA . PHE A 1 685 ? -6.447 -23.203 -21.016 1.00 50.62 685 PHE A CA 1
ATOM 5538 C C . PHE A 1 685 ? -6.540 -24.026 -19.723 1.00 50.62 685 PHE A C 1
ATOM 5540 O O . PHE A 1 685 ? -6.069 -25.158 -19.638 1.00 50.62 685 PHE A O 1
ATOM 5547 N N . GLY A 1 686 ? -7.215 -23.466 -18.714 1.00 45.66 686 GLY A N 1
ATOM 5548 C CA . GLY A 1 686 ? -7.834 -24.259 -17.647 1.00 45.66 686 GLY A CA 1
ATOM 5549 C C . GLY A 1 686 ? -9.080 -24.997 -18.161 1.00 45.66 686 GLY A C 1
ATOM 5550 O O . GLY A 1 686 ? -9.724 -24.543 -19.106 1.00 45.66 686 GLY A O 1
ATOM 5551 N N . GLU A 1 687 ? -9.444 -26.119 -17.531 1.00 42.06 687 GLU A N 1
ATOM 5552 C CA . GLU A 1 687 ? -10.513 -27.042 -17.973 1.00 42.06 687 GLU A CA 1
ATOM 5553 C C . GLU A 1 687 ? -11.930 -26.423 -18.099 1.00 42.06 687 GLU A C 1
ATOM 5555 O O . GLU A 1 687 ? -12.828 -27.068 -18.641 1.00 42.06 687 GLU A O 1
ATOM 5560 N N . GLU A 1 688 ? -12.148 -25.179 -17.656 1.00 46.56 688 GLU A N 1
ATOM 5561 C CA . GLU A 1 688 ? -13.438 -24.468 -17.735 1.00 46.56 688 GLU A CA 1
ATOM 5562 C C . GLU A 1 688 ? -13.519 -23.374 -18.817 1.00 46.56 688 GLU A C 1
ATOM 5564 O O . GLU A 1 688 ? -14.588 -22.791 -19.008 1.00 46.56 688 GLU A O 1
ATOM 5569 N N . TYR A 1 689 ? -12.443 -23.081 -19.557 1.00 49.62 689 TYR A N 1
ATOM 5570 C CA . TYR A 1 689 ? -12.479 -21.998 -20.545 1.00 49.62 689 TYR A CA 1
ATOM 5571 C C . TYR A 1 689 ? -13.047 -22.473 -21.890 1.00 49.62 689 TYR A C 1
ATOM 5573 O O . TYR A 1 689 ? -12.557 -23.431 -22.486 1.00 49.62 689 TYR A O 1
ATOM 5581 N N . VAL A 1 690 ? -14.094 -21.800 -22.377 1.00 52.06 690 VAL A N 1
ATOM 5582 C CA . VAL A 1 690 ? -14.710 -22.051 -23.689 1.00 52.06 690 VAL A CA 1
ATOM 5583 C C . VAL A 1 690 ? -13.919 -21.266 -24.745 1.00 52.06 690 VAL A C 1
ATOM 5585 O O . VAL A 1 690 ? -14.011 -20.041 -24.755 1.00 52.06 690 VAL A O 1
ATOM 5588 N N . PRO A 1 691 ? -13.146 -21.903 -25.645 1.00 57.53 691 PRO A N 1
ATOM 5589 C CA . PRO A 1 691 ? -12.395 -21.162 -26.651 1.00 57.53 691 PRO A CA 1
ATOM 5590 C C . PRO A 1 691 ? -13.354 -20.543 -27.677 1.00 57.53 691 PRO A C 1
ATOM 5592 O O . PRO A 1 691 ? -14.050 -21.263 -28.400 1.00 57.53 691 PRO A O 1
ATOM 5595 N N . SER A 1 692 ? -13.391 -19.210 -27.729 1.00 69.50 692 SER A N 1
ATOM 5596 C CA . SER A 1 692 ? -13.875 -18.460 -28.891 1.00 69.50 692 SER A CA 1
ATOM 5597 C C . SER A 1 692 ? -12.923 -18.728 -30.059 1.00 69.50 692 SER A C 1
ATOM 5599 O O . SER A 1 692 ? -11.710 -18.595 -29.897 1.00 69.50 692 SER A O 1
ATOM 5601 N N . PHE A 1 693 ? -13.455 -19.101 -31.223 1.00 77.56 693 PHE A N 1
ATOM 5602 C CA . PHE A 1 693 ? -12.665 -19.302 -32.446 1.00 77.56 693 PHE A CA 1
ATOM 5603 C C . PHE A 1 693 ? -12.942 -18.187 -33.432 1.00 77.56 693 PHE A C 1
ATOM 5605 O O . PHE A 1 693 ? -14.104 -17.961 -33.752 1.00 77.56 693 PHE A O 1
ATOM 5612 N N . GLU A 1 694 ? -11.907 -17.549 -33.972 1.00 87.75 694 GLU A N 1
ATOM 5613 C CA . GLU A 1 694 ? -12.093 -16.723 -35.165 1.00 87.75 694 GLU A CA 1
ATOM 5614 C C . GLU A 1 694 ? -12.389 -17.633 -36.357 1.00 87.75 694 GLU A C 1
ATOM 5616 O O . GLU A 1 694 ? -11.736 -18.658 -36.570 1.00 87.75 694 GLU A O 1
ATOM 5621 N N . GLY A 1 695 ? -13.454 -17.305 -37.073 1.00 89.50 695 GLY A N 1
ATOM 5622 C CA . GLY A 1 695 ? -14.100 -18.190 -38.022 1.00 89.50 695 GLY A CA 1
ATOM 5623 C C . GLY A 1 695 ? -14.465 -17.488 -39.315 1.00 89.50 695 GLY A C 1
ATOM 5624 O O . GLY A 1 695 ? -14.137 -16.328 -39.552 1.00 89.50 695 GLY A O 1
ATOM 5625 N N . ILE A 1 696 ? -15.188 -18.217 -40.157 1.00 91.81 696 ILE A N 1
ATOM 5626 C CA . ILE A 1 696 ? -15.691 -17.711 -41.432 1.00 91.81 696 ILE A CA 1
ATOM 5627 C C . ILE A 1 696 ? -17.216 -17.826 -41.396 1.00 91.81 696 ILE A C 1
ATOM 5629 O O . ILE A 1 696 ? -17.713 -18.902 -41.035 1.00 91.81 696 ILE A O 1
ATOM 5633 N N . PRO A 1 697 ? -17.959 -16.763 -41.756 1.00 90.94 697 PRO A N 1
ATOM 5634 C CA . PRO A 1 697 ? -19.414 -16.816 -41.794 1.00 90.94 697 PRO A CA 1
ATOM 5635 C C . PRO A 1 697 ? -19.880 -17.908 -42.762 1.00 90.94 697 PRO A C 1
ATOM 5637 O O . PRO A 1 697 ? -19.411 -18.011 -43.900 1.00 90.94 697 PRO A O 1
ATOM 5640 N N . GLY A 1 698 ? -20.785 -18.755 -42.284 1.00 87.19 698 GLY A N 1
ATOM 5641 C CA . GLY A 1 698 ? -21.460 -19.770 -43.073 1.00 87.19 698 GLY A CA 1
ATOM 5642 C C . GLY A 1 698 ? -22.533 -19.179 -43.996 1.00 87.19 698 GLY A C 1
ATOM 5643 O O . GLY A 1 698 ? -22.842 -17.991 -43.933 1.00 87.19 698 GLY A O 1
ATOM 5644 N N . PRO A 1 699 ? -23.149 -20.008 -44.859 1.00 85.25 699 PRO A N 1
ATOM 5645 C CA . PRO A 1 699 ? -24.165 -19.551 -45.812 1.00 85.25 699 PRO A CA 1
ATOM 5646 C C . PRO A 1 699 ? -25.415 -18.926 -45.176 1.00 85.25 699 PRO A C 1
ATOM 5648 O O . PRO A 1 699 ? -26.089 -18.134 -45.830 1.00 85.25 699 PRO A O 1
ATOM 5651 N N . ASP A 1 700 ? -25.722 -19.313 -43.937 1.00 87.12 700 ASP A N 1
ATOM 5652 C CA . ASP A 1 700 ? -26.876 -18.831 -43.171 1.00 87.12 700 ASP A CA 1
ATOM 5653 C C . ASP A 1 700 ? -26.508 -17.695 -42.196 1.00 87.12 700 ASP A C 1
ATOM 5655 O O . ASP A 1 700 ? -27.387 -17.169 -41.512 1.00 87.12 700 ASP A O 1
ATOM 5659 N N . ASP A 1 701 ? -25.224 -17.327 -42.125 1.00 91.88 701 ASP A N 1
ATOM 5660 C CA . ASP A 1 701 ? -24.737 -16.233 -41.291 1.00 91.88 701 ASP A CA 1
ATOM 5661 C C . ASP A 1 701 ? -24.808 -14.900 -42.051 1.00 91.88 701 ASP A C 1
ATOM 5663 O O . ASP A 1 701 ? -24.865 -14.826 -43.283 1.00 91.88 701 ASP A O 1
ATOM 5667 N N . LEU A 1 702 ? -24.806 -13.813 -41.291 1.00 93.31 702 LEU A N 1
ATOM 5668 C CA . LEU A 1 702 ? -24.797 -12.455 -41.796 1.00 93.31 702 LEU A CA 1
ATOM 5669 C C . LEU A 1 702 ? -23.512 -12.208 -42.594 1.00 93.31 702 LEU A C 1
ATOM 5671 O O . LEU A 1 702 ? -22.409 -12.470 -42.107 1.00 93.31 702 LEU A O 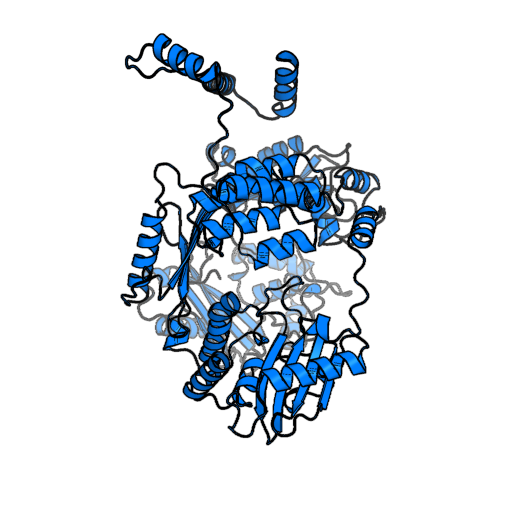1
ATOM 5675 N N . THR A 1 703 ? -23.641 -11.664 -43.806 1.00 93.50 703 THR A N 1
ATOM 5676 C CA . THR A 1 703 ? -22.465 -11.285 -44.599 1.00 93.50 703 THR A CA 1
ATOM 5677 C C . THR A 1 703 ? -21.740 -10.106 -43.953 1.00 93.50 703 THR A C 1
ATOM 5679 O O . THR A 1 703 ? -22.352 -9.311 -43.234 1.00 93.50 703 THR A O 1
ATOM 5682 N N . GLN A 1 704 ? -20.445 -9.962 -44.242 1.00 92.62 704 GLN A N 1
ATOM 5683 C CA . GLN A 1 704 ? -19.641 -8.852 -43.730 1.00 92.62 704 GLN A CA 1
ATOM 5684 C C . GLN A 1 704 ? -20.247 -7.494 -44.115 1.00 92.62 704 GLN A C 1
ATOM 5686 O O . GLN A 1 704 ? -20.350 -6.612 -43.270 1.00 92.62 704 GLN A O 1
ATOM 5691 N N . GLU A 1 705 ? -20.725 -7.344 -45.355 1.00 93.62 705 GLU A N 1
ATOM 5692 C CA . GLU A 1 705 ? -21.333 -6.096 -45.835 1.00 93.62 705 GLU A CA 1
ATOM 5693 C C . GLU A 1 705 ? -22.612 -5.765 -45.066 1.00 93.62 705 GLU A C 1
ATOM 5695 O O . GLU A 1 705 ? -22.873 -4.611 -44.730 1.00 93.62 705 GLU A O 1
ATOM 5700 N N . ARG A 1 706 ? -23.421 -6.780 -44.747 1.00 94.50 706 ARG A N 1
ATOM 5701 C CA . ARG A 1 706 ? -24.647 -6.559 -43.985 1.00 94.50 706 ARG A CA 1
ATOM 5702 C C . ARG A 1 706 ? -24.351 -6.257 -42.515 1.00 94.50 706 ARG A C 1
ATOM 5704 O O . ARG A 1 706 ? -25.051 -5.436 -41.925 1.00 94.50 706 ARG A O 1
ATOM 5711 N N . ALA A 1 707 ? -23.330 -6.888 -41.940 1.00 95.38 707 ALA A N 1
ATOM 5712 C CA . ALA A 1 707 ? -22.852 -6.590 -40.593 1.00 95.38 707 ALA A CA 1
ATOM 5713 C C . ALA A 1 707 ? -22.317 -5.151 -40.502 1.00 95.38 707 ALA A C 1
ATOM 5715 O O . ALA A 1 707 ? -22.659 -4.426 -39.571 1.00 95.38 707 ALA A O 1
ATOM 5716 N N . GLU A 1 708 ? -21.571 -4.707 -41.516 1.00 95.75 708 GLU A N 1
ATOM 5717 C CA . GLU A 1 708 ? -21.088 -3.332 -41.654 1.00 95.75 708 GLU A CA 1
ATOM 5718 C C . GLU A 1 708 ? -22.233 -2.311 -41.697 1.00 95.75 708 GLU A C 1
ATOM 5720 O O . GLU A 1 708 ? -22.211 -1.323 -40.961 1.00 95.75 708 GLU A O 1
ATOM 5725 N N . GLU A 1 709 ? -23.256 -2.548 -42.524 1.00 96.25 709 GLU A N 1
ATOM 5726 C CA . GLU A 1 709 ? -24.420 -1.658 -42.617 1.00 96.25 709 GLU A CA 1
ATOM 5727 C C . GLU A 1 709 ? -25.123 -1.483 -41.262 1.00 96.25 709 GLU A C 1
ATOM 5729 O O . GLU A 1 709 ? -25.479 -0.363 -40.884 1.00 96.25 709 GLU A O 1
ATOM 5734 N N . ILE A 1 710 ? -25.313 -2.585 -40.527 1.00 96.69 710 ILE A N 1
ATOM 5735 C CA . ILE A 1 710 ? -25.942 -2.574 -39.200 1.00 96.69 710 ILE A CA 1
ATOM 5736 C C . ILE A 1 710 ? -25.049 -1.843 -38.194 1.00 96.69 710 ILE A C 1
ATOM 5738 O O . ILE A 1 710 ? -25.539 -0.985 -37.459 1.00 96.69 710 ILE A O 1
ATOM 5742 N N . ALA A 1 711 ? -23.746 -2.129 -38.198 1.00 96.19 711 ALA A N 1
ATOM 5743 C CA . ALA A 1 711 ? -22.775 -1.512 -37.302 1.00 96.19 711 ALA A CA 1
ATOM 5744 C C . ALA A 1 711 ? -22.717 0.010 -37.475 1.00 96.19 711 ALA A C 1
ATOM 5746 O O . ALA A 1 711 ? -22.826 0.748 -36.496 1.00 96.19 711 ALA A O 1
ATOM 5747 N N . TRP A 1 712 ? -22.624 0.499 -38.716 1.00 95.75 712 TRP A N 1
ATOM 5748 C CA . TRP A 1 712 ? -22.615 1.937 -38.997 1.00 95.75 712 TRP A CA 1
ATOM 5749 C C . TRP A 1 712 ? -23.883 2.640 -38.525 1.00 95.75 712 TRP A C 1
ATOM 5751 O O . TRP A 1 712 ? -23.811 3.763 -38.021 1.00 95.75 712 TRP A O 1
ATOM 5761 N N . GLN A 1 713 ? -25.045 2.012 -38.716 1.00 95.50 713 GLN A N 1
ATOM 5762 C CA . GLN A 1 713 ? -26.312 2.572 -38.260 1.00 95.50 713 GLN A CA 1
ATOM 5763 C C . GLN A 1 713 ? -26.360 2.637 -36.727 1.00 95.50 713 GLN A C 1
ATOM 5765 O O . GLN A 1 713 ? -26.686 3.686 -36.174 1.00 95.50 713 GLN A O 1
ATOM 5770 N N . ALA A 1 714 ? -25.988 1.544 -36.060 1.00 95.56 714 ALA A N 1
ATOM 5771 C CA . ALA A 1 714 ? -26.023 1.417 -34.610 1.00 95.56 714 ALA A CA 1
ATOM 5772 C C . ALA A 1 714 ? -25.055 2.379 -33.905 1.00 95.56 714 ALA A C 1
ATOM 5774 O O . ALA A 1 714 ? -25.453 3.066 -32.967 1.00 95.56 714 ALA A O 1
ATOM 5775 N N . VAL A 1 715 ? -23.812 2.492 -34.387 1.00 94.56 715 VAL A N 1
ATOM 5776 C CA . VAL A 1 715 ? -22.806 3.401 -33.811 1.00 94.56 715 VAL A CA 1
ATOM 5777 C C . VAL A 1 715 ? -23.215 4.859 -33.967 1.00 94.56 715 VAL A C 1
ATOM 5779 O O . VAL A 1 715 ? -23.117 5.619 -33.007 1.00 94.56 715 VAL A O 1
ATOM 5782 N N . LYS A 1 716 ? -23.748 5.255 -35.129 1.00 93.62 716 LYS A N 1
ATOM 5783 C CA . LYS A 1 716 ? -24.239 6.629 -35.334 1.00 93.62 716 LYS A CA 1
ATOM 5784 C C . LYS A 1 716 ? -25.430 6.963 -34.439 1.00 93.62 716 LYS A C 1
ATOM 5786 O O . LYS A 1 716 ? -25.539 8.094 -33.977 1.00 93.62 716 LYS A O 1
ATOM 5791 N N . GLU A 1 717 ? -26.317 5.999 -34.201 1.00 93.31 717 GLU A N 1
ATOM 5792 C CA . GLU A 1 717 ? -27.459 6.177 -33.301 1.00 93.31 717 GLU A CA 1
ATOM 5793 C C . GLU A 1 717 ? -27.018 6.264 -31.832 1.00 93.31 717 GLU A C 1
ATOM 5795 O O . GLU A 1 717 ? -27.458 7.166 -31.119 1.00 93.31 717 GLU A O 1
ATOM 5800 N N . ALA A 1 718 ? -26.113 5.385 -31.393 1.00 91.12 718 ALA A N 1
ATOM 5801 C CA . ALA A 1 718 ? -25.637 5.334 -30.011 1.00 91.12 718 ALA A CA 1
ATOM 5802 C C . ALA A 1 718 ? -24.718 6.510 -29.639 1.00 91.12 718 ALA A C 1
ATOM 5804 O O . ALA A 1 718 ? -24.824 7.044 -28.536 1.00 91.12 718 ALA A O 1
ATOM 5805 N N . ALA A 1 719 ? -23.855 6.954 -30.556 1.00 88.31 719 ALA A N 1
ATOM 5806 C CA . ALA A 1 719 ? -22.930 8.055 -30.302 1.00 88.31 719 ALA A CA 1
ATOM 5807 C C . ALA A 1 719 ? -23.619 9.434 -30.262 1.00 88.31 719 ALA A C 1
ATOM 5809 O O . ALA A 1 719 ? -23.079 10.375 -29.677 1.00 88.31 719 ALA A O 1
ATOM 5810 N N . GLY A 1 720 ? -24.799 9.585 -30.875 1.00 88.81 720 GLY A N 1
ATOM 5811 C CA . GLY A 1 720 ? -25.498 10.870 -30.962 1.00 88.81 720 GLY A CA 1
ATOM 5812 C C . GLY A 1 720 ? -24.615 11.973 -31.566 1.00 88.81 720 GLY A C 1
ATOM 5813 O O . GLY A 1 720 ? -24.004 11.786 -32.615 1.00 88.81 720 GLY A O 1
ATOM 5814 N N . ASP A 1 721 ? -24.513 13.116 -30.880 1.00 88.06 721 ASP A N 1
ATOM 5815 C CA . ASP A 1 721 ? -23.710 14.275 -31.317 1.00 88.06 721 ASP A CA 1
ATOM 5816 C C . ASP A 1 721 ? -22.219 14.187 -30.915 1.00 88.06 721 ASP A C 1
ATOM 5818 O O . ASP A 1 721 ? -21.484 15.170 -31.036 1.00 88.06 721 ASP A O 1
ATOM 5822 N N . LYS A 1 722 ? -21.759 13.040 -30.394 1.00 86.94 722 LYS A N 1
ATOM 5823 C CA . LYS A 1 722 ? -20.399 12.877 -29.852 1.00 86.94 722 LYS A CA 1
ATOM 5824 C C . LYS A 1 722 ? -19.301 12.975 -30.912 1.00 86.94 722 LYS A C 1
ATOM 5826 O O . LYS A 1 722 ? -18.241 13.527 -30.627 1.00 86.94 722 LYS A O 1
ATOM 5831 N N . TYR A 1 723 ? -19.554 12.455 -32.111 1.00 90.12 723 TYR A N 1
ATOM 5832 C CA . TYR A 1 723 ? -18.581 12.398 -33.201 1.00 90.12 723 TYR A CA 1
ATOM 5833 C C . TYR A 1 723 ? -19.030 13.239 -34.391 1.00 90.12 723 TYR A C 1
ATOM 5835 O O . TYR A 1 723 ? -20.207 13.268 -34.760 1.00 90.12 723 TYR A O 1
ATOM 5843 N N . THR A 1 724 ? -18.076 13.924 -35.014 1.00 89.81 724 THR A N 1
ATOM 5844 C CA . THR A 1 724 ? -18.315 14.700 -36.231 1.00 89.81 724 THR A CA 1
ATOM 5845 C C . THR A 1 724 ? -18.264 13.805 -37.470 1.00 89.81 724 THR A C 1
ATOM 5847 O O . THR A 1 724 ? -17.731 12.698 -37.440 1.00 89.81 724 THR A O 1
ATOM 5850 N N . GLN A 1 725 ? -18.758 14.298 -38.612 1.00 90.06 725 GLN A N 1
ATOM 5851 C CA . GLN A 1 725 ? -18.608 13.575 -39.881 1.00 90.06 725 GLN A CA 1
ATOM 5852 C C . GLN A 1 725 ? -17.133 13.317 -40.227 1.00 90.06 725 GLN A C 1
ATOM 5854 O O . GLN A 1 725 ? -16.818 12.259 -40.750 1.00 90.06 725 GLN A O 1
ATOM 5859 N N . ALA A 1 726 ? -16.233 14.242 -39.875 1.00 87.19 726 ALA A N 1
ATOM 5860 C CA . ALA A 1 726 ? -14.801 14.075 -40.104 1.00 87.19 726 ALA A CA 1
ATOM 5861 C C . ALA A 1 726 ? -14.181 12.958 -39.247 1.00 87.19 726 ALA A C 1
ATOM 5863 O O . ALA A 1 726 ? -13.187 12.377 -39.666 1.00 87.19 726 ALA A O 1
ATOM 5864 N N . ASP A 1 727 ? -14.756 12.663 -38.076 1.00 88.81 727 ASP A N 1
ATOM 5865 C CA . ASP A 1 727 ? -14.334 11.528 -37.248 1.00 88.81 727 ASP A CA 1
ATOM 5866 C C . ASP A 1 727 ? -14.811 10.210 -37.868 1.00 88.81 727 ASP A C 1
ATOM 5868 O O . ASP A 1 727 ? -14.039 9.271 -38.000 1.00 88.81 727 ASP A O 1
ATOM 5872 N N . TYR A 1 728 ? -16.055 10.147 -38.353 1.00 90.81 728 TYR A N 1
ATOM 5873 C CA . TYR A 1 728 ? -16.531 8.959 -39.069 1.00 90.81 728 TYR A CA 1
ATOM 5874 C C . TYR A 1 728 ? -15.780 8.712 -40.383 1.00 90.81 728 TYR A C 1
ATOM 5876 O O . TYR A 1 728 ? -15.522 7.563 -40.730 1.00 90.81 728 TYR A O 1
ATOM 5884 N N . ASP A 1 729 ? -15.412 9.775 -41.100 1.00 90.94 729 ASP A N 1
ATOM 5885 C CA . ASP A 1 729 ? -14.634 9.685 -42.339 1.00 90.94 729 ASP A CA 1
ATOM 5886 C C . ASP A 1 729 ? -13.182 9.234 -42.090 1.00 90.94 729 ASP A C 1
ATOM 5888 O O . ASP A 1 729 ? -12.502 8.841 -43.037 1.00 90.94 729 ASP A O 1
ATOM 5892 N N . SER A 1 730 ? -12.698 9.294 -40.843 1.00 88.56 730 SER A N 1
ATOM 5893 C CA . SER A 1 730 ? -11.350 8.868 -40.462 1.00 88.56 730 SER A CA 1
ATOM 5894 C C . SER A 1 730 ? -11.288 7.460 -39.882 1.00 88.56 730 SER A C 1
ATOM 5896 O O . SER A 1 730 ? -10.257 7.087 -39.332 1.00 88.56 730 SER A O 1
ATOM 5898 N N . VAL A 1 731 ? -12.371 6.685 -39.966 1.00 91.38 731 VAL A N 1
ATOM 5899 C CA . VAL A 1 731 ? -12.418 5.317 -39.448 1.00 91.38 731 VAL A CA 1
ATOM 5900 C C . VAL A 1 731 ? -12.145 4.294 -40.539 1.00 91.38 731 VAL A C 1
ATOM 5902 O O . VAL A 1 731 ? -12.725 4.342 -41.625 1.00 91.38 731 VAL A O 1
ATOM 5905 N N . ARG A 1 732 ? -11.367 3.273 -40.172 1.00 91.62 732 ARG A N 1
ATOM 5906 C CA . ARG A 1 732 ? -11.310 1.991 -40.872 1.00 91.62 732 ARG A CA 1
ATOM 5907 C C . ARG A 1 732 ? -11.848 0.884 -39.979 1.00 91.62 732 ARG A C 1
ATOM 5909 O O . ARG A 1 732 ? -11.470 0.781 -38.816 1.00 91.62 732 ARG A O 1
ATOM 5916 N N . LEU A 1 733 ? -12.693 0.030 -40.544 1.00 91.62 733 LEU A N 1
ATOM 5917 C CA . LEU A 1 733 ? -13.301 -1.066 -39.801 1.00 91.62 733 LEU A CA 1
ATOM 5918 C C . LEU A 1 733 ? -12.385 -2.290 -39.725 1.00 91.62 733 LEU A C 1
ATOM 5920 O O . LEU A 1 733 ? -11.855 -2.736 -40.749 1.00 91.62 733 LEU A O 1
ATOM 5924 N N . LYS A 1 734 ? -12.259 -2.860 -38.524 1.00 91.06 734 LYS A N 1
ATOM 5925 C CA . LYS A 1 734 ? -11.769 -4.230 -38.316 1.00 91.06 734 LYS A CA 1
ATOM 5926 C C . LYS A 1 734 ? -12.964 -5.163 -38.182 1.00 91.06 734 LYS A C 1
ATOM 5928 O O . LYS A 1 734 ? -13.911 -4.844 -37.469 1.00 91.06 734 LYS A O 1
ATOM 5933 N N . PHE A 1 735 ? -12.914 -6.306 -38.859 1.00 91.88 735 PHE A N 1
ATOM 5934 C CA . PHE A 1 735 ? -13.999 -7.284 -38.869 1.00 91.88 735 PHE A CA 1
ATOM 5935 C C . PHE A 1 735 ? -13.502 -8.625 -38.358 1.00 91.88 735 PHE A C 1
ATOM 5937 O O . PHE A 1 735 ? -12.625 -9.234 -38.967 1.00 91.88 735 PHE A O 1
ATOM 5944 N N . ILE A 1 736 ? -14.112 -9.111 -37.283 1.00 90.94 736 ILE A N 1
ATOM 5945 C CA . ILE A 1 736 ? -13.789 -10.412 -36.710 1.00 90.94 736 ILE A CA 1
ATOM 5946 C C . ILE A 1 736 ? -15.080 -11.216 -36.584 1.00 90.94 736 ILE A C 1
ATOM 5948 O O . ILE A 1 736 ? -15.994 -10.846 -35.848 1.00 90.94 736 ILE A O 1
ATOM 5952 N N . PHE A 1 737 ? -15.161 -12.336 -37.300 1.00 92.88 737 PHE A N 1
ATOM 5953 C CA . PHE A 1 737 ? -16.242 -13.303 -37.127 1.00 92.88 737 PHE A CA 1
ATOM 5954 C C . PHE A 1 737 ? -15.796 -14.389 -36.152 1.00 92.88 737 PHE A C 1
ATOM 5956 O O . PHE A 1 737 ? -14.684 -14.904 -36.279 1.00 92.88 737 PHE A O 1
ATOM 5963 N N . ARG A 1 738 ? -16.641 -14.751 -35.181 1.00 91.25 738 ARG A N 1
ATOM 5964 C CA . ARG A 1 738 ? -16.303 -15.726 -34.135 1.00 91.25 738 ARG A CA 1
ATOM 5965 C C . ARG A 1 738 ? -17.359 -16.802 -33.958 1.00 91.25 738 ARG A C 1
ATOM 5967 O O . ARG A 1 738 ? -18.552 -16.510 -33.987 1.00 91.25 738 ARG A O 1
ATOM 5974 N N . TYR A 1 739 ? -16.902 -18.020 -33.679 1.00 89.19 739 TYR A N 1
ATOM 5975 C CA . TYR A 1 739 ? -17.711 -19.069 -33.069 1.00 89.19 739 TYR A CA 1
ATOM 5976 C C . TYR A 1 739 ? -17.648 -18.919 -31.539 1.00 89.19 739 TYR A C 1
ATOM 5978 O O . TYR A 1 739 ? -16.638 -19.258 -30.916 1.00 89.19 739 TYR A O 1
ATOM 5986 N N . ASP A 1 740 ? -18.707 -18.368 -30.945 1.00 82.31 740 ASP A N 1
ATOM 5987 C CA . ASP A 1 740 ? -18.798 -17.962 -29.538 1.00 82.31 740 ASP A CA 1
ATOM 5988 C C . ASP A 1 740 ? -20.239 -18.128 -29.019 1.00 82.31 740 ASP A C 1
ATOM 5990 O O . ASP A 1 740 ? -21.201 -17.720 -29.670 1.00 82.31 740 ASP A O 1
ATOM 5994 N N . GLN A 1 741 ? -20.391 -18.712 -27.825 1.00 76.50 741 GLN A N 1
ATOM 5995 C CA . GLN A 1 741 ? -21.687 -19.050 -27.215 1.00 76.50 741 GLN A CA 1
ATOM 5996 C C . GLN A 1 741 ? -22.550 -17.838 -26.825 1.00 76.50 741 GLN A C 1
ATOM 5998 O O . GLN A 1 741 ? -23.710 -18.023 -26.463 1.00 76.50 741 GLN A O 1
ATOM 6003 N N . ARG A 1 742 ? -22.008 -16.614 -26.877 1.00 73.25 742 ARG A N 1
ATOM 6004 C CA . ARG A 1 742 ? -22.776 -15.375 -26.675 1.00 73.25 742 ARG A CA 1
ATOM 6005 C C . ARG A 1 742 ? -23.766 -15.099 -27.809 1.00 73.25 742 ARG A C 1
ATOM 6007 O O . ARG A 1 742 ? -24.770 -14.436 -27.569 1.00 73.25 742 ARG A O 1
ATOM 6014 N N . GLY A 1 743 ? -23.507 -15.609 -29.016 1.00 71.44 743 GLY A N 1
ATOM 6015 C CA . GLY A 1 743 ? -24.466 -15.569 -30.121 1.00 71.44 743 GLY A CA 1
ATOM 6016 C C . GLY A 1 743 ? -25.575 -16.606 -29.942 1.00 71.44 743 GLY A C 1
ATOM 6017 O O . GLY A 1 743 ? -25.331 -17.697 -29.425 1.00 71.44 743 GLY A O 1
ATOM 6018 N N . SER A 1 744 ? -26.782 -16.298 -30.418 1.00 65.88 744 SER A N 1
ATOM 6019 C CA . SER A 1 744 ? -27.981 -17.141 -30.271 1.00 65.88 744 SER A CA 1
ATOM 6020 C C . SER A 1 744 ? -27.820 -18.563 -30.834 1.00 65.88 744 SER A C 1
ATOM 6022 O O . SER A 1 744 ? -28.438 -19.492 -30.319 1.00 65.88 744 SER A O 1
ATOM 6024 N N . ASP A 1 745 ? -26.921 -18.736 -31.809 1.00 74.69 745 ASP A N 1
ATOM 6025 C CA . ASP A 1 745 ? -26.529 -20.018 -32.412 1.00 74.69 745 ASP A CA 1
ATOM 6026 C C . ASP A 1 745 ? -25.006 -20.266 -32.372 1.00 74.69 745 ASP A C 1
ATOM 6028 O O . ASP A 1 745 ? -24.469 -21.066 -33.140 1.00 74.69 745 ASP A O 1
ATOM 6032 N N . GLY A 1 746 ? -24.287 -19.593 -31.470 1.00 83.44 746 GLY A N 1
ATOM 6033 C CA . GLY A 1 746 ? -22.848 -19.795 -31.310 1.00 83.44 746 GLY A CA 1
ATOM 6034 C C . GLY A 1 746 ? -21.973 -19.032 -32.311 1.00 83.44 746 GLY A C 1
ATOM 6035 O O . GLY A 1 746 ? -20.823 -19.415 -32.500 1.00 83.44 746 GLY A O 1
ATOM 6036 N N . THR A 1 747 ? -22.490 -17.990 -32.967 1.00 90.44 747 THR A N 1
ATOM 6037 C CA . THR A 1 747 ? -21.771 -17.159 -33.953 1.00 90.44 747 THR A CA 1
ATOM 6038 C C . THR A 1 747 ? -21.973 -15.674 -33.679 1.00 90.44 747 THR A C 1
ATOM 6040 O O . THR A 1 747 ? -23.099 -15.262 -33.392 1.00 90.44 747 THR A O 1
ATOM 6043 N N . LEU A 1 748 ? -20.936 -14.851 -33.844 1.00 93.50 748 LEU A N 1
ATOM 6044 C CA . LEU A 1 748 ? -21.041 -13.393 -33.736 1.00 93.50 748 LEU A CA 1
ATOM 6045 C C . LEU A 1 748 ? -20.071 -12.651 -34.657 1.00 93.50 748 LEU A C 1
ATOM 6047 O O . LEU A 1 748 ? -19.024 -13.178 -35.035 1.00 93.50 748 LEU A O 1
ATOM 6051 N N . TRP A 1 749 ? -20.423 -11.409 -34.972 1.00 94.44 749 TRP A N 1
ATOM 6052 C CA . TRP A 1 749 ? -19.528 -10.413 -35.549 1.00 94.44 749 TRP A CA 1
ATOM 6053 C C . TRP A 1 749 ? -19.058 -9.464 -34.456 1.00 94.44 749 TRP A C 1
ATOM 6055 O O . TRP A 1 749 ? -19.871 -8.939 -33.701 1.00 94.44 749 TRP A O 1
ATOM 6065 N N . TRP A 1 750 ? -17.760 -9.207 -34.411 1.00 93.31 750 TRP A N 1
ATOM 6066 C CA . TRP A 1 750 ? -17.172 -8.110 -33.662 1.00 93.31 750 TRP A CA 1
ATOM 6067 C C . TRP A 1 750 ? -16.556 -7.126 -34.655 1.00 93.31 750 TRP A C 1
ATOM 6069 O O . TRP A 1 750 ? -15.788 -7.525 -35.536 1.00 93.31 750 TRP A O 1
ATOM 6079 N N . ILE A 1 751 ? -16.970 -5.863 -34.565 1.00 94.94 751 ILE A N 1
ATOM 6080 C CA . ILE A 1 751 ? -16.593 -4.810 -35.506 1.00 94.94 751 ILE A CA 1
ATOM 6081 C C . ILE A 1 751 ? -16.055 -3.624 -34.716 1.00 94.94 751 ILE A C 1
ATOM 6083 O O . ILE A 1 751 ? -16.750 -3.072 -33.866 1.00 94.94 751 ILE A O 1
ATOM 6087 N N . GLU A 1 752 ? -14.829 -3.219 -35.025 1.00 94.06 752 GLU A N 1
ATOM 6088 C CA . GLU A 1 752 ? -14.149 -2.099 -34.373 1.00 94.06 752 GLU A CA 1
ATOM 6089 C C . GLU A 1 752 ? -13.999 -0.927 -35.351 1.00 94.06 752 GLU A C 1
ATOM 6091 O O . GLU A 1 752 ? -13.591 -1.114 -36.500 1.00 94.06 752 GLU A O 1
ATOM 6096 N N . PHE A 1 753 ? -14.311 0.285 -34.891 1.00 94.06 753 PHE A N 1
ATOM 6097 C CA . PHE A 1 753 ? -14.232 1.537 -35.643 1.00 94.06 753 PHE A CA 1
ATOM 6098 C C . PHE A 1 753 ? -12.904 2.241 -35.345 1.00 94.06 753 PHE A C 1
ATOM 6100 O O . PHE A 1 753 ? -12.871 3.229 -34.609 1.00 94.06 753 PHE A O 1
ATOM 6107 N N . SER A 1 754 ? -11.802 1.725 -35.891 1.00 89.56 754 SER A N 1
ATOM 6108 C CA . SER A 1 754 ? -10.449 2.206 -35.585 1.00 89.56 754 SER A CA 1
ATOM 6109 C C . SER A 1 754 ? -10.112 3.521 -36.299 1.00 89.56 754 SER A C 1
ATOM 6111 O O . SER A 1 754 ? -10.288 3.634 -37.513 1.00 89.56 754 SER A O 1
ATOM 6113 N N . ASP A 1 755 ? -9.575 4.501 -35.568 1.00 85.94 755 ASP A N 1
ATOM 6114 C CA . ASP A 1 755 ? -9.238 5.829 -36.103 1.00 85.94 755 ASP A CA 1
ATOM 6115 C C . ASP A 1 755 ? -7.888 5.825 -36.848 1.00 85.94 755 ASP A C 1
ATOM 6117 O O . ASP A 1 755 ? -6.817 5.643 -36.256 1.00 85.94 755 ASP A O 1
ATOM 6121 N N . GLU A 1 756 ? -7.920 6.078 -38.158 1.00 83.69 756 GLU A N 1
ATOM 6122 C CA . GLU A 1 756 ? -6.735 6.131 -39.021 1.00 83.69 756 GLU A CA 1
ATOM 6123 C C . GLU A 1 756 ? -5.758 7.246 -38.610 1.00 83.69 756 GLU A C 1
ATOM 6125 O O . GLU A 1 756 ? -4.542 7.095 -38.762 1.00 83.69 756 GLU A O 1
ATOM 6130 N N . ARG A 1 757 ? -6.261 8.363 -38.062 1.00 78.94 757 ARG A N 1
ATOM 6131 C CA . ARG A 1 757 ? -5.437 9.529 -37.671 1.00 78.94 757 ARG A CA 1
ATOM 6132 C C . ARG A 1 757 ? -4.490 9.199 -36.531 1.00 78.94 757 ARG A C 1
ATOM 6134 O O . ARG A 1 757 ? -3.413 9.781 -36.433 1.00 78.94 757 ARG A O 1
ATOM 6141 N N . LEU A 1 758 ? -4.910 8.263 -35.688 1.00 73.19 758 LEU A N 1
ATOM 6142 C CA . LEU A 1 758 ? -4.187 7.796 -34.515 1.00 73.19 758 LEU A CA 1
ATOM 6143 C C . LEU A 1 758 ? -3.501 6.460 -34.797 1.00 73.19 758 LEU A C 1
ATOM 6145 O O . LEU A 1 758 ? -3.269 5.670 -33.888 1.00 73.19 758 LEU A O 1
ATOM 6149 N N . ASN A 1 759 ? -3.189 6.197 -36.075 1.00 71.25 759 ASN A N 1
ATOM 6150 C CA . ASN A 1 759 ? -2.508 4.986 -36.518 1.00 71.25 759 ASN A CA 1
ATOM 6151 C C . ASN A 1 759 ? -3.220 3.710 -36.022 1.00 71.25 759 ASN A C 1
ATOM 6153 O O . ASN A 1 759 ? -2.573 2.686 -35.784 1.00 71.25 759 ASN A O 1
ATOM 6157 N N . TYR A 1 760 ? -4.554 3.781 -35.916 1.00 78.25 760 TYR A N 1
ATOM 6158 C CA . TYR A 1 760 ? -5.459 2.727 -35.461 1.00 78.25 760 TYR A CA 1
ATOM 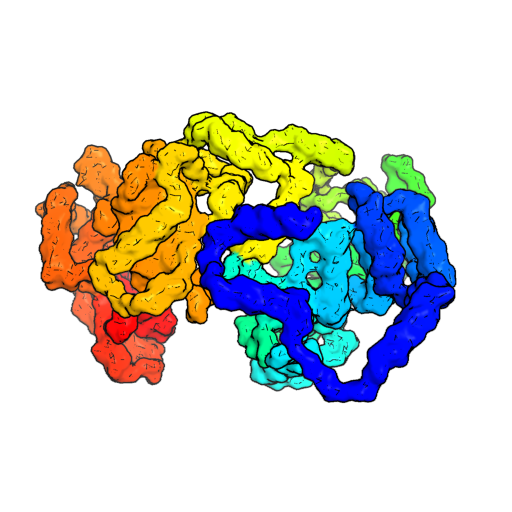6159 C C . TYR A 1 760 ? -5.261 2.264 -34.002 1.00 78.25 760 TYR A C 1
ATOM 6161 O O . TYR A 1 760 ? -5.713 1.171 -33.671 1.00 78.25 760 TYR A O 1
ATOM 6169 N N . ASN A 1 761 ? -4.609 3.075 -33.155 1.00 64.00 761 ASN A N 1
ATOM 6170 C CA . ASN A 1 761 ? -4.367 2.798 -31.724 1.00 64.00 761 ASN A CA 1
ATOM 6171 C C . ASN A 1 761 ? -5.557 3.178 -30.821 1.00 64.00 761 ASN A C 1
ATOM 6173 O O . ASN A 1 761 ? -5.501 3.076 -29.604 1.00 64.00 761 ASN A O 1
ATOM 6177 N N . THR A 1 762 ? -6.622 3.718 -31.404 1.00 74.50 762 THR A N 1
ATOM 6178 C CA . THR A 1 762 ? -7.856 4.027 -30.680 1.00 74.50 762 THR A CA 1
ATOM 6179 C C . THR A 1 762 ? -9.029 3.701 -31.580 1.00 74.50 762 THR A C 1
ATOM 6181 O O . THR A 1 762 ? -8.925 3.793 -32.813 1.00 74.50 762 THR A O 1
ATOM 6184 N N . SER A 1 763 ? -10.148 3.356 -30.962 1.00 84.12 763 SER A N 1
ATOM 6185 C CA . SER A 1 763 ? -11.421 3.180 -31.639 1.00 84.12 763 SER A CA 1
ATOM 6186 C C . SER A 1 763 ? -12.386 4.295 -31.244 1.00 84.12 763 SER A C 1
ATOM 6188 O O . SER A 1 763 ? -12.390 4.793 -30.115 1.00 84.12 763 SER A O 1
ATOM 6190 N N . LEU A 1 764 ? -13.210 4.724 -32.201 1.00 85.94 764 LEU A N 1
ATOM 6191 C CA . LEU A 1 764 ? -14.362 5.577 -31.903 1.00 85.94 764 LEU A CA 1
ATOM 6192 C C . LEU A 1 764 ? -15.504 4.765 -31.289 1.00 85.94 764 LEU A C 1
ATOM 6194 O O . LEU A 1 764 ? -16.327 5.306 -30.556 1.00 85.94 764 LEU A O 1
ATOM 6198 N N . ALA A 1 765 ? -15.582 3.487 -31.644 1.00 90.12 765 ALA A N 1
ATOM 6199 C CA . ALA A 1 765 ? -16.585 2.566 -31.157 1.00 90.12 765 ALA A CA 1
ATOM 6200 C C . ALA A 1 765 ? -16.161 1.122 -31.427 1.00 90.12 765 ALA A C 1
ATOM 6202 O O . ALA A 1 765 ? -15.391 0.844 -32.350 1.00 90.12 765 ALA A O 1
ATOM 6203 N N . ASP A 1 766 ? -16.759 0.203 -30.691 1.00 92.94 766 ASP A N 1
ATOM 6204 C CA . ASP A 1 766 ? -16.773 -1.213 -31.010 1.00 92.94 766 ASP A CA 1
ATOM 6205 C C . ASP A 1 766 ? -18.191 -1.764 -30.815 1.00 92.94 766 ASP A C 1
ATOM 6207 O O . ASP A 1 766 ? -19.002 -1.235 -30.046 1.00 92.94 766 ASP A O 1
ATOM 6211 N N . ILE A 1 767 ? -18.540 -2.771 -31.610 1.00 94.31 767 ILE A N 1
ATOM 6212 C CA . ILE A 1 767 ? -19.877 -3.355 -31.605 1.00 94.31 767 ILE A CA 1
ATOM 6213 C C . ILE A 1 767 ? -19.811 -4.861 -31.811 1.00 94.31 767 ILE A C 1
ATOM 6215 O O . ILE A 1 767 ? -19.065 -5.369 -32.652 1.00 94.31 767 ILE A O 1
ATOM 6219 N N . MET A 1 768 ? -20.646 -5.572 -31.060 1.00 94.69 768 MET A N 1
ATOM 6220 C CA . MET A 1 768 ? -20.877 -6.998 -31.219 1.00 94.69 768 MET A CA 1
ATOM 6221 C C . MET A 1 768 ? -22.290 -7.252 -31.736 1.00 94.69 768 MET A C 1
ATOM 6223 O O . MET A 1 768 ? -23.276 -6.824 -31.132 1.00 94.69 768 MET A O 1
ATOM 6227 N N . LEU A 1 769 ? -22.387 -7.987 -32.840 1.00 95.56 769 LEU A N 1
ATOM 6228 C CA . LEU A 1 769 ? -23.641 -8.380 -33.471 1.00 95.56 769 LEU A CA 1
ATOM 6229 C C . LEU A 1 769 ? -23.797 -9.899 -33.436 1.00 95.56 769 LEU A C 1
ATOM 6231 O O . LEU A 1 769 ? -22.839 -10.637 -33.670 1.00 95.56 769 LEU A O 1
ATOM 6235 N N . ASP A 1 770 ? -25.017 -10.376 -33.220 1.00 94.00 770 ASP A N 1
ATOM 6236 C CA . ASP A 1 770 ? -25.352 -11.780 -33.425 1.00 94.00 770 ASP A CA 1
ATOM 6237 C C . ASP A 1 770 ? -25.086 -12.174 -34.887 1.00 94.00 770 ASP A C 1
ATOM 6239 O O . ASP A 1 770 ? -25.536 -11.513 -35.829 1.00 94.00 770 ASP A O 1
ATOM 6243 N N . GLY A 1 771 ? -24.340 -13.266 -35.067 1.00 90.94 771 GLY A N 1
ATOM 6244 C CA . GLY A 1 771 ? -23.777 -13.662 -36.353 1.00 90.94 771 GLY A CA 1
ATOM 6245 C C . GLY A 1 771 ? -24.814 -14.041 -37.404 1.00 90.94 771 GLY A C 1
ATOM 6246 O O . GLY A 1 771 ? -24.465 -14.047 -38.576 1.00 90.94 771 GLY A O 1
ATOM 6247 N N . LYS A 1 772 ? -26.073 -14.302 -37.026 1.00 90.31 772 LYS A N 1
ATOM 6248 C CA . LYS A 1 772 ? -27.158 -14.658 -37.956 1.00 90.31 772 LYS A CA 1
ATOM 6249 C C . LYS A 1 772 ? -28.196 -13.563 -38.100 1.00 90.31 772 LYS A C 1
ATOM 6251 O O . LYS A 1 772 ? -28.638 -13.249 -39.203 1.00 90.31 772 LYS A O 1
ATOM 6256 N N . THR A 1 773 ? -28.629 -13.014 -36.974 1.00 91.00 773 THR A N 1
ATOM 6257 C CA . THR A 1 773 ? -29.766 -12.091 -36.921 1.00 91.00 773 THR A CA 1
ATOM 6258 C C . THR A 1 773 ? -29.344 -10.635 -37.087 1.00 91.00 773 THR A C 1
ATOM 6260 O O . THR A 1 773 ? -30.159 -9.815 -37.517 1.00 91.00 773 THR A O 1
ATOM 6263 N N . GLY A 1 774 ? -28.085 -10.308 -36.772 1.00 91.25 774 GLY A N 1
ATOM 6264 C CA . GLY A 1 774 ? -27.605 -8.933 -36.685 1.00 91.25 774 GLY A CA 1
ATOM 6265 C C . GLY A 1 774 ? -28.150 -8.167 -35.476 1.00 91.25 774 GLY A C 1
ATOM 6266 O O . GLY A 1 774 ? -28.070 -6.940 -35.461 1.00 91.25 774 GLY A O 1
ATOM 6267 N N . GLU A 1 775 ? -28.731 -8.854 -34.485 1.00 93.81 775 GLU A N 1
ATOM 6268 C CA . GLU A 1 775 ? -29.106 -8.245 -33.206 1.00 93.81 775 GLU A CA 1
ATOM 6269 C C . GLU A 1 775 ? -27.862 -7.680 -32.508 1.00 93.81 775 GLU A C 1
ATOM 6271 O O . GLU A 1 775 ? -26.820 -8.332 -32.461 1.00 93.81 775 GLU A O 1
ATOM 6276 N N . ILE A 1 776 ? -27.965 -6.461 -31.975 1.00 95.19 776 ILE A N 1
ATOM 6277 C CA . ILE A 1 776 ? -26.869 -5.815 -31.249 1.00 95.19 776 ILE A CA 1
ATOM 6278 C C . ILE A 1 776 ? -26.773 -6.459 -29.869 1.00 95.19 776 ILE A C 1
ATOM 6280 O O . ILE A 1 776 ? -27.673 -6.299 -29.044 1.00 95.19 776 ILE A O 1
ATOM 6284 N N . LEU A 1 777 ? -25.679 -7.174 -29.627 1.00 91.25 777 LEU A N 1
ATOM 6285 C CA . LEU A 1 777 ? -25.393 -7.813 -28.344 1.00 91.25 777 LEU A CA 1
ATOM 6286 C C . LEU A 1 777 ? -24.697 -6.837 -27.392 1.00 91.25 777 LEU A C 1
ATOM 6288 O O . LEU A 1 777 ? -25.000 -6.802 -26.202 1.00 91.25 777 LEU A O 1
ATOM 6292 N N . GLU A 1 778 ? -23.786 -6.030 -27.933 1.00 91.38 778 GLU A N 1
ATOM 6293 C CA . GLU A 1 778 ? -23.006 -5.040 -27.197 1.00 91.38 778 GLU A CA 1
ATOM 6294 C C . GLU A 1 778 ? -22.622 -3.893 -28.131 1.00 91.38 778 GLU A C 1
ATOM 6296 O O . GLU A 1 778 ? -22.372 -4.111 -29.317 1.00 91.38 778 GLU A O 1
ATOM 6301 N N . ILE A 1 779 ? -22.600 -2.670 -27.605 1.00 93.50 779 ILE A N 1
ATOM 6302 C CA . ILE A 1 779 ? -22.118 -1.491 -28.316 1.00 93.50 779 ILE A CA 1
ATOM 6303 C C . ILE A 1 779 ? -21.448 -0.546 -27.327 1.00 93.50 779 ILE A C 1
ATOM 6305 O O . ILE A 1 779 ? -22.033 -0.188 -26.302 1.00 93.50 779 ILE A O 1
ATOM 6309 N N . ASN A 1 780 ? -20.237 -0.124 -27.661 1.00 88.12 780 ASN A N 1
ATOM 6310 C CA . ASN A 1 780 ? -19.472 0.841 -26.898 1.00 88.12 780 ASN A CA 1
ATOM 6311 C C . ASN A 1 780 ? -19.082 1.998 -27.817 1.00 88.12 780 ASN A C 1
ATOM 6313 O O . ASN A 1 780 ? -18.583 1.798 -28.920 1.00 88.12 780 ASN A O 1
ATOM 6317 N N . THR A 1 781 ? -19.357 3.219 -27.369 1.00 85.31 781 THR A N 1
ATOM 6318 C CA . THR A 1 781 ? -19.068 4.453 -28.110 1.00 85.31 781 THR A CA 1
ATOM 6319 C C . THR A 1 781 ? -18.182 5.393 -27.303 1.00 85.31 781 THR A C 1
ATOM 6321 O O . THR A 1 781 ? -18.230 6.600 -27.522 1.00 85.31 781 THR A O 1
ATOM 6324 N N . ASP A 1 782 ? -17.465 4.900 -26.293 1.00 78.31 782 ASP A N 1
ATOM 6325 C CA . ASP A 1 782 ? -16.414 5.637 -25.593 1.00 78.31 782 ASP A CA 1
ATOM 6326 C C . ASP A 1 782 ? -15.055 5.403 -26.257 1.00 78.31 782 ASP A C 1
ATOM 6328 O O . ASP A 1 782 ? -14.806 4.340 -26.813 1.00 78.31 782 ASP A O 1
ATOM 6332 N N . VAL A 1 783 ? -14.185 6.421 -26.233 1.00 59.41 783 VAL A N 1
ATOM 6333 C CA . VAL A 1 783 ? -12.834 6.307 -26.801 1.00 59.41 783 VAL A CA 1
ATOM 6334 C C . VAL A 1 783 ? -12.054 5.323 -25.933 1.00 59.41 783 VAL A C 1
ATOM 6336 O O . VAL A 1 783 ? -11.706 5.647 -24.796 1.00 59.41 783 VAL A O 1
ATOM 6339 N N . GLY A 1 784 ? -11.845 4.116 -26.451 1.00 47.28 784 GLY A N 1
ATOM 6340 C CA . GLY A 1 784 ? -11.066 3.053 -25.821 1.00 47.28 784 GLY A CA 1
ATOM 6341 C C . GLY A 1 784 ? -9.684 2.910 -26.460 1.00 47.28 784 GLY A C 1
ATOM 6342 O O . GLY A 1 784 ? -9.473 3.322 -27.603 1.00 47.28 784 GLY A O 1
ATOM 6343 N N . ASN A 1 785 ? -8.749 2.299 -25.729 1.00 33.72 785 ASN A N 1
ATOM 6344 C CA . ASN A 1 785 ? -7.400 1.972 -26.214 1.00 33.72 785 ASN A CA 1
ATOM 6345 C C . ASN A 1 785 ? -7.363 0.638 -26.996 1.00 33.72 785 ASN A C 1
ATOM 6347 O O . ASN A 1 785 ? -6.379 -0.086 -26.905 1.00 33.72 785 ASN A O 1
ATOM 6351 N N . GLY A 1 786 ? -8.436 0.303 -27.726 1.00 37.03 786 GLY A N 1
ATOM 6352 C CA . GLY A 1 786 ? -8.601 -1.016 -28.351 1.00 37.03 786 GLY A CA 1
ATOM 6353 C C . GLY A 1 786 ? -9.142 -2.078 -27.402 1.00 37.03 786 GLY A C 1
ATOM 6354 O O . GLY A 1 786 ? -8.651 -2.174 -26.254 1.00 37.03 786 GLY A O 1
#

Secondary structure (DSSP, 8-state):
-HHHHHHHHHHHSTTS---HHHHHHHHHHHTT---------HHHHHHHHHHHHSS--------SHHHHIIIIIHHHHTT-SSSEE-HHHHHHHHHHHHHTT----HHHHHHHHHH--EEHHHHHHHHHHHHH-S-GGGS-HHHHHHHHHHHHHH-TTS---B--PPTTSPPHHHHHHHHHHHHHHHH-----TT-TTTEEEEEEEEEEEEETTEEEEEEEEEEEESSTTS--EEEEE-TT--EEEEEESHHHHHH--HHHHHHHHHHHHHHHHHHHHSSGGGS-HHHHHHHHHHHHHTT-S--SSHHHHHHHHSB-PPPTTSPPHHHHHHHHHHHHHHHH---HHHHH-TTSSSS-GGGTEEEEEEEETTEEEEEEEETTTEEEEEETTT--EEEEEE--TTS-GGGGTS-GGGS-HHHHSPP--------HHHHHHHHHH--SS---TTTS-HHHHHHHHTTT-STTTHHHHHHHHHHHH-S-GGGS-HHHHHHHIIIII-PPTTS-EE----TTSPPHHHHHHHHHHHHTTSTT----HHHHHH-EEEEEEEESBTBTT-EEEEEEEEE-SS-TT-EEEEEEEEETTT--EEEEEE--S--------TTPPPPBPTTSSBTTTT-TTS-HHHHHHHHHH--SHHHHHHHHHHHHHHH-S-GGGS-HHHHHHHHHHHS--GGG--TT----EE----TTSPPHHHHHHHHHHHHHHHHGGGS-HHHHTTEEEEEEEEE-TTSTTSEEEEEEEEEGGGTTSSEEEEEEEETTT--EEEEE-S-B--

Radius of gyration: 35.25 Å; Cα contacts (8 Å, |Δi|>4): 1184; chains: 1; bounding box: 80×81×93 Å

Nearest PDB structures (foldseek):
  4nck-assembly2_B  TM=1.797E-01  e=8.455E+00  Pyrococcus furiosus DSM 3638

Solvent-accessible surface area (backbone atoms only — not comparable to full-atom values): 44412 Å² total; per-residue (Å²): 108,71,75,53,50,53,51,54,48,53,69,74,45,68,89,53,93,71,53,75,69,58,57,52,49,57,53,44,66,75,65,68,75,84,86,85,90,76,95,67,60,66,67,56,54,50,48,52,52,51,61,62,70,72,66,74,85,69,74,74,80,51,81,48,31,58,42,42,30,65,72,47,47,45,66,49,49,61,73,43,97,54,75,46,40,50,45,68,55,46,49,51,53,53,52,54,35,45,77,54,74,44,74,69,59,71,67,61,49,46,40,54,63,71,67,30,52,45,47,49,67,61,56,42,47,53,35,35,26,73,68,64,42,90,49,70,51,56,34,56,47,69,56,42,25,48,51,33,52,51,49,24,68,59,37,75,49,46,68,64,40,47,34,75,76,54,96,91,38,51,49,72,69,55,40,56,50,42,52,53,52,50,50,31,68,75,68,71,48,89,72,70,74,81,39,69,81,50,21,45,62,33,44,43,36,35,44,46,40,60,32,76,88,34,69,50,56,37,35,40,43,31,40,42,41,62,42,76,89,52,56,38,41,38,37,33,24,40,48,80,49,51,75,77,44,80,49,65,49,47,62,39,73,76,69,39,53,59,66,55,37,42,54,51,42,54,52,36,48,47,60,52,45,30,75,74,40,47,57,78,54,41,50,54,59,65,57,57,39,50,54,37,54,53,43,48,70,62,68,54,90,75,56,92,50,65,68,60,32,47,48,72,60,39,44,42,79,77,57,91,74,37,62,51,70,67,54,50,49,56,50,40,36,51,47,45,21,69,73,74,68,46,64,46,64,69,66,68,43,47,86,65,63,97,58,58,50,77,49,33,59,31,67,42,51,42,31,42,98,90,45,51,29,31,34,30,30,40,60,72,53,32,37,25,36,26,32,27,66,81,63,48,79,78,43,76,47,74,46,55,98,71,46,51,87,58,58,72,78,35,63,70,89,80,49,57,72,86,39,68,48,79,49,69,77,74,70,79,70,67,48,76,64,51,47,48,50,49,35,70,68,49,79,55,70,71,79,47,70,76,65,43,58,62,71,58,36,54,57,51,49,69,70,56,60,37,68,84,38,42,65,38,53,48,33,48,41,33,64,62,16,11,79,53,54,64,59,34,60,45,70,57,32,23,47,47,36,57,71,76,67,55,75,58,63,69,50,65,46,53,30,76,81,56,94,83,29,58,50,71,70,59,52,52,54,49,35,57,57,50,54,74,65,45,86,86,66,87,68,49,74,68,59,62,68,66,40,42,77,37,54,46,34,30,30,19,74,86,40,75,86,32,44,32,39,40,38,34,34,21,38,56,88,92,35,82,87,43,45,62,44,28,44,24,33,30,34,23,78,78,66,42,75,75,46,66,46,73,44,68,87,85,68,99,59,81,88,63,56,95,82,48,61,19,43,62,36,98,87,62,39,37,65,67,66,84,44,87,68,56,57,70,72,57,49,54,50,38,59,73,69,51,63,40,61,70,56,38,56,53,47,53,55,50,43,34,74,73,66,41,85,57,59,68,61,30,60,38,65,62,38,18,51,46,44,56,48,45,67,44,57,77,88,80,60,60,100,84,68,80,75,67,39,56,31,65,76,53,96,79,33,49,48,71,70,58,51,48,55,51,47,56,52,50,50,56,63,73,39,56,87,75,62,53,72,71,56,64,73,34,46,48,71,27,56,44,34,30,25,31,80,88,16,97,86,29,27,26,33,40,40,35,34,21,27,55,89,58,78,51,57,29,22,58,28,41,38,31,26,27,23,57,80,60,48,79,77,45,76,46,64,60,83,42,79,112